Protein AF-0000000086530766 (afdb_homodimer)

Secondary structure (DSSP, 8-state):
------------------------------EEEEE-S-HHHHHHHHHHHGGGT-EEEEESSHHHHHHHHHHS--SEEEEES--SSS-HHHHHHHHHHH-TTSEEEEEE-S--HHHHHHHHHHHT-SEEEESSPPHHHHHHHHHHHHHHHHHHHHHHHHHHHHHHHHHHHHHHHHHHHHHHHHHHHHHHHHHHHHHHHHHHHHHHHHHHHHHHHHHHHHHHTPPTTHHHHHHHHHHHHHHHTT--HHHHHHHHHHHHHTTGGGGGS-HHHHHS-GGG--HHHHHHHTTHHHHHHHHHTT-GGGHHHHHHHHTTT--TTS--SSS---GGGS-HHHHHHHHHHHHHHHHHTSSSS---HHHHHHHHHHTBTTTB-HHHHHHHHHHHH-GGGGTT-S-EEEE-GGG--TTPBBSS-EE-TT--EEE-TTPBPPHHHHHHHHHHHHHHTS---EEEEGGGTT---------------/------------------------------EEEEE-S-HHHHHHHHHHHGGGT-EEEEESSHHHHHHHHHHS--SEEEEES--SSS-HHHHHHH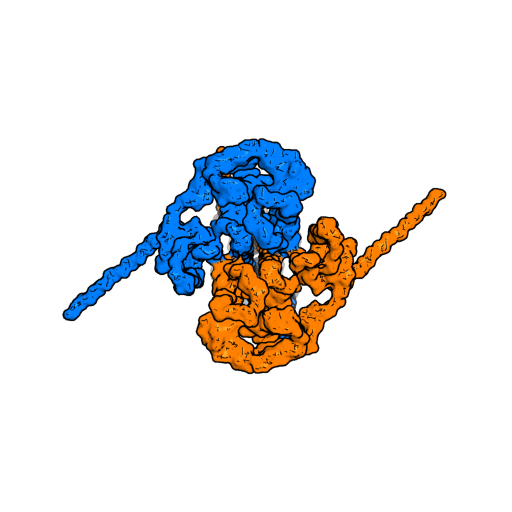HHHH-TTSEEEEEE-S--HHHHHHHHHHHT-SEEEESSPPHHHHHHHHHHHHHHHHHHHHHHHHHHHHHHHHHHHHHHHHHHHHHHHHHHHHHHHHHHHHHHHHHHHHHHHHHHHHHHHHHHHHHHTPPTTHHHHHHHHHHHHHHHTT--HHHHHHHHHHHHHTTGGGGGS-HHHHHS-GGG--HHHHHHHTTHHHHHHHHHTT-GGGHHHHHHHHTTT--TTS--SSS---GGGS-HHHHHHHHHHHHHHHHHTSSSS---HHHHHHHHHHTBTTTB-HHHHHHHHHHHH-GGGGTT-S-EEEE-GGG--TT-BBSS-EE-TT--EEE-TTPBPPHHHHHHHHHHHHHHTS---EEEEGGGTT---------------

Radius of gyration: 51.29 Å; Cα contacts (8 Å, |Δi|>4): 1383; chains: 2; bounding box: 77×135×96 Å

Organism: NCBI:txid488447

InterPro domains:
  IPR001789 Signal transduction response regulator, receiver domain [PF00072] (32-141)
  IPR001789 Signal transduction response regulator, receiver domain [PS50110] (31-146)
  IPR001789 Signal transduction response regulator, receiver domain [SM00448] (30-142)
  IPR003607 HD/PDEase domain [cd00077] (226-340)
  IPR011006 CheY-like superfamily [SSF52172] (31-188)
  IPR037522 HD-GYP domain [PF13487] (211-376)
  IPR037522 HD-GYP domain [PS51832] (201-396)
  IPR052020 Cyclic di-GMP and 3'3'-cGAMP-specific phosphodiesterases [PTHR45228] (31-385)

Sequence (946 aa):
MTTSATNGPNAVSPETTGAAATSDDAGGVPSILLVDDEPSVLSALRRVFRPAGYEILTAESGEAALEVLASTEVDLIVSDMRMPGMSGAEFLARARSLYPDTMRILLTGYAEIASVVQAVNDGGVYRYLNKPWDDHDLLLTLEQALEQRRLRREAARLAALTEAQNEALRRFNTELETQVRARTEELGQTVMFLEAAQRDLKSSFTAMVQVCASMIEIRCGSASGHAMRVGEIARRLALNSGMSELHAQDVYFAGLLHGIGKLSLPDELLRKPLTKMTAEEHGLYLQHPLRAQMVLTPVAQLHKVASIVLHQYERFNGRGTPDGLAGDAIPLGSRILAIARDFEGLRNGDIGAPHSVEQALDALRSQAGVRYDPRIVDGLNELMRDPASLGIAASVAEVKSAQLREGMQLADDLRTHRGVLLMTKGSVMSAHQIELVRRFETREGTSFDILVLAGQAAAKPAQGAPNAGAAPAMTTSATNGPNAVSPETTGAAATSDDAGGVPSILLVDDEPSVLSALRRVFRPAGYEILTAESGEAALEVLASTEVDLIVSDMRMPGMSGAEFLARARSLYPDTMRILLTGYAEIASVVQAVNDGGVYRYLNKPWDDHDLLLTLEQALEQRRLRREAARLAALTEAQNEALRRFNTELETQVRARTEELGQTVMFLEAAQRDLKSSFTAMVQVCASMIEIRCGSASGHAMRVGEIARRLALNSGMSELHAQDVYFAGLLHGIGKLSLPDELLRKPLTKMTAEEHGLYLQHPLRAQMVLTPVAQLHKVASIVLHQYERFNGRGTPDGLAGDAIPLGSRILAIARDFEGLRNGDIGAPHSVEQALDALRSQAGVRYDPRIVDGLNELMRDPASLGIAASVAEVKSAQLREGMQLADDLRTHRGVLLMTKGSVMSAHQIELVRRFETREGTSFDILVLAGQAAAKPAQGAPNAGAAPA

Structure (mmCIF, N/CA/C/O backbone):
data_AF-0000000086530766-model_v1
#
loop_
_entity.id
_entity.type
_entity.pdbx_description
1 polymer 'Response regulator'
#
loop_
_atom_site.group_PDB
_atom_site.id
_atom_site.type_symbol
_atom_site.label_atom_id
_atom_site.label_alt_id
_atom_site.label_comp_id
_atom_site.label_asym_id
_atom_site.label_entity_id
_atom_site.label_seq_id
_atom_site.pdbx_PDB_ins_code
_atom_site.Cartn_x
_atom_site.Cartn_y
_atom_site.Cartn_z
_atom_site.occupancy
_atom_site.B_iso_or_equiv
_atom_site.auth_seq_id
_atom_site.auth_comp_id
_atom_site.auth_asym_id
_atom_site.auth_atom_id
_atom_site.pdbx_PDB_model_num
ATOM 1 N N . MET A 1 1 ? -27.078 6.398 -20.047 1 20.02 1 MET A N 1
ATOM 2 C CA . MET A 1 1 ? -27.641 7.465 -19.234 1 20.02 1 MET A CA 1
ATOM 3 C C . MET A 1 1 ? -26.547 8.375 -18.672 1 20.02 1 MET A C 1
ATOM 5 O O . MET A 1 1 ? -25.484 7.898 -18.297 1 20.02 1 MET A O 1
ATOM 9 N N . THR A 1 2 ? -26.625 9.695 -18.969 1 21.7 2 THR A N 1
ATOM 10 C CA . THR A 1 2 ? -25.969 11 -19.016 1 21.7 2 THR A CA 1
ATOM 11 C C . THR A 1 2 ? -25.688 11.523 -17.609 1 21.7 2 THR A C 1
ATOM 13 O O . THR A 1 2 ? -25.438 12.719 -17.438 1 21.7 2 THR A O 1
ATOM 16 N N . THR A 1 3 ? -25.609 10.516 -16.703 1 20.03 3 THR A N 1
ATOM 17 C CA . THR A 1 3 ? -25.891 11.219 -15.461 1 20.03 3 THR A CA 1
ATOM 18 C C . THR A 1 3 ? -25 12.438 -15.312 1 20.03 3 THR A C 1
ATOM 20 O O . THR A 1 3 ? -23.984 12.555 -15.992 1 20.03 3 THR A O 1
ATOM 23 N N . SER A 1 4 ? -24.547 12.688 -14.055 1 21.56 4 SER A N 1
ATOM 24 C CA . SER A 1 4 ? -24.625 13.766 -13.078 1 21.56 4 SER A CA 1
ATOM 25 C C . SER A 1 4 ? -23.359 14.609 -13.078 1 21.56 4 SER A C 1
ATOM 27 O O . SER A 1 4 ? -22.25 14.086 -12.891 1 21.56 4 SER A O 1
ATOM 29 N N . ALA A 1 5 ? -23.344 15.695 -13.852 1 26.34 5 ALA A N 1
ATOM 30 C CA . ALA A 1 5 ? -22.469 16.859 -13.969 1 26.34 5 ALA A CA 1
ATOM 31 C C . ALA A 1 5 ? -22.156 17.453 -12.594 1 26.34 5 ALA A C 1
ATOM 33 O O . ALA A 1 5 ? -22.969 18.188 -12.031 1 26.34 5 ALA A O 1
ATOM 34 N N . THR A 1 6 ? -21.891 16.562 -11.562 1 25.17 6 THR A N 1
ATOM 35 C CA . THR A 1 6 ? -21.828 17.234 -10.266 1 25.17 6 THR A CA 1
ATOM 36 C C . THR A 1 6 ? -20.906 18.438 -10.328 1 25.17 6 THR A C 1
ATOM 38 O O . THR A 1 6 ? -19.75 18.328 -10.742 1 25.17 6 THR A O 1
ATOM 41 N N . ASN A 1 7 ? -21.484 19.609 -10.391 1 24.16 7 ASN A N 1
ATOM 42 C CA . ASN A 1 7 ? -21.062 21 -10.398 1 24.16 7 ASN A CA 1
ATOM 43 C C . ASN A 1 7 ? -20.031 21.281 -9.32 1 24.16 7 ASN A C 1
ATOM 45 O O . ASN A 1 7 ? -20.156 20.812 -8.188 1 24.16 7 ASN A O 1
ATOM 49 N N . GLY A 1 8 ? -18.781 21.391 -9.703 1 23.83 8 GLY A N 1
ATOM 50 C CA . GLY A 1 8 ? -17.531 21.734 -9.047 1 23.83 8 GLY A CA 1
ATOM 51 C C . GLY A 1 8 ? -17.672 22.891 -8.078 1 23.83 8 GLY A C 1
ATOM 52 O O . GLY A 1 8 ? -18.453 23.828 -8.32 1 23.83 8 GLY A O 1
ATOM 53 N N . PRO A 1 9 ? -17.672 22.531 -6.738 1 25.84 9 PRO A N 1
ATOM 54 C CA . PRO A 1 9 ? -17.859 23.531 -5.684 1 25.84 9 PRO A CA 1
ATOM 55 C C . PRO A 1 9 ? -17.047 24.812 -5.934 1 25.84 9 PRO A C 1
ATOM 57 O O . PRO A 1 9 ? -15.961 24.75 -6.508 1 25.84 9 PRO A O 1
ATOM 60 N N . ASN A 1 10 ? -17.734 25.844 -6.426 1 23.88 10 ASN A N 1
ATOM 61 C CA . ASN A 1 10 ? -17.281 27.219 -6.531 1 23.88 10 ASN A CA 1
ATOM 62 C C . ASN A 1 10 ? -16.5 27.656 -5.293 1 23.88 10 ASN A C 1
ATOM 64 O O . ASN A 1 10 ? -17.031 27.656 -4.188 1 23.88 10 ASN A O 1
ATOM 68 N N . ALA A 1 11 ? -15.234 27.266 -5.191 1 24.84 11 ALA A N 1
ATOM 69 C CA . ALA A 1 11 ? -14.312 27.797 -4.191 1 24.84 11 ALA A CA 1
ATOM 70 C C . ALA A 1 11 ? -14.555 29.281 -3.951 1 24.84 11 ALA A C 1
ATOM 72 O O . ALA A 1 11 ? -14.352 30.094 -4.848 1 24.84 11 ALA A O 1
ATOM 73 N N . VAL A 1 12 ? -15.68 29.531 -3.246 1 26.33 12 VAL A N 1
ATOM 74 C CA . VAL A 1 12 ? -15.945 30.891 -2.801 1 26.33 12 VAL A CA 1
ATOM 75 C C . VAL A 1 12 ? -14.633 31.562 -2.404 1 26.33 12 VAL A C 1
ATOM 77 O O . VAL A 1 12 ? -13.773 30.953 -1.774 1 26.33 12 VAL A O 1
ATOM 80 N N . SER A 1 13 ? -14.086 32.281 -3.355 1 27.34 13 SER A N 1
ATOM 81 C CA . SER A 1 13 ? -13.008 33.25 -3.143 1 27.34 13 SER A CA 1
ATOM 82 C C . SER A 1 13 ? -13.117 33.906 -1.776 1 27.34 13 SER A C 1
ATOM 84 O O . SER A 1 13 ? -14.211 34.312 -1.356 1 27.34 13 SER A O 1
ATOM 86 N N . PRO A 1 14 ? -12.289 33.281 -0.862 1 29.02 14 PRO A N 1
ATOM 87 C CA . PRO A 1 14 ? -12.336 34.031 0.395 1 29.02 14 PRO A CA 1
ATOM 88 C C . PRO A 1 14 ? -12.461 35.531 0.18 1 29.02 14 PRO A C 1
ATOM 90 O O . PRO A 1 14 ? -11.68 36.125 -0.582 1 29.02 14 PRO A O 1
ATOM 93 N N . GLU A 1 15 ? -13.742 35.906 -0.186 1 25.56 15 GLU A N 1
ATOM 94 C CA . GLU A 1 15 ? -14.016 37.344 -0.153 1 25.56 15 GLU A CA 1
ATOM 95 C C . GLU A 1 15 ? -13.117 38.031 0.852 1 25.56 15 GLU A C 1
ATOM 97 O O . GLU A 1 15 ? -12.789 37.469 1.901 1 25.56 15 GLU A O 1
ATOM 102 N N . THR A 1 16 ? -12.336 38.875 0.178 1 27.06 16 THR A N 1
ATOM 103 C CA . THR A 1 16 ? -11.531 39.938 0.739 1 27.06 16 THR A CA 1
ATOM 104 C C . THR A 1 16 ? -12.195 40.531 1.985 1 27.06 16 THR A C 1
ATOM 106 O O . THR A 1 16 ? -13.367 40.906 1.95 1 27.06 16 THR A O 1
ATOM 109 N N . THR A 1 17 ? -11.836 39.812 3.051 1 28.39 17 THR A N 1
ATOM 110 C CA . THR A 1 17 ? -12.117 40.5 4.309 1 28.39 17 THR A CA 1
ATOM 111 C C . THR A 1 17 ? -12.141 42.031 4.113 1 28.39 17 THR A C 1
ATOM 113 O O . THR A 1 17 ? -11.188 42.594 3.594 1 28.39 17 THR A O 1
ATOM 116 N N . GLY A 1 18 ? -13.406 42.406 3.703 1 26.09 18 GLY A N 1
ATOM 117 C CA . GLY A 1 18 ? -13.602 43.844 3.717 1 26.09 18 GLY A CA 1
ATOM 118 C C . GLY A 1 18 ? -12.648 44.562 4.652 1 26.09 18 GLY A C 1
ATOM 119 O O . GLY A 1 18 ? -12.211 44 5.656 1 26.09 18 GLY A O 1
ATOM 120 N N . ALA A 1 19 ? -11.891 45.312 4.027 1 27.75 19 ALA A N 1
ATOM 121 C CA . ALA A 1 19 ? -11.227 46.406 4.746 1 27.75 19 ALA A CA 1
ATOM 122 C C . ALA A 1 19 ? -12.07 46.875 5.93 1 27.75 19 ALA A C 1
ATOM 124 O O . ALA A 1 19 ? -13.227 47.281 5.758 1 27.75 19 ALA A O 1
ATOM 125 N N . ALA A 1 20 ? -12.031 46 6.918 1 28.33 20 ALA A N 1
ATOM 126 C CA . ALA A 1 20 ? -12.516 46.812 8.031 1 28.33 20 ALA A CA 1
ATOM 127 C C . ALA A 1 20 ? -12.445 48.312 7.695 1 28.33 20 ALA A C 1
ATOM 129 O O . ALA A 1 20 ? -11.375 48.844 7.387 1 28.33 20 ALA A O 1
ATOM 130 N N . ALA A 1 21 ? -13.359 48.625 6.945 1 30.19 21 ALA A N 1
ATOM 131 C CA . ALA A 1 21 ? -13.406 50.094 6.965 1 30.19 21 ALA A CA 1
ATOM 132 C C . ALA A 1 21 ? -12.734 50.625 8.219 1 30.19 21 ALA A C 1
ATOM 134 O O . ALA A 1 21 ? -13.18 50.375 9.336 1 30.19 21 ALA A O 1
ATOM 135 N N . THR A 1 22 ? -11.469 50.344 8.078 1 32.09 22 THR A N 1
ATOM 136 C CA . THR A 1 22 ? -10.906 51.281 9.031 1 32.09 22 THR A CA 1
ATOM 137 C C . THR A 1 22 ? -11.859 52.438 9.266 1 32.09 22 THR A C 1
ATOM 139 O O . THR A 1 22 ? -12.094 53.25 8.359 1 32.09 22 THR A O 1
ATOM 142 N N . SER A 1 23 ? -12.992 51.969 9.742 1 32.81 23 SER A N 1
ATOM 143 C CA . SER A 1 23 ? -13.625 53.188 10.219 1 32.81 23 SER A CA 1
ATOM 144 C C . SER A 1 23 ? -12.586 54.25 10.555 1 32.81 23 SER A C 1
ATOM 146 O O . SER A 1 23 ? -11.586 53.969 11.219 1 32.81 23 SER A O 1
ATOM 148 N N . ASP A 1 24 ? -12.203 54.906 9.594 1 34.84 24 ASP A N 1
ATOM 149 C CA . ASP A 1 24 ? -11.641 56.219 9.797 1 34.84 24 ASP A CA 1
ATOM 150 C C . ASP A 1 24 ? -12.055 56.781 11.156 1 34.84 24 ASP A C 1
ATOM 152 O O . ASP A 1 24 ? -13.078 57.469 11.273 1 34.84 24 ASP A O 1
ATOM 156 N N . ASP A 1 25 ? -12.359 56 12.023 1 41.06 25 ASP A N 1
ATOM 157 C CA . ASP A 1 25 ? -12.43 56.656 13.336 1 41.06 25 ASP A CA 1
ATOM 158 C C . ASP A 1 25 ? -11.398 57.781 13.453 1 41.06 25 ASP A C 1
ATOM 160 O O . ASP A 1 25 ? -10.266 57.531 13.883 1 41.06 25 ASP A O 1
ATOM 164 N N . ALA A 1 26 ? -11.008 58.312 12.398 1 43.19 26 ALA A N 1
ATOM 165 C CA . ALA A 1 26 ? -10.43 59.656 12.344 1 43.19 26 ALA A CA 1
ATOM 166 C C . ALA A 1 26 ? -10.844 60.469 13.555 1 43.19 26 ALA A C 1
ATOM 168 O O . ALA A 1 26 ? -11.945 60.312 14.078 1 43.19 26 ALA A O 1
ATOM 169 N N . GLY A 1 27 ? -9.852 60.938 14.195 1 52.16 27 GLY A N 1
ATOM 170 C CA . GLY A 1 27 ? -9.797 61.969 15.219 1 52.16 27 GLY A CA 1
ATOM 171 C C . GLY A 1 27 ? -10.914 62.969 15.094 1 52.16 27 GLY A C 1
ATOM 172 O O . GLY A 1 27 ? -10.75 64 14.445 1 52.16 27 GLY A O 1
ATOM 173 N N . GLY A 1 28 ? -12.133 62.438 14.906 1 65.81 28 GLY A N 1
ATOM 174 C CA . GLY A 1 28 ? -13.203 63.438 14.859 1 65.81 28 GLY A CA 1
ATOM 175 C C . GLY A 1 28 ? -12.938 64.625 15.727 1 65.81 28 GLY A C 1
ATOM 176 O O . GLY A 1 28 ? -12.039 64.625 16.578 1 65.81 28 GLY A O 1
ATOM 177 N N . VAL A 1 29 ? -13.5 65.75 15.32 1 83.5 29 VAL A N 1
ATOM 178 C CA . VAL A 1 29 ? -13.43 67 16.062 1 83.5 29 VAL A CA 1
ATOM 179 C C . VAL A 1 29 ? -13.883 66.75 17.5 1 83.5 29 VAL A C 1
ATOM 181 O O . VAL A 1 29 ? -14.969 66.188 17.734 1 83.5 29 VAL A O 1
ATOM 184 N N . PRO A 1 30 ? -12.883 66.875 18.359 1 91.19 30 PRO A N 1
ATOM 185 C CA . PRO A 1 30 ? -13.281 66.688 19.75 1 91.19 30 PRO A CA 1
ATOM 186 C C . PRO A 1 30 ? -14.523 67.5 20.109 1 91.19 30 PRO A C 1
ATOM 188 O O . PRO A 1 30 ? -14.719 68.625 19.609 1 91.19 30 PRO A O 1
ATOM 191 N N . SER A 1 31 ? -15.375 66.938 20.844 1 94.69 31 SER A N 1
ATOM 192 C CA . SER A 1 31 ? -16.609 67.562 21.281 1 94.69 31 SER A CA 1
ATOM 193 C C . SER A 1 31 ? -16.484 68.062 22.734 1 94.69 31 SER A C 1
ATOM 195 O O . SER A 1 31 ? -16.078 67.312 23.609 1 94.69 31 SER A O 1
ATOM 197 N N . ILE A 1 32 ? -16.828 69.375 23 1 96.5 32 ILE A N 1
ATOM 198 C CA . ILE A 1 32 ? -16.703 70 24.312 1 96.5 32 ILE A CA 1
ATOM 199 C C . ILE A 1 32 ? -18.078 70.438 24.797 1 96.5 32 ILE A C 1
ATOM 201 O O . ILE A 1 32 ? -18.781 71.125 24.062 1 96.5 32 ILE A O 1
ATOM 205 N N . LEU A 1 33 ? -18.453 70.062 25.984 1 97.5 33 LEU A N 1
ATOM 206 C CA . LEU A 1 33 ? -19.703 70.562 26.609 1 97.5 33 LEU A CA 1
ATOM 207 C C . LEU A 1 33 ? -19.422 71.625 27.641 1 97.5 33 LEU A C 1
ATOM 209 O O . LEU A 1 33 ? -18.719 71.375 28.641 1 97.5 33 LEU A O 1
ATOM 213 N N . LEU A 1 34 ? -19.922 72.812 27.391 1 97.25 34 LEU A N 1
ATOM 214 C CA . LEU A 1 34 ? -19.797 73.938 28.312 1 97.25 34 LEU A CA 1
ATOM 215 C C . LEU A 1 34 ? -21.047 74.125 29.172 1 97.25 34 LEU A C 1
ATOM 217 O O . LEU A 1 34 ? -22.156 74.188 28.625 1 97.25 34 LEU A O 1
ATOM 221 N N . VAL A 1 35 ? -20.859 74.125 30.5 1 97.31 35 VAL A N 1
ATOM 222 C CA . VAL A 1 35 ? -22 74.125 31.406 1 97.31 35 VAL A CA 1
ATOM 223 C C . VAL A 1 35 ? -21.875 75.375 32.312 1 97.31 35 VAL A C 1
ATOM 225 O O . VAL A 1 35 ? -20.938 75.438 33.125 1 97.31 35 VAL A O 1
ATOM 228 N N . ASP A 1 36 ? -22.703 76.312 32.219 1 95.38 36 ASP A N 1
ATOM 229 C CA . ASP A 1 36 ? -22.734 77.5 33 1 95.38 36 ASP A CA 1
ATOM 230 C C . ASP A 1 36 ? -24.125 78.188 33 1 95.38 36 ASP A C 1
ATOM 232 O O . ASP A 1 36 ? -24.781 78.188 31.938 1 95.38 36 ASP A O 1
ATOM 236 N N . ASP A 1 37 ? -24.547 78.625 34.125 1 94 37 ASP A N 1
ATOM 237 C CA . ASP A 1 37 ? -25.906 79.188 34.188 1 94 37 ASP A CA 1
ATOM 238 C C . ASP A 1 37 ? -25.922 80.625 33.656 1 94 37 ASP A C 1
ATOM 240 O O . ASP A 1 37 ? -26.984 81.188 33.406 1 94 37 ASP A O 1
ATOM 244 N N . GLU A 1 38 ? -24.812 81.25 33.438 1 94.25 38 GLU A N 1
ATOM 245 C CA . GLU A 1 38 ? -24.703 82.625 32.906 1 94.25 38 GLU A CA 1
ATOM 246 C C . GLU A 1 38 ? -24.375 82.625 31.422 1 94.25 38 GLU A C 1
ATOM 248 O O . GLU A 1 38 ? -23.234 82.312 31.031 1 94.25 38 GLU A O 1
ATOM 253 N N . PRO A 1 39 ? -25.281 83 30.578 1 93.62 39 PRO A N 1
ATOM 254 C CA . PRO A 1 39 ? -25.047 82.938 29.125 1 93.62 39 PRO A CA 1
ATOM 255 C C . PRO A 1 39 ? -23.844 83.75 28.703 1 93.62 39 PRO A C 1
ATOM 257 O O . PRO A 1 39 ? -23.203 83.438 27.703 1 93.62 39 PRO A O 1
ATOM 260 N N . SER A 1 40 ? -23.578 84.812 29.438 1 94 40 SER A N 1
ATOM 261 C CA . SER A 1 40 ? -22.438 85.625 29.094 1 94 40 SER A CA 1
ATOM 262 C C . SER A 1 40 ? -21.125 84.812 29.219 1 94 40 SER A C 1
ATOM 264 O O . SER A 1 40 ? -20.234 85 28.375 1 94 40 SER A O 1
ATOM 266 N N . VAL A 1 41 ? -21.094 84.062 30.234 1 93.75 41 VAL A N 1
ATOM 267 C CA . VAL A 1 41 ? -19.906 83.25 30.438 1 93.75 41 VAL A CA 1
ATOM 268 C C . VAL A 1 41 ? -19.781 82.25 29.344 1 93.75 41 VAL A C 1
ATOM 270 O O . VAL A 1 41 ? -18.688 82 28.812 1 93.75 41 VAL A O 1
ATOM 273 N N . LEU A 1 42 ? -20.859 81.625 28.922 1 95 42 LEU A N 1
ATOM 274 C CA . LEU A 1 42 ? -20.875 80.625 27.859 1 95 42 LEU A CA 1
ATOM 275 C C . LEU A 1 42 ? -20.406 81.25 26.547 1 95 42 LEU A C 1
ATOM 277 O O . LEU A 1 42 ? -19.641 80.625 25.797 1 95 42 LEU A O 1
ATOM 281 N N . SER A 1 43 ? -20.875 82.438 26.312 1 94.25 43 SER A N 1
ATOM 282 C CA . SER A 1 43 ? -20.469 83.125 25.094 1 94.25 43 SER A CA 1
ATOM 283 C C . SER A 1 43 ? -18.969 83.438 25.094 1 94.25 43 SER A C 1
ATOM 285 O O . SER A 1 43 ? -18.312 83.312 24.078 1 94.25 43 SER A O 1
ATOM 287 N N . ALA A 1 44 ? -18.5 83.812 26.281 1 94.19 44 ALA A N 1
ATOM 288 C CA . ALA A 1 44 ? -17.078 84.125 26.422 1 94.19 44 ALA A CA 1
ATOM 289 C C . ALA A 1 44 ? -16.234 82.875 26.156 1 94.19 44 ALA A C 1
ATOM 291 O O . ALA A 1 44 ? -15.234 82.938 25.453 1 94.19 44 ALA A O 1
ATOM 292 N N . LEU A 1 45 ? -16.672 81.812 26.719 1 94.38 45 LEU A N 1
ATOM 293 C CA . LEU A 1 45 ? -15.969 80.562 26.531 1 94.38 45 LEU A CA 1
ATOM 294 C C . LEU A 1 45 ? -15.992 80.125 25.062 1 94.38 45 LEU A C 1
ATOM 296 O O . LEU A 1 45 ? -14.977 79.688 24.531 1 94.38 45 LEU A O 1
ATOM 300 N N . ARG A 1 46 ? -17.047 80.25 24.453 1 93.12 46 ARG A N 1
ATOM 301 C CA . ARG A 1 46 ? -17.188 79.875 23.031 1 93.12 46 ARG A CA 1
ATOM 302 C C . ARG A 1 46 ? -16.219 80.688 22.172 1 93.12 46 ARG A C 1
ATOM 304 O O . ARG A 1 46 ? -15.633 80.125 21.234 1 93.12 46 ARG A O 1
ATOM 311 N N . ARG A 1 47 ? -16.141 81.875 22.516 1 91.62 47 ARG A N 1
ATOM 312 C CA . ARG A 1 47 ? -15.242 82.75 21.766 1 91.62 47 ARG A CA 1
ATOM 313 C C . ARG A 1 47 ? -13.797 82.312 21.891 1 91.62 47 ARG A C 1
ATOM 315 O O . ARG A 1 47 ? -13.055 82.312 20.906 1 91.62 47 ARG A O 1
ATOM 322 N N . VAL A 1 48 ? -13.453 81.938 23.047 1 92.12 48 VAL A N 1
ATOM 323 C CA . VAL A 1 48 ? -12.086 81.5 23.312 1 92.12 48 VAL A CA 1
ATOM 324 C C . VAL A 1 48 ? -11.797 80.25 22.531 1 92.12 48 VAL A C 1
ATOM 326 O O . VAL A 1 48 ? -10.68 80 22.031 1 92.12 48 VAL A O 1
ATOM 329 N N . PHE A 1 49 ? -12.805 79.375 22.297 1 90.25 49 PHE A N 1
ATOM 330 C CA . PHE A 1 49 ? -12.578 78.062 21.75 1 90.25 49 PHE A CA 1
ATOM 331 C C . PHE A 1 49 ? -12.797 78 20.25 1 90.25 49 PHE A C 1
ATOM 333 O O . PHE A 1 49 ? -12.445 77.062 19.578 1 90.25 49 PHE A O 1
ATOM 340 N N . ARG A 1 50 ? -13.391 79 19.734 1 86.12 50 ARG A N 1
ATOM 341 C CA . ARG A 1 50 ? -13.789 79.062 18.328 1 86.12 50 ARG A CA 1
ATOM 342 C C . ARG A 1 50 ? -12.602 78.812 17.422 1 86.12 50 ARG A C 1
ATOM 344 O O . ARG A 1 50 ? -12.703 78 16.484 1 86.12 50 ARG A O 1
ATOM 351 N N . PRO A 1 51 ? -11.445 79.25 17.75 1 86.5 51 PRO A N 1
ATOM 352 C CA . PRO A 1 51 ? -10.32 79.062 16.828 1 86.5 51 PRO A CA 1
ATOM 353 C C . PRO A 1 51 ? -9.812 77.625 16.797 1 86.5 51 PRO A C 1
ATOM 355 O O . PRO A 1 51 ? -9.188 77.188 15.828 1 86.5 51 PRO A O 1
ATOM 358 N N . ALA A 1 52 ? -9.969 76.938 17.75 1 86.25 52 ALA A N 1
ATOM 359 C CA . ALA A 1 52 ? -9.414 75.562 17.891 1 86.25 52 ALA A CA 1
ATOM 360 C C . ALA A 1 52 ? -10.227 74.562 17.094 1 86.25 52 ALA A C 1
ATOM 362 O O . ALA A 1 52 ? -9.75 73.5 16.812 1 86.25 52 ALA A O 1
ATOM 363 N N . GLY A 1 53 ? -11.414 75 16.656 1 86.62 53 GLY A N 1
ATOM 364 C CA . GLY A 1 53 ? -12.203 74.125 15.766 1 86.62 53 GLY A CA 1
ATOM 365 C C . GLY A 1 53 ? -12.875 73 16.484 1 86.62 53 GLY A C 1
ATOM 366 O O . GLY A 1 53 ? -13.109 71.938 15.883 1 86.62 53 GLY A O 1
ATOM 367 N N . TYR A 1 54 ? -13.125 73.125 17.734 1 91.75 54 TYR A N 1
ATOM 368 C CA . TYR A 1 54 ? -13.812 72.062 18.484 1 91.75 54 TYR A CA 1
ATOM 369 C C . TYR A 1 54 ? -15.32 72.125 18.281 1 91.75 54 TYR A C 1
ATOM 371 O O . TYR A 1 54 ? -15.852 73.188 17.922 1 91.75 54 TYR A O 1
ATOM 379 N N . GLU A 1 55 ? -15.945 71.062 18.312 1 93.31 55 GLU A N 1
ATOM 380 C CA . GLU A 1 55 ? -17.406 71.062 18.406 1 93.31 55 GLU A CA 1
ATOM 381 C C . GLU A 1 55 ? -17.859 71.5 19.797 1 93.31 55 GLU A C 1
ATOM 383 O O . GLU A 1 55 ? -17.594 70.75 20.781 1 93.31 55 GLU A O 1
ATOM 388 N N . ILE A 1 56 ? -18.562 72.625 19.875 1 95.25 56 ILE A N 1
ATOM 389 C CA . ILE A 1 56 ? -18.906 73.188 21.188 1 95.25 56 ILE A CA 1
ATOM 390 C C . ILE A 1 56 ? -20.406 72.938 21.453 1 95.25 56 ILE A C 1
ATOM 392 O O . ILE A 1 56 ? -21.25 73.312 20.625 1 95.25 56 ILE A O 1
ATOM 396 N N . LEU A 1 57 ? -20.688 72.312 22.484 1 96 57 LEU A N 1
ATOM 397 C CA . LEU A 1 57 ? -22.031 72.188 23.016 1 96 57 LEU A CA 1
ATOM 398 C C . LEU A 1 57 ? -22.188 73 24.297 1 96 57 LEU A C 1
ATOM 400 O O . LEU A 1 57 ? -21.219 73.188 25.047 1 96 57 LEU A O 1
ATOM 404 N N . THR A 1 58 ? -23.422 73.5 24.578 1 96.5 58 THR A N 1
ATOM 405 C CA . THR A 1 58 ? -23.625 74.312 25.781 1 96.5 58 THR A CA 1
ATOM 406 C C . THR A 1 58 ? -24.859 73.875 26.531 1 96.5 58 THR A C 1
ATOM 408 O O . THR A 1 58 ? -25.781 73.312 25.953 1 96.5 58 THR A O 1
ATOM 411 N N . ALA A 1 59 ? -24.797 74 27.781 1 96.94 59 ALA A N 1
ATOM 412 C CA . ALA A 1 59 ? -25.922 73.75 28.688 1 96.94 59 ALA A CA 1
ATOM 413 C C . ALA A 1 59 ? -25.969 74.812 29.781 1 96.94 59 ALA A C 1
ATOM 415 O O . ALA A 1 59 ? -24.938 75.25 30.297 1 96.94 59 ALA A O 1
ATOM 416 N N . GLU A 1 60 ? -27.172 75.188 30.203 1 96.06 60 GLU A N 1
ATOM 417 C CA . GLU A 1 60 ? -27.328 76.25 31.156 1 96.06 60 GLU A CA 1
ATOM 418 C C . GLU A 1 60 ? -27.609 75.75 32.562 1 96.06 60 GLU A C 1
ATOM 420 O O . GLU A 1 60 ? -27.922 76.5 33.469 1 96.06 60 GLU A O 1
ATOM 425 N N . SER A 1 61 ? -27.609 74.438 32.688 1 95.25 61 SER A N 1
ATOM 426 C CA . SER A 1 61 ? -27.781 73.812 34 1 95.25 61 SER A CA 1
ATOM 427 C C . SER A 1 61 ? -27.203 72.438 34 1 95.25 61 SER A C 1
ATOM 429 O O . SER A 1 61 ? -26.906 71.875 32.938 1 95.25 61 SER A O 1
ATOM 431 N N . GLY A 1 62 ? -26.938 71.938 35.219 1 95.19 62 GLY A N 1
ATOM 432 C CA . GLY A 1 62 ? -26.453 70.562 35.344 1 95.19 62 GLY A CA 1
ATOM 433 C C . GLY A 1 62 ? -27.406 69.562 34.75 1 95.19 62 GLY A C 1
ATOM 434 O O . GLY A 1 62 ? -26.969 68.625 34.125 1 95.19 62 GLY A O 1
ATOM 435 N N . GLU A 1 63 ? -28.672 69.75 34.938 1 95.19 63 GLU A N 1
ATOM 436 C CA . GLU A 1 63 ? -29.688 68.875 34.406 1 95.19 63 GLU A CA 1
ATOM 437 C C . GLU A 1 63 ? -29.688 68.875 32.875 1 95.19 63 GLU A C 1
ATOM 439 O O . GLU A 1 63 ? -29.75 67.812 32.25 1 95.19 63 GLU A O 1
ATOM 444 N N . ALA A 1 64 ? -29.609 70 32.344 1 95.88 64 ALA A N 1
ATOM 445 C CA . ALA A 1 64 ? -29.547 70.125 30.891 1 95.88 64 ALA A CA 1
ATOM 446 C C . ALA A 1 64 ? -28.297 69.438 30.344 1 95.88 64 ALA A C 1
ATOM 448 O O . ALA A 1 64 ? -28.328 68.875 29.266 1 95.88 64 ALA A O 1
ATOM 449 N N . ALA A 1 65 ? -27.281 69.625 31.047 1 97.38 65 ALA A N 1
ATOM 450 C CA . ALA A 1 65 ? -26.016 69 30.641 1 97.38 65 ALA A CA 1
ATOM 451 C C . ALA A 1 65 ? -26.109 67.5 30.609 1 97.38 65 ALA A C 1
ATOM 453 O O . ALA A 1 65 ? -25.594 66.812 29.703 1 97.38 65 ALA A O 1
ATOM 454 N N . LEU A 1 66 ? -26.688 66.938 31.625 1 96.06 66 LEU A N 1
ATOM 455 C CA . LEU A 1 66 ? -26.875 65.5 31.688 1 96.06 66 LEU A CA 1
ATOM 456 C C . LEU A 1 66 ? -27.688 65 30.5 1 96.06 66 LEU A C 1
ATOM 458 O O . LEU A 1 66 ? -27.453 63.906 29.984 1 96.06 66 LEU A O 1
ATOM 462 N N . GLU A 1 67 ? -28.641 65.75 30.031 1 95.81 67 GLU A N 1
ATOM 463 C CA . GLU A 1 67 ? -29.438 65.375 28.859 1 95.81 67 GLU A CA 1
ATOM 464 C C . GLU A 1 67 ? -28.578 65.375 27.609 1 95.81 67 GLU A C 1
ATOM 466 O O . GLU A 1 67 ? -28.719 64.5 26.766 1 95.81 67 GLU A O 1
ATOM 471 N N . VAL A 1 68 ? -27.719 66.375 27.484 1 96.19 68 VAL A N 1
ATOM 472 C CA . VAL A 1 68 ? -26.828 66.438 26.344 1 96.19 68 VAL A CA 1
ATOM 473 C C . VAL A 1 68 ? -25.906 65.188 26.328 1 96.19 68 VAL A C 1
ATOM 475 O O . VAL A 1 68 ? -25.719 64.562 25.281 1 96.19 68 VAL A O 1
ATOM 478 N N . LEU A 1 69 ? -25.359 64.875 27.484 1 95.62 69 LEU A N 1
ATOM 479 C CA . LEU A 1 69 ? -24.453 63.719 27.609 1 95.62 69 LEU A CA 1
ATOM 480 C C . LEU A 1 69 ? -25.172 62.406 27.25 1 95.62 69 LEU A C 1
ATOM 482 O O . LEU A 1 69 ? -24.531 61.469 26.75 1 95.62 69 LEU A O 1
ATOM 486 N N . ALA A 1 70 ? -26.453 62.344 27.594 1 94.31 70 ALA A N 1
ATOM 487 C CA . ALA A 1 70 ? -27.234 61.156 27.297 1 94.31 70 ALA A CA 1
ATOM 488 C C . ALA A 1 70 ? -27.453 61 25.797 1 94.31 70 ALA A C 1
ATOM 490 O O . ALA A 1 70 ? -27.609 59.875 25.312 1 94.31 70 ALA A O 1
ATOM 491 N N . SER A 1 71 ? -27.453 62.031 25.047 1 93.56 71 SER A N 1
ATOM 492 C CA . SER A 1 71 ? -27.812 62 23.625 1 93.56 71 SER A CA 1
ATOM 493 C C . SER A 1 71 ? -26.578 62.031 22.734 1 93.56 71 SER A C 1
ATOM 495 O O . SER A 1 71 ? -26.625 61.625 21.578 1 93.56 71 SER A O 1
ATOM 497 N N . THR A 1 72 ? -25.547 62.688 23.219 1 92.88 72 THR A N 1
ATOM 498 C CA . THR A 1 72 ? -24.375 62.906 22.375 1 92.88 72 THR A CA 1
ATOM 499 C C . THR A 1 72 ? -23.109 62.5 23.125 1 92.88 72 THR A C 1
ATOM 501 O O . THR A 1 72 ? -22.984 62.75 24.328 1 92.88 72 THR A O 1
ATOM 504 N N . GLU A 1 73 ? -22.188 61.938 22.359 1 91.94 73 GLU A N 1
ATOM 505 C CA . GLU A 1 73 ? -20.891 61.625 22.969 1 91.94 73 GLU A CA 1
ATOM 506 C C . GLU A 1 73 ? -20.047 62.875 23.125 1 91.94 73 GLU A C 1
ATOM 508 O O . GLU A 1 73 ? -19.844 63.625 22.156 1 91.94 73 GLU A O 1
ATOM 513 N N . VAL A 1 74 ? -19.578 63.125 24.328 1 95.19 74 VAL A N 1
ATOM 514 C CA . VAL A 1 74 ? -18.781 64.312 24.656 1 95.19 74 VAL A CA 1
ATOM 515 C C . VAL A 1 74 ? -17.391 63.844 25.125 1 95.19 74 VAL A C 1
ATOM 517 O O . VAL A 1 74 ? -17.266 62.906 25.922 1 95.19 74 VAL A O 1
ATOM 520 N N . ASP A 1 75 ? -16.406 64.562 24.609 1 95.19 75 ASP A N 1
ATOM 521 C CA . ASP A 1 75 ? -15.039 64.25 24.984 1 95.19 75 ASP A CA 1
ATOM 522 C C . ASP A 1 75 ? -14.633 64.938 26.281 1 95.19 75 ASP A C 1
ATOM 524 O O . ASP A 1 75 ? -13.867 64.375 27.078 1 95.19 75 ASP A O 1
ATOM 528 N N . LEU A 1 76 ? -15.102 66.125 26.438 1 96.75 76 LEU A N 1
ATOM 529 C CA . LEU A 1 76 ? -14.664 67 27.562 1 96.75 76 LEU A CA 1
ATOM 530 C C . LEU A 1 76 ? -15.805 67.875 28.062 1 96.75 76 LEU A C 1
ATOM 532 O O . LEU A 1 76 ? -16.562 68.438 27.266 1 96.75 76 LEU A O 1
ATOM 536 N N . ILE A 1 77 ? -15.914 67.938 29.391 1 96.94 77 ILE A N 1
ATOM 537 C CA . ILE A 1 77 ? -16.906 68.812 30.047 1 96.94 77 ILE A CA 1
ATOM 538 C C . ILE A 1 77 ? -16.188 69.938 30.75 1 96.94 77 ILE A C 1
ATOM 540 O O . ILE A 1 77 ? -15.188 69.75 31.438 1 96.94 77 ILE A O 1
ATOM 544 N N . VAL A 1 78 ? -16.641 71.188 30.547 1 96.12 78 VAL A N 1
ATOM 545 C CA . VAL A 1 78 ? -16.25 72.312 31.328 1 96.12 78 VAL A CA 1
ATOM 546 C C . VAL A 1 78 ? -17.469 72.875 32.062 1 96.12 78 VAL A C 1
ATOM 548 O O . VAL A 1 78 ? -18.438 73.312 31.453 1 96.12 78 VAL A O 1
ATOM 551 N N . SER A 1 79 ? -17.391 72.812 33.344 1 94.81 79 SER A N 1
ATOM 552 C CA . SER A 1 79 ? -18.578 73.188 34.125 1 94.81 79 SER A CA 1
ATOM 553 C C . SER A 1 79 ? -18.266 74.25 35.156 1 94.81 79 SER A C 1
ATOM 555 O O . SER A 1 79 ? -17.188 74.25 35.75 1 94.81 79 SER A O 1
ATOM 557 N N . ASP A 1 80 ? -19.203 75.125 35.312 1 92.25 80 ASP A N 1
ATOM 558 C CA . ASP A 1 80 ? -19.172 76.062 36.438 1 92.25 80 ASP A CA 1
ATOM 559 C C . ASP A 1 80 ? -19.453 75.375 37.75 1 92.25 80 ASP A C 1
ATOM 561 O O . ASP A 1 80 ? -20.156 74.312 37.781 1 92.25 80 ASP A O 1
ATOM 565 N N . MET A 1 81 ? -18.906 75.938 38.844 1 89 81 MET A N 1
ATOM 566 C CA . MET A 1 81 ? -19.078 75.312 40.156 1 89 81 MET A CA 1
ATOM 567 C C . MET A 1 81 ? -20.453 75.688 40.719 1 89 81 MET A C 1
ATOM 569 O O . MET A 1 81 ? -21.172 74.812 41.219 1 89 81 MET A O 1
ATOM 573 N N . ARG A 1 82 ? -20.672 77 40.656 1 88.44 82 ARG A N 1
ATOM 574 C CA . ARG A 1 82 ? -21.891 77.438 41.281 1 88.44 82 ARG A CA 1
ATOM 575 C C . ARG A 1 82 ? -23 77.625 40.25 1 88.44 82 ARG A C 1
ATOM 577 O O . ARG A 1 82 ? -22.906 78.5 39.375 1 88.44 82 ARG A O 1
ATOM 584 N N . MET A 1 83 ? -24.062 76.938 40.344 1 90.56 83 MET A N 1
ATOM 585 C CA . MET A 1 83 ? -25.25 77 39.5 1 90.56 83 MET A CA 1
ATOM 586 C C . MET A 1 83 ? -26.516 76.688 40.312 1 90.56 83 MET A C 1
ATOM 588 O O . MET A 1 83 ? -26.469 75.938 41.281 1 90.56 83 MET A O 1
ATOM 592 N N . PRO A 1 84 ? -27.594 77.312 39.938 1 91.5 84 PRO A N 1
ATOM 593 C CA . PRO A 1 84 ? -28.844 77 40.594 1 91.5 84 PRO A CA 1
ATOM 594 C C . PRO A 1 84 ? -29.25 75.562 40.438 1 91.5 84 PRO A C 1
ATOM 596 O O . PRO A 1 84 ? -29.062 75 39.375 1 91.5 84 PRO A O 1
ATOM 599 N N . GLY A 1 85 ? -29.797 75.062 41.594 1 91.25 85 GLY A N 1
ATOM 600 C CA . GLY A 1 85 ? -30.203 73.625 41.562 1 91.25 85 GLY A CA 1
ATOM 601 C C . GLY A 1 85 ? -29.062 72.688 41.812 1 91.25 85 GLY A C 1
ATOM 602 O O . GLY A 1 85 ? -28.547 72.562 42.938 1 91.25 85 GLY A O 1
ATOM 603 N N . MET A 1 86 ? -28.578 72.125 40.688 1 90.75 86 MET A N 1
ATOM 604 C CA . MET A 1 86 ? -27.453 71.188 40.75 1 90.75 86 MET A CA 1
ATOM 605 C C . MET A 1 86 ? -26.125 71.938 40.594 1 90.75 86 MET A C 1
ATOM 607 O O . MET A 1 86 ? -25.906 72.625 39.594 1 90.75 86 MET A O 1
ATOM 611 N N . SER A 1 87 ? -25.297 71.688 41.562 1 89.94 87 SER A N 1
ATOM 612 C CA . SER A 1 87 ? -24.016 72.375 41.5 1 89.94 87 SER A CA 1
ATOM 613 C C . SER A 1 87 ? -23.094 71.688 40.469 1 89.94 87 SER A C 1
ATOM 615 O O . SER A 1 87 ? -23.328 70.562 40.062 1 89.94 87 SER A O 1
ATOM 617 N N . GLY A 1 88 ? -22.141 72.438 40 1 91 88 GLY A N 1
ATOM 618 C CA . GLY A 1 88 ? -21.156 71.875 39.094 1 91 88 GLY A CA 1
ATOM 619 C C . GLY A 1 88 ? -20.484 70.625 39.656 1 91 88 GLY A C 1
ATOM 620 O O . GLY A 1 88 ? -20.234 69.688 38.906 1 91 88 GLY A O 1
ATOM 621 N N . ALA A 1 89 ? -20.141 70.688 40.938 1 88.38 89 ALA A N 1
ATOM 622 C CA . ALA A 1 89 ? -19.516 69.5 41.594 1 88.38 89 ALA A CA 1
ATOM 623 C C . ALA A 1 89 ? -20.438 68.312 41.562 1 88.38 89 ALA A C 1
ATOM 625 O O . ALA A 1 89 ? -19.984 67.188 41.25 1 88.38 89 ALA A O 1
ATOM 626 N N . GLU A 1 90 ? -21.641 68.5 41.844 1 90.25 90 GLU A N 1
ATOM 627 C CA . GLU A 1 90 ? -22.625 67.438 41.812 1 90.25 90 GLU A CA 1
ATOM 628 C C . GLU A 1 90 ? -22.797 66.875 40.406 1 90.25 90 GLU A C 1
ATOM 630 O O . GLU A 1 90 ? -22.859 65.688 40.188 1 90.25 90 GLU A O 1
ATOM 635 N N . PHE A 1 91 ? -22.891 67.75 39.438 1 93.62 91 PHE A N 1
ATOM 636 C CA . PHE A 1 91 ? -23.016 67.375 38.031 1 93.62 91 PHE A CA 1
ATOM 637 C C . PHE A 1 91 ? -21.844 66.5 37.562 1 93.62 91 PHE A C 1
ATOM 639 O O . PHE A 1 91 ? -22.031 65.438 37 1 93.62 91 PHE A O 1
ATOM 646 N N . LEU A 1 92 ? -20.641 67 37.875 1 93.69 92 LEU A N 1
ATOM 647 C CA . LEU A 1 92 ? -19.438 66.312 37.438 1 93.69 92 LEU A CA 1
ATOM 648 C C . LEU A 1 92 ? -19.328 64.938 38.094 1 93.69 92 LEU A C 1
ATOM 650 O O . LEU A 1 92 ? -18.828 64 37.469 1 93.69 92 LEU A O 1
ATOM 654 N N . ALA A 1 93 ? -19.688 64.812 39.344 1 91.62 93 ALA A N 1
ATOM 655 C CA . ALA A 1 93 ? -19.703 63.531 40 1 91.62 93 ALA A CA 1
ATOM 656 C C . ALA A 1 93 ? -20.641 62.562 39.312 1 91.62 93 ALA A C 1
ATOM 658 O O . ALA A 1 93 ? -20.312 61.375 39.125 1 91.62 93 ALA A O 1
ATOM 659 N N . ARG A 1 94 ? -21.766 63 38.938 1 93.38 94 ARG A N 1
ATOM 660 C CA . ARG A 1 94 ? -22.719 62.188 38.219 1 93.38 94 ARG A CA 1
ATOM 661 C C . ARG A 1 94 ? -22.188 61.844 36.812 1 93.38 94 ARG A C 1
ATOM 663 O O . ARG A 1 94 ? -22.328 60.688 36.375 1 93.38 94 ARG A O 1
ATOM 670 N N . ALA A 1 95 ? -21.641 62.812 36.156 1 94.38 95 ALA A N 1
ATOM 671 C CA . ALA A 1 95 ? -21.062 62.594 34.844 1 94.38 95 ALA A CA 1
ATOM 672 C C . ALA A 1 95 ? -19.969 61.531 34.906 1 94.38 95 ALA A C 1
ATOM 674 O O . ALA A 1 95 ? -19.828 60.719 33.969 1 94.38 95 ALA A O 1
ATOM 675 N N . ARG A 1 96 ? -19.172 61.562 35.906 1 92.38 96 ARG A N 1
ATOM 676 C CA . ARG A 1 96 ? -18.109 60.594 36.062 1 92.38 96 ARG A CA 1
ATOM 677 C C . ARG A 1 96 ? -18.656 59.156 36.156 1 92.38 96 ARG A C 1
ATOM 679 O O . ARG A 1 96 ? -18.109 58.25 35.562 1 92.38 96 ARG A O 1
ATOM 686 N N . SER A 1 97 ? -19.625 59.062 36.938 1 91.31 97 SER A N 1
ATOM 687 C CA . SER A 1 97 ? -20.234 57.75 37.125 1 91.31 97 SER A CA 1
ATOM 688 C C . SER A 1 97 ? -20.859 57.219 35.844 1 91.31 97 SER A C 1
ATOM 690 O O . SER A 1 97 ? -20.719 56.031 35.531 1 91.31 97 SER A O 1
ATOM 692 N N . LEU A 1 98 ? -21.562 58.094 35.062 1 93.19 98 LEU A N 1
ATOM 693 C CA . LEU A 1 98 ? -22.312 57.688 33.875 1 93.19 98 LEU A CA 1
ATOM 694 C C . LEU A 1 98 ? -21.391 57.625 32.656 1 93.19 98 LEU A C 1
ATOM 696 O O . LEU A 1 98 ? -21.547 56.719 31.828 1 93.19 98 LEU A O 1
ATOM 700 N N . TYR A 1 99 ? -20.5 58.594 32.625 1 93.25 99 TYR A N 1
ATOM 701 C CA . TYR A 1 99 ? -19.609 58.719 31.5 1 93.25 99 TYR A CA 1
ATOM 702 C C . TYR A 1 99 ? -18.156 58.875 31.953 1 93.25 99 TYR A C 1
ATOM 704 O O . TYR A 1 99 ? -17.562 59.938 31.75 1 93.25 99 TYR A O 1
ATOM 712 N N . PRO A 1 100 ? -17.594 57.719 32.375 1 88.19 100 PRO A N 1
ATOM 713 C CA . PRO A 1 100 ? -16.297 57.781 33.062 1 88.19 100 PRO A CA 1
ATOM 714 C C . PRO A 1 100 ? -15.164 58.219 32.094 1 88.19 100 PRO A C 1
ATOM 716 O O . PRO A 1 100 ? -14.148 58.75 32.562 1 88.19 100 PRO A O 1
ATOM 719 N N . ASP A 1 101 ? -15.305 58.156 30.875 1 87.75 101 ASP A N 1
ATOM 720 C CA . ASP A 1 101 ? -14.219 58.406 29.938 1 87.75 101 ASP A CA 1
ATOM 721 C C . ASP A 1 101 ? -14.188 59.875 29.531 1 87.75 101 ASP A C 1
ATOM 723 O O . ASP A 1 101 ? -13.211 60.344 28.938 1 87.75 101 ASP A O 1
ATOM 727 N N . THR A 1 102 ? -15.234 60.562 29.844 1 93.12 102 THR A N 1
ATOM 728 C CA . THR A 1 102 ? -15.305 62 29.516 1 93.12 102 THR A CA 1
ATOM 729 C C . THR A 1 102 ? -14.414 62.812 30.453 1 93.12 102 THR A C 1
ATOM 731 O O . THR A 1 102 ? -14.438 62.625 31.672 1 93.12 102 THR A O 1
ATOM 734 N N . MET A 1 103 ? -13.578 63.562 29.828 1 93.75 103 MET A N 1
ATOM 735 C CA . MET A 1 103 ? -12.734 64.438 30.625 1 93.75 103 MET A CA 1
ATOM 736 C C . MET A 1 103 ? -13.562 65.562 31.281 1 93.75 103 MET A C 1
ATOM 738 O O . MET A 1 103 ? -14.562 66 30.703 1 93.75 103 MET A O 1
ATOM 742 N N . ARG A 1 104 ? -13.156 66 32.5 1 94.75 104 ARG A N 1
ATOM 743 C CA . ARG A 1 104 ? -13.969 66.938 33.25 1 94.75 104 ARG A CA 1
ATOM 744 C C . ARG A 1 104 ? -13.102 68.062 33.812 1 94.75 104 ARG A C 1
ATOM 746 O O . ARG A 1 104 ? -12.086 67.812 34.469 1 94.75 104 ARG A O 1
ATOM 753 N N . ILE A 1 105 ? -13.477 69.25 33.562 1 92.31 105 ILE A N 1
ATOM 754 C CA . ILE A 1 105 ? -12.82 70.438 34.062 1 92.31 105 ILE A CA 1
ATOM 755 C C . ILE A 1 105 ? -13.82 71.312 34.812 1 92.31 105 ILE A C 1
ATOM 757 O O . ILE A 1 105 ? -14.969 71.438 34.406 1 92.31 105 ILE A O 1
ATOM 761 N N . LEU A 1 106 ? -13.422 71.875 35.969 1 91.31 106 LEU A N 1
ATOM 762 C CA . LEU A 1 106 ? -14.289 72.688 36.812 1 91.31 106 LEU A CA 1
ATOM 763 C C . LEU A 1 106 ? -13.828 74.188 36.781 1 91.31 106 LEU A C 1
ATOM 765 O O . LEU A 1 106 ? -12.641 74.438 36.969 1 91.31 106 LEU A O 1
ATOM 769 N N . LEU A 1 107 ? -14.727 75.125 36.406 1 90 107 LEU A N 1
ATOM 770 C CA . LEU A 1 107 ? -14.469 76.562 36.531 1 90 107 LEU A CA 1
ATOM 771 C C . LEU A 1 107 ? -15.023 77.062 37.844 1 90 107 LEU A C 1
ATOM 773 O O . LEU A 1 107 ? -16.188 76.875 38.156 1 90 107 LEU A O 1
ATOM 777 N N . THR A 1 108 ? -14.195 77.688 38.562 1 84.88 108 THR A N 1
ATOM 778 C CA . THR A 1 108 ? -14.656 78.125 39.844 1 84.88 108 THR A CA 1
ATOM 779 C C . THR A 1 108 ? -14.234 79.562 40.094 1 84.88 108 THR A C 1
ATOM 781 O O . THR A 1 108 ? -13.188 80 39.625 1 84.88 108 THR A O 1
ATOM 784 N N . GLY A 1 109 ? -15.055 80.438 40.594 1 75.88 109 GLY A N 1
ATOM 785 C CA . GLY A 1 109 ? -14.688 81.75 41.094 1 75.88 109 GLY A CA 1
ATOM 786 C C . GLY A 1 109 ? -13.914 81.688 42.406 1 75.88 109 GLY A C 1
ATOM 787 O O . GLY A 1 109 ? -13.531 80.625 42.875 1 75.88 109 GLY A O 1
ATOM 788 N N . TYR A 1 110 ? -13.578 82.812 43.062 1 61.03 110 TYR A N 1
ATOM 789 C CA . TYR A 1 110 ? -12.828 82.938 44.312 1 61.03 110 TYR A CA 1
ATOM 790 C C . TYR A 1 110 ? -13.461 82 45.375 1 61.03 110 TYR A C 1
ATOM 792 O O . TYR A 1 110 ? -14.234 82.5 46.219 1 61.03 110 TYR A O 1
ATOM 800 N N . ALA A 1 111 ? -13.781 80.875 45 1 59.56 111 ALA A N 1
ATOM 801 C CA . ALA A 1 111 ? -14.484 80.062 45.969 1 59.56 111 ALA A CA 1
ATOM 802 C C . ALA A 1 111 ? -13.508 79.375 46.906 1 59.56 111 ALA A C 1
ATOM 804 O O . ALA A 1 111 ? -12.312 79.312 46.656 1 59.56 111 ALA A O 1
ATOM 805 N N . GLU A 1 112 ? -14 78.938 48 1 62.22 112 GLU A N 1
ATOM 806 C CA . GLU A 1 112 ? -13.352 78.188 49.094 1 62.22 112 GLU A CA 1
ATOM 807 C C . GLU A 1 112 ? -12.656 76.938 48.594 1 62.22 112 GLU A C 1
ATOM 809 O O . GLU A 1 112 ? -13.258 76.125 47.875 1 62.22 112 GLU A O 1
ATOM 814 N N . ILE A 1 113 ? -11.422 76.938 48.75 1 63.16 113 ILE A N 1
ATOM 815 C CA . ILE A 1 113 ? -10.484 75.875 48.375 1 63.16 113 ILE A CA 1
ATOM 816 C C . ILE A 1 113 ? -11.07 74.5 48.719 1 63.16 113 ILE A C 1
ATOM 818 O O . ILE A 1 113 ? -10.961 73.562 47.938 1 63.16 113 ILE A O 1
ATOM 822 N N . ALA A 1 114 ? -11.773 74.5 49.812 1 65.88 114 ALA A N 1
ATOM 823 C CA . ALA A 1 114 ? -12.289 73.188 50.312 1 65.88 114 ALA A CA 1
ATOM 824 C C . ALA A 1 114 ? -13.328 72.625 49.375 1 65.88 114 ALA A C 1
ATOM 826 O O . ALA A 1 114 ? -13.367 71.438 49.156 1 65.88 114 ALA A O 1
ATOM 827 N N . SER A 1 115 ? -14.094 73.438 48.844 1 70.81 115 SER A N 1
ATOM 828 C CA . SER A 1 115 ? -15.141 73 47.938 1 70.81 115 SER A CA 1
ATOM 829 C C . SER A 1 115 ? -14.555 72.5 46.625 1 70.81 115 SER A C 1
ATOM 831 O O . SER A 1 115 ? -15.047 71.5 46.062 1 70.81 115 SER A O 1
ATOM 833 N N . VAL A 1 116 ? -13.562 73.062 46.25 1 74.25 116 VAL A N 1
ATOM 834 C CA . VAL A 1 116 ? -12.875 72.688 45.031 1 74.25 116 VAL A CA 1
ATOM 835 C C . VAL A 1 116 ? -12.242 71.312 45.188 1 74.25 116 VAL A C 1
ATOM 837 O O . VAL A 1 116 ? -12.359 70.438 44.312 1 74.25 116 VAL A O 1
ATOM 840 N N . VAL A 1 117 ? -11.672 71.188 46.312 1 73.06 117 VAL A N 1
ATOM 841 C CA . VAL A 1 117 ? -10.992 69.938 46.594 1 73.06 117 VAL A CA 1
ATOM 842 C C . VAL A 1 117 ? -12 68.75 46.594 1 73.06 117 VAL A C 1
ATOM 844 O O . VAL A 1 117 ? -11.727 67.688 46.031 1 73.06 117 VAL A O 1
ATOM 847 N N . GLN A 1 118 ? -13.07 68.938 47.188 1 73.06 118 GLN A N 1
ATOM 848 C CA . GLN A 1 118 ? -14.109 67.938 47.219 1 73.06 118 GLN A CA 1
ATOM 849 C C . GLN A 1 118 ? -14.609 67.625 45.812 1 73.06 118 GLN A C 1
ATOM 851 O O . GLN A 1 118 ? -14.828 66.438 45.469 1 73.06 118 GLN A O 1
ATOM 856 N N . ALA A 1 119 ? -14.758 68.625 45 1 72.88 119 ALA A N 1
ATOM 857 C CA . ALA A 1 119 ? -15.242 68.438 43.656 1 72.88 119 ALA A CA 1
ATOM 858 C C . ALA A 1 119 ? -14.258 67.625 42.812 1 72.88 119 ALA A C 1
ATOM 860 O O . ALA A 1 119 ? -14.672 66.812 41.969 1 72.88 119 ALA A O 1
ATOM 861 N N . VAL A 1 120 ? -13.094 67.875 43.094 1 72.62 120 VAL A N 1
ATOM 862 C CA . VAL A 1 120 ? -12.031 67.25 42.344 1 72.62 120 VAL A CA 1
ATOM 863 C C . VAL A 1 120 ? -12.023 65.75 42.656 1 72.62 120 VAL A C 1
ATOM 865 O O . VAL A 1 120 ? -11.945 64.875 41.781 1 72.62 120 VAL A O 1
ATOM 868 N N . ASN A 1 121 ? -12.148 65.438 43.906 1 72.12 121 ASN A N 1
ATOM 869 C CA . ASN A 1 121 ? -12.117 64.062 44.344 1 72.12 121 ASN A CA 1
ATOM 870 C C . ASN A 1 121 ? -13.375 63.312 43.938 1 72.12 121 ASN A C 1
ATOM 872 O O . ASN A 1 121 ? -13.289 62.219 43.406 1 72.12 121 ASN A O 1
ATOM 876 N N . ASP A 1 122 ? -14.445 63.969 44.156 1 72.5 122 ASP A N 1
ATOM 877 C CA . ASP A 1 122 ? -15.719 63.281 43.875 1 72.5 122 ASP A CA 1
ATOM 878 C C . ASP A 1 122 ? -16.016 63.219 42.406 1 72.5 122 ASP A C 1
ATOM 880 O O . ASP A 1 122 ? -16.516 62.219 41.906 1 72.5 122 ASP A O 1
ATOM 884 N N . GLY A 1 123 ? -15.711 64.25 41.75 1 73.88 123 GLY A N 1
ATOM 885 C CA . GLY A 1 123 ? -16.047 64.375 40.344 1 73.88 123 GLY A CA 1
ATOM 886 C C . GLY A 1 123 ? -14.961 63.844 39.406 1 73.88 123 GLY A C 1
ATOM 887 O O . GLY A 1 123 ? -15.164 63.688 38.219 1 73.88 123 GLY A O 1
ATOM 888 N N . GLY A 1 124 ? -13.891 63.469 40 1 79.19 124 GLY A N 1
ATOM 889 C CA . GLY A 1 124 ? -12.766 63.062 39.156 1 79.19 124 GLY A CA 1
ATOM 890 C C . GLY A 1 124 ? -12.352 64.125 38.156 1 79.19 124 GLY A C 1
ATOM 891 O O . GLY A 1 124 ? -12.195 63.875 36.969 1 79.19 124 GLY A O 1
ATOM 892 N N . VAL A 1 125 ? -12.242 65.25 38.625 1 84.38 125 VAL A N 1
ATOM 893 C CA . VAL A 1 125 ? -12.008 66.438 37.812 1 84.38 125 VAL A CA 1
ATOM 894 C C . VAL A 1 125 ? -10.539 66.5 37.375 1 84.38 125 VAL A C 1
ATOM 896 O O . VAL A 1 125 ? -9.641 66.312 38.188 1 84.38 125 VAL A O 1
ATOM 899 N N . TYR A 1 126 ? -10.422 66.688 36.156 1 84.94 126 TYR A N 1
ATOM 900 C CA . TYR A 1 126 ? -9.086 66.75 35.562 1 84.94 126 TYR A CA 1
ATOM 901 C C . TYR A 1 126 ? -8.344 68 36.094 1 84.94 126 TYR A C 1
ATOM 903 O O . TYR A 1 126 ? -7.172 67.875 36.469 1 84.94 126 TYR A O 1
ATOM 911 N N . ARG A 1 127 ? -9.078 69 36.062 1 82.75 127 ARG A N 1
ATOM 912 C CA . ARG A 1 127 ? -8.5 70.25 36.562 1 82.75 127 ARG A CA 1
ATOM 913 C C . ARG A 1 127 ? -9.602 71.312 36.906 1 82.75 127 ARG A C 1
ATOM 915 O O . ARG A 1 127 ? -10.719 71.188 36.375 1 82.75 127 ARG A O 1
ATOM 922 N N . TYR A 1 128 ? -9.234 72.125 37.844 1 84.31 128 TYR A N 1
ATOM 923 C CA . TYR A 1 128 ? -10.094 73.312 38.062 1 84.31 128 TYR A CA 1
ATOM 924 C C . TYR A 1 128 ? -9.406 74.562 37.656 1 84.31 128 TYR A C 1
ATOM 926 O O . TYR A 1 128 ? -8.18 74.688 37.75 1 84.31 128 TYR A O 1
ATOM 934 N N . LEU A 1 129 ? -10.148 75.5 37.125 1 84.88 129 LEU A N 1
ATOM 935 C CA . LEU A 1 129 ? -9.656 76.812 36.688 1 84.88 129 LEU A CA 1
ATOM 936 C C . LEU A 1 129 ? -10.438 77.938 37.375 1 84.88 129 LEU A C 1
ATOM 938 O O . LEU A 1 129 ? -11.609 77.75 37.688 1 84.88 129 LEU A O 1
ATOM 942 N N . ASN A 1 130 ? -9.766 79.062 37.469 1 82.38 130 ASN A N 1
ATOM 943 C CA . ASN A 1 130 ? -10.383 80.188 38.156 1 82.38 130 ASN A CA 1
ATOM 944 C C . ASN A 1 130 ? -11.148 81.062 37.188 1 82.38 130 ASN A C 1
ATOM 946 O O . ASN A 1 130 ? -10.758 81.188 36.031 1 82.38 130 ASN A O 1
ATOM 950 N N . LYS A 1 131 ? -12.25 81.688 37.594 1 83.31 131 LYS A N 1
ATOM 951 C CA . LYS A 1 131 ? -12.945 82.75 36.875 1 83.31 131 LYS A CA 1
ATOM 952 C C . LYS A 1 131 ? -12.547 84.125 37.438 1 83.31 131 LYS A C 1
ATOM 954 O O . LYS A 1 131 ? -12.508 84.312 38.656 1 83.31 131 LYS A O 1
ATOM 959 N N . PRO A 1 132 ? -12.109 85.062 36.781 1 85.19 132 PRO A N 1
ATOM 960 C CA . PRO A 1 132 ? -11.891 84.938 35.312 1 85.19 132 PRO A CA 1
ATOM 961 C C . PRO A 1 132 ? -10.68 84.125 35 1 85.19 132 PRO A C 1
ATOM 963 O O . PRO A 1 132 ? -9.766 83.938 35.812 1 85.19 132 PRO A O 1
ATOM 966 N N . TRP A 1 133 ? -10.82 83.562 33.844 1 84.81 133 TRP A N 1
ATOM 967 C CA . TRP A 1 133 ? -9.758 82.625 33.438 1 84.81 133 TRP A CA 1
ATOM 968 C C . TRP A 1 133 ? -8.781 83.312 32.469 1 84.81 133 TRP A C 1
ATOM 970 O O . TRP A 1 133 ? -9.086 84.375 31.922 1 84.81 133 TRP A O 1
ATOM 980 N N . ASP A 1 134 ? -7.512 82.75 32.5 1 81.88 134 ASP A N 1
ATOM 981 C CA . ASP A 1 134 ? -6.547 83.125 31.469 1 81.88 134 ASP A CA 1
ATOM 982 C C . ASP A 1 134 ? -6.797 82.25 30.203 1 81.88 134 ASP A C 1
ATOM 984 O O . ASP A 1 134 ? -6.789 81.062 30.25 1 81.88 134 ASP A O 1
ATOM 988 N N . ASP A 1 135 ? -7.07 83 29.109 1 86.25 135 ASP A N 1
ATOM 989 C CA . ASP A 1 135 ? -7.418 82.312 27.859 1 86.25 135 ASP A CA 1
ATOM 990 C C . ASP A 1 135 ? -6.367 81.25 27.5 1 86.25 135 ASP A C 1
ATOM 992 O O . ASP A 1 135 ? -6.711 80.125 27.078 1 86.25 135 ASP A O 1
ATOM 996 N N . HIS A 1 136 ? -5.188 81.562 27.641 1 81.12 136 HIS A N 1
ATOM 997 C CA . HIS A 1 136 ? -4.109 80.688 27.266 1 81.12 136 HIS A CA 1
ATOM 998 C C . HIS A 1 136 ? -4.09 79.438 28.172 1 81.12 136 HIS A C 1
ATOM 1000 O O . HIS A 1 136 ? -3.936 78.312 27.703 1 81.12 136 HIS A O 1
ATOM 1006 N N . ASP A 1 137 ? -4.223 79.688 29.422 1 81.44 137 ASP A N 1
ATOM 1007 C CA . ASP A 1 137 ? -4.254 78.562 30.391 1 81.44 137 ASP A CA 1
ATOM 1008 C C . ASP A 1 137 ? -5.441 77.625 30.125 1 81.44 137 ASP A C 1
ATOM 1010 O O . ASP A 1 137 ? -5.301 76.438 30.188 1 81.44 137 ASP A O 1
ATOM 1014 N N . LEU A 1 138 ? -6.504 78.25 29.906 1 88.56 138 LEU A N 1
ATOM 1015 C CA . LEU A 1 138 ? -7.711 77.5 29.609 1 88.56 138 LEU A CA 1
ATOM 1016 C C . LEU A 1 138 ? -7.508 76.625 28.375 1 88.56 138 LEU A C 1
ATOM 1018 O O . LEU A 1 138 ? -7.809 75.438 28.406 1 88.56 138 LEU A O 1
ATOM 1022 N N . LEU A 1 139 ? -6.969 77.125 27.359 1 88.62 139 LEU A N 1
ATOM 1023 C CA . LEU A 1 139 ? -6.773 76.375 26.109 1 88.62 139 LEU A CA 1
ATOM 1024 C C . LEU A 1 139 ? -5.766 75.25 26.297 1 88.62 139 LEU A C 1
ATOM 1026 O O . LEU A 1 139 ? -5.965 74.125 25.766 1 88.62 139 LEU A O 1
ATOM 1030 N N . LEU A 1 140 ? -4.746 75.5 27.016 1 83.25 140 LEU A N 1
ATOM 1031 C CA . LEU A 1 140 ? -3.732 74.5 27.266 1 83.25 140 LEU A CA 1
ATOM 1032 C C . LEU A 1 140 ? -4.316 73.312 28.047 1 83.25 140 LEU A C 1
ATOM 1034 O O . LEU A 1 140 ? -4.035 72.125 27.75 1 83.25 140 LEU A O 1
ATOM 1038 N N . THR A 1 141 ? -5.039 73.625 29.047 1 86.44 141 THR A N 1
ATOM 1039 C CA . THR A 1 141 ? -5.676 72.625 29.859 1 86.44 141 THR A CA 1
ATOM 1040 C C . THR A 1 141 ? -6.594 71.75 29 1 86.44 141 THR A C 1
ATOM 1042 O O . THR A 1 141 ? -6.57 70.5 29.125 1 86.44 141 THR A O 1
ATOM 1045 N N . LEU A 1 142 ? -7.312 72.375 28.172 1 90.38 142 LEU A N 1
ATOM 1046 C CA . LEU A 1 142 ? -8.219 71.688 27.281 1 90.38 142 LEU A CA 1
ATOM 1047 C C . LEU A 1 142 ? -7.453 70.75 26.344 1 90.38 142 LEU A C 1
ATOM 1049 O O . LEU A 1 142 ? -7.824 69.562 26.156 1 90.38 142 LEU A O 1
ATOM 1053 N N . GLU A 1 143 ? -6.488 71.188 25.781 1 87.56 143 GLU A N 1
ATOM 1054 C CA . GLU A 1 143 ? -5.684 70.438 24.828 1 87.56 143 GLU A CA 1
ATOM 1055 C C . GLU A 1 143 ? -5.105 69.188 25.484 1 87.56 143 GLU A C 1
ATOM 1057 O O . GLU A 1 143 ? -5.148 68.062 24.906 1 87.56 143 GLU A O 1
ATOM 1062 N N . GLN A 1 144 ? -4.625 69.375 26.672 1 84.75 144 GLN A N 1
ATOM 1063 C CA . GLN A 1 144 ? -4.02 68.25 27.391 1 84.75 144 GLN A CA 1
ATOM 1064 C C . GLN A 1 144 ? -5.07 67.25 27.781 1 84.75 144 GLN A C 1
ATOM 1066 O O . GLN A 1 144 ? -4.82 66 27.703 1 84.75 144 GLN A O 1
ATOM 1071 N N . ALA A 1 145 ? -6.16 67.75 28.281 1 88.88 145 ALA A N 1
ATOM 1072 C CA . ALA A 1 145 ? -7.254 66.875 28.641 1 88.88 145 ALA A CA 1
ATOM 1073 C C . ALA A 1 145 ? -7.719 66.062 27.422 1 88.88 145 ALA A C 1
ATOM 1075 O O . ALA A 1 145 ? -7.906 64.812 27.516 1 88.88 145 ALA A O 1
ATOM 1076 N N . LEU A 1 146 ? -7.828 66.688 26.312 1 90.88 146 LEU A N 1
ATOM 1077 C CA . LEU A 1 146 ? -8.281 66 25.078 1 90.88 146 LEU A CA 1
ATOM 1078 C C . LEU A 1 146 ? -7.23 65 24.578 1 90.88 146 LEU A C 1
ATOM 1080 O O . LEU A 1 146 ? -7.574 63.969 24.047 1 90.88 146 LEU A O 1
ATOM 1084 N N . GLU A 1 147 ? -6.027 65.375 24.766 1 85 147 GLU A N 1
ATOM 1085 C CA . GLU A 1 147 ? -4.957 64.438 24.391 1 85 147 GLU A CA 1
ATOM 1086 C C . GLU A 1 147 ? -4.992 63.156 25.234 1 85 147 GLU A C 1
ATOM 1088 O O . GLU A 1 147 ? -4.809 62.062 24.719 1 85 147 GLU A O 1
ATOM 1093 N N . GLN A 1 148 ? -5.211 63.375 26.484 1 83.88 148 GLN A N 1
ATOM 1094 C CA . GLN A 1 148 ? -5.32 62.188 27.359 1 83.88 148 GLN A CA 1
ATOM 1095 C C . GLN A 1 148 ? -6.48 61.312 26.938 1 83.88 148 GLN A C 1
ATOM 1097 O O . GLN A 1 148 ? -6.344 60.094 26.922 1 83.88 148 GLN A O 1
ATOM 1102 N N . ARG A 1 149 ? -7.57 61.938 26.641 1 87.44 149 ARG A N 1
ATOM 1103 C CA . ARG A 1 149 ? -8.734 61.188 26.156 1 87.44 149 ARG A CA 1
ATOM 1104 C C . ARG A 1 149 ? -8.406 60.438 24.891 1 87.44 149 ARG A C 1
ATOM 1106 O O . ARG A 1 149 ? -8.742 59.25 24.766 1 87.44 149 ARG A O 1
ATOM 1113 N N . ARG A 1 150 ? -7.742 61 24.016 1 85.81 150 ARG A N 1
ATOM 1114 C CA . ARG A 1 150 ? -7.355 60.375 22.75 1 85.81 150 ARG A CA 1
ATOM 1115 C C . ARG A 1 150 ? -6.445 59.188 22.984 1 85.81 150 ARG A C 1
ATOM 1117 O O . ARG A 1 150 ? -6.641 58.125 22.391 1 85.81 150 ARG A O 1
ATOM 1124 N N . LEU A 1 151 ? -5.492 59.312 23.859 1 81.06 151 LEU A N 1
ATOM 1125 C CA . LEU A 1 151 ? -4.547 58.25 24.141 1 81.06 151 LEU A CA 1
ATOM 1126 C C . LEU A 1 151 ? -5.254 57.062 24.766 1 81.06 151 LEU A C 1
ATOM 1128 O O . LEU A 1 151 ? -4.945 55.906 24.438 1 81.06 151 LEU A O 1
ATOM 1132 N N . ARG A 1 152 ? -6.141 57.406 25.609 1 82.56 152 ARG A N 1
ATOM 1133 C CA . ARG A 1 152 ? -6.91 56.312 26.234 1 82.56 152 ARG A CA 1
ATOM 1134 C C . ARG A 1 152 ? -7.73 55.562 25.203 1 82.56 152 ARG A C 1
ATOM 1136 O O . ARG A 1 152 ? -7.773 54.312 25.234 1 82.56 152 ARG A O 1
ATOM 1143 N N . ARG A 1 153 ? -8.32 56.25 24.312 1 83.56 153 ARG A N 1
ATOM 1144 C CA . ARG A 1 153 ? -9.125 55.656 23.25 1 83.56 153 ARG A CA 1
ATOM 1145 C C . ARG A 1 153 ? -8.273 54.781 22.344 1 83.56 153 ARG A C 1
ATOM 1147 O O . ARG A 1 153 ? -8.664 53.656 21.984 1 83.56 153 ARG A O 1
ATOM 1154 N N . GLU A 1 154 ? -7.191 55.312 22.031 1 80.31 154 GLU A N 1
ATOM 1155 C CA . GLU A 1 154 ? -6.297 54.594 21.141 1 80.31 154 GLU A CA 1
ATOM 1156 C C . GLU A 1 154 ? -5.766 53.312 21.781 1 80.31 154 GLU A C 1
ATOM 1158 O O . GLU A 1 154 ? -5.676 52.25 21.141 1 80.31 154 GLU A O 1
ATOM 1163 N N . ALA A 1 155 ? -5.41 53.469 23.031 1 76.38 155 ALA A N 1
ATOM 1164 C CA . ALA A 1 155 ? -4.938 52.281 23.766 1 76.38 155 ALA A CA 1
ATOM 1165 C C . ALA A 1 155 ? -6.012 51.219 23.812 1 76.38 155 ALA A C 1
ATOM 1167 O O . ALA A 1 155 ? -5.723 50.031 23.625 1 76.38 155 ALA A O 1
ATOM 1168 N N . ALA A 1 156 ? -7.211 51.688 24.062 1 80.94 156 ALA A N 1
ATOM 1169 C CA . ALA A 1 156 ? -8.328 50.719 24.141 1 80.94 156 ALA A CA 1
ATOM 1170 C C . ALA A 1 156 ? -8.562 50.062 22.797 1 80.94 156 ALA A C 1
ATOM 1172 O O . ALA A 1 156 ? -8.812 48.844 22.75 1 80.94 156 ALA A O 1
ATOM 1173 N N . ARG A 1 157 ? -8.438 50.75 21.766 1 81.81 157 ARG A N 1
ATOM 1174 C CA . ARG A 1 157 ? -8.641 50.25 20.422 1 81.81 157 ARG A CA 1
ATOM 1175 C C . ARG A 1 157 ? -7.578 49.219 20.062 1 81.81 157 ARG A C 1
ATOM 1177 O O . ARG A 1 157 ? -7.898 48.125 19.562 1 81.81 157 ARG A O 1
ATOM 1184 N N . LEU A 1 158 ? -6.383 49.531 20.312 1 75.81 158 LEU A N 1
ATOM 1185 C CA . LEU A 1 158 ? -5.285 48.625 19.984 1 75.81 158 LEU A CA 1
ATOM 1186 C C . LEU A 1 158 ? -5.383 47.344 20.781 1 75.81 158 LEU A C 1
ATOM 1188 O O . LEU A 1 158 ? -5.121 46.25 20.25 1 75.81 158 LEU A O 1
ATOM 1192 N N . ALA A 1 159 ? -5.754 47.562 22 1 78.12 159 ALA A N 1
ATOM 1193 C CA . ALA A 1 159 ? -5.922 46.375 22.844 1 78.12 159 ALA A CA 1
ATOM 1194 C C . ALA A 1 159 ? -7.016 45.469 22.297 1 78.12 159 ALA A C 1
ATOM 1196 O O . ALA A 1 159 ? -6.844 44.25 22.25 1 78.12 159 ALA A O 1
ATOM 1197 N N . ALA A 1 160 ? -8.07 46.062 21.875 1 81.5 160 ALA A N 1
ATOM 1198 C CA . ALA A 1 160 ? -9.195 45.312 21.328 1 81.5 160 ALA A CA 1
ATOM 1199 C C . ALA A 1 160 ? -8.805 44.594 20.047 1 81.5 160 ALA A C 1
ATOM 1201 O O . ALA A 1 160 ? -9.156 43.406 19.844 1 81.5 160 ALA A O 1
ATOM 1202 N N . LEU A 1 161 ? -8.07 45.219 19.203 1 76.75 161 LEU A N 1
ATOM 1203 C CA . LEU A 1 161 ? -7.633 44.625 17.953 1 76.75 161 LEU A CA 1
ATOM 1204 C C . LEU A 1 161 ? -6.699 43.438 18.188 1 76.75 161 LEU A C 1
ATOM 1206 O O . LEU A 1 161 ? -6.828 42.406 17.547 1 76.75 161 LEU A O 1
ATOM 1210 N N . THR A 1 162 ? -5.824 43.594 19.062 1 75.5 162 THR A N 1
ATOM 1211 C CA . THR A 1 162 ? -4.887 42.531 19.391 1 75.5 162 THR A CA 1
ATOM 1212 C C . THR A 1 162 ? -5.625 41.281 19.906 1 75.5 162 THR A C 1
ATOM 1214 O O . THR A 1 162 ? -5.305 40.156 19.531 1 75.5 162 THR A O 1
ATOM 1217 N N . GLU A 1 163 ? -6.543 41.625 20.781 1 79.38 163 GLU A N 1
ATOM 1218 C CA . GLU A 1 163 ? -7.316 40.531 21.344 1 79.38 163 GLU A CA 1
ATOM 1219 C C . GLU A 1 163 ? -8.086 39.781 20.25 1 79.38 163 GLU A C 1
ATOM 1221 O O . GLU A 1 163 ? -8.102 38.562 20.219 1 79.38 163 GLU A O 1
ATOM 1226 N N . ALA A 1 164 ? -8.625 40.469 19.328 1 81.38 164 ALA A N 1
ATOM 1227 C CA . ALA A 1 164 ? -9.383 39.875 18.234 1 81.38 164 ALA A CA 1
ATOM 1228 C C . ALA A 1 164 ? -8.477 39.031 17.328 1 81.38 164 ALA A C 1
ATOM 1230 O O . ALA A 1 164 ? -8.844 37.938 16.922 1 81.38 164 ALA A O 1
ATOM 1231 N N . GLN A 1 165 ? -7.344 39.531 17.016 1 76.5 165 GLN A N 1
ATOM 1232 C CA . GLN A 1 165 ? -6.398 38.844 16.156 1 76.5 165 GLN A CA 1
ATOM 1233 C C . GLN A 1 165 ? -5.898 37.562 16.812 1 76.5 165 GLN A C 1
ATOM 1235 O O . GLN A 1 165 ? -5.773 36.531 16.141 1 76.5 165 GLN A O 1
ATOM 1240 N N . ASN A 1 166 ? -5.684 37.625 18.047 1 73.75 166 ASN A N 1
ATOM 1241 C CA . ASN A 1 166 ? -5.238 36.469 18.781 1 73.75 166 ASN A CA 1
ATOM 1242 C C . ASN A 1 166 ? -6.305 35.375 18.766 1 73.75 166 ASN A C 1
ATOM 1244 O O . ASN A 1 166 ? -5.988 34.188 18.625 1 73.75 166 ASN A O 1
ATOM 1248 N N . GLU A 1 167 ? -7.453 35.875 18.953 1 81.62 167 GLU A N 1
ATOM 1249 C CA . GLU A 1 167 ? -8.539 34.906 18.938 1 81.62 167 GLU A CA 1
ATOM 1250 C C . GLU A 1 167 ? -8.695 34.25 17.562 1 81.62 167 GLU A C 1
ATOM 1252 O O . GLU A 1 167 ? -8.883 33.062 17.469 1 81.62 167 GLU A O 1
ATOM 1257 N N . ALA A 1 168 ? -8.562 35.062 16.609 1 79.5 168 ALA A N 1
ATOM 1258 C CA . ALA A 1 168 ? -8.664 34.531 15.242 1 79.5 168 ALA A CA 1
ATOM 1259 C C . ALA A 1 168 ? -7.535 33.531 14.945 1 79.5 168 ALA A C 1
ATOM 1261 O O . ALA A 1 168 ? -7.766 32.5 14.352 1 79.5 168 ALA A O 1
ATOM 1262 N N . LEU A 1 169 ? -6.395 33.781 15.398 1 75.31 169 LEU A N 1
ATOM 1263 C CA . LEU A 1 169 ? -5.238 32.938 15.18 1 75.31 169 LEU A CA 1
ATOM 1264 C C . LEU A 1 169 ? -5.398 31.609 15.914 1 75.31 169 LEU A C 1
ATOM 1266 O O . LEU A 1 169 ? -5.055 30.547 15.383 1 75.31 169 LEU A O 1
ATOM 1270 N N . ARG A 1 170 ? -5.941 31.797 17.094 1 77.44 170 ARG A N 1
ATOM 1271 C CA . ARG A 1 170 ? -6.172 30.594 17.875 1 77.44 170 ARG A CA 1
ATOM 1272 C C . ARG A 1 170 ? -7.18 29.672 17.188 1 77.44 170 ARG A C 1
ATOM 1274 O O . ARG A 1 170 ? -6.984 28.453 17.109 1 77.44 170 ARG A O 1
ATOM 1281 N N . ARG A 1 171 ? -8.172 30.234 16.719 1 81.94 171 ARG A N 1
ATOM 1282 C CA . ARG A 1 171 ? -9.188 29.469 16.031 1 81.94 171 ARG A CA 1
ATOM 1283 C C . ARG A 1 171 ? -8.609 28.812 14.773 1 81.94 171 ARG A C 1
ATOM 1285 O O . ARG A 1 171 ? -8.852 27.641 14.508 1 81.94 171 ARG A O 1
ATOM 1292 N N . PHE A 1 172 ? -7.836 29.516 14.047 1 77.19 172 PHE A N 1
ATOM 1293 C CA . PHE A 1 172 ? -7.219 29 12.828 1 77.19 172 PHE A CA 1
ATOM 1294 C C . PHE A 1 172 ? -6.277 27.844 13.141 1 77.19 172 PHE A C 1
ATOM 1296 O O . PHE A 1 172 ? -6.285 26.828 12.438 1 77.19 172 PHE A O 1
ATOM 1303 N N . ASN A 1 173 ? -5.582 28.016 14.172 1 73.75 173 ASN A N 1
ATOM 1304 C CA . ASN A 1 173 ? -4.645 26.969 14.57 1 73.75 173 ASN A CA 1
ATOM 1305 C C . ASN A 1 173 ? -5.371 25.688 14.961 1 73.75 173 ASN A C 1
ATOM 1307 O O . ASN A 1 173 ? -4.949 24.594 14.586 1 73.75 173 ASN A O 1
ATOM 1311 N N . THR A 1 174 ? -6.359 25.922 15.656 1 81.25 174 THR A N 1
ATOM 1312 C CA . THR A 1 174 ? -7.129 24.766 16.078 1 81.25 174 THR A CA 1
ATOM 1313 C C . THR A 1 174 ? -7.727 24.047 14.859 1 81.25 174 THR A C 1
ATOM 1315 O O . THR A 1 174 ? -7.699 22.812 14.789 1 81.25 174 THR A O 1
ATOM 1318 N N . GLU A 1 175 ? -8.188 24.766 13.977 1 81.31 175 GLU A N 1
ATOM 1319 C CA . GLU A 1 175 ? -8.758 24.203 12.766 1 81.31 175 GLU A CA 1
ATOM 1320 C C . GLU A 1 175 ? -7.691 23.484 11.93 1 81.31 175 GLU A C 1
ATOM 1322 O O . GLU A 1 175 ? -7.926 22.391 11.414 1 81.31 175 GLU A O 1
ATOM 1327 N N . LEU A 1 176 ? -6.574 24.094 11.836 1 75.62 176 LEU A N 1
ATOM 1328 C CA . LEU A 1 176 ? -5.488 23.5 11.062 1 75.62 176 LEU A CA 1
ATOM 1329 C C . LEU A 1 176 ? -5.027 22.188 11.688 1 75.62 176 LEU A C 1
ATOM 1331 O O . LEU A 1 176 ? -4.797 21.203 10.984 1 75.62 176 LEU A O 1
ATOM 1335 N N . GLU A 1 177 ? -4.938 22.234 12.945 1 77.81 177 GLU A N 1
ATOM 1336 C CA . GLU A 1 177 ? -4.535 21.031 13.664 1 77.81 177 GLU A CA 1
ATOM 1337 C C . GLU A 1 177 ? -5.527 19.891 13.438 1 77.81 177 GLU A C 1
ATOM 1339 O O . GLU A 1 177 ? -5.133 18.75 13.242 1 77.81 177 GLU A O 1
ATOM 1344 N N . THR A 1 178 ? -6.742 20.25 13.461 1 83.12 178 THR A N 1
ATOM 1345 C CA . THR A 1 178 ? -7.785 19.25 13.242 1 83.12 178 THR A CA 1
ATOM 1346 C C . THR A 1 178 ? -7.711 18.688 11.828 1 83.12 178 THR A C 1
ATOM 1348 O O . THR A 1 178 ? -7.816 17.469 11.625 1 83.12 178 THR A O 1
ATOM 1351 N N . GLN A 1 179 ? -7.484 19.5 10.898 1 80.81 179 GLN A N 1
ATOM 1352 C CA . GLN A 1 179 ? -7.422 19.062 9.508 1 80.81 179 GLN A CA 1
ATOM 1353 C C . GLN A 1 179 ? -6.188 18.203 9.25 1 80.81 179 GLN A C 1
ATOM 1355 O O . GLN A 1 179 ? -6.266 17.188 8.555 1 80.81 179 GLN A O 1
ATOM 1360 N N . VAL A 1 180 ? -5.207 18.641 9.82 1 78.44 180 VAL A N 1
ATOM 1361 C CA . VAL A 1 180 ? -3.961 17.906 9.656 1 78.44 180 VAL A CA 1
ATOM 1362 C C . VAL A 1 180 ? -4.09 16.531 10.297 1 78.44 180 VAL A C 1
ATOM 1364 O O . VAL A 1 180 ? -3.686 15.523 9.719 1 78.44 180 VAL A O 1
ATOM 1367 N N . ARG A 1 181 ? -4.641 16.547 11.422 1 80.75 181 ARG A N 1
ATOM 1368 C CA . ARG A 1 181 ? -4.828 15.273 12.117 1 80.75 181 ARG A CA 1
ATOM 1369 C C . ARG A 1 181 ? -5.73 14.344 11.312 1 80.75 181 ARG A C 1
ATOM 1371 O O . ARG A 1 181 ? -5.441 13.156 11.188 1 80.75 181 ARG A O 1
ATOM 1378 N N . ALA A 1 182 ? -6.734 14.875 10.805 1 82.5 182 ALA A N 1
ATOM 1379 C CA . ALA A 1 182 ? -7.672 14.078 10.023 1 82.5 182 ALA A CA 1
ATOM 1380 C C . ALA A 1 182 ? -7.008 13.516 8.773 1 82.5 182 ALA A C 1
ATOM 1382 O O . ALA A 1 182 ? -7.16 12.336 8.453 1 82.5 182 ALA A O 1
ATOM 1383 N N . ARG A 1 183 ? -6.273 14.312 8.141 1 81.56 183 ARG A N 1
ATOM 1384 C CA . ARG A 1 183 ? -5.613 13.898 6.91 1 81.56 183 ARG A CA 1
ATOM 1385 C C . ARG A 1 183 ? -4.52 12.867 7.195 1 81.56 183 ARG A C 1
ATOM 1387 O O . ARG A 1 183 ? -4.367 11.898 6.457 1 81.56 183 ARG A O 1
ATOM 1394 N N . THR A 1 184 ? -3.826 13.047 8.125 1 79.31 184 THR A N 1
ATOM 1395 C CA . THR A 1 184 ? -2.768 12.125 8.508 1 79.31 184 THR A CA 1
ATOM 1396 C C . THR A 1 184 ? -3.35 10.766 8.898 1 79.31 184 THR A C 1
ATOM 1398 O O . THR A 1 184 ? -2.807 9.727 8.531 1 79.31 184 THR A O 1
ATOM 1401 N N . GLU A 1 185 ? -4.395 10.875 9.57 1 82.94 185 GLU A N 1
ATOM 1402 C CA . GLU A 1 185 ? -5.051 9.633 9.969 1 82.94 185 GLU A CA 1
ATOM 1403 C C . GLU A 1 185 ? -5.59 8.875 8.758 1 82.94 185 GLU A C 1
ATOM 1405 O O . GLU A 1 185 ? -5.473 7.652 8.68 1 82.94 185 GLU A O 1
ATOM 1410 N N . GLU A 1 186 ? -6.098 9.594 7.914 1 86.44 186 GLU A N 1
ATOM 1411 C CA . GLU A 1 186 ? -6.613 8.984 6.695 1 86.44 186 GLU A CA 1
ATOM 1412 C C . GLU A 1 186 ? -5.5 8.305 5.902 1 86.44 186 GLU A C 1
ATOM 1414 O O . GLU A 1 186 ? -5.645 7.156 5.477 1 86.44 186 GLU A O 1
ATOM 1419 N N . LEU A 1 187 ? -4.434 8.984 5.762 1 82.81 187 LEU A N 1
ATOM 1420 C CA . LEU A 1 187 ? -3.301 8.422 5.039 1 82.81 187 LEU A CA 1
ATOM 1421 C C . LEU A 1 187 ? -2.699 7.246 5.797 1 82.81 187 LEU A C 1
ATOM 1423 O O . LEU A 1 187 ? -2.307 6.246 5.195 1 82.81 187 LEU A O 1
ATOM 1427 N N . GLY A 1 188 ? -2.686 7.496 7.059 1 82.81 188 GLY A N 1
ATOM 1428 C CA . GLY A 1 188 ? -2.201 6.398 7.883 1 82.81 188 GLY A CA 1
ATOM 1429 C C . GLY A 1 188 ? -3.029 5.137 7.742 1 82.81 188 GLY A C 1
ATOM 1430 O O . GLY A 1 188 ? -2.48 4.035 7.652 1 82.81 188 GLY A O 1
ATOM 1431 N N . GLN A 1 189 ? -4.266 5.324 7.652 1 86.38 189 GLN A N 1
ATOM 1432 C CA . GLN A 1 189 ? -5.156 4.184 7.469 1 86.38 189 GLN A CA 1
ATOM 1433 C C . GLN A 1 189 ? -4.973 3.553 6.09 1 86.38 189 GLN A C 1
ATOM 1435 O O . GLN A 1 189 ? -4.977 2.328 5.957 1 86.38 189 GLN A O 1
ATOM 1440 N N . THR A 1 190 ? -4.777 4.355 5.148 1 87.69 190 THR A N 1
ATOM 1441 C CA . THR A 1 190 ? -4.559 3.846 3.799 1 87.69 190 THR A CA 1
ATOM 1442 C C . THR A 1 190 ? -3.271 3.029 3.73 1 87.69 190 THR A C 1
ATOM 1444 O O . THR A 1 190 ? -3.236 1.968 3.104 1 87.69 190 THR A O 1
ATOM 1447 N N . VAL A 1 191 ? -2.303 3.504 4.34 1 86.5 191 VAL A N 1
ATOM 1448 C CA . VAL A 1 191 ? -1.031 2.787 4.383 1 86.5 191 VAL A CA 1
ATOM 1449 C C . VAL A 1 191 ? -1.226 1.431 5.059 1 86.5 191 VAL A C 1
ATOM 1451 O O . VAL A 1 191 ? -0.773 0.405 4.543 1 86.5 191 VAL A O 1
ATOM 1454 N N . MET A 1 192 ? -1.925 1.442 6.113 1 87.69 192 MET A N 1
ATOM 1455 C CA . MET A 1 192 ? -2.156 0.203 6.852 1 87.69 192 MET A CA 1
ATOM 1456 C C . MET A 1 192 ? -2.932 -0.798 6 1 87.69 192 MET A C 1
ATOM 1458 O O . MET A 1 192 ? -2.588 -1.98 5.957 1 87.69 192 MET A O 1
ATOM 1462 N N . PHE A 1 193 ? -3.916 -0.328 5.352 1 87.75 193 PHE A N 1
ATOM 1463 C CA . PHE A 1 193 ? -4.734 -1.193 4.508 1 87.75 193 PHE A CA 1
ATOM 1464 C C . PHE A 1 193 ? -3.918 -1.743 3.346 1 87.75 193 PHE A C 1
ATOM 1466 O O . PHE A 1 193 ? -3.986 -2.936 3.041 1 87.75 193 PHE A O 1
ATOM 1473 N N . LEU A 1 194 ? -3.113 -0.875 2.793 1 87.19 194 LEU A N 1
ATOM 1474 C CA . LEU A 1 194 ? -2.311 -1.278 1.643 1 87.19 194 LEU A CA 1
ATOM 1475 C C . LEU A 1 194 ? -1.228 -2.27 2.057 1 87.19 194 LEU A C 1
ATOM 1477 O O . LEU A 1 194 ? -0.938 -3.219 1.327 1 87.19 194 LEU A O 1
ATOM 1481 N N . GLU A 1 195 ? -0.704 -2.129 3.164 1 87.81 195 GLU A N 1
ATOM 1482 C CA . GLU A 1 195 ? 0.294 -3.061 3.68 1 87.81 195 GLU A CA 1
ATOM 1483 C C . GLU A 1 195 ? -0.321 -4.43 3.957 1 87.81 195 GLU A C 1
ATOM 1485 O O . GLU A 1 195 ? 0.273 -5.461 3.631 1 87.81 195 GLU A O 1
ATOM 1490 N N . ALA A 1 196 ? -1.467 -4.352 4.559 1 85.19 196 ALA A N 1
ATOM 1491 C CA . ALA A 1 196 ? -2.16 -5.605 4.84 1 85.19 196 ALA A CA 1
ATOM 1492 C C . ALA A 1 196 ? -2.52 -6.336 3.549 1 85.19 196 ALA A C 1
ATOM 1494 O O . ALA A 1 196 ? -2.316 -7.547 3.434 1 85.19 196 ALA A O 1
ATOM 1495 N N . ALA A 1 197 ? -2.988 -5.613 2.611 1 87.88 197 ALA A N 1
ATOM 1496 C CA . ALA A 1 197 ? -3.35 -6.184 1.317 1 87.88 197 ALA A CA 1
ATOM 1497 C C . ALA A 1 197 ? -2.125 -6.758 0.609 1 87.88 197 ALA A C 1
ATOM 1499 O O . ALA A 1 197 ? -2.201 -7.816 -0.017 1 87.88 197 ALA A O 1
ATOM 1500 N N . GLN A 1 198 ? -1.079 -6.098 0.716 1 89.06 198 GLN A N 1
ATOM 1501 C CA . GLN A 1 198 ? 0.167 -6.562 0.119 1 89.06 198 GLN A CA 1
ATOM 1502 C C . GLN A 1 198 ? 0.654 -7.844 0.794 1 89.06 198 GLN A C 1
ATOM 1504 O O . GLN A 1 198 ? 1.108 -8.773 0.122 1 89.06 198 GLN A O 1
ATOM 1509 N N . ARG A 1 199 ? 0.555 -7.875 2.055 1 88.38 199 ARG A N 1
ATOM 1510 C CA . ARG A 1 199 ? 0.97 -9.062 2.799 1 88.38 199 ARG A CA 1
ATOM 1511 C C . ARG A 1 199 ? 0.13 -10.273 2.412 1 88.38 199 ARG A C 1
ATOM 1513 O O . ARG A 1 199 ? 0.665 -11.359 2.195 1 88.38 199 ARG A O 1
ATOM 1520 N N . ASP A 1 200 ? -1.141 -10.039 2.299 1 86.56 200 ASP A N 1
ATOM 1521 C CA . ASP A 1 200 ? -2.047 -11.109 1.884 1 86.56 200 ASP A CA 1
ATOM 1522 C C . ASP A 1 200 ? -1.714 -11.594 0.476 1 86.56 200 ASP A C 1
ATOM 1524 O O . ASP A 1 200 ? -1.688 -12.797 0.221 1 86.56 200 ASP A O 1
ATOM 1528 N N . LEU A 1 201 ? -1.457 -10.656 -0.332 1 89.31 201 LEU A N 1
ATOM 1529 C CA . LEU A 1 201 ? -1.147 -11 -1.716 1 89.31 201 LEU A CA 1
ATOM 1530 C C . LEU A 1 201 ? 0.191 -11.727 -1.811 1 89.31 201 LEU A C 1
ATOM 1532 O O . LEU A 1 201 ? 0.331 -12.68 -2.58 1 89.31 201 LEU A O 1
ATOM 1536 N N . LYS A 1 202 ? 1.16 -11.32 -1.033 1 91.19 202 LYS A N 1
ATOM 1537 C CA . LYS A 1 202 ? 2.451 -12 -0.981 1 91.19 202 LYS A CA 1
ATOM 1538 C C . LYS A 1 202 ? 2.291 -13.445 -0.501 1 91.19 202 LYS A C 1
ATOM 1540 O O . LYS A 1 202 ? 2.9 -14.359 -1.058 1 91.19 202 LYS A O 1
ATOM 1545 N N . SER A 1 203 ? 1.49 -13.586 0.471 1 87.44 203 SER A N 1
ATOM 1546 C CA . SER A 1 203 ? 1.223 -14.922 0.999 1 87.44 203 SER A CA 1
ATOM 1547 C C . SER A 1 203 ? 0.538 -15.797 -0.043 1 87.44 203 SER A C 1
ATOM 1549 O O . SER A 1 203 ? 0.874 -16.984 -0.186 1 87.44 203 SER A O 1
ATOM 1551 N N . SER A 1 204 ? -0.366 -15.234 -0.742 1 89.38 204 SER A N 1
ATOM 1552 C CA . SER A 1 204 ? -1.065 -15.961 -1.796 1 89.38 204 SER A CA 1
ATOM 1553 C C . SER A 1 204 ? -0.119 -16.328 -2.934 1 89.38 204 SER A C 1
ATOM 1555 O O . SER A 1 204 ? -0.228 -17.406 -3.512 1 89.38 204 SER A O 1
ATOM 1557 N N . PHE A 1 205 ? 0.744 -15.445 -3.236 1 92.94 205 PHE A N 1
ATOM 1558 C CA . PHE A 1 205 ? 1.729 -15.727 -4.273 1 92.94 205 PHE A CA 1
ATOM 1559 C C . PHE A 1 205 ? 2.605 -16.906 -3.885 1 92.94 205 PHE A C 1
ATOM 1561 O O . PHE A 1 205 ? 2.818 -17.812 -4.688 1 92.94 205 PHE A O 1
ATOM 1568 N N . THR A 1 206 ? 3.074 -16.891 -2.652 1 90.62 206 THR A N 1
ATOM 1569 C CA . THR A 1 206 ? 3.887 -17.984 -2.137 1 90.62 206 THR A CA 1
ATOM 1570 C C . THR A 1 206 ? 3.113 -19.297 -2.178 1 90.62 206 THR A C 1
ATOM 1572 O O . THR A 1 206 ? 3.652 -20.328 -2.586 1 90.62 206 THR A O 1
ATOM 1575 N N . ALA A 1 207 ? 1.894 -19.234 -1.776 1 86.69 207 ALA A N 1
ATOM 1576 C CA . ALA A 1 207 ? 1.044 -20.422 -1.797 1 86.69 207 ALA A CA 1
ATOM 1577 C C . ALA A 1 207 ? 0.86 -20.938 -3.221 1 86.69 207 ALA A C 1
ATOM 1579 O O . ALA A 1 207 ? 0.828 -22.141 -3.447 1 86.69 207 ALA A O 1
ATOM 1580 N N . MET A 1 208 ? 0.757 -20 -4.133 1 91.25 208 MET A N 1
ATOM 1581 C CA . MET A 1 208 ? 0.607 -20.391 -5.531 1 91.25 208 MET A CA 1
ATOM 1582 C C . MET A 1 208 ? 1.858 -21.109 -6.031 1 91.25 208 MET A C 1
ATOM 1584 O O . MET A 1 208 ? 1.764 -22.094 -6.766 1 91.25 208 MET A O 1
ATOM 1588 N N . VAL A 1 209 ? 2.99 -20.656 -5.68 1 93.12 209 VAL A N 1
ATOM 1589 C CA . VAL A 1 209 ? 4.25 -21.297 -6.035 1 93.12 209 VAL A CA 1
ATOM 1590 C C . VAL A 1 209 ? 4.297 -22.703 -5.441 1 93.12 209 VAL A C 1
ATOM 1592 O O . VAL A 1 209 ? 4.738 -23.656 -6.105 1 93.12 209 VAL A O 1
ATOM 1595 N N . GLN A 1 210 ? 3.785 -22.859 -4.316 1 87.19 210 GLN A N 1
ATOM 1596 C CA . GLN A 1 210 ? 3.77 -24.156 -3.65 1 87.19 210 GLN A CA 1
ATOM 1597 C C . GLN A 1 210 ? 2.812 -25.125 -4.348 1 87.19 210 GLN A C 1
ATOM 1599 O O . GLN A 1 210 ? 3.092 -26.328 -4.445 1 87.19 210 GLN A O 1
ATOM 1604 N N . VAL A 1 211 ? 1.732 -24.625 -4.773 1 85.31 211 VAL A N 1
ATOM 1605 C CA . VAL A 1 211 ? 0.802 -25.438 -5.551 1 85.31 211 VAL A CA 1
ATOM 1606 C C . VAL A 1 211 ? 1.482 -25.922 -6.828 1 85.31 211 VAL A C 1
ATOM 1608 O O . VAL A 1 211 ? 1.373 -27.094 -7.191 1 85.31 211 VAL A O 1
ATOM 1611 N N . CYS A 1 212 ? 2.209 -25.062 -7.484 1 88.25 212 CYS A N 1
ATOM 1612 C CA . CYS A 1 212 ? 2.953 -25.453 -8.68 1 88.25 212 CYS A CA 1
ATOM 1613 C C . CYS A 1 212 ? 3.957 -26.547 -8.359 1 88.25 212 CYS A C 1
ATOM 1615 O O . CYS A 1 212 ? 4.078 -27.516 -9.109 1 88.25 212 CYS A O 1
ATOM 1617 N N . ALA A 1 213 ? 4.621 -26.375 -7.262 1 88.44 213 ALA A N 1
ATOM 1618 C CA . ALA A 1 213 ? 5.59 -27.391 -6.832 1 88.44 213 ALA A CA 1
ATOM 1619 C C . ALA A 1 213 ? 4.922 -28.734 -6.641 1 88.44 213 ALA A C 1
ATOM 1621 O O . ALA A 1 213 ? 5.469 -29.766 -7.035 1 88.44 213 ALA A O 1
ATOM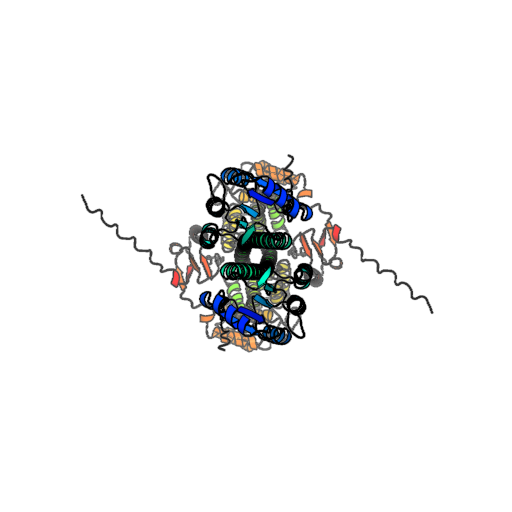 1622 N N . SER A 1 214 ? 3.771 -28.734 -6.074 1 80 214 SER A N 1
ATOM 1623 C CA . SER A 1 214 ? 3.029 -29.969 -5.84 1 80 214 SER A CA 1
ATOM 1624 C C . SER A 1 214 ? 2.615 -30.625 -7.152 1 80 214 SER A C 1
ATOM 1626 O O . SER A 1 214 ? 2.652 -31.844 -7.281 1 80 214 SER A O 1
ATOM 1628 N N . MET A 1 215 ? 2.244 -29.828 -8.062 1 81 215 MET A N 1
ATOM 1629 C CA . MET A 1 215 ? 1.86 -30.328 -9.383 1 81 215 MET A CA 1
ATOM 1630 C C . MET A 1 215 ? 3.047 -30.984 -10.078 1 81 215 MET A C 1
ATOM 1632 O O . MET A 1 215 ? 2.9 -32.031 -10.703 1 81 215 MET A O 1
ATOM 1636 N N . ILE A 1 216 ? 4.164 -30.375 -9.945 1 84.25 216 ILE A N 1
ATOM 1637 C CA . ILE A 1 216 ? 5.387 -30.922 -10.516 1 84.25 216 ILE A CA 1
ATOM 1638 C C . ILE A 1 216 ? 5.672 -32.281 -9.906 1 84.25 216 ILE A C 1
ATOM 1640 O O . ILE A 1 216 ? 5.988 -33.25 -10.617 1 84.25 216 ILE A O 1
ATOM 1644 N N . GLU A 1 217 ? 5.496 -32.406 -8.656 1 80.75 217 GLU A N 1
ATOM 1645 C CA . GLU A 1 217 ? 5.777 -33.656 -7.941 1 80.75 217 GLU A CA 1
ATOM 1646 C C . GLU A 1 217 ? 4.82 -34.781 -8.375 1 80.75 217 GLU A C 1
ATOM 1648 O O . GLU A 1 217 ? 5.234 -35.906 -8.562 1 80.75 217 GLU A O 1
ATOM 1653 N N . ILE A 1 218 ? 3.625 -34.438 -8.5 1 71.75 218 ILE A N 1
ATOM 1654 C CA . ILE A 1 218 ? 2.615 -35.406 -8.898 1 71.75 218 ILE A CA 1
ATOM 1655 C C . ILE A 1 218 ? 2.939 -35.938 -10.297 1 71.75 218 ILE A C 1
ATOM 1657 O O . ILE A 1 218 ? 2.891 -37.156 -10.531 1 71.75 218 ILE A O 1
ATOM 1661 N N . ARG A 1 219 ? 3.334 -35.062 -11.141 1 75.44 219 ARG A N 1
ATOM 1662 C CA . ARG A 1 219 ? 3.629 -35.469 -12.516 1 75.44 219 ARG A CA 1
ATOM 1663 C C . ARG A 1 219 ? 4.914 -36.281 -12.586 1 75.44 219 ARG A C 1
ATOM 1665 O O . ARG A 1 219 ? 5 -37.25 -13.344 1 75.44 219 ARG A O 1
ATOM 1672 N N . CYS A 1 220 ? 5.902 -35.844 -11.859 1 79.19 220 CYS A N 1
ATOM 1673 C CA . CYS A 1 220 ? 7.223 -36.469 -11.984 1 79.19 220 CYS A CA 1
ATOM 1674 C C . CYS A 1 220 ? 7.332 -37.719 -11.117 1 79.19 220 CYS A C 1
ATOM 1676 O O . CYS A 1 220 ? 8.289 -38.469 -11.234 1 79.19 220 CYS A O 1
ATOM 1678 N N . GLY A 1 221 ? 6.324 -37.906 -10.297 1 73.5 221 GLY A N 1
ATOM 1679 C CA . GLY A 1 221 ? 6.359 -39.062 -9.43 1 73.5 221 GLY A CA 1
ATOM 1680 C C . GLY A 1 221 ? 7.34 -38.938 -8.281 1 73.5 221 GLY A C 1
ATOM 1681 O O . GLY A 1 221 ? 7.832 -39.938 -7.758 1 73.5 221 GLY A O 1
ATOM 1682 N N . SER A 1 222 ? 7.688 -37.781 -7.988 1 74.06 222 SER A N 1
ATOM 1683 C CA . SER A 1 222 ? 8.586 -37.562 -6.859 1 74.06 222 SER A CA 1
ATOM 1684 C C . SER A 1 222 ? 7.852 -37.719 -5.531 1 74.06 222 SER A C 1
ATOM 1686 O O . SER A 1 222 ? 6.621 -37.656 -5.484 1 74.06 222 SER A O 1
ATOM 1688 N N . ALA A 1 223 ? 8.688 -37.969 -4.52 1 69.25 223 ALA A N 1
ATOM 1689 C CA . ALA A 1 223 ? 8.109 -38.062 -3.182 1 69.25 223 ALA A CA 1
ATOM 1690 C C . ALA A 1 223 ? 7.395 -36.781 -2.789 1 69.25 223 ALA A C 1
ATOM 1692 O O . ALA A 1 223 ? 7.867 -35.688 -3.096 1 69.25 223 ALA A O 1
ATOM 1693 N N . SER A 1 224 ? 6.281 -37 -2.166 1 73.12 224 SER A N 1
ATOM 1694 C CA . SER A 1 224 ? 5.5 -35.844 -1.723 1 73.12 224 SER A CA 1
ATOM 1695 C C . SER A 1 224 ? 6.32 -34.938 -0.813 1 73.12 224 SER A C 1
ATOM 1697 O O . SER A 1 224 ? 6.996 -35.406 0.101 1 73.12 224 SER A O 1
ATOM 1699 N N . GLY A 1 225 ? 6.391 -33.688 -1.144 1 77.25 225 GLY A N 1
ATOM 1700 C CA . GLY A 1 225 ? 7.07 -32.719 -0.3 1 77.25 225 GLY A CA 1
ATOM 1701 C C . GLY A 1 225 ? 8.531 -32.531 -0.655 1 77.25 225 GLY A C 1
ATOM 1702 O O . GLY A 1 225 ? 9.242 -31.75 -0.01 1 77.25 225 GLY A O 1
ATOM 1703 N N . HIS A 1 226 ? 8.969 -33.219 -1.611 1 84.5 226 HIS A N 1
ATOM 1704 C CA . HIS A 1 226 ? 10.359 -33.156 -2.025 1 84.5 226 HIS A CA 1
ATOM 1705 C C . HIS A 1 226 ? 10.766 -31.719 -2.365 1 84.5 226 HIS A C 1
ATOM 1707 O O . HIS A 1 226 ? 11.789 -31.219 -1.876 1 84.5 226 HIS A O 1
ATOM 1713 N N . ALA A 1 227 ? 10.016 -31.078 -3.168 1 89.06 227 ALA A N 1
ATOM 1714 C CA . ALA A 1 227 ? 10.344 -29.719 -3.602 1 89.06 227 ALA A CA 1
ATOM 1715 C C . ALA A 1 227 ? 10.398 -28.766 -2.416 1 89.06 227 ALA A C 1
ATOM 1717 O O . ALA A 1 227 ? 11.266 -27.891 -2.359 1 89.06 227 ALA A O 1
ATOM 1718 N N . MET A 1 228 ? 9.516 -28.953 -1.483 1 85.44 228 MET A N 1
ATOM 1719 C CA . MET A 1 228 ? 9.477 -28.109 -0.292 1 85.44 228 MET A CA 1
ATOM 1720 C C . MET A 1 228 ? 10.742 -28.297 0.543 1 85.44 228 MET A C 1
ATOM 1722 O O . MET A 1 228 ? 11.297 -27.328 1.062 1 85.44 228 MET A O 1
ATOM 1726 N N . ARG A 1 229 ? 11.156 -29.516 0.659 1 87.88 229 ARG A N 1
ATOM 1727 C CA . ARG A 1 229 ? 12.367 -29.797 1.418 1 87.88 229 ARG A CA 1
ATOM 1728 C C . ARG A 1 229 ? 13.594 -29.203 0.741 1 87.88 229 ARG A C 1
ATOM 1730 O O . ARG A 1 229 ? 14.438 -28.578 1.401 1 87.88 229 ARG A O 1
ATOM 1737 N N . VAL A 1 230 ? 13.633 -29.359 -0.544 1 94.38 230 VAL A N 1
ATOM 1738 C CA . VAL A 1 230 ? 14.727 -28.766 -1.3 1 94.38 230 VAL A CA 1
ATOM 1739 C C . VAL A 1 230 ? 14.719 -27.25 -1.089 1 94.38 230 VAL A C 1
ATOM 1741 O O . VAL A 1 230 ? 15.766 -26.641 -0.83 1 94.38 230 VAL A O 1
ATOM 1744 N N . GLY A 1 231 ? 13.508 -26.656 -1.214 1 95.5 231 GLY A N 1
ATOM 1745 C CA . GLY A 1 231 ? 13.375 -25.219 -1.036 1 95.5 231 GLY A CA 1
ATOM 1746 C C . GLY A 1 231 ? 13.82 -24.734 0.333 1 95.5 231 GLY A C 1
ATOM 1747 O O . GLY A 1 231 ? 14.555 -23.75 0.446 1 95.5 231 GLY A O 1
ATOM 1748 N N . GLU A 1 232 ? 13.492 -25.453 1.32 1 89.69 232 GLU A N 1
ATOM 1749 C CA . GLU A 1 232 ? 13.812 -25.047 2.686 1 89.69 232 GLU A CA 1
ATOM 1750 C C . GLU A 1 232 ? 15.305 -25.156 2.963 1 89.69 232 GLU A C 1
ATOM 1752 O O . GLU A 1 232 ? 15.898 -24.266 3.574 1 89.69 232 GLU A O 1
ATOM 1757 N N . ILE A 1 233 ? 15.867 -26.234 2.557 1 93.56 233 ILE A N 1
ATOM 1758 C CA . ILE A 1 233 ? 17.312 -26.406 2.711 1 93.56 233 ILE A CA 1
ATOM 1759 C C . ILE A 1 233 ? 18.047 -25.281 1.973 1 93.56 233 ILE A C 1
ATOM 1761 O O . ILE A 1 233 ? 18.984 -24.688 2.514 1 93.56 233 ILE A O 1
ATOM 1765 N N . ALA A 1 234 ? 17.594 -25 0.792 1 97.5 234 ALA A N 1
ATOM 1766 C CA . ALA A 1 234 ? 18.219 -23.953 -0.015 1 97.5 234 ALA A CA 1
ATOM 1767 C C . ALA A 1 234 ? 18.094 -22.594 0.655 1 97.5 234 ALA A C 1
ATOM 1769 O O . ALA A 1 234 ? 19.047 -21.812 0.679 1 97.5 234 ALA A O 1
ATOM 1770 N N . ARG A 1 235 ? 16.938 -22.297 1.152 1 96.44 235 ARG A N 1
ATOM 1771 C CA . ARG A 1 235 ? 16.703 -21.031 1.829 1 96.44 235 ARG A CA 1
ATOM 1772 C C . ARG A 1 235 ? 17.641 -20.859 3.021 1 96.44 235 ARG A C 1
ATOM 1774 O O . ARG A 1 235 ? 18.25 -19.812 3.197 1 96.44 235 ARG A O 1
ATOM 1781 N N . ARG A 1 236 ? 17.781 -21.812 3.789 1 93.69 236 ARG A N 1
ATOM 1782 C CA . ARG A 1 236 ? 18.625 -21.766 4.977 1 93.69 236 ARG A CA 1
ATOM 1783 C C . ARG A 1 236 ? 20.094 -21.609 4.602 1 93.69 236 ARG A C 1
ATOM 1785 O O . ARG A 1 236 ? 20.828 -20.859 5.242 1 93.69 236 ARG A O 1
ATOM 1792 N N . LEU A 1 237 ? 20.484 -22.375 3.635 1 96.88 237 LEU A N 1
ATOM 1793 C CA . LEU A 1 237 ? 21.844 -22.234 3.15 1 96.88 237 LEU A CA 1
ATOM 1794 C C . LEU A 1 237 ? 22.109 -20.828 2.635 1 96.88 237 LEU A C 1
ATOM 1796 O O . LEU A 1 237 ? 23.188 -20.281 2.822 1 96.88 237 LEU A O 1
ATOM 1800 N N . ALA A 1 238 ? 21.078 -20.266 1.952 1 97.88 238 ALA A N 1
ATOM 1801 C CA . ALA A 1 238 ? 21.203 -18.906 1.445 1 97.88 238 ALA A CA 1
ATOM 1802 C C . ALA A 1 238 ? 21.406 -17.922 2.588 1 97.88 238 ALA A C 1
ATOM 1804 O O . ALA A 1 238 ? 22.281 -17.062 2.525 1 97.88 238 ALA A O 1
ATOM 1805 N N . LEU A 1 239 ? 20.656 -18.078 3.611 1 95.06 239 LEU A N 1
ATOM 1806 C CA . LEU A 1 239 ? 20.781 -17.203 4.777 1 95.06 239 LEU A CA 1
ATOM 1807 C C . LEU A 1 239 ? 22.141 -17.391 5.453 1 95.06 239 LEU A C 1
ATOM 1809 O O . LEU A 1 239 ? 22.781 -16.406 5.836 1 95.06 239 LEU A O 1
ATOM 1813 N N . ASN A 1 240 ? 22.531 -18.594 5.539 1 93 240 ASN A N 1
ATOM 1814 C CA . ASN A 1 240 ? 23.828 -18.906 6.129 1 93 240 ASN A CA 1
ATOM 1815 C C . ASN A 1 240 ? 24.969 -18.328 5.301 1 93 240 ASN A C 1
ATOM 1817 O O . ASN A 1 240 ? 26.047 -18.062 5.828 1 93 240 ASN A O 1
ATOM 1821 N N . SER A 1 241 ? 24.75 -18.172 4.066 1 95.69 241 SER A N 1
ATOM 1822 C CA . SER A 1 241 ? 25.75 -17.641 3.16 1 95.69 241 SER A CA 1
ATOM 1823 C C . SER A 1 241 ? 25.719 -16.109 3.133 1 95.69 241 SER A C 1
ATOM 1825 O O . SER A 1 241 ? 26.375 -15.484 2.303 1 95.69 241 SER A O 1
ATOM 1827 N N . GLY A 1 242 ? 24.844 -15.469 3.914 1 94.5 242 GLY A N 1
ATOM 1828 C CA . GLY A 1 242 ? 24.828 -14.023 4.066 1 94.5 242 GLY A CA 1
ATOM 1829 C C . GLY A 1 242 ? 23.828 -13.336 3.164 1 94.5 242 GLY A C 1
ATOM 1830 O O . GLY A 1 242 ? 23.828 -12.109 3.055 1 94.5 242 GLY A O 1
ATOM 1831 N N . MET A 1 243 ? 22.922 -14.07 2.547 1 95.44 243 MET A N 1
ATOM 1832 C CA . MET A 1 243 ? 21.906 -13.461 1.686 1 95.44 243 MET A CA 1
ATOM 1833 C C . MET A 1 243 ? 20.828 -12.789 2.518 1 95.44 243 MET A C 1
ATOM 1835 O O . MET A 1 243 ? 20.547 -13.219 3.639 1 95.44 243 MET A O 1
ATOM 1839 N N . SER A 1 244 ? 20.297 -11.719 1.944 1 95.31 244 SER A N 1
ATOM 1840 C CA . SER A 1 244 ? 19.141 -11.086 2.566 1 95.31 244 SER A CA 1
ATOM 1841 C C . SER A 1 244 ? 17.922 -12 2.531 1 95.31 244 SER A C 1
ATOM 1843 O O . SER A 1 244 ? 17.891 -12.961 1.753 1 95.31 244 SER A O 1
ATOM 1845 N N . GLU A 1 245 ? 16.906 -11.688 3.295 1 93 245 GLU A N 1
ATOM 1846 C CA . GLU A 1 245 ? 15.672 -12.461 3.318 1 93 245 GLU A CA 1
ATOM 1847 C C . GLU A 1 245 ? 15 -12.469 1.947 1 93 245 GLU A C 1
ATOM 1849 O O . GLU A 1 245 ? 14.43 -13.484 1.537 1 93 245 GLU A O 1
ATOM 1854 N N . LEU A 1 246 ? 15.078 -11.367 1.281 1 91.81 246 LEU A N 1
ATOM 1855 C CA . LEU A 1 246 ? 14.477 -11.25 -0.043 1 91.81 246 LEU A CA 1
ATOM 1856 C C . LEU A 1 246 ? 15.164 -12.18 -1.036 1 91.81 246 LEU A C 1
ATOM 1858 O O . LEU A 1 246 ? 14.5 -12.906 -1.78 1 91.81 246 LEU A O 1
ATOM 1862 N N . HIS A 1 247 ? 16.484 -12.203 -0.985 1 95.31 247 HIS A N 1
ATOM 1863 C CA . HIS A 1 247 ? 17.234 -13.055 -1.896 1 95.31 247 HIS A CA 1
ATOM 1864 C C . HIS A 1 247 ? 17.109 -14.523 -1.507 1 95.31 247 HIS A C 1
ATOM 1866 O O . HIS A 1 247 ? 17.062 -15.398 -2.373 1 95.31 247 HIS A O 1
ATOM 1872 N N . ALA A 1 248 ? 17.031 -14.742 -0.216 1 97.19 248 ALA A N 1
ATOM 1873 C CA . ALA A 1 248 ? 16.844 -16.109 0.262 1 97.19 248 ALA A CA 1
ATOM 1874 C C . ALA A 1 248 ? 15.484 -16.656 -0.164 1 97.19 248 ALA A C 1
ATOM 1876 O O . ALA A 1 248 ? 15.344 -17.844 -0.441 1 97.19 248 ALA A O 1
ATOM 1877 N N . GLN A 1 249 ? 14.492 -15.797 -0.231 1 96.06 249 GLN A N 1
ATOM 1878 C CA . GLN A 1 249 ? 13.172 -16.188 -0.702 1 96.06 249 GLN A CA 1
ATOM 1879 C C . GLN A 1 249 ? 13.211 -16.609 -2.168 1 96.06 249 GLN A C 1
ATOM 1881 O O . GLN A 1 249 ? 12.531 -17.562 -2.568 1 96.06 249 GLN A O 1
ATOM 1886 N N . ASP A 1 250 ? 13.992 -15.938 -2.936 1 97.25 250 ASP A N 1
ATOM 1887 C CA . ASP A 1 250 ? 14.172 -16.328 -4.328 1 97.25 250 ASP A CA 1
ATOM 1888 C C . ASP A 1 250 ? 14.766 -17.734 -4.434 1 97.25 250 ASP A C 1
ATOM 1890 O O . ASP A 1 250 ? 14.336 -18.531 -5.266 1 97.25 250 ASP A O 1
ATOM 1894 N N . VAL A 1 251 ? 15.75 -18 -3.6 1 98.31 251 VAL A N 1
ATOM 1895 C CA . VAL A 1 251 ? 16.391 -19.312 -3.605 1 98.31 251 VAL A CA 1
ATOM 1896 C C . VAL A 1 251 ? 15.406 -20.375 -3.154 1 98.31 251 VAL A C 1
ATOM 1898 O O . VAL A 1 251 ? 15.391 -21.484 -3.689 1 98.31 251 VAL A O 1
ATOM 1901 N N . TYR A 1 252 ? 14.547 -20.031 -2.225 1 97.31 252 TYR A N 1
ATOM 1902 C CA . TYR A 1 252 ? 13.477 -20.906 -1.78 1 97.31 252 TYR A CA 1
ATOM 1903 C C . TYR A 1 252 ? 12.547 -21.25 -2.936 1 97.31 252 TYR A C 1
ATOM 1905 O O . TYR A 1 252 ? 12.25 -22.422 -3.172 1 97.31 252 TYR A O 1
ATOM 1913 N N . PHE A 1 253 ? 12.141 -20.281 -3.654 1 97.56 253 PHE A N 1
ATOM 1914 C CA . PHE A 1 253 ? 11.25 -20.484 -4.797 1 97.56 253 PHE A CA 1
ATOM 1915 C C . PHE A 1 253 ? 11.938 -21.328 -5.863 1 97.56 253 PHE A C 1
ATOM 1917 O O . PHE A 1 253 ? 11.305 -22.172 -6.504 1 97.56 253 PHE A O 1
ATOM 1924 N N . ALA A 1 254 ? 13.227 -21.109 -6.039 1 98.31 254 ALA A N 1
ATOM 1925 C CA . ALA A 1 254 ? 13.969 -21.906 -7 1 98.31 254 ALA A CA 1
ATOM 1926 C C . ALA A 1 254 ? 13.961 -23.375 -6.609 1 98.31 254 ALA A C 1
ATOM 1928 O O . ALA A 1 254 ? 13.859 -24.266 -7.473 1 98.31 254 ALA A O 1
ATOM 1929 N N . GLY A 1 255 ? 14.102 -23.594 -5.34 1 97.5 255 GLY A N 1
ATOM 1930 C CA . GLY A 1 255 ? 13.992 -24.953 -4.855 1 97.5 255 GLY A CA 1
ATOM 1931 C C . GLY A 1 255 ? 12.641 -25.594 -5.121 1 97.5 255 GLY A C 1
ATOM 1932 O O . GLY A 1 255 ? 12.555 -26.75 -5.508 1 97.5 255 GLY A O 1
ATOM 1933 N N . LEU A 1 256 ? 11.602 -24.828 -4.973 1 94.75 256 LEU A N 1
ATOM 1934 C CA . LEU A 1 256 ? 10.242 -25.297 -5.188 1 94.75 256 LEU A CA 1
ATOM 1935 C C . LEU A 1 256 ? 9.984 -25.562 -6.668 1 94.75 256 LEU A C 1
ATOM 1937 O O . LEU A 1 256 ? 9.312 -26.531 -7.027 1 94.75 256 LEU A O 1
ATOM 1941 N N . LEU A 1 257 ? 10.594 -24.75 -7.539 1 96.12 257 LEU A N 1
ATOM 1942 C CA . LEU A 1 257 ? 10.211 -24.766 -8.945 1 96.12 257 LEU A CA 1
ATOM 1943 C C . LEU A 1 257 ? 11.32 -25.344 -9.812 1 96.12 257 LEU A C 1
ATOM 1945 O O . LEU A 1 257 ? 11.242 -25.312 -11.039 1 96.12 257 LEU A O 1
ATOM 1949 N N . HIS A 1 258 ? 12.367 -25.922 -9.211 1 96.56 258 HIS A N 1
ATOM 1950 C CA . HIS A 1 258 ? 13.547 -26.344 -9.953 1 96.56 258 HIS A CA 1
ATOM 1951 C C . HIS A 1 258 ? 13.188 -27.406 -11 1 96.56 258 HIS A C 1
ATOM 1953 O O . HIS A 1 258 ? 13.906 -27.578 -11.984 1 96.56 258 HIS A O 1
ATOM 1959 N N . GLY A 1 259 ? 12.109 -28.094 -10.844 1 94 259 GLY A N 1
ATOM 1960 C CA . GLY A 1 259 ? 11.734 -29.141 -11.781 1 94 259 GLY A CA 1
ATOM 1961 C C . GLY A 1 259 ? 10.586 -28.75 -12.695 1 94 259 GLY A C 1
ATOM 1962 O O . GLY A 1 259 ? 10.07 -29.578 -13.445 1 94 259 GLY A O 1
ATOM 1963 N N . ILE A 1 260 ? 10.18 -27.516 -12.734 1 91.56 260 ILE A N 1
ATOM 1964 C CA . ILE A 1 260 ? 8.969 -27.109 -13.445 1 91.56 260 ILE A CA 1
ATOM 1965 C C . ILE A 1 260 ? 9.141 -27.375 -14.945 1 91.56 260 ILE A C 1
ATOM 1967 O O . ILE A 1 260 ? 8.172 -27.734 -15.625 1 91.56 260 ILE A O 1
ATOM 1971 N N . GLY A 1 261 ? 10.344 -27.312 -15.477 1 89.06 261 GLY A N 1
ATOM 1972 C CA . GLY A 1 261 ? 10.602 -27.562 -16.891 1 89.06 261 GLY A CA 1
ATOM 1973 C C . GLY A 1 261 ? 10.43 -29.031 -17.266 1 89.06 261 GLY A C 1
ATOM 1974 O O . GLY A 1 261 ? 10.289 -29.344 -18.453 1 89.06 261 GLY A O 1
ATOM 1975 N N . LYS A 1 262 ? 10.414 -29.922 -16.312 1 89.75 262 LYS A N 1
ATOM 1976 C CA . LYS A 1 262 ? 10.258 -31.344 -16.578 1 89.75 262 LYS A CA 1
ATOM 1977 C C . LYS A 1 262 ? 8.852 -31.656 -17.078 1 89.75 262 LYS A C 1
ATOM 1979 O O . LYS A 1 262 ? 8.625 -32.719 -17.672 1 89.75 262 LYS A O 1
ATOM 1984 N N . LEU A 1 263 ? 7.98 -30.781 -16.844 1 81.06 263 LEU A N 1
ATOM 1985 C CA . LEU A 1 263 ? 6.598 -30.984 -17.266 1 81.06 263 LEU A CA 1
ATOM 1986 C C . LEU A 1 263 ? 6.488 -31.078 -18.781 1 81.06 263 LEU A C 1
ATOM 1988 O O . LEU A 1 263 ? 5.527 -31.641 -19.297 1 81.06 263 LEU A O 1
ATOM 1992 N N . SER A 1 264 ? 7.469 -30.516 -19.469 1 75.88 264 SER A N 1
ATOM 1993 C CA . SER A 1 264 ? 7.449 -30.531 -20.938 1 75.88 264 SER A CA 1
ATOM 1994 C C . SER A 1 264 ? 8.109 -31.781 -21.484 1 75.88 264 SER A C 1
ATOM 1996 O O . SER A 1 264 ? 8.055 -32.031 -22.688 1 75.88 264 SER A O 1
ATOM 1998 N N . LEU A 1 265 ? 8.656 -32.625 -20.641 1 83.12 265 LEU A N 1
ATOM 1999 C CA . LEU A 1 265 ? 9.352 -33.812 -21.078 1 83.12 265 LEU A CA 1
ATOM 2000 C C . LEU A 1 265 ? 8.383 -34.969 -21.266 1 83.12 265 LEU A C 1
ATOM 2002 O O . LEU A 1 265 ? 7.332 -35 -20.609 1 83.12 265 LEU A O 1
ATOM 2006 N N . PRO A 1 266 ? 8.75 -35.812 -22.156 1 81.75 266 PRO A N 1
ATOM 2007 C CA . PRO A 1 266 ? 7.891 -37 -22.328 1 81.75 266 PRO A CA 1
ATOM 2008 C C . PRO A 1 266 ? 7.793 -37.844 -21.078 1 81.75 266 PRO A C 1
ATOM 2010 O O . PRO A 1 266 ? 8.773 -38 -20.344 1 81.75 266 PRO A O 1
ATOM 2013 N N . ASP A 1 267 ? 6.711 -38.531 -20.891 1 77.94 267 ASP A N 1
ATOM 2014 C CA . ASP A 1 267 ? 6.438 -39.344 -19.703 1 77.94 267 ASP A CA 1
ATOM 2015 C C . ASP A 1 267 ? 7.469 -40.469 -19.562 1 77.94 267 ASP A C 1
ATOM 2017 O O . ASP A 1 267 ? 7.891 -40.781 -18.438 1 77.94 267 ASP A O 1
ATOM 2021 N N . GLU A 1 268 ? 7.707 -41.031 -20.719 1 82.94 268 GLU A N 1
ATOM 2022 C CA . GLU A 1 268 ? 8.648 -42.125 -20.688 1 82.94 268 GLU A CA 1
ATOM 2023 C C . GLU A 1 268 ? 10 -41.719 -20.141 1 82.94 268 GLU A C 1
ATOM 2025 O O . GLU A 1 268 ? 10.664 -42.469 -19.438 1 82.94 268 GLU A O 1
ATOM 2030 N N . LEU A 1 269 ? 10.328 -40.5 -20.391 1 87.06 269 LEU A N 1
ATOM 2031 C CA . LEU A 1 269 ? 11.609 -40 -19.922 1 87.06 269 LEU A CA 1
ATOM 2032 C C . LEU A 1 269 ? 11.547 -39.656 -18.438 1 87.06 269 LEU A C 1
ATOM 2034 O O . LEU A 1 269 ? 12.516 -39.875 -17.719 1 87.06 269 LEU A O 1
ATOM 2038 N N . LEU A 1 270 ? 10.445 -39.219 -17.969 1 84 270 LEU A N 1
ATOM 2039 C CA . LEU A 1 270 ? 10.281 -38.781 -16.578 1 84 270 LEU A CA 1
ATOM 2040 C C . LEU A 1 270 ? 10.32 -40 -15.633 1 84 270 LEU A C 1
ATOM 2042 O O . LEU A 1 270 ? 10.75 -39.875 -14.484 1 84 270 LEU A O 1
ATOM 2046 N N . ARG A 1 271 ? 9.906 -41.062 -16.062 1 79.88 271 ARG A N 1
ATOM 2047 C CA . ARG A 1 271 ? 9.828 -42.25 -15.227 1 79.88 271 ARG A CA 1
ATOM 2048 C C . ARG A 1 271 ? 11.133 -43.031 -15.273 1 79.88 271 ARG A C 1
ATOM 2050 O O . ARG A 1 271 ? 11.375 -43.875 -14.414 1 79.88 271 ARG A O 1
ATOM 2057 N N . LYS A 1 272 ? 11.914 -42.688 -16.188 1 83.62 272 LYS A N 1
ATOM 2058 C CA . LYS A 1 272 ? 13.172 -43.406 -16.359 1 83.62 272 LYS A CA 1
ATOM 2059 C C . LYS A 1 272 ? 14.258 -42.844 -15.453 1 83.62 272 LYS A C 1
ATOM 2061 O O . LYS A 1 272 ? 14.5 -41.625 -15.445 1 83.62 272 LYS A O 1
ATOM 2066 N N . PRO A 1 273 ? 14.891 -43.719 -14.641 1 81.38 273 PRO A N 1
ATOM 2067 C CA . PRO A 1 273 ? 16.016 -43.25 -13.844 1 81.38 273 PRO A CA 1
ATOM 2068 C C . PRO A 1 273 ? 17.156 -42.688 -14.703 1 81.38 273 PRO A C 1
ATOM 2070 O O . PRO A 1 273 ? 17.406 -43.219 -15.797 1 81.38 273 PRO A O 1
ATOM 2073 N N . LEU A 1 274 ? 17.891 -41.781 -14.148 1 81.38 274 LEU A N 1
ATOM 2074 C CA . LEU A 1 274 ? 18.969 -41.094 -14.875 1 81.38 274 LEU A CA 1
ATOM 2075 C C . LEU A 1 274 ? 20.016 -42.094 -15.344 1 81.38 274 LEU A C 1
ATOM 2077 O O . LEU A 1 274 ? 20.578 -41.938 -16.438 1 81.38 274 LEU A O 1
ATOM 2081 N N . THR A 1 275 ? 20.234 -43.094 -14.562 1 80.69 275 THR A N 1
ATOM 2082 C CA . THR A 1 275 ? 21.281 -44.062 -14.844 1 80.69 275 THR A CA 1
ATOM 2083 C C . THR A 1 275 ? 20.891 -44.938 -16.031 1 80.69 275 THR A C 1
ATOM 2085 O O . THR A 1 275 ? 21.766 -45.562 -16.656 1 80.69 275 THR A O 1
ATOM 2088 N N . LYS A 1 276 ? 19.672 -44.969 -16.375 1 87.19 276 LYS A N 1
ATOM 2089 C CA . LYS A 1 276 ? 19.188 -45.844 -17.453 1 87.19 276 LYS A CA 1
ATOM 2090 C C . LYS A 1 276 ? 18.906 -45.062 -18.719 1 87.19 276 LYS A C 1
ATOM 2092 O O . LYS A 1 276 ? 18.547 -45.625 -19.75 1 87.19 276 LYS A O 1
ATOM 2097 N N . MET A 1 277 ? 19.188 -43.812 -18.688 1 90.06 277 MET A N 1
ATOM 2098 C CA . MET A 1 277 ? 18.922 -42.969 -19.844 1 90.06 277 MET A CA 1
ATOM 2099 C C . MET A 1 277 ? 20.031 -43.062 -20.875 1 90.06 277 MET A C 1
ATOM 2101 O O . MET A 1 277 ? 21.219 -43.188 -20.516 1 90.06 277 MET A O 1
ATOM 2105 N N . THR A 1 278 ? 19.578 -43.094 -22.109 1 93.31 278 THR A N 1
ATOM 2106 C CA . THR A 1 278 ? 20.547 -42.969 -23.188 1 93.31 278 THR A CA 1
ATOM 2107 C C . THR A 1 278 ? 21.141 -41.594 -23.25 1 93.31 278 THR A C 1
ATOM 2109 O O . THR A 1 278 ? 20.672 -40.656 -22.578 1 93.31 278 THR A O 1
ATOM 2112 N N . ALA A 1 279 ? 22.219 -41.438 -24.047 1 92.19 279 ALA A N 1
ATOM 2113 C CA . ALA A 1 279 ? 22.844 -40.125 -24.188 1 92.19 279 ALA A CA 1
ATOM 2114 C C . ALA A 1 279 ? 21.875 -39.094 -24.75 1 92.19 279 ALA A C 1
ATOM 2116 O O . ALA A 1 279 ? 21.859 -37.938 -24.328 1 92.19 279 ALA A O 1
ATOM 2117 N N . GLU A 1 280 ? 21.094 -39.531 -25.641 1 92.19 280 GLU A N 1
ATOM 2118 C CA . GLU A 1 280 ? 20.094 -38.656 -26.25 1 92.19 280 GLU A CA 1
ATOM 2119 C C . GLU A 1 280 ? 19.016 -38.281 -25.25 1 92.19 280 GLU A C 1
ATOM 2121 O O . GLU A 1 280 ? 18.609 -37.125 -25.172 1 92.19 280 GLU A O 1
ATOM 2126 N N . GLU A 1 281 ? 18.578 -39.25 -24.469 1 93.19 281 GLU A N 1
ATOM 2127 C CA . GLU A 1 281 ? 17.562 -39 -23.438 1 93.19 281 GLU A CA 1
ATOM 2128 C C . GLU A 1 281 ? 18.094 -38.094 -22.344 1 93.19 281 GLU A C 1
ATOM 2130 O O . GLU A 1 281 ? 17.359 -37.219 -21.859 1 93.19 281 GLU A O 1
ATOM 2135 N N . HIS A 1 282 ? 19.328 -38.281 -22.094 1 92.5 282 HIS A N 1
ATOM 2136 C CA . HIS A 1 282 ? 19.953 -37.469 -21.078 1 92.5 282 HIS A CA 1
ATOM 2137 C C . HIS A 1 282 ? 20.078 -36 -21.531 1 92.5 282 HIS A C 1
ATOM 2139 O O . HIS A 1 282 ? 19.875 -35.094 -20.75 1 92.5 282 HIS A O 1
ATOM 2145 N N . GLY A 1 283 ? 20.453 -35.875 -22.719 1 91.25 283 GLY A N 1
ATOM 2146 C CA . GLY A 1 283 ? 20.5 -34.562 -23.297 1 91.25 283 GLY A CA 1
ATOM 2147 C C . GLY A 1 283 ? 19.156 -33.844 -23.25 1 91.25 283 GLY A C 1
ATOM 2148 O O . GLY A 1 283 ? 19.094 -32.656 -22.938 1 91.25 283 GLY A O 1
ATOM 2149 N N . LEU A 1 284 ? 18.109 -34.531 -23.516 1 89.56 284 LEU A N 1
ATOM 2150 C CA . LEU A 1 284 ? 16.766 -34 -23.469 1 89.56 284 LEU A CA 1
ATOM 2151 C C . LEU A 1 284 ? 16.375 -33.625 -22.031 1 89.56 284 LEU A C 1
ATOM 2153 O O . LEU A 1 284 ? 15.758 -32.594 -21.781 1 89.56 284 LEU A O 1
ATOM 2157 N N . TYR A 1 285 ? 16.766 -34.469 -21.156 1 91.94 285 TYR A N 1
ATOM 2158 C CA . TYR A 1 285 ? 16.5 -34.281 -19.734 1 91.94 285 TYR A CA 1
ATOM 2159 C C . TYR A 1 285 ? 17.141 -33 -19.234 1 91.94 285 TYR A C 1
ATOM 2161 O O . TYR A 1 285 ? 16.531 -32.219 -18.469 1 91.94 285 TYR A O 1
ATOM 2169 N N . LEU A 1 286 ? 18.359 -32.719 -19.75 1 92 286 LEU A N 1
ATOM 2170 C CA . LEU A 1 286 ? 19.141 -31.578 -19.266 1 92 286 LEU A CA 1
ATOM 2171 C C . LEU A 1 286 ? 18.609 -30.266 -19.859 1 92 286 LEU A C 1
ATOM 2173 O O . LEU A 1 286 ? 19.031 -29.188 -19.453 1 92 286 LEU A O 1
ATOM 2177 N N . GLN A 1 287 ? 17.578 -30.266 -20.656 1 87.88 287 GLN A N 1
ATOM 2178 C CA . GLN A 1 287 ? 17 -29.078 -21.25 1 87.88 287 GLN A CA 1
ATOM 2179 C C . GLN A 1 287 ? 15.898 -28.5 -20.359 1 87.88 287 GLN A C 1
ATOM 2181 O O . GLN A 1 287 ? 15.469 -27.359 -20.562 1 87.88 287 GLN A O 1
ATOM 2186 N N . HIS A 1 288 ? 15.531 -29.203 -19.297 1 92 288 HIS A N 1
ATOM 2187 C CA . HIS A 1 288 ? 14.367 -28.797 -18.516 1 92 288 HIS A CA 1
ATOM 2188 C C . HIS A 1 288 ? 14.633 -27.469 -17.797 1 92 288 HIS A C 1
ATOM 2190 O O . HIS A 1 288 ? 13.703 -26.688 -17.578 1 92 288 HIS A O 1
ATOM 2196 N N . PRO A 1 289 ? 15.945 -27.109 -17.438 1 93.19 289 PRO A N 1
ATOM 2197 C CA . PRO A 1 289 ? 16.156 -25.781 -16.859 1 93.19 289 PRO A CA 1
ATOM 2198 C C . PRO A 1 289 ? 15.891 -24.641 -17.828 1 93.19 289 PRO A C 1
ATOM 2200 O O . PRO A 1 289 ? 15.359 -23.609 -17.438 1 93.19 289 PRO A O 1
ATOM 2203 N N . LEU A 1 290 ? 16.234 -24.922 -19.031 1 86.44 290 LEU A N 1
ATOM 2204 C CA . LEU A 1 290 ? 15.93 -23.922 -20.047 1 86.44 290 LEU A CA 1
ATOM 2205 C C . LEU A 1 290 ? 14.43 -23.781 -20.266 1 86.44 290 LEU A C 1
ATOM 2207 O O . LEU A 1 290 ? 13.914 -22.672 -20.406 1 86.44 290 LEU A O 1
ATOM 2211 N N . ARG A 1 291 ? 13.711 -24.875 -20.297 1 83.44 291 ARG A N 1
ATOM 2212 C CA . ARG A 1 291 ? 12.25 -24.859 -20.406 1 83.44 291 ARG A CA 1
ATOM 2213 C C . ARG A 1 291 ? 11.617 -24.156 -19.203 1 83.44 291 ARG A C 1
ATOM 2215 O O . ARG A 1 291 ? 10.609 -23.469 -19.344 1 83.44 291 ARG A O 1
ATOM 2222 N N . ALA A 1 292 ? 12.258 -24.391 -18.047 1 90.25 292 ALA A N 1
ATOM 2223 C CA . ALA A 1 292 ? 11.789 -23.734 -16.844 1 90.25 292 ALA A CA 1
ATOM 2224 C C . ALA A 1 292 ? 11.883 -22.203 -16.984 1 90.25 292 ALA A C 1
ATOM 2226 O O . ALA A 1 292 ? 10.961 -21.484 -16.609 1 90.25 292 ALA A O 1
ATOM 2227 N N . GLN A 1 293 ? 12.977 -21.75 -17.469 1 85 293 GLN A N 1
ATOM 2228 C CA . GLN A 1 293 ? 13.141 -20.312 -17.672 1 85 293 GLN A CA 1
ATOM 2229 C C . GLN A 1 293 ? 12.07 -19.766 -18.625 1 85 293 GLN A C 1
ATOM 2231 O O . GLN A 1 293 ? 11.516 -18.703 -18.375 1 85 293 GLN A O 1
ATOM 2236 N N . MET A 1 294 ? 11.75 -20.453 -19.656 1 77.62 294 MET A N 1
ATOM 2237 C CA . MET A 1 294 ? 10.75 -20.031 -20.625 1 77.62 294 MET A CA 1
ATOM 2238 C C . MET A 1 294 ? 9.375 -19.922 -19.969 1 77.62 294 MET A C 1
ATOM 2240 O O . MET A 1 294 ? 8.68 -18.922 -20.156 1 77.62 294 MET A O 1
ATOM 2244 N N . VAL A 1 295 ? 9.062 -20.891 -19.203 1 79.94 295 VAL A N 1
ATOM 2245 C CA . VAL A 1 295 ? 7.746 -20.969 -18.594 1 79.94 295 VAL A CA 1
ATOM 2246 C C . VAL A 1 295 ? 7.609 -19.875 -17.547 1 79.94 295 VAL A C 1
ATOM 2248 O O . VAL A 1 295 ? 6.523 -19.312 -17.359 1 79.94 295 VAL A O 1
ATOM 2251 N N . LEU A 1 296 ? 8.719 -19.469 -16.875 1 86.88 296 LEU A N 1
ATOM 2252 C CA . LEU A 1 296 ? 8.664 -18.531 -15.75 1 86.88 296 LEU A CA 1
ATOM 2253 C C . LEU A 1 296 ? 8.883 -17.094 -16.219 1 86.88 296 LEU A C 1
ATOM 2255 O O . LEU A 1 296 ? 8.711 -16.156 -15.445 1 86.88 296 LEU A O 1
ATOM 2259 N N . THR A 1 297 ? 9.156 -16.859 -17.422 1 78.44 297 THR A N 1
ATOM 2260 C CA . THR A 1 297 ? 9.523 -15.562 -17.969 1 78.44 297 THR A CA 1
ATOM 2261 C C . THR A 1 297 ? 8.398 -14.547 -17.75 1 78.44 297 THR A C 1
ATOM 2263 O O . THR A 1 297 ? 8.664 -13.391 -17.422 1 78.44 297 THR A O 1
ATOM 2266 N N . PRO A 1 298 ? 7.113 -14.875 -17.875 1 76.06 298 PRO A N 1
ATOM 2267 C CA . PRO A 1 298 ? 6.035 -13.898 -17.734 1 76.06 298 PRO A CA 1
ATOM 2268 C C . PRO A 1 298 ? 5.855 -13.414 -16.297 1 76.06 298 PRO A C 1
ATOM 2270 O O . PRO A 1 298 ? 5.191 -12.398 -16.062 1 76.06 298 PRO A O 1
ATOM 2273 N N . VAL A 1 299 ? 6.402 -14.148 -15.398 1 88.19 299 VAL A N 1
ATOM 2274 C CA . VAL A 1 299 ? 6.215 -13.797 -13.992 1 88.19 299 VAL A CA 1
ATOM 2275 C C . VAL A 1 299 ? 7.371 -12.922 -13.516 1 88.19 299 VAL A C 1
ATOM 2277 O O . VAL A 1 299 ? 8.383 -13.43 -13.023 1 88.19 299 VAL A O 1
ATOM 2280 N N . ALA A 1 300 ? 7.148 -11.672 -13.461 1 84.06 300 ALA A N 1
ATOM 2281 C CA . ALA A 1 300 ? 8.195 -10.703 -13.164 1 84.06 300 ALA A CA 1
ATOM 2282 C C . ALA A 1 300 ? 8.844 -10.984 -11.805 1 84.06 300 ALA A C 1
ATOM 2284 O O . ALA A 1 300 ? 10.062 -10.891 -11.656 1 84.06 300 ALA A O 1
ATOM 2285 N N . GLN A 1 301 ? 8.023 -11.359 -10.836 1 89.69 301 GLN A N 1
ATOM 2286 C CA . GLN A 1 301 ? 8.5 -11.602 -9.477 1 89.69 301 GLN A CA 1
ATOM 2287 C C . GLN A 1 301 ? 9.438 -12.805 -9.43 1 89.69 301 GLN A C 1
ATOM 2289 O O . GLN A 1 301 ? 10.148 -13 -8.445 1 89.69 301 GLN A O 1
ATOM 2294 N N . LEU A 1 302 ? 9.508 -13.641 -10.57 1 93 302 LEU A N 1
ATOM 2295 C CA . LEU A 1 302 ? 10.281 -14.875 -10.531 1 93 302 LEU A CA 1
ATOM 2296 C C . LEU A 1 302 ? 11.438 -14.82 -11.523 1 93 302 LEU A C 1
ATOM 2298 O O . LEU A 1 302 ? 12.016 -15.859 -11.875 1 93 302 LEU A O 1
ATOM 2302 N N . HIS A 1 303 ? 11.812 -13.656 -11.953 1 87.81 303 HIS A N 1
ATOM 2303 C CA . HIS A 1 303 ? 12.898 -13.523 -12.914 1 87.81 303 HIS A CA 1
ATOM 2304 C C . HIS A 1 303 ? 14.211 -14.055 -12.336 1 87.81 303 HIS A C 1
ATOM 2306 O O . HIS A 1 303 ? 14.93 -14.797 -13.016 1 87.81 303 HIS A O 1
ATOM 2312 N N . LYS A 1 304 ? 14.5 -13.641 -11.117 1 94.19 304 LYS A N 1
ATOM 2313 C CA . LYS A 1 304 ? 15.719 -14.117 -10.469 1 94.19 304 LYS A CA 1
ATOM 2314 C C . LYS A 1 304 ? 15.656 -15.617 -10.211 1 94.19 304 LYS A C 1
ATOM 2316 O O . LYS A 1 304 ? 16.656 -16.328 -10.336 1 94.19 304 LYS A O 1
ATOM 2321 N N . VAL A 1 305 ? 14.492 -16.125 -9.906 1 96.75 305 VAL A N 1
ATOM 2322 C CA . VAL A 1 305 ? 14.266 -17.547 -9.656 1 96.75 305 VAL A CA 1
ATOM 2323 C C . VAL A 1 305 ? 14.555 -18.344 -10.922 1 96.75 305 VAL A C 1
ATOM 2325 O O . VAL A 1 305 ? 15.234 -19.375 -10.883 1 96.75 305 VAL A O 1
ATOM 2328 N N . ALA A 1 306 ? 14.055 -17.797 -12.055 1 92.56 306 ALA A N 1
ATOM 2329 C CA . ALA A 1 306 ? 14.266 -18.453 -13.344 1 92.56 306 ALA A CA 1
ATOM 2330 C C . ALA A 1 306 ? 15.758 -18.547 -13.664 1 92.56 306 ALA A C 1
ATOM 2332 O O . ALA A 1 306 ? 16.219 -19.562 -14.195 1 92.56 306 ALA A O 1
ATOM 2333 N N . SER A 1 307 ? 16.453 -17.547 -13.32 1 93.88 307 SER A N 1
ATOM 2334 C CA . SER A 1 307 ? 17.906 -17.531 -13.555 1 93.88 307 SER A CA 1
ATOM 2335 C C . SER A 1 307 ? 18.609 -18.562 -12.688 1 93.88 307 SER A C 1
ATOM 2337 O O . SER A 1 307 ? 19.531 -19.234 -13.156 1 93.88 307 SER A O 1
ATOM 2339 N N . ILE A 1 308 ? 18.219 -18.703 -11.484 1 97.69 308 ILE A N 1
ATOM 2340 C CA . ILE A 1 308 ? 18.797 -19.672 -10.57 1 97.69 308 ILE A CA 1
ATOM 2341 C C . ILE A 1 308 ? 18.547 -21.078 -11.086 1 97.69 308 ILE A C 1
ATOM 2343 O O . ILE A 1 308 ? 19.469 -21.906 -11.133 1 97.69 308 ILE A O 1
ATOM 2347 N N . VAL A 1 309 ? 17.328 -21.391 -11.523 1 97.5 309 VAL A N 1
ATOM 2348 C CA . VAL A 1 309 ? 16.938 -22.703 -11.992 1 97.5 309 VAL A CA 1
ATOM 2349 C C . VAL A 1 309 ? 17.688 -23.047 -13.281 1 97.5 309 VAL A C 1
ATOM 2351 O O . VAL A 1 309 ? 18.094 -24.188 -13.492 1 97.5 309 VAL A O 1
ATOM 2354 N N . LEU A 1 310 ? 17.906 -22.031 -14.117 1 94.56 310 LEU A N 1
ATOM 2355 C CA . LEU A 1 310 ? 18.609 -22.219 -15.391 1 94.56 310 LEU A CA 1
ATOM 2356 C C . LEU A 1 310 ? 19.984 -22.812 -15.172 1 94.56 310 LEU A C 1
ATOM 2358 O O . LEU A 1 310 ? 20.422 -23.688 -15.93 1 94.56 310 LEU A O 1
ATOM 2362 N N . HIS A 1 311 ? 20.672 -22.375 -14.141 1 97.19 311 HIS A N 1
ATOM 2363 C CA . HIS A 1 311 ? 22.078 -22.719 -13.953 1 97.19 311 HIS A CA 1
ATOM 2364 C C . HIS A 1 311 ? 22.234 -23.812 -12.891 1 97.19 311 HIS A C 1
ATOM 2366 O O . HIS A 1 311 ? 23.328 -23.984 -12.352 1 97.19 311 HIS A O 1
ATOM 2372 N N . GLN A 1 312 ? 21.219 -24.531 -12.625 1 97.19 312 GLN A N 1
ATOM 2373 C CA . GLN A 1 312 ? 21.219 -25.469 -11.516 1 97.19 312 GLN A CA 1
ATOM 2374 C C . GLN A 1 312 ? 22.141 -26.656 -11.797 1 97.19 312 GLN A C 1
ATOM 2376 O O . GLN A 1 312 ? 22.547 -27.359 -10.875 1 97.19 312 GLN A O 1
ATOM 2381 N N . TYR A 1 313 ? 22.531 -26.922 -13.109 1 97.19 313 TYR A N 1
ATOM 2382 C CA . TYR A 1 313 ? 23.375 -28.062 -13.445 1 97.19 313 TYR A CA 1
ATOM 2383 C C . TYR A 1 313 ? 24.781 -27.609 -13.812 1 97.19 313 TYR A C 1
ATOM 2385 O O . TYR A 1 313 ? 25.562 -28.391 -14.367 1 97.19 313 TYR A O 1
ATOM 2393 N N . GLU A 1 314 ? 25.062 -26.359 -13.586 1 97.38 314 GLU A N 1
ATOM 2394 C CA . GLU A 1 314 ? 26.469 -25.938 -13.672 1 97.38 314 GLU A CA 1
ATOM 2395 C C . GLU A 1 314 ? 27.312 -26.641 -12.617 1 97.38 314 GLU A C 1
ATOM 2397 O O . GLU A 1 314 ? 26.844 -26.906 -11.508 1 97.38 314 GLU A O 1
ATOM 2402 N N . ARG A 1 315 ? 28.5 -26.953 -12.969 1 97.56 315 ARG A N 1
ATOM 2403 C CA . ARG A 1 315 ? 29.438 -27.594 -12.039 1 97.56 315 ARG A CA 1
ATOM 2404 C C . ARG A 1 315 ? 30.547 -26.625 -11.633 1 97.56 315 ARG A C 1
ATOM 2406 O O . ARG A 1 315 ? 31.031 -25.844 -12.461 1 97.56 315 ARG A O 1
ATOM 2413 N N . PHE A 1 316 ? 30.953 -26.781 -10.438 1 97.94 316 PHE A N 1
ATOM 2414 C CA . PHE A 1 316 ? 31.922 -25.844 -9.891 1 97.94 316 PHE A CA 1
ATOM 2415 C C . PHE A 1 316 ? 33.219 -25.859 -10.711 1 97.94 316 PHE A C 1
ATOM 2417 O O . PHE A 1 316 ? 33.906 -24.844 -10.836 1 97.94 316 PHE A O 1
ATOM 2424 N N . ASN A 1 317 ? 33.562 -26.969 -11.352 1 97.25 317 ASN A N 1
ATOM 2425 C CA . ASN A 1 317 ? 34.781 -27.109 -12.141 1 97.25 317 ASN A CA 1
ATOM 2426 C C . ASN A 1 317 ? 34.594 -26.594 -13.57 1 97.25 317 ASN A C 1
ATOM 2428 O O . ASN A 1 317 ? 35.5 -26.688 -14.391 1 97.25 317 ASN A O 1
ATOM 2432 N N . GLY A 1 318 ? 33.406 -26.234 -13.969 1 97.06 318 GLY A N 1
ATOM 2433 C CA . GLY A 1 318 ? 33.156 -25.625 -15.266 1 97.06 318 GLY A CA 1
ATOM 2434 C C . GLY A 1 318 ? 32.688 -26.609 -16.312 1 97.06 318 GLY A C 1
ATOM 2435 O O . GLY A 1 318 ? 32.5 -26.25 -17.469 1 97.06 318 GLY A O 1
ATOM 2436 N N . ARG A 1 319 ? 32.406 -27.828 -15.977 1 95.94 319 ARG A N 1
ATOM 2437 C CA . ARG A 1 319 ? 32.031 -28.859 -16.922 1 95.94 319 ARG A CA 1
ATOM 2438 C C . ARG A 1 319 ? 30.531 -29.094 -16.922 1 95.94 319 ARG A C 1
ATOM 2440 O O . ARG A 1 319 ? 30.047 -30.109 -17.406 1 95.94 319 ARG A O 1
ATOM 2447 N N . GLY A 1 320 ? 29.797 -28.188 -16.359 1 95.25 320 GLY A N 1
ATOM 2448 C CA . GLY A 1 320 ? 28.344 -28.312 -16.297 1 95.25 320 GLY A CA 1
ATOM 2449 C C . GLY A 1 320 ? 27.641 -27.625 -17.453 1 95.25 320 GLY A C 1
ATOM 2450 O O . GLY A 1 320 ? 28.281 -27.312 -18.469 1 95.25 320 GLY A O 1
ATOM 2451 N N . THR A 1 321 ? 26.422 -27.531 -17.453 1 93.75 321 THR A N 1
ATOM 2452 C CA . THR A 1 321 ? 25.578 -26.922 -18.469 1 93.75 321 THR A CA 1
ATOM 2453 C C . THR A 1 321 ? 24.625 -25.922 -17.828 1 93.75 321 THR A C 1
ATOM 2455 O O . THR A 1 321 ? 24.359 -25.969 -16.625 1 93.75 321 THR A O 1
ATOM 2458 N N . PRO A 1 322 ? 24.078 -24.906 -18.531 1 92.06 322 PRO A N 1
ATOM 2459 C CA . PRO A 1 322 ? 24.141 -24.812 -20 1 92.06 322 PRO A CA 1
ATOM 2460 C C . PRO A 1 322 ? 25.344 -24.031 -20.5 1 92.06 322 PRO A C 1
ATOM 2462 O O . PRO A 1 322 ? 25.703 -24.125 -21.672 1 92.06 322 PRO A O 1
ATOM 2465 N N . ASP A 1 323 ? 25.906 -23.141 -19.703 1 92.12 323 ASP A N 1
ATOM 2466 C CA . ASP A 1 323 ? 26.875 -22.172 -20.188 1 92.12 323 ASP A CA 1
ATOM 2467 C C . ASP A 1 323 ? 28.297 -22.609 -19.828 1 92.12 323 ASP A C 1
ATOM 2469 O O . ASP A 1 323 ? 29.266 -21.969 -20.234 1 92.12 323 ASP A O 1
ATOM 2473 N N . GLY A 1 324 ? 28.438 -23.547 -19.047 1 96 324 GLY A N 1
ATOM 2474 C CA . GLY A 1 324 ? 29.75 -24.016 -18.641 1 96 324 GLY A CA 1
ATOM 2475 C C . GLY A 1 324 ? 30.453 -23.047 -17.703 1 96 324 GLY A C 1
ATOM 2476 O O . GLY A 1 324 ? 31.672 -22.844 -17.812 1 96 324 GLY A O 1
ATOM 2477 N N . LEU A 1 325 ? 29.766 -22.375 -16.859 1 96.25 325 LEU A N 1
ATOM 2478 C CA . LEU A 1 325 ? 30.312 -21.453 -15.883 1 96.25 325 LEU A CA 1
ATOM 2479 C C . LEU A 1 325 ? 31.078 -22.188 -14.805 1 96.25 325 LEU A C 1
ATOM 2481 O O . LEU A 1 325 ? 30.766 -23.344 -14.484 1 96.25 325 LEU A O 1
ATOM 2485 N N . ALA A 1 326 ? 32.125 -21.438 -14.219 1 97.44 326 ALA A N 1
ATOM 2486 C CA . ALA A 1 326 ? 32.969 -22.094 -13.211 1 97.44 326 ALA A CA 1
ATOM 2487 C C . ALA A 1 326 ? 33.062 -21.25 -11.945 1 97.44 326 ALA A C 1
ATOM 2489 O O . ALA A 1 326 ? 33.094 -20.016 -12.016 1 97.44 326 ALA A O 1
ATOM 2490 N N . GLY A 1 327 ? 33.094 -21.891 -10.836 1 96.38 327 GLY A N 1
ATOM 2491 C CA . GLY A 1 327 ? 33.344 -21.219 -9.57 1 96.38 327 GLY A CA 1
ATOM 2492 C C . GLY A 1 327 ? 32.344 -20.125 -9.266 1 96.38 327 GLY A C 1
ATOM 2493 O O . GLY A 1 327 ? 31.141 -20.359 -9.328 1 96.38 327 GLY A O 1
ATOM 2494 N N . ASP A 1 328 ? 32.906 -18.922 -9.047 1 96.12 328 ASP A N 1
ATOM 2495 C CA . ASP A 1 328 ? 32.062 -17.812 -8.602 1 96.12 328 ASP A CA 1
ATOM 2496 C C . ASP A 1 328 ? 31.312 -17.188 -9.773 1 96.12 328 ASP A C 1
ATOM 2498 O O . ASP A 1 328 ? 30.406 -16.359 -9.57 1 96.12 328 ASP A O 1
ATOM 2502 N N . ALA A 1 329 ? 31.578 -17.672 -10.93 1 96.94 329 ALA A N 1
ATOM 2503 C CA . ALA A 1 329 ? 30.828 -17.219 -12.086 1 96.94 329 ALA A CA 1
ATOM 2504 C C . ALA A 1 329 ? 29.422 -17.797 -12.086 1 96.94 329 ALA A C 1
ATOM 2506 O O . ALA A 1 329 ? 28.5 -17.25 -12.711 1 96.94 329 ALA A O 1
ATOM 2507 N N . ILE A 1 330 ? 29.234 -18.969 -11.438 1 97.56 330 ILE A N 1
ATOM 2508 C CA . ILE A 1 330 ? 27.906 -19.547 -11.25 1 97.56 330 ILE A CA 1
ATOM 2509 C C . ILE A 1 330 ? 27.141 -18.75 -10.195 1 97.56 330 ILE A C 1
ATOM 2511 O O . ILE A 1 330 ? 27.641 -18.516 -9.094 1 97.56 330 ILE A O 1
ATOM 2515 N N . PRO A 1 331 ? 26 -18.25 -10.5 1 96.94 331 PRO A N 1
ATOM 2516 C CA . PRO A 1 331 ? 25.25 -17.516 -9.477 1 96.94 331 PRO A CA 1
ATOM 2517 C C . PRO A 1 331 ? 25.188 -18.25 -8.148 1 96.94 331 PRO A C 1
ATOM 2519 O O . PRO A 1 331 ? 25.016 -19.469 -8.117 1 96.94 331 PRO A O 1
ATOM 2522 N N . LEU A 1 332 ? 25.344 -17.5 -7.074 1 97.94 332 LEU A N 1
ATOM 2523 C CA . LEU A 1 332 ? 25.375 -18.094 -5.742 1 97.94 332 LEU A CA 1
ATOM 2524 C C . LEU A 1 332 ? 24.125 -18.938 -5.488 1 97.94 332 LEU A C 1
ATOM 2526 O O . LEU A 1 332 ? 24.219 -20.031 -4.938 1 97.94 332 LEU A O 1
ATOM 2530 N N . GLY A 1 333 ? 22.969 -18.406 -5.906 1 98.38 333 GLY A N 1
ATOM 2531 C CA . GLY A 1 333 ? 21.719 -19.156 -5.734 1 98.38 333 GLY A CA 1
ATOM 2532 C C . GLY A 1 333 ? 21.719 -20.5 -6.441 1 98.38 333 GLY A C 1
ATOM 2533 O O . GLY A 1 333 ? 21.172 -21.469 -5.93 1 98.38 333 GLY A O 1
ATOM 2534 N N . SER A 1 334 ? 22.312 -20.625 -7.594 1 98.62 334 SER A N 1
ATOM 2535 C CA . SER A 1 334 ? 22.375 -21.859 -8.367 1 98.62 334 SER A CA 1
ATOM 2536 C C . SER A 1 334 ? 23.297 -22.875 -7.695 1 98.62 334 SER A C 1
ATOM 2538 O O . SER A 1 334 ? 23.016 -24.078 -7.707 1 98.62 334 SER A O 1
ATOM 2540 N N . ARG A 1 335 ? 24.375 -22.375 -7.16 1 98.62 335 ARG A N 1
ATOM 2541 C CA . ARG A 1 335 ? 25.297 -23.25 -6.434 1 98.62 335 ARG A CA 1
ATOM 2542 C C . ARG A 1 335 ? 24.625 -23.859 -5.207 1 98.62 335 ARG A C 1
ATOM 2544 O O . ARG A 1 335 ? 24.797 -25.047 -4.914 1 98.62 335 ARG A O 1
ATOM 2551 N N . ILE A 1 336 ? 23.875 -23.031 -4.531 1 98.56 336 ILE A N 1
ATOM 2552 C CA . ILE A 1 336 ? 23.141 -23.484 -3.355 1 98.56 336 ILE A CA 1
ATOM 2553 C C . ILE A 1 336 ? 22.078 -24.5 -3.768 1 98.56 336 ILE A C 1
ATOM 2555 O O . ILE A 1 336 ? 21.969 -25.562 -3.15 1 98.56 336 ILE A O 1
ATOM 2559 N N . LEU A 1 337 ? 21.328 -24.188 -4.836 1 98.62 337 LEU A N 1
ATOM 2560 C CA . LEU A 1 337 ? 20.25 -25.062 -5.32 1 98.62 337 LEU A CA 1
ATOM 2561 C C . LEU A 1 337 ? 20.797 -26.422 -5.711 1 98.62 337 LEU A C 1
ATOM 2563 O O . LEU A 1 337 ? 20.188 -27.453 -5.422 1 98.62 337 LEU A O 1
ATOM 2567 N N . ALA A 1 338 ? 21.938 -26.469 -6.375 1 98.38 338 ALA A N 1
ATOM 2568 C CA . ALA A 1 338 ? 22.547 -27.719 -6.809 1 98.38 338 ALA A CA 1
ATOM 2569 C C . ALA A 1 338 ? 22.797 -28.641 -5.621 1 98.38 338 ALA A C 1
ATOM 2571 O O . ALA A 1 338 ? 22.531 -29.844 -5.695 1 98.38 338 ALA A O 1
ATOM 2572 N N . ILE A 1 339 ? 23.266 -28.062 -4.57 1 98.12 339 ILE A N 1
ATOM 2573 C CA . ILE A 1 339 ? 23.609 -28.844 -3.383 1 98.12 339 ILE A CA 1
ATOM 2574 C C . ILE A 1 339 ? 22.344 -29.312 -2.691 1 98.12 339 ILE A C 1
ATOM 2576 O O . ILE A 1 339 ? 22.219 -30.5 -2.344 1 98.12 339 ILE A O 1
ATOM 2580 N N . ALA A 1 340 ? 21.391 -28.422 -2.467 1 97.31 340 ALA A N 1
ATOM 2581 C CA . ALA A 1 340 ? 20.141 -28.781 -1.818 1 97.31 340 ALA A CA 1
ATOM 2582 C C . ALA A 1 340 ? 19.391 -29.844 -2.619 1 97.31 340 ALA A C 1
ATOM 2584 O O . ALA A 1 340 ? 18.891 -30.828 -2.051 1 97.31 340 ALA A O 1
ATOM 2585 N N . ARG A 1 341 ? 19.266 -29.609 -3.92 1 96.44 341 ARG A N 1
ATOM 2586 C CA . ARG A 1 341 ? 18.594 -30.531 -4.824 1 96.44 341 ARG A CA 1
ATOM 2587 C C . ARG A 1 341 ? 19.234 -31.922 -4.773 1 96.44 341 ARG A C 1
ATOM 2589 O O . ARG A 1 341 ? 18.547 -32.906 -4.602 1 96.44 341 ARG A O 1
ATOM 2596 N N . ASP A 1 342 ? 20.562 -32 -4.914 1 96.25 342 ASP A N 1
ATOM 2597 C CA . ASP A 1 342 ? 21.266 -33.281 -4.969 1 96.25 342 ASP A CA 1
ATOM 2598 C C . ASP A 1 342 ? 21.266 -33.969 -3.605 1 96.25 342 ASP A C 1
ATOM 2600 O O . ASP A 1 342 ? 21.234 -35.188 -3.521 1 96.25 342 ASP A O 1
ATOM 2604 N N . PHE A 1 343 ? 21.375 -33.156 -2.559 1 95.5 343 PHE A N 1
ATOM 2605 C CA . PHE A 1 343 ? 21.281 -33.75 -1.222 1 95.5 343 PHE A CA 1
ATOM 2606 C C . PHE A 1 343 ? 19.969 -34.5 -1.048 1 95.5 343 PHE A C 1
ATOM 2608 O O . PHE A 1 343 ? 19.969 -35.656 -0.661 1 95.5 343 PHE A O 1
ATOM 2615 N N . GLU A 1 344 ? 18.875 -33.844 -1.324 1 92.31 344 GLU A N 1
ATOM 2616 C CA . GLU A 1 344 ? 17.562 -34.469 -1.207 1 92.31 344 GLU A CA 1
ATOM 2617 C C . GLU A 1 344 ? 17.422 -35.625 -2.201 1 92.31 344 GLU A C 1
ATOM 2619 O O . GLU A 1 344 ? 16.734 -36.625 -1.917 1 92.31 344 GLU A O 1
ATOM 2624 N N . GLY A 1 345 ? 17.984 -35.438 -3.4 1 90.31 345 GLY A N 1
ATOM 2625 C CA . GLY A 1 345 ? 17.969 -36.5 -4.391 1 90.31 345 GLY A CA 1
ATOM 2626 C C . GLY A 1 345 ? 18.672 -37.781 -3.924 1 90.31 345 GLY A C 1
ATOM 2627 O O . GLY A 1 345 ? 18.203 -38.875 -4.188 1 90.31 345 GLY A O 1
ATOM 2628 N N . LEU A 1 346 ? 19.766 -37.625 -3.256 1 90.94 346 LEU A N 1
ATOM 2629 C CA . LEU A 1 346 ? 20.5 -38.75 -2.699 1 90.94 346 LEU A CA 1
ATOM 2630 C C . LEU A 1 346 ? 19.703 -39.438 -1.576 1 90.94 346 LEU A C 1
ATOM 2632 O O . LEU A 1 346 ? 19.656 -40.656 -1.495 1 90.94 346 LEU A O 1
ATOM 2636 N N . ARG A 1 347 ? 19.094 -38.594 -0.805 1 89.19 347 ARG A N 1
ATOM 2637 C CA . ARG A 1 347 ? 18.359 -39.094 0.346 1 89.19 347 ARG A CA 1
ATOM 2638 C C . ARG A 1 347 ? 17.125 -39.875 -0.097 1 89.19 347 ARG A C 1
ATOM 2640 O O . ARG A 1 347 ? 16.766 -40.875 0.525 1 89.19 347 ARG A O 1
ATOM 2647 N N . ASN A 1 348 ? 16.484 -39.469 -1.186 1 84.31 348 ASN A N 1
ATOM 2648 C CA . ASN A 1 348 ? 15.203 -40.062 -1.599 1 84.31 348 ASN A CA 1
ATOM 2649 C C . ASN A 1 348 ? 15.398 -41.125 -2.668 1 84.31 348 ASN A C 1
ATOM 2651 O O . ASN A 1 348 ? 14.43 -41.781 -3.094 1 84.31 348 ASN A O 1
ATOM 2655 N N . GLY A 1 349 ? 16.609 -41.312 -3.146 1 82.06 349 GLY A N 1
ATOM 2656 C CA . GLY A 1 349 ? 16.891 -42.375 -4.098 1 82.06 349 GLY A CA 1
ATOM 2657 C C . GLY A 1 349 ? 16.75 -41.938 -5.543 1 82.06 349 GLY A C 1
ATOM 2658 O O . GLY A 1 349 ? 16.656 -42.781 -6.445 1 82.06 349 GLY A O 1
ATOM 2659 N N . ASP A 1 350 ? 16.625 -40.688 -5.773 1 81.75 350 ASP A N 1
ATOM 2660 C CA . ASP A 1 350 ? 16.578 -40.156 -7.137 1 81.75 350 ASP A CA 1
ATOM 2661 C C . ASP A 1 350 ? 17.938 -40.281 -7.816 1 81.75 350 ASP A C 1
ATOM 2663 O O . ASP A 1 350 ? 18.031 -40.312 -9.047 1 81.75 350 ASP A O 1
ATOM 2667 N N . ILE A 1 351 ? 18.906 -40.156 -6.93 1 84.62 351 ILE A N 1
ATOM 2668 C CA . ILE A 1 351 ? 20.281 -40.312 -7.395 1 84.62 351 ILE A CA 1
ATOM 2669 C C . ILE A 1 351 ? 20.875 -41.594 -6.812 1 84.62 351 ILE A C 1
ATOM 2671 O O . ILE A 1 351 ? 21.438 -41.594 -5.719 1 84.62 351 ILE A O 1
ATOM 2675 N N . GLY A 1 352 ? 20.594 -42.688 -7.5 1 80.5 352 GLY A N 1
ATOM 2676 C CA . GLY A 1 352 ? 21.078 -43.969 -7.004 1 80.5 352 GLY A CA 1
ATOM 2677 C C . GLY A 1 352 ? 20.234 -44.531 -5.887 1 80.5 352 GLY A C 1
ATOM 2678 O O . GLY A 1 352 ? 19.016 -44.375 -5.891 1 80.5 352 GLY A O 1
ATOM 2679 N N . ALA A 1 353 ? 20.875 -45.344 -5.074 1 84.62 353 ALA A N 1
ATOM 2680 C CA . ALA A 1 353 ? 20.188 -45.938 -3.924 1 84.62 353 ALA A CA 1
ATOM 2681 C C . ALA A 1 353 ? 19.984 -44.875 -2.824 1 84.62 353 ALA A C 1
ATOM 2683 O O . ALA A 1 353 ? 20.781 -43.969 -2.693 1 84.62 353 ALA A O 1
ATOM 2684 N N . PRO A 1 354 ? 18.891 -45 -2.088 1 89.25 354 PRO A N 1
ATOM 2685 C CA . PRO A 1 354 ? 18.656 -44.031 -1.01 1 89.25 354 PRO A CA 1
ATOM 2686 C C . PRO A 1 354 ? 19.797 -44 0.006 1 89.25 354 PRO A C 1
ATOM 2688 O O . PRO A 1 354 ? 20.266 -45.031 0.447 1 89.25 354 PRO A O 1
ATOM 2691 N N . HIS A 1 355 ? 20.281 -42.781 0.341 1 90.88 355 HIS A N 1
ATOM 2692 C CA . HIS A 1 355 ? 21.375 -42.562 1.271 1 90.88 355 HIS A CA 1
ATOM 2693 C C . HIS A 1 355 ? 20.859 -42.031 2.611 1 90.88 355 HIS A C 1
ATOM 2695 O O . HIS A 1 355 ? 19.828 -41.375 2.668 1 90.88 355 HIS A O 1
ATOM 2701 N N . SER A 1 356 ? 21.547 -42.406 3.689 1 89.25 356 SER A N 1
ATOM 2702 C CA . SER A 1 356 ? 21.328 -41.719 4.953 1 89.25 356 SER A CA 1
ATOM 2703 C C . SER A 1 356 ? 21.828 -40.281 4.883 1 89.25 356 SER A C 1
ATOM 2705 O O . SER A 1 356 ? 22.469 -39.875 3.908 1 89.25 356 SER A O 1
ATOM 2707 N N . VAL A 1 357 ? 21.5 -39.531 5.871 1 89.75 357 VAL A N 1
ATOM 2708 C CA . VAL A 1 357 ? 21.938 -38.156 5.914 1 89.75 357 VAL A CA 1
ATOM 2709 C C . VAL A 1 357 ? 23.453 -38.094 5.855 1 89.75 357 VAL A C 1
ATOM 2711 O O . VAL A 1 357 ? 24.016 -37.312 5.082 1 89.75 357 VAL A O 1
ATOM 2714 N N . GLU A 1 358 ? 24.125 -38.906 6.586 1 90.5 358 GLU A N 1
ATOM 2715 C CA . GLU A 1 358 ? 25.578 -38.938 6.652 1 90.5 358 GLU A CA 1
ATOM 2716 C C . GLU A 1 358 ? 26.203 -39.344 5.32 1 90.5 358 GLU A C 1
ATOM 2718 O O . GLU A 1 358 ? 27.172 -38.75 4.863 1 90.5 358 GLU A O 1
ATOM 2723 N N . GLN A 1 359 ? 25.578 -40.375 4.762 1 93.38 359 GLN A N 1
ATOM 2724 C CA . GLN A 1 359 ? 26.062 -40.844 3.475 1 93.38 359 GLN A CA 1
ATOM 2725 C C . GLN A 1 359 ? 25.922 -39.781 2.391 1 93.38 359 GLN A C 1
ATOM 2727 O O . GLN A 1 359 ? 26.797 -39.625 1.545 1 93.38 359 GLN A O 1
ATOM 2732 N N . ALA A 1 360 ? 24.828 -39.094 2.412 1 95.38 360 ALA A N 1
ATOM 2733 C CA . ALA A 1 360 ? 24.578 -38.031 1.436 1 95.38 360 ALA A CA 1
ATOM 2734 C C . ALA A 1 360 ? 25.578 -36.906 1.592 1 95.38 360 ALA A C 1
ATOM 2736 O O . ALA A 1 360 ? 26.094 -36.375 0.601 1 95.38 360 ALA A O 1
ATOM 2737 N N . LEU A 1 361 ? 25.844 -36.531 2.846 1 95.12 361 LEU A N 1
ATOM 2738 C CA . LEU A 1 361 ? 26.812 -35.469 3.117 1 95.12 361 LEU A CA 1
ATOM 2739 C C . LEU A 1 361 ? 28.203 -35.875 2.645 1 95.12 361 LEU A C 1
ATOM 2741 O O . LEU A 1 361 ? 28.938 -35.031 2.076 1 95.12 361 LEU A O 1
ATOM 2745 N N . ASP A 1 362 ? 28.484 -37.094 2.883 1 96 362 ASP A N 1
ATOM 2746 C CA . ASP A 1 362 ? 29.781 -37.594 2.457 1 96 362 ASP A CA 1
ATOM 2747 C C . ASP A 1 362 ? 29.906 -37.594 0.935 1 96 362 ASP A C 1
ATOM 2749 O O . ASP A 1 362 ? 30.969 -37.25 0.395 1 96 362 ASP A O 1
ATOM 2753 N N . ALA A 1 363 ? 28.859 -37.969 0.308 1 96.25 363 ALA A N 1
ATOM 2754 C CA . ALA A 1 363 ? 28.844 -38 -1.152 1 96.25 363 ALA A CA 1
ATOM 2755 C C . ALA A 1 363 ? 29.047 -36.594 -1.712 1 96.25 363 ALA A C 1
ATOM 2757 O O . ALA A 1 363 ? 29.797 -36.406 -2.678 1 96.25 363 ALA A O 1
ATOM 2758 N N . LEU A 1 364 ? 28.406 -35.594 -1.127 1 97.25 364 LEU A N 1
ATOM 2759 C CA . LEU A 1 364 ? 28.547 -34.219 -1.567 1 97.25 364 LEU A CA 1
ATOM 2760 C C . LEU A 1 364 ? 29.969 -33.688 -1.298 1 97.25 364 LEU A C 1
ATOM 2762 O O . LEU A 1 364 ? 30.547 -33 -2.137 1 97.25 364 LEU A O 1
ATOM 2766 N N . ARG A 1 365 ? 30.453 -34.031 -0.132 1 97.12 365 ARG A N 1
ATOM 2767 C CA . ARG A 1 365 ? 31.797 -33.594 0.251 1 97.12 365 ARG A CA 1
ATOM 2768 C C . ARG A 1 365 ? 32.844 -34.156 -0.704 1 97.12 365 ARG A C 1
ATOM 2770 O O . ARG A 1 365 ? 33.812 -33.469 -1.021 1 97.12 365 ARG A O 1
ATOM 2777 N N . SER A 1 366 ? 32.656 -35.375 -1.146 1 97.38 366 SER A N 1
ATOM 2778 C CA . SER A 1 366 ? 33.594 -36.031 -2.047 1 97.38 366 SER A CA 1
ATOM 2779 C C . SER A 1 366 ? 33.656 -35.312 -3.396 1 97.38 366 SER A C 1
ATOM 2781 O O . SER A 1 366 ? 34.625 -35.438 -4.121 1 97.38 366 SER A O 1
ATOM 2783 N N . GLN A 1 367 ? 32.625 -34.594 -3.727 1 97.5 367 GLN A N 1
ATOM 2784 C CA . GLN A 1 367 ? 32.562 -33.906 -5.012 1 97.5 367 GLN A CA 1
ATOM 2785 C C . GLN A 1 367 ? 32.719 -32.406 -4.84 1 97.5 367 GLN A C 1
ATOM 2787 O O . GLN A 1 367 ? 32.469 -31.641 -5.777 1 97.5 367 GLN A O 1
ATOM 2792 N N . ALA A 1 368 ? 33.125 -32.031 -3.584 1 97.75 368 ALA A N 1
ATOM 2793 C CA . ALA A 1 368 ? 33.375 -30.609 -3.32 1 97.75 368 ALA A CA 1
ATOM 2794 C C . ALA A 1 368 ? 34.562 -30.109 -4.141 1 97.75 368 ALA A C 1
ATOM 2796 O O . ALA A 1 368 ? 35.594 -30.781 -4.234 1 97.75 368 ALA A O 1
ATOM 2797 N N . GLY A 1 369 ? 34.375 -28.984 -4.781 1 97.19 369 GLY A N 1
ATOM 2798 C CA . GLY A 1 369 ? 35.406 -28.438 -5.617 1 97.19 369 GLY A CA 1
ATOM 2799 C C . GLY A 1 369 ? 35.312 -28.875 -7.066 1 97.19 369 GLY A C 1
ATOM 2800 O O . GLY A 1 369 ? 35.938 -28.25 -7.945 1 97.19 369 GLY A O 1
ATOM 2801 N N . VAL A 1 370 ? 34.562 -29.891 -7.32 1 97.69 370 VAL A N 1
ATOM 2802 C CA . VAL A 1 370 ? 34.344 -30.391 -8.68 1 97.69 370 VAL A CA 1
ATOM 2803 C C . VAL A 1 370 ? 32.938 -30.031 -9.141 1 97.69 370 VAL A C 1
ATOM 2805 O O . VAL A 1 370 ? 32.75 -29.078 -9.914 1 97.69 370 VAL A O 1
ATOM 2808 N N . ARG A 1 371 ? 31.906 -30.578 -8.43 1 97.25 371 ARG A N 1
ATOM 2809 C CA . ARG A 1 371 ? 30.516 -30.328 -8.789 1 97.25 371 ARG A CA 1
ATOM 2810 C C . ARG A 1 371 ? 29.938 -29.203 -7.938 1 97.25 371 ARG A C 1
ATOM 2812 O O . ARG A 1 371 ? 29.094 -28.438 -8.414 1 97.25 371 ARG A O 1
ATOM 2819 N N . TYR A 1 372 ? 30.469 -29.172 -6.691 1 98.5 372 TYR A N 1
ATOM 2820 C CA . TYR A 1 372 ? 29.797 -28.297 -5.738 1 98.5 372 TYR A CA 1
ATOM 2821 C C . TYR A 1 372 ? 30.766 -27.281 -5.164 1 98.5 372 TYR A C 1
ATOM 2823 O O . TYR A 1 372 ? 31.969 -27.531 -5.078 1 98.5 372 TYR A O 1
ATOM 2831 N N . ASP A 1 373 ? 30.312 -26.125 -4.738 1 98 373 ASP A N 1
ATOM 2832 C CA . ASP A 1 373 ? 31.047 -25.125 -3.975 1 98 373 ASP A CA 1
ATOM 2833 C C . ASP A 1 373 ? 31.422 -25.656 -2.588 1 98 373 ASP A C 1
ATOM 2835 O O . ASP A 1 373 ? 30.531 -25.938 -1.771 1 98 373 ASP A O 1
ATOM 2839 N N . PRO A 1 374 ? 32.688 -25.766 -2.344 1 97.81 374 PRO A N 1
ATOM 2840 C CA . PRO A 1 374 ? 33.125 -26.375 -1.069 1 97.81 374 PRO A CA 1
ATOM 2841 C C . PRO A 1 374 ? 32.594 -25.594 0.138 1 97.81 374 PRO A C 1
ATOM 2843 O O . PRO A 1 374 ? 32.281 -26.188 1.17 1 97.81 374 PRO A O 1
ATOM 2846 N N . ARG A 1 375 ? 32.531 -24.297 0.067 1 97.12 375 ARG A N 1
ATOM 2847 C CA . ARG A 1 375 ? 32.062 -23.484 1.182 1 97.12 375 ARG A CA 1
ATOM 2848 C C . ARG A 1 375 ? 30.625 -23.797 1.522 1 97.12 375 ARG A C 1
ATOM 2850 O O . ARG A 1 375 ? 30.234 -23.781 2.693 1 97.12 375 ARG A O 1
ATOM 2857 N N . ILE A 1 376 ? 29.797 -23.984 0.514 1 97.81 376 ILE A N 1
ATOM 2858 C CA . ILE A 1 376 ? 28.375 -24.25 0.735 1 97.81 376 ILE A CA 1
ATOM 2859 C C . ILE A 1 376 ? 28.188 -25.672 1.274 1 97.81 376 ILE A C 1
ATOM 2861 O O . ILE A 1 376 ? 27.312 -25.906 2.107 1 97.81 376 ILE A O 1
ATOM 2865 N N . VAL A 1 377 ? 28.984 -26.641 0.782 1 97.81 377 VAL A N 1
ATOM 2866 C CA . VAL A 1 377 ? 28.938 -28 1.309 1 97.81 377 VAL A CA 1
ATOM 2867 C C . VAL A 1 377 ? 29.234 -27.984 2.807 1 97.81 377 VAL A C 1
ATOM 2869 O O . VAL A 1 377 ? 28.562 -28.672 3.584 1 97.81 377 VAL A O 1
ATOM 2872 N N . ASP A 1 378 ? 30.234 -27.188 3.148 1 96 378 ASP A N 1
ATOM 2873 C CA . ASP A 1 378 ? 30.547 -27.031 4.562 1 96 378 ASP A CA 1
ATOM 2874 C C . ASP A 1 378 ? 29.375 -26.422 5.328 1 96 378 ASP A C 1
ATOM 2876 O O . ASP A 1 378 ? 29.094 -26.828 6.461 1 96 378 ASP A O 1
ATOM 2880 N N . GLY A 1 379 ? 28.781 -25.438 4.742 1 94.75 379 GLY A N 1
ATOM 2881 C CA . GLY A 1 379 ? 27.609 -24.844 5.352 1 94.75 379 GLY A CA 1
ATOM 2882 C C . GLY A 1 379 ? 26.484 -25.828 5.598 1 94.75 379 GLY A C 1
ATOM 2883 O O . GLY A 1 379 ? 25.812 -25.781 6.629 1 94.75 379 GLY A O 1
ATOM 2884 N N . LEU A 1 380 ? 26.219 -26.703 4.598 1 95.81 380 LEU A N 1
ATOM 2885 C CA . LEU A 1 380 ? 25.188 -27.719 4.754 1 95.81 380 LEU A CA 1
ATOM 2886 C C . LEU A 1 380 ? 25.531 -28.656 5.91 1 95.81 380 LEU A C 1
ATOM 2888 O O . LEU A 1 380 ? 24.656 -29.031 6.688 1 95.81 380 LEU A O 1
ATOM 2892 N N . ASN A 1 381 ? 26.781 -29.016 5.988 1 92.06 381 ASN A N 1
ATOM 2893 C CA . ASN A 1 381 ? 27.234 -29.875 7.078 1 92.06 381 ASN A CA 1
ATOM 2894 C C . ASN A 1 381 ? 26.953 -29.234 8.438 1 92.06 381 ASN A C 1
ATOM 2896 O O . ASN A 1 381 ? 26.547 -29.922 9.375 1 92.06 381 ASN A O 1
ATOM 2900 N N . GLU A 1 382 ? 27.219 -28.031 8.523 1 90.31 382 GLU A N 1
ATOM 2901 C CA . GLU A 1 382 ? 26.969 -27.297 9.758 1 90.31 382 GLU A CA 1
ATOM 2902 C C . GLU A 1 382 ? 25.469 -27.25 10.078 1 90.31 382 GLU A C 1
ATOM 2904 O O . GLU A 1 382 ? 25.062 -27.391 11.234 1 90.31 382 GLU A O 1
ATOM 2909 N N . LEU A 1 383 ? 24.703 -26.984 9.086 1 87.56 383 LEU A N 1
ATOM 2910 C CA . LEU A 1 383 ? 23.25 -26.891 9.25 1 87.56 383 LEU A CA 1
ATOM 2911 C C . LEU A 1 383 ? 22.672 -28.219 9.727 1 87.56 383 LEU A C 1
ATOM 2913 O O . LEU A 1 383 ? 21.719 -28.234 10.508 1 87.56 383 LEU A O 1
ATOM 2917 N N . MET A 1 384 ? 23.172 -29.359 9.258 1 85.38 384 MET A N 1
ATOM 2918 C CA . MET A 1 384 ? 22.609 -30.688 9.547 1 85.38 384 MET A CA 1
ATOM 2919 C C . MET A 1 384 ? 23.031 -31.156 10.938 1 85.38 384 MET A C 1
ATOM 2921 O O . MET A 1 384 ? 22.438 -32.094 11.484 1 85.38 384 MET A O 1
ATOM 2925 N N . ARG A 1 385 ? 24.031 -30.609 11.492 1 78.94 385 ARG A N 1
ATOM 2926 C CA . ARG A 1 385 ? 24.453 -30.969 12.844 1 78.94 385 ARG A CA 1
ATOM 2927 C C . ARG A 1 385 ? 23.422 -30.516 13.867 1 78.94 385 ARG A C 1
ATOM 2929 O O . ARG A 1 385 ? 23.297 -31.109 14.938 1 78.94 385 ARG A O 1
ATOM 2936 N N . ASP A 1 386 ? 22.609 -29.438 13.672 1 69.88 386 ASP A N 1
ATOM 2937 C CA . ASP A 1 386 ? 21.547 -28.969 14.555 1 69.88 386 ASP A CA 1
ATOM 2938 C C . ASP A 1 386 ? 20.188 -28.984 13.844 1 69.88 386 ASP A C 1
ATOM 2940 O O . ASP A 1 386 ? 19.688 -27.938 13.445 1 69.88 386 ASP A O 1
ATOM 2944 N N . PRO A 1 387 ? 19.688 -30.125 13.727 1 57.44 387 PRO A N 1
ATOM 2945 C CA . PRO A 1 387 ? 18.469 -30.25 12.914 1 57.44 387 PRO A CA 1
ATOM 2946 C C . PRO A 1 387 ? 17.297 -29.469 13.492 1 57.44 387 PRO A C 1
ATOM 2948 O O . PRO A 1 387 ? 16.328 -29.188 12.781 1 57.44 387 PRO A O 1
ATOM 2951 N N . ALA A 1 388 ? 17.297 -29.328 14.781 1 54.62 388 ALA A N 1
ATOM 2952 C CA . ALA A 1 388 ? 16.234 -28.531 15.406 1 54.62 388 ALA A CA 1
ATOM 2953 C C . ALA A 1 388 ? 16.062 -27.188 14.711 1 54.62 388 ALA A C 1
ATOM 2955 O O . ALA A 1 388 ? 14.969 -26.625 14.68 1 54.62 388 ALA A O 1
ATOM 2956 N N . SER A 1 389 ? 17.125 -26.797 14.367 1 51.03 389 SER A N 1
ATOM 2957 C CA . SER A 1 389 ? 17.125 -25.5 13.711 1 51.03 389 SER A CA 1
ATOM 2958 C C . SER A 1 389 ? 16.359 -25.531 12.398 1 51.03 389 SER A C 1
ATOM 2960 O O . SER A 1 389 ? 16.016 -24.484 11.844 1 51.03 389 SER A O 1
ATOM 2962 N N . LEU A 1 390 ? 16.375 -26.594 11.734 1 49.75 390 LEU A N 1
ATOM 2963 C CA . LEU A 1 390 ? 15.672 -26.688 10.453 1 49.75 390 LEU A CA 1
ATOM 2964 C C . LEU A 1 390 ? 14.164 -26.75 10.664 1 49.75 390 LEU A C 1
ATOM 2966 O O . LEU A 1 390 ? 13.406 -26.953 9.711 1 49.75 390 LEU A O 1
ATOM 2970 N N . GLY A 1 391 ? 13.68 -26.188 11.938 1 46.75 391 GLY A N 1
ATOM 2971 C CA . GLY A 1 391 ? 12.258 -26.062 12.211 1 46.75 391 GLY A CA 1
ATOM 2972 C C . GLY A 1 391 ? 11.586 -27.406 12.445 1 46.75 391 GLY A C 1
ATOM 2973 O O . GLY A 1 391 ? 10.359 -27.5 12.445 1 46.75 391 GLY A O 1
ATOM 2974 N N . ILE A 1 392 ? 12.164 -28.5 12.297 1 40.66 392 ILE A N 1
ATOM 2975 C CA . ILE A 1 392 ? 11.602 -29.844 12.516 1 40.66 392 ILE A CA 1
ATOM 2976 C C . ILE A 1 392 ? 11.305 -30.031 14 1 40.66 392 ILE A C 1
ATOM 2978 O O . ILE A 1 392 ? 10.422 -30.812 14.359 1 40.66 392 ILE A O 1
ATOM 2982 N N . ALA A 1 393 ? 11.852 -29.359 14.969 1 39.62 393 ALA A N 1
ATOM 2983 C CA . ALA A 1 393 ? 11.805 -29.734 16.391 1 39.62 393 ALA A CA 1
ATOM 2984 C C . ALA A 1 393 ? 10.656 -29.031 17.094 1 39.62 393 ALA A C 1
ATOM 2986 O O . ALA A 1 393 ? 10.547 -29.094 18.328 1 39.62 393 ALA A O 1
ATOM 2987 N N . ALA A 1 394 ? 9.867 -28.125 16.516 1 45.53 394 ALA A N 1
ATOM 2988 C CA . ALA A 1 394 ? 8.883 -27.562 17.438 1 45.53 394 ALA A CA 1
ATOM 2989 C C . ALA A 1 394 ? 7.918 -28.641 17.922 1 45.53 394 ALA A C 1
ATOM 2991 O O . ALA A 1 394 ? 7.742 -29.672 17.266 1 45.53 394 ALA A O 1
ATOM 2992 N N . SER A 1 395 ? 7.578 -28.562 19.25 1 50.91 395 SER A N 1
ATOM 2993 C CA . SER A 1 395 ? 6.602 -29.484 19.828 1 50.91 395 SER A CA 1
ATOM 2994 C C . SER A 1 395 ? 5.379 -29.625 18.922 1 50.91 395 SER A C 1
ATOM 2996 O O . SER A 1 395 ? 4.68 -28.641 18.672 1 50.91 395 SER A O 1
ATOM 2998 N N . VAL A 1 396 ? 5.379 -30.469 17.984 1 58.66 396 VAL A N 1
ATOM 2999 C CA . VAL A 1 396 ? 4.336 -30.797 17.016 1 58.66 396 VAL A CA 1
ATOM 3000 C C . VAL A 1 396 ? 3.385 -31.828 17.609 1 58.66 396 VAL A C 1
ATOM 3002 O O . VAL A 1 396 ? 3.82 -32.812 18.234 1 58.66 396 VAL A O 1
ATOM 3005 N N . ALA A 1 397 ? 2.084 -31.359 17.844 1 66.75 397 ALA A N 1
ATOM 3006 C CA . ALA A 1 397 ? 1.038 -32.312 18.219 1 66.75 397 ALA A CA 1
ATOM 3007 C C . ALA A 1 397 ? 0.273 -32.812 17 1 66.75 397 ALA A C 1
ATOM 3009 O O . ALA A 1 397 ? -0.032 -32.031 16.094 1 66.75 397 ALA A O 1
ATOM 3010 N N . GLU A 1 398 ? 0.155 -34.062 16.922 1 78.81 398 GLU A N 1
ATOM 3011 C CA . GLU A 1 398 ? -0.725 -34.625 15.906 1 78.81 398 GLU A CA 1
ATOM 3012 C C . GLU A 1 398 ? -2.189 -34.5 16.312 1 78.81 398 GLU A C 1
ATOM 3014 O O . GLU A 1 398 ? -2.564 -34.938 17.406 1 78.81 398 GLU A O 1
ATOM 3019 N N . VAL A 1 399 ? -2.941 -33.719 15.539 1 78.94 399 VAL A N 1
ATOM 3020 C CA . VAL A 1 399 ? -4.352 -33.562 15.875 1 78.94 399 VAL A CA 1
ATOM 3021 C C . VAL A 1 399 ? -5.219 -34.125 14.75 1 78.94 399 VAL A C 1
ATOM 3023 O O . VAL A 1 399 ? -4.773 -34.219 13.602 1 78.94 399 VAL A O 1
ATOM 3026 N N . LYS A 1 400 ? -6.422 -34.625 15.156 1 83.31 400 LYS A N 1
ATOM 3027 C CA . LYS A 1 400 ? -7.434 -35 14.172 1 83.31 400 LYS A CA 1
ATOM 3028 C C . LYS A 1 400 ? -8.234 -33.781 13.719 1 83.31 400 LYS A C 1
ATOM 3030 O O . LYS A 1 400 ? -8.266 -32.781 14.406 1 83.31 400 LYS A O 1
ATOM 3035 N N . SER A 1 401 ? -8.867 -33.969 12.586 1 86.44 401 SER A N 1
ATOM 3036 C CA . SER A 1 401 ? -9.594 -32.844 12 1 86.44 401 SER A CA 1
ATOM 3037 C C . SER A 1 401 ? -10.664 -32.312 12.953 1 86.44 401 SER A C 1
ATOM 3039 O O . SER A 1 401 ? -10.961 -31.125 12.977 1 86.44 401 SER A O 1
ATOM 3041 N N . ALA A 1 402 ? -11.156 -33.188 13.758 1 80.5 402 ALA A N 1
ATOM 3042 C CA . ALA A 1 402 ? -12.203 -32.812 14.703 1 80.5 402 ALA A CA 1
ATOM 3043 C C . ALA A 1 402 ? -11.664 -31.906 15.805 1 80.5 402 ALA A C 1
ATOM 3045 O O . ALA A 1 402 ? -12.422 -31.141 16.422 1 80.5 402 ALA A O 1
ATOM 3046 N N . GLN A 1 403 ? -10.344 -31.922 16 1 79.12 403 GLN A N 1
ATOM 3047 C CA . GLN A 1 403 ? -9.711 -31.172 17.078 1 79.12 403 GLN A CA 1
ATOM 3048 C C . GLN A 1 403 ? -9.18 -29.828 16.594 1 79.12 403 GLN A C 1
ATOM 3050 O O . GLN A 1 403 ? -8.664 -29.031 17.375 1 79.12 403 GLN A O 1
ATOM 3055 N N . LEU A 1 404 ? -9.297 -29.656 15.273 1 84.19 404 LEU A N 1
ATOM 3056 C CA . LEU A 1 404 ? -8.789 -28.406 14.719 1 84.19 404 LEU A CA 1
ATOM 3057 C C . LEU A 1 404 ? -9.648 -27.219 15.156 1 84.19 404 LEU A C 1
ATOM 3059 O O . LEU A 1 404 ? -10.883 -27.312 15.172 1 84.19 404 LEU A O 1
ATOM 3063 N N . ARG A 1 405 ? -9.047 -26.109 15.672 1 81.12 405 ARG A N 1
ATOM 3064 C CA . ARG A 1 405 ? -9.711 -24.875 16.047 1 81.12 405 ARG A CA 1
ATOM 3065 C C . ARG A 1 405 ? -9.109 -23.688 15.32 1 81.12 405 ARG A C 1
ATOM 3067 O O . ARG A 1 405 ? -7.934 -23.703 14.938 1 81.12 405 ARG A O 1
ATOM 3074 N N . GLU A 1 406 ? -10 -22.797 15.109 1 83.44 406 GLU A N 1
ATOM 3075 C CA . GLU A 1 406 ? -9.531 -21.562 14.477 1 83.44 406 GLU A CA 1
ATOM 3076 C C . GLU A 1 406 ? -8.367 -20.953 15.25 1 83.44 406 GLU A C 1
ATOM 3078 O O . GLU A 1 406 ? -8.398 -20.891 16.484 1 83.44 406 GLU A O 1
ATOM 3083 N N . GLY A 1 407 ? -7.309 -20.562 14.508 1 77.81 407 GLY A N 1
ATOM 3084 C CA . GLY A 1 407 ? -6.152 -19.953 15.125 1 77.81 407 GLY A CA 1
ATOM 3085 C C . GLY A 1 407 ? -4.977 -20.891 15.289 1 77.81 407 GLY A C 1
ATOM 3086 O O . GLY A 1 407 ? -3.854 -20.453 15.547 1 77.81 407 GLY A O 1
ATOM 3087 N N . MET A 1 408 ? -5.188 -22.203 15.195 1 78.94 408 MET A N 1
ATOM 3088 C CA . MET A 1 408 ? -4.094 -23.172 15.281 1 78.94 408 MET A CA 1
ATOM 3089 C C . MET A 1 408 ? -3.131 -23.016 14.109 1 78.94 408 MET A C 1
ATOM 3091 O O . MET A 1 408 ? -3.551 -22.703 12.992 1 78.94 408 MET A O 1
ATOM 3095 N N . GLN A 1 409 ? -1.877 -23.125 14.43 1 83.44 409 GLN A N 1
ATOM 3096 C CA . GLN A 1 409 ? -0.844 -23 13.406 1 83.44 409 GLN A CA 1
ATOM 3097 C C . GLN A 1 409 ? -0.277 -24.359 13.031 1 83.44 409 GLN A C 1
ATOM 3099 O O . GLN A 1 409 ? 0.045 -25.172 13.906 1 83.44 409 GLN A O 1
ATOM 3104 N N . LEU A 1 410 ? -0.242 -24.609 11.758 1 80.44 410 LEU A N 1
ATOM 3105 C CA . LEU A 1 410 ? 0.278 -25.891 11.289 1 80.44 410 LEU A CA 1
ATOM 3106 C C . LEU A 1 410 ? 1.779 -25.984 11.531 1 80.44 410 LEU A C 1
ATOM 3108 O O . LEU A 1 410 ? 2.521 -25.031 11.273 1 80.44 410 LEU A O 1
ATOM 3112 N N . ALA A 1 411 ? 2.113 -27.062 12.188 1 74.5 411 ALA A N 1
ATOM 3113 C CA . ALA A 1 411 ? 3.527 -27.312 12.461 1 74.5 411 ALA A CA 1
ATOM 3114 C C . ALA A 1 411 ? 4.23 -27.875 11.227 1 74.5 411 ALA A C 1
ATOM 3116 O O . ALA A 1 411 ? 5.461 -27.844 11.141 1 74.5 411 ALA A O 1
ATOM 3117 N N . ASP A 1 412 ? 3.371 -28.469 10.375 1 74.5 412 ASP A N 1
ATOM 3118 C CA . ASP A 1 412 ? 3.867 -29.047 9.125 1 74.5 412 ASP A CA 1
ATOM 3119 C C . ASP A 1 412 ? 2.846 -28.891 8.008 1 74.5 412 ASP A C 1
ATOM 3121 O O . ASP A 1 412 ? 1.695 -28.531 8.25 1 74.5 412 ASP A O 1
ATOM 3125 N N . ASP A 1 413 ? 3.34 -29.109 6.812 1 74.44 413 ASP A N 1
ATOM 3126 C CA . ASP A 1 413 ? 2.438 -29.094 5.668 1 74.44 413 ASP A CA 1
ATOM 3127 C C . ASP A 1 413 ? 1.32 -30.125 5.824 1 74.44 413 ASP A C 1
ATOM 3129 O O . ASP A 1 413 ? 1.555 -31.234 6.305 1 74.44 413 ASP A O 1
ATOM 3133 N N . LEU A 1 414 ? 0.12 -29.656 5.605 1 79.5 414 LEU A N 1
ATOM 3134 C CA . LEU A 1 414 ? -1.014 -30.578 5.57 1 79.5 414 LEU A CA 1
ATOM 3135 C C . LEU A 1 414 ? -1.254 -31.094 4.156 1 79.5 414 LEU A C 1
ATOM 3137 O O . LEU A 1 414 ? -1.517 -30.297 3.242 1 79.5 414 LEU A O 1
ATOM 3141 N N . ARG A 1 415 ? -1.079 -32.406 4.031 1 77.25 415 ARG A N 1
ATOM 3142 C CA . ARG A 1 415 ? -1.229 -33.031 2.721 1 77.25 415 ARG A CA 1
ATOM 3143 C C . ARG A 1 415 ? -2.258 -34.156 2.764 1 77.25 415 ARG A C 1
ATOM 3145 O O . ARG A 1 415 ? -2.459 -34.781 3.807 1 77.25 415 ARG A O 1
ATOM 3152 N N . THR A 1 416 ? -2.965 -34.344 1.635 1 73.44 416 THR A N 1
ATOM 3153 C CA . THR A 1 416 ? -3.834 -35.5 1.498 1 73.44 416 THR A CA 1
ATOM 3154 C C . THR A 1 416 ? -3.01 -36.781 1.348 1 73.44 416 THR A C 1
ATOM 3156 O O . THR A 1 416 ? -1.78 -36.719 1.282 1 73.44 416 THR A O 1
ATOM 3159 N N . HIS A 1 417 ? -3.705 -37.938 1.459 1 66.69 417 HIS A N 1
ATOM 3160 C CA . HIS A 1 417 ? -3.023 -39.219 1.313 1 66.69 417 HIS A CA 1
ATOM 3161 C C . HIS A 1 417 ? -2.373 -39.344 -0.06 1 66.69 417 HIS A C 1
ATOM 3163 O O . HIS A 1 417 ? -1.382 -40.062 -0.218 1 66.69 417 HIS A O 1
ATOM 3169 N N . ARG A 1 418 ? -2.887 -38.531 -0.953 1 61 418 ARG A N 1
ATOM 3170 C CA . ARG A 1 418 ? -2.365 -38.594 -2.314 1 61 418 ARG A CA 1
ATOM 3171 C C . ARG A 1 418 ? -1.244 -37.562 -2.516 1 61 418 ARG A C 1
ATOM 3173 O O . ARG A 1 418 ? -0.777 -37.375 -3.639 1 61 418 ARG A O 1
ATOM 3180 N N . GLY A 1 419 ? -0.948 -36.844 -1.417 1 62.75 419 GLY A N 1
ATOM 3181 C CA . GLY A 1 419 ? 0.207 -35.969 -1.474 1 62.75 419 GLY A CA 1
ATOM 3182 C C . GLY A 1 419 ? -0.142 -34.531 -1.893 1 62.75 419 GLY A C 1
ATOM 3183 O O . GLY A 1 419 ? 0.747 -33.719 -2.145 1 62.75 419 GLY A O 1
ATOM 3184 N N . VAL A 1 420 ? -1.451 -34.281 -1.999 1 63.75 420 VAL A N 1
ATOM 3185 C CA . VAL A 1 420 ? -1.874 -32.938 -2.371 1 63.75 420 VAL A CA 1
ATOM 3186 C C . VAL A 1 420 ? -1.729 -32 -1.173 1 63.75 420 VAL A C 1
ATOM 3188 O O . VAL A 1 420 ? -2.256 -32.281 -0.093 1 63.75 420 VAL A O 1
ATOM 3191 N N . LEU A 1 421 ? -0.92 -30.922 -1.392 1 71.5 421 LEU A N 1
ATOM 3192 C CA . LEU A 1 421 ? -0.757 -29.922 -0.335 1 71.5 421 LEU A CA 1
ATOM 3193 C C . LEU A 1 421 ? -2.043 -29.141 -0.133 1 71.5 421 LEU A C 1
ATOM 3195 O O . LEU A 1 421 ? -2.523 -28.469 -1.059 1 71.5 421 LEU A O 1
ATOM 3199 N N . LEU A 1 422 ? -2.662 -29.156 1.039 1 74.25 422 LEU A N 1
ATOM 3200 C CA . LEU A 1 422 ? -3.879 -28.422 1.369 1 74.25 422 LEU A CA 1
ATOM 3201 C C . LEU A 1 422 ? -3.551 -27.094 2.041 1 74.25 422 LEU A C 1
ATOM 3203 O O . LEU A 1 422 ? -4.203 -26.078 1.776 1 74.25 422 LEU A O 1
ATOM 3207 N N . MET A 1 423 ? -2.523 -27.141 2.951 1 78.06 423 MET A N 1
ATOM 3208 C CA . MET A 1 423 ? -2.109 -25.969 3.701 1 78.06 423 MET A CA 1
ATOM 3209 C C . MET A 1 423 ? -0.627 -26.031 4.051 1 78.06 423 MET A C 1
ATOM 3211 O O . MET A 1 423 ? -0.084 -27.109 4.266 1 78.06 423 MET A O 1
ATOM 3215 N N . THR A 1 424 ? 0.005 -24.859 4.062 1 68.94 424 THR A N 1
ATOM 3216 C CA . THR A 1 424 ? 1.448 -24.828 4.273 1 68.94 424 THR A CA 1
ATOM 3217 C C . THR A 1 424 ? 1.774 -24.703 5.758 1 68.94 424 THR A C 1
ATOM 3219 O O . THR A 1 424 ? 0.951 -24.234 6.543 1 68.94 424 THR A O 1
ATOM 3222 N N . LYS A 1 425 ? 2.941 -25.172 5.996 1 67.56 425 LYS A N 1
ATOM 3223 C CA . LYS A 1 425 ? 3.477 -25.016 7.348 1 67.56 425 LYS A CA 1
ATOM 3224 C C . LYS A 1 425 ? 3.438 -23.562 7.793 1 67.56 425 LYS A C 1
ATOM 3226 O O . LYS A 1 425 ? 3.764 -22.656 7.02 1 67.56 425 LYS A O 1
ATOM 3231 N N . GLY A 1 426 ? 2.994 -23.391 9.023 1 69.88 426 GLY A N 1
ATOM 3232 C CA . GLY A 1 426 ? 2.947 -22.047 9.602 1 69.88 426 GLY A CA 1
ATOM 3233 C C . GLY A 1 426 ? 1.627 -21.344 9.367 1 69.88 426 GLY A C 1
ATOM 3234 O O . GLY A 1 426 ? 1.367 -20.297 9.953 1 69.88 426 GLY A O 1
ATOM 3235 N N . SER A 1 427 ? 0.817 -21.938 8.477 1 76.38 427 SER A N 1
ATOM 3236 C CA . SER A 1 427 ? -0.48 -21.328 8.203 1 76.38 427 SER A CA 1
ATOM 3237 C C . SER A 1 427 ? -1.384 -21.359 9.43 1 76.38 427 SER A C 1
ATOM 3239 O O . SER A 1 427 ? -1.397 -22.344 10.164 1 76.38 427 SER A O 1
ATOM 3241 N N . VAL A 1 428 ? -2.002 -20.219 9.703 1 78.94 428 VAL A N 1
ATOM 3242 C CA . VAL A 1 428 ? -3.014 -20.156 10.75 1 78.94 428 VAL A CA 1
ATOM 3243 C C . VAL A 1 428 ? -4.371 -20.562 10.188 1 78.94 428 VAL A C 1
ATOM 3245 O O . VAL A 1 428 ? -4.848 -19.969 9.211 1 78.94 428 VAL A O 1
ATOM 3248 N N . MET A 1 429 ? -4.918 -21.609 10.766 1 79.5 429 MET A N 1
ATOM 3249 C CA . MET A 1 429 ? -6.141 -22.203 10.242 1 79.5 429 MET A CA 1
ATOM 3250 C C . MET A 1 429 ? -7.336 -21.281 10.453 1 79.5 429 MET A C 1
ATOM 3252 O O . MET A 1 429 ? -7.605 -20.859 11.57 1 79.5 429 MET A O 1
ATOM 3256 N N . SER A 1 430 ? -7.992 -20.938 9.398 1 78.5 430 SER A N 1
ATOM 3257 C CA . SER A 1 430 ? -9.266 -20.234 9.484 1 78.5 430 SER A CA 1
ATOM 3258 C C . SER A 1 430 ? -10.43 -21.219 9.594 1 78.5 430 SER A C 1
ATOM 3260 O O . SER A 1 430 ? -10.266 -22.406 9.367 1 78.5 430 SER A O 1
ATOM 3262 N N . ALA A 1 431 ? -11.625 -20.641 9.984 1 78.12 431 ALA A N 1
ATOM 3263 C CA . ALA A 1 431 ? -12.82 -21.469 10.094 1 78.12 431 ALA A CA 1
ATOM 3264 C C . ALA A 1 431 ? -13.156 -22.125 8.758 1 78.12 431 ALA A C 1
ATOM 3266 O O . ALA A 1 431 ? -13.523 -23.297 8.719 1 78.12 431 ALA A O 1
ATOM 3267 N N . HIS A 1 432 ? -12.898 -21.391 7.746 1 79.62 432 HIS A N 1
ATOM 3268 C CA . HIS A 1 432 ? -13.203 -21.891 6.414 1 79.62 432 HIS A CA 1
ATOM 3269 C C . HIS A 1 432 ? -12.273 -23.047 6.027 1 79.62 432 HIS A C 1
ATOM 3271 O O . HIS A 1 432 ? -12.719 -24.062 5.496 1 79.62 432 HIS A O 1
ATOM 3277 N N . GLN A 1 433 ? -11.062 -22.938 6.305 1 80.12 433 GLN A N 1
ATOM 3278 C CA . GLN A 1 433 ? -10.07 -23.953 5.977 1 80.12 433 GLN A CA 1
ATOM 3279 C C . GLN A 1 433 ? -10.32 -25.234 6.762 1 80.12 433 GLN A C 1
ATOM 3281 O O . GLN A 1 433 ? -10.164 -26.344 6.23 1 80.12 433 GLN A O 1
ATOM 3286 N N . ILE A 1 434 ? -10.734 -25.031 8.047 1 81.62 434 ILE A N 1
ATOM 3287 C CA . ILE A 1 434 ? -11.023 -26.188 8.883 1 81.62 434 ILE A CA 1
ATOM 3288 C C . ILE A 1 434 ? -12.203 -26.969 8.297 1 81.62 434 ILE A C 1
ATOM 3290 O O . ILE A 1 434 ? -12.164 -28.203 8.203 1 81.62 434 ILE A O 1
ATOM 3294 N N . GLU A 1 435 ? -13.219 -26.219 7.887 1 81.25 435 GLU A N 1
ATOM 3295 C CA . GLU A 1 435 ? -14.383 -26.859 7.273 1 81.25 435 GLU A CA 1
ATOM 3296 C C . GLU A 1 435 ? -13.992 -27.594 6 1 81.25 435 GLU A C 1
ATOM 3298 O O . GLU A 1 435 ? -14.5 -28.688 5.734 1 81.25 435 GLU A O 1
ATOM 3303 N N . LEU A 1 436 ? -13.148 -27.062 5.242 1 81.62 436 LEU A N 1
ATOM 3304 C CA . LEU A 1 436 ? -12.703 -27.672 3.996 1 81.62 436 LEU A CA 1
ATOM 3305 C C . LEU A 1 436 ? -11.945 -28.969 4.273 1 81.62 436 LEU A C 1
ATOM 3307 O O . LEU A 1 436 ? -12.156 -29.969 3.596 1 81.62 436 LEU A O 1
ATOM 3311 N N . VAL A 1 437 ? -11.102 -28.906 5.301 1 83.69 437 VAL A N 1
ATOM 3312 C CA . VAL A 1 437 ? -10.32 -30.078 5.652 1 83.69 437 VAL A CA 1
ATOM 3313 C C . VAL A 1 437 ? -11.258 -31.219 6.051 1 83.69 437 VAL A C 1
ATOM 3315 O O . VAL A 1 437 ? -11.078 -32.344 5.617 1 83.69 437 VAL A O 1
ATOM 3318 N N . ARG A 1 438 ? -12.281 -30.859 6.82 1 82.88 438 ARG A N 1
ATOM 3319 C CA . ARG A 1 438 ? -13.25 -31.844 7.266 1 82.88 438 ARG A CA 1
ATOM 3320 C C . ARG A 1 438 ? -14.039 -32.406 6.086 1 82.88 438 ARG A C 1
ATOM 3322 O O . ARG A 1 438 ? -14.273 -33.625 6.012 1 82.88 438 ARG A O 1
ATOM 3329 N N . ARG A 1 439 ? -14.344 -31.562 5.176 1 81.31 439 ARG A N 1
ATOM 3330 C CA . ARG A 1 439 ? -15.078 -31.984 3.986 1 81.31 439 ARG A CA 1
ATOM 3331 C C . ARG A 1 439 ? -14.227 -32.906 3.121 1 81.31 439 ARG A C 1
ATOM 3333 O O . ARG A 1 439 ? -14.727 -33.906 2.588 1 81.31 439 ARG A O 1
ATOM 3340 N N . PHE A 1 440 ? -13.039 -32.594 3.014 1 81.69 440 PHE A N 1
ATOM 3341 C CA . PHE A 1 440 ? -12.141 -33.406 2.201 1 81.69 440 PHE A CA 1
ATOM 3342 C C . PHE A 1 440 ? -11.938 -34.781 2.828 1 81.69 440 PHE A C 1
ATOM 3344 O O . PHE A 1 440 ? -11.891 -35.781 2.121 1 81.69 440 PHE A O 1
ATOM 3351 N N . GLU A 1 441 ? -11.836 -34.812 4.184 1 81.38 441 GLU A N 1
ATOM 3352 C CA . GLU A 1 441 ? -11.688 -36.094 4.887 1 81.38 441 GLU A CA 1
ATOM 3353 C C . GLU A 1 441 ? -12.906 -36.969 4.66 1 81.38 441 GLU A C 1
ATOM 3355 O O . GLU A 1 441 ? -12.758 -38.188 4.445 1 81.38 441 GLU A O 1
ATOM 3360 N N . THR A 1 442 ? -14.031 -36.312 4.723 1 80.19 442 THR A N 1
ATOM 3361 C CA . THR A 1 442 ? -15.273 -37.062 4.523 1 80.19 442 THR A CA 1
ATOM 3362 C C . THR A 1 442 ? -15.359 -37.594 3.104 1 80.19 442 THR A C 1
ATOM 3364 O O . THR A 1 442 ? -15.766 -38.75 2.898 1 80.19 442 THR A O 1
ATOM 3367 N N . ARG A 1 443 ? -14.914 -36.844 2.209 1 74.31 443 ARG A N 1
ATOM 3368 C CA . ARG A 1 443 ? -15.016 -37.219 0.804 1 74.31 443 ARG A CA 1
ATOM 3369 C C . ARG A 1 443 ? -13.984 -38.312 0.448 1 74.31 443 ARG A C 1
ATOM 3371 O O . ARG A 1 443 ? -14.273 -39.219 -0.331 1 74.31 443 ARG A O 1
ATOM 3378 N N . GLU A 1 444 ? -12.828 -38.156 1.025 1 73.88 444 GLU A N 1
ATOM 3379 C CA . GLU A 1 444 ? -11.766 -39.125 0.753 1 73.88 444 GLU A CA 1
ATOM 3380 C C . GLU A 1 444 ? -11.922 -40.375 1.62 1 73.88 444 GLU A C 1
ATOM 3382 O O . GLU A 1 444 ? -11.375 -41.438 1.302 1 73.88 444 GLU A O 1
ATOM 3387 N N . GLY A 1 445 ? -12.688 -40.344 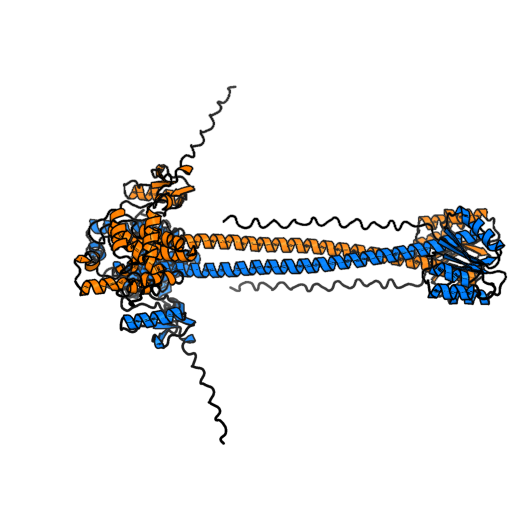2.637 1 74.25 445 GLY A N 1
ATOM 3388 C CA . GLY A 1 445 ? -12.922 -41.469 3.539 1 74.25 445 GLY A CA 1
ATOM 3389 C C . GLY A 1 445 ? -11.734 -41.781 4.426 1 74.25 445 GLY A C 1
ATOM 3390 O O . GLY A 1 445 ? -11.633 -42.875 4.969 1 74.25 445 GLY A O 1
ATOM 3391 N N . THR A 1 446 ? -10.695 -40.906 4.371 1 77.62 446 THR A N 1
ATOM 3392 C CA . THR A 1 446 ? -9.516 -41.125 5.195 1 77.62 446 THR A CA 1
ATOM 3393 C C . THR A 1 446 ? -9.172 -39.875 5.996 1 77.62 446 THR A C 1
ATOM 3395 O O . THR A 1 446 ? -9.414 -38.75 5.543 1 77.62 446 THR A O 1
ATOM 3398 N N . SER A 1 447 ? -8.781 -40.156 7.238 1 82.88 447 SER A N 1
ATOM 3399 C CA . SER A 1 447 ? -8.359 -39.031 8.07 1 82.88 447 SER A CA 1
ATOM 3400 C C . SER A 1 447 ? -6.969 -38.531 7.688 1 82.88 447 SER A C 1
ATOM 3402 O O . SER A 1 447 ? -6.125 -39.312 7.258 1 82.88 447 SER A O 1
ATOM 3404 N N . PHE A 1 448 ? -6.781 -37.219 7.766 1 84.69 448 PHE A N 1
ATOM 3405 C CA . PHE A 1 448 ? -5.477 -36.656 7.461 1 84.69 448 PHE A CA 1
ATOM 3406 C C . PHE A 1 448 ? -4.609 -36.594 8.711 1 84.69 448 PHE A C 1
ATOM 3408 O O . PHE A 1 448 ? -5.125 -36.5 9.828 1 84.69 448 PHE A O 1
ATOM 3415 N N . ASP A 1 449 ? -3.256 -36.719 8.547 1 77.62 449 ASP A N 1
ATOM 3416 C CA . ASP A 1 449 ? -2.299 -36.469 9.617 1 77.62 449 ASP A CA 1
ATOM 3417 C C . ASP A 1 449 ? -2.035 -35 9.781 1 77.62 449 ASP A C 1
ATOM 3419 O O . ASP A 1 449 ? -1.304 -34.375 8.992 1 77.62 449 ASP A O 1
ATOM 3423 N N . ILE A 1 450 ? -2.65 -34.406 10.789 1 84.56 450 ILE A N 1
ATOM 3424 C CA . ILE A 1 450 ? -2.543 -32.969 10.984 1 84.56 450 ILE A CA 1
ATOM 3425 C C . ILE A 1 450 ? -1.625 -32.656 12.172 1 84.56 450 ILE A C 1
ATOM 3427 O O . ILE A 1 450 ? -1.875 -33.125 13.289 1 84.56 450 ILE A O 1
ATOM 3431 N N . LEU A 1 451 ? -0.523 -31.938 11.867 1 80.06 451 LEU A N 1
ATOM 3432 C CA . LEU A 1 451 ? 0.417 -31.547 12.914 1 80.06 451 LEU A CA 1
ATOM 3433 C C . LEU A 1 451 ? 0.314 -30.062 13.203 1 80.06 451 LEU A C 1
ATOM 3435 O O . LEU A 1 451 ? 0.413 -29.234 12.297 1 80.06 451 LEU A O 1
ATOM 3439 N N . VAL A 1 452 ? 0.03 -29.75 14.445 1 80.19 452 VAL A N 1
ATOM 3440 C CA . VAL A 1 452 ? -0.102 -28.344 14.828 1 80.19 452 VAL A CA 1
ATOM 3441 C C . VAL A 1 452 ? 0.919 -28 15.914 1 80.19 452 VAL A C 1
ATOM 3443 O O . VAL A 1 452 ? 1.395 -28.891 16.625 1 80.19 452 VAL A O 1
ATOM 3446 N N . LEU A 1 453 ? 1.329 -26.781 15.914 1 74 453 LEU A N 1
ATOM 3447 C CA . LEU A 1 453 ? 2.244 -26.359 16.969 1 74 453 LEU A CA 1
ATOM 3448 C C . LEU A 1 453 ? 1.558 -26.375 18.328 1 74 453 LEU A C 1
ATOM 3450 O O . LEU A 1 453 ? 0.418 -25.922 18.453 1 74 453 LEU A O 1
ATOM 3454 N N . ALA A 1 454 ? 1.911 -27.312 19.328 1 59.31 454 ALA A N 1
ATOM 3455 C CA . ALA A 1 454 ? 1.359 -27.688 20.625 1 59.31 454 ALA A CA 1
ATOM 3456 C C . ALA A 1 454 ? 1.043 -26.453 21.469 1 59.31 454 ALA A C 1
ATOM 3458 O O . ALA A 1 454 ? 0.164 -26.5 22.328 1 59.31 454 ALA A O 1
ATOM 3459 N N . GLY A 1 455 ? 1.627 -25.516 21.547 1 51.59 455 GLY A N 1
ATOM 3460 C CA . GLY A 1 455 ? 1.288 -24.547 22.562 1 51.59 455 GLY A CA 1
ATOM 3461 C C . GLY A 1 455 ? -0.137 -24.031 22.453 1 51.59 455 GLY A C 1
ATOM 3462 O O . GLY A 1 455 ? -0.689 -23.5 23.422 1 51.59 455 GLY A O 1
ATOM 3463 N N . GLN A 1 456 ? -0.762 -24.125 21.391 1 44.78 456 GLN A N 1
ATOM 3464 C CA . GLN A 1 456 ? -2.057 -23.484 21.188 1 44.78 456 GLN A CA 1
ATOM 3465 C C . GLN A 1 456 ? -3.188 -24.516 21.219 1 44.78 456 GLN A C 1
ATOM 3467 O O . GLN A 1 456 ? -4.363 -24.141 21.141 1 44.78 456 GLN A O 1
ATOM 3472 N N . ALA A 1 457 ? -2.928 -25.75 21.016 1 42.38 457 ALA A N 1
ATOM 3473 C CA . ALA A 1 457 ? -3.975 -26.766 21.031 1 42.38 457 ALA A CA 1
ATOM 3474 C C . ALA A 1 457 ? -4.641 -26.844 22.406 1 42.38 457 ALA A C 1
ATOM 3476 O O . ALA A 1 457 ? -5.703 -27.453 22.547 1 42.38 457 ALA A O 1
ATOM 3477 N N . ALA A 1 458 ? -3.924 -26.688 23.562 1 35.38 458 ALA A N 1
ATOM 3478 C CA . ALA A 1 458 ? -4.441 -27 24.891 1 35.38 458 ALA A CA 1
ATOM 3479 C C . ALA A 1 458 ? -5.387 -25.906 25.375 1 35.38 458 ALA A C 1
ATOM 3481 O O . ALA A 1 458 ? -5.363 -25.531 26.562 1 35.38 458 ALA A O 1
ATOM 3482 N N . ALA A 1 459 ? -5.762 -25.031 24.531 1 35.66 459 ALA A N 1
ATOM 3483 C CA . ALA A 1 459 ? -6.699 -24.25 25.344 1 35.66 459 ALA A CA 1
ATOM 3484 C C . ALA A 1 459 ? -7.855 -25.125 25.828 1 35.66 459 ALA A C 1
ATOM 3486 O O . ALA A 1 459 ? -8.586 -25.703 25.016 1 35.66 459 ALA A O 1
ATOM 3487 N N . LYS A 1 460 ? -7.742 -25.656 27.047 1 34.41 460 LYS A N 1
ATOM 3488 C CA . LYS A 1 460 ? -8.789 -26.312 27.828 1 34.41 460 LYS A CA 1
ATOM 3489 C C . LYS A 1 460 ? -10.156 -25.688 27.531 1 34.41 460 LYS A C 1
ATOM 3491 O O . LYS A 1 460 ? -10.305 -24.469 27.531 1 34.41 460 LYS A O 1
ATOM 3496 N N . PRO A 1 461 ? -11.07 -26.391 27.047 1 29.88 461 PRO A N 1
ATOM 3497 C CA . PRO A 1 461 ? -12.414 -25.812 27.109 1 29.88 461 PRO A CA 1
ATOM 3498 C C . PRO A 1 461 ? -12.719 -25.141 28.453 1 29.88 461 PRO A C 1
ATOM 3500 O O . PRO A 1 461 ? -12.266 -25.625 29.484 1 29.88 461 PRO A O 1
ATOM 3503 N N . ALA A 1 462 ? -12.586 -23.797 28.562 1 30.23 462 ALA A N 1
ATOM 3504 C CA . ALA A 1 462 ? -13.109 -23.234 29.797 1 30.23 462 ALA A CA 1
ATOM 3505 C C . ALA A 1 462 ? -14.195 -24.109 30.406 1 30.23 462 ALA A C 1
ATOM 3507 O O . ALA A 1 462 ? -15.141 -24.5 29.703 1 30.23 462 ALA A O 1
ATOM 3508 N N . GLN A 1 463 ? -13.875 -24.953 31.375 1 25.97 463 GLN A N 1
ATOM 3509 C CA . GLN A 1 463 ? -14.844 -25.609 32.25 1 25.97 463 GLN A CA 1
ATOM 3510 C C . GLN A 1 463 ? -16.047 -24.703 32.531 1 25.97 463 GLN A C 1
ATOM 3512 O O . GLN A 1 463 ? -15.875 -23.5 32.812 1 25.97 463 GLN A O 1
ATOM 3517 N N . GLY A 1 464 ? -17.203 -24.953 31.844 1 28.12 464 GLY A N 1
ATOM 3518 C CA . GLY A 1 464 ? -18.469 -24.359 32.188 1 28.12 464 GLY A CA 1
ATOM 3519 C C . GLY A 1 464 ? -18.641 -24.094 33.688 1 28.12 464 GLY A C 1
ATOM 3520 O O . GLY A 1 464 ? -18.141 -24.859 34.5 1 28.12 464 GLY A O 1
ATOM 3521 N N . ALA A 1 465 ? -18.344 -22.766 34.125 1 29.47 465 ALA A N 1
ATOM 3522 C CA . ALA A 1 465 ? -18.734 -22.406 35.5 1 29.47 465 ALA A CA 1
ATOM 3523 C C . ALA A 1 465 ? -19.922 -23.25 35.969 1 29.47 465 ALA A C 1
ATOM 3525 O O . ALA A 1 465 ? -20.844 -23.531 35.188 1 29.47 465 ALA A O 1
ATOM 3526 N N . PRO A 1 466 ? -19.656 -23.984 37.031 1 26.7 466 PRO A N 1
ATOM 3527 C CA . PRO A 1 466 ? -20.688 -24.797 37.656 1 26.7 466 PRO A CA 1
ATOM 3528 C C . PRO A 1 466 ? -22.047 -24.078 37.688 1 26.7 466 PRO A C 1
ATOM 3530 O O . PRO A 1 466 ? -22.094 -22.844 37.688 1 26.7 466 PRO A O 1
ATOM 3533 N N . ASN A 1 467 ? -23.062 -24.719 36.938 1 28.75 467 ASN A N 1
ATOM 3534 C CA . ASN A 1 467 ? -24.469 -24.375 37.094 1 28.75 467 ASN A CA 1
ATOM 3535 C C . ASN A 1 467 ? -24.812 -24.125 38.562 1 28.75 467 ASN A C 1
ATOM 3537 O O . ASN A 1 467 ? -24.688 -25.016 39.406 1 28.75 467 ASN A O 1
ATOM 3541 N N . ALA A 1 468 ? -24.297 -22.969 39.125 1 26.88 468 ALA A N 1
ATOM 3542 C CA . ALA A 1 468 ? -24.828 -22.594 40.438 1 26.88 468 ALA A CA 1
ATOM 3543 C C . ALA A 1 468 ? -26.297 -22.953 40.562 1 26.88 468 ALA A C 1
ATOM 3545 O O . ALA A 1 468 ? -27.125 -22.531 39.75 1 26.88 468 ALA A O 1
ATOM 3546 N N . GLY A 1 469 ? -26.516 -24.203 41.062 1 22.12 469 GLY A N 1
ATOM 3547 C CA . GLY A 1 469 ? -27.766 -24.766 41.531 1 22.12 469 GLY A CA 1
ATOM 3548 C C . GLY A 1 469 ? -28.703 -23.75 42.156 1 22.12 469 GLY A C 1
ATOM 3549 O O . GLY A 1 469 ? -28.25 -22.828 42.844 1 22.12 469 GLY A O 1
ATOM 3550 N N . ALA A 1 470 ? -29.828 -23.469 41.344 1 28.58 470 ALA A N 1
ATOM 3551 C CA . ALA A 1 470 ? -31.031 -22.875 41.938 1 28.58 470 ALA A CA 1
ATOM 3552 C C . ALA A 1 470 ? -31.312 -23.438 43.312 1 28.58 470 ALA A C 1
ATOM 3554 O O . ALA A 1 470 ? -31.25 -24.641 43.531 1 28.58 470 ALA A O 1
ATOM 3555 N N . ALA A 1 471 ? -30.938 -22.719 44.312 1 22.56 471 ALA A N 1
ATOM 3556 C CA . ALA A 1 471 ? -31.547 -22.984 45.594 1 22.56 471 ALA A CA 1
ATOM 3557 C C . ALA A 1 471 ? -33 -23.422 45.469 1 22.56 471 ALA A C 1
ATOM 3559 O O . ALA A 1 471 ? -33.75 -22.859 44.625 1 22.56 471 ALA A O 1
ATOM 3560 N N . PRO A 1 472 ? -33.375 -24.578 45.812 1 26.41 472 PRO A N 1
ATOM 3561 C CA . PRO A 1 472 ? -34.719 -25.156 45.875 1 26.41 472 PRO A CA 1
ATOM 3562 C C . PRO A 1 472 ? -35.75 -24.156 46.344 1 26.41 472 PRO A C 1
ATOM 3564 O O . PRO A 1 472 ? -35.438 -23.234 47.125 1 26.41 472 PRO A O 1
ATOM 3567 N N . ALA A 1 473 ? -36.812 -24.25 45.531 1 20.44 473 ALA A N 1
ATOM 3568 C CA . ALA A 1 473 ? -38 -24.406 46.375 1 20.44 473 ALA A CA 1
ATOM 3569 C C . ALA A 1 473 ? -38.031 -25.781 47.031 1 20.44 473 ALA A C 1
ATOM 3571 O O . ALA A 1 473 ? -37.656 -26.781 46.438 1 20.44 473 ALA A O 1
ATOM 3572 N N . MET B 1 1 ? 29.375 -8.852 20.266 1 21.11 1 MET B N 1
ATOM 3573 C CA . MET B 1 1 ? 29.781 -7.523 20.719 1 21.11 1 MET B CA 1
ATOM 3574 C C . MET B 1 1 ? 28.578 -6.594 20.812 1 21.11 1 MET B C 1
ATOM 3576 O O . MET B 1 1 ? 27.578 -6.797 20.109 1 21.11 1 MET B O 1
ATOM 3580 N N . THR B 1 2 ? 28.578 -5.789 21.875 1 22.55 2 THR B N 1
ATOM 3581 C CA . THR B 1 2 ? 27.703 -4.953 22.703 1 22.55 2 THR B CA 1
ATOM 3582 C C . THR B 1 2 ? 27.141 -3.791 21.891 1 22.55 2 THR B C 1
ATOM 3584 O O . THR B 1 2 ? 27.891 -2.906 21.453 1 22.55 2 THR B O 1
ATOM 3587 N N . THR B 1 3 ? 26.312 -4.223 20.891 1 22.05 3 THR B N 1
ATOM 3588 C CA . THR B 1 3 ? 25.516 -3.24 20.172 1 22.05 3 THR B CA 1
ATOM 3589 C C . THR B 1 3 ? 25.047 -2.131 21.109 1 22.05 3 THR B C 1
ATOM 3591 O O . THR B 1 3 ? 24.828 -2.371 22.297 1 22.05 3 THR B O 1
ATOM 3594 N N . SER B 1 4 ? 24.969 -1.007 20.547 1 21.97 4 SER B N 1
ATOM 3595 C CA . SER B 1 4 ? 24.859 0.439 20.719 1 21.97 4 SER B CA 1
ATOM 3596 C C . SER B 1 4 ? 23.531 0.829 21.344 1 21.97 4 SER B C 1
ATOM 3598 O O . SER B 1 4 ? 22.469 0.452 20.844 1 21.97 4 SER B O 1
ATOM 3600 N N . ALA B 1 5 ? 23.5 0.886 22.703 1 26.05 5 ALA B N 1
ATOM 3601 C CA . ALA B 1 5 ? 22.578 1.525 23.641 1 26.05 5 ALA B CA 1
ATOM 3602 C C . ALA B 1 5 ? 22.109 2.877 23.109 1 26.05 5 ALA B C 1
ATOM 3604 O O . ALA B 1 5 ? 22.844 3.859 23.156 1 26.05 5 ALA B O 1
ATOM 3605 N N . THR B 1 6 ? 21.609 2.826 21.812 1 24.28 6 THR B N 1
ATOM 3606 C CA . THR B 1 6 ? 21.219 4.141 21.312 1 24.28 6 THR B CA 1
ATOM 3607 C C . THR B 1 6 ? 20.359 4.875 22.344 1 24.28 6 THR B C 1
ATOM 3609 O O . THR B 1 6 ? 19.328 4.367 22.766 1 24.28 6 THR B O 1
ATOM 3612 N N . ASN B 1 7 ? 21.016 5.637 23.141 1 23.98 7 ASN B N 1
ATOM 3613 C CA . ASN B 1 7 ? 20.609 6.59 24.156 1 23.98 7 ASN B CA 1
ATOM 3614 C C . ASN B 1 7 ? 19.438 7.449 23.688 1 23.98 7 ASN B C 1
ATOM 3616 O O . ASN B 1 7 ? 19.422 7.91 22.547 1 23.98 7 ASN B O 1
ATOM 3620 N N . GLY B 1 8 ? 18.219 7.082 24.109 1 24.61 8 GLY B N 1
ATOM 3621 C CA . GLY B 1 8 ? 16.891 7.68 24.031 1 24.61 8 GLY B CA 1
ATOM 3622 C C . GLY B 1 8 ? 16.922 9.195 24.141 1 24.61 8 GLY B C 1
ATOM 3623 O O . GLY B 1 8 ? 17.688 9.75 24.938 1 24.61 8 GLY B O 1
ATOM 3624 N N . PRO B 1 9 ? 16.828 9.844 22.922 1 26.12 9 PRO B N 1
ATOM 3625 C CA . PRO B 1 9 ? 16.875 11.305 22.922 1 26.12 9 PRO B CA 1
ATOM 3626 C C . PRO B 1 9 ? 16.047 11.93 24.031 1 26.12 9 PRO B C 1
ATOM 3628 O O . PRO B 1 9 ? 14.977 11.406 24.375 1 26.12 9 PRO B O 1
ATOM 3631 N N . ASN B 1 10 ? 16.672 12.258 25.125 1 23.44 10 ASN B N 1
ATOM 3632 C CA . ASN B 1 10 ? 16.156 13.062 26.219 1 23.44 10 ASN B CA 1
ATOM 3633 C C . ASN B 1 10 ? 15.258 14.195 25.719 1 23.44 10 ASN B C 1
ATOM 3635 O O . ASN B 1 10 ? 15.695 15.031 24.922 1 23.44 10 ASN B O 1
ATOM 3639 N N . ALA B 1 11 ? 13.984 13.891 25.453 1 24.56 11 ALA B N 1
ATOM 3640 C CA . ALA B 1 11 ? 12.938 14.891 25.25 1 24.56 11 ALA B CA 1
ATOM 3641 C C . ALA B 1 11 ? 13.172 16.125 26.109 1 24.56 11 ALA B C 1
ATOM 3643 O O . ALA B 1 11 ? 13.109 16.062 27.328 1 24.56 11 ALA B O 1
ATOM 3644 N N . VAL B 1 12 ? 14.172 16.875 25.641 1 26.28 12 VAL B N 1
ATOM 3645 C CA . VAL B 1 12 ? 14.352 18.156 26.297 1 26.28 12 VAL B CA 1
ATOM 3646 C C . VAL B 1 12 ? 12.984 18.781 26.594 1 26.28 12 VAL B C 1
ATOM 3648 O O . VAL B 1 12 ? 12.086 18.75 25.75 1 26.28 12 VAL B O 1
ATOM 3651 N N . SER B 1 13 ? 12.469 18.484 27.766 1 27.19 13 SER B N 1
ATOM 3652 C CA . SER B 1 13 ? 11.336 19.203 28.344 1 27.19 13 SER B CA 1
ATOM 3653 C C . SER B 1 13 ? 11.32 20.656 27.922 1 27.19 13 SER B C 1
ATOM 3655 O O . SER B 1 13 ? 12.359 21.328 27.922 1 27.19 13 SER B O 1
ATOM 3657 N N . PRO B 1 14 ? 10.469 20.859 26.875 1 28.23 14 PRO B N 1
ATOM 3658 C CA . PRO B 1 14 ? 10.406 22.297 26.609 1 28.23 14 PRO B CA 1
ATOM 3659 C C . PRO B 1 14 ? 10.477 23.141 27.875 1 28.23 14 PRO B C 1
ATOM 3661 O O . PRO B 1 14 ? 9.727 22.906 28.828 1 28.23 14 PRO B O 1
ATOM 3664 N N . GLU B 1 15 ? 11.719 23.203 28.375 1 25.7 15 GLU B N 1
ATOM 3665 C CA . GLU B 1 15 ? 11.906 24.203 29.422 1 25.7 15 GLU B CA 1
ATOM 3666 C C . GLU B 1 15 ? 10.93 25.359 29.266 1 25.7 15 GLU B C 1
ATOM 3668 O O . GLU B 1 15 ? 10.633 25.781 28.141 1 25.7 15 GLU B O 1
ATOM 3673 N N . THR B 1 16 ? 10.039 25.328 30.266 1 27.56 16 THR B N 1
ATOM 3674 C CA . THR B 1 16 ? 9.148 26.422 30.625 1 27.56 16 THR B CA 1
ATOM 3675 C C . THR B 1 16 ? 9.789 27.766 30.297 1 27.56 16 THR B C 1
ATOM 3677 O O . THR B 1 16 ? 10.906 28.047 30.734 1 27.56 16 THR B O 1
ATOM 3680 N N . THR B 1 17 ? 9.578 28.109 29.062 1 27.77 17 THR B N 1
ATOM 3681 C CA . THR B 1 17 ? 9.852 29.516 28.781 1 27.77 17 THR B CA 1
ATOM 3682 C C . THR B 1 17 ? 9.664 30.359 30.047 1 27.77 17 THR B C 1
ATOM 3684 O O . THR B 1 17 ? 8.609 30.312 30.688 1 27.77 17 THR B O 1
ATOM 3687 N N . GLY B 1 18 ? 10.773 30.391 30.812 1 25.7 18 GLY B N 1
ATOM 3688 C CA . GLY B 1 18 ? 10.789 31.359 31.906 1 25.7 18 GLY B CA 1
ATOM 3689 C C . GLY B 1 18 ? 9.836 32.531 31.688 1 25.7 18 GLY B C 1
ATOM 3690 O O . GLY B 1 18 ? 9.68 33 30.547 1 25.7 18 GLY B O 1
ATOM 3691 N N . ALA B 1 19 ? 8.781 32.562 32.406 1 27.61 19 ALA B N 1
ATOM 3692 C CA . ALA B 1 19 ? 8.016 33.781 32.625 1 27.61 19 ALA B CA 1
ATOM 3693 C C . ALA B 1 19 ? 8.922 35 32.562 1 27.61 19 ALA B C 1
ATOM 3695 O O . ALA B 1 19 ? 9.914 35.094 33.281 1 27.61 19 ALA B O 1
ATOM 3696 N N . ALA B 1 20 ? 9.188 35.281 31.312 1 28.55 20 ALA B N 1
ATOM 3697 C CA . ALA B 1 20 ? 9.672 36.656 31.406 1 28.55 20 ALA B CA 1
ATOM 3698 C C . ALA B 1 20 ? 9.211 37.344 32.688 1 28.55 20 ALA B C 1
ATOM 3700 O O . ALA B 1 20 ? 8.023 37.312 33.031 1 28.55 20 ALA B O 1
ATOM 3701 N N . ALA B 1 21 ? 9.953 37.125 33.562 1 30.36 21 ALA B N 1
ATOM 3702 C CA . ALA B 1 21 ? 9.758 38.062 34.688 1 30.36 21 ALA B CA 1
ATOM 3703 C C . ALA B 1 21 ? 9.062 39.344 34.188 1 30.36 21 ALA B C 1
ATOM 3705 O O . ALA B 1 21 ? 9.609 40.094 33.406 1 30.36 21 ALA B O 1
ATOM 3706 N N . THR B 1 22 ? 7.848 39 33.875 1 30.67 22 THR B N 1
ATOM 3707 C CA . THR B 1 22 ? 7.191 40.312 33.938 1 30.67 22 THR B CA 1
ATOM 3708 C C . THR B 1 22 ? 7.949 41.281 34.844 1 30.67 22 THR B C 1
ATOM 3710 O O . THR B 1 22 ? 8.031 41.062 36.062 1 30.67 22 THR B O 1
ATOM 3713 N N . SER B 1 23 ? 9.156 41.5 34.375 1 32.03 23 SER B N 1
ATOM 3714 C CA . SER B 1 23 ? 9.586 42.656 35.125 1 32.03 23 SER B CA 1
ATOM 3715 C C . SER B 1 23 ? 8.398 43.469 35.656 1 32.03 23 SER B C 1
ATOM 3717 O O . SER B 1 23 ? 7.449 43.75 34.906 1 32.03 23 SER B O 1
ATOM 3719 N N . ASP B 1 24 ? 7.922 43.062 36.719 1 34.5 24 ASP B N 1
ATOM 3720 C CA . ASP B 1 24 ? 7.164 43.969 37.594 1 34.5 24 ASP B CA 1
ATOM 3721 C C . ASP B 1 24 ? 7.445 45.406 37.219 1 34.5 24 ASP B C 1
ATOM 3723 O O . ASP B 1 24 ? 8.359 46.031 37.781 1 34.5 24 ASP B O 1
ATOM 3727 N N . ASP B 1 25 ? 7.816 45.688 36.125 1 39.72 25 ASP B N 1
ATOM 3728 C CA . ASP B 1 25 ? 7.777 47.125 35.844 1 39.72 25 ASP B CA 1
ATOM 3729 C C . ASP B 1 25 ? 6.613 47.781 36.562 1 39.72 25 ASP B C 1
ATOM 3731 O O . ASP B 1 25 ? 5.504 47.875 36.031 1 39.72 25 ASP B O 1
ATOM 3735 N N . ALA B 1 26 ? 6.176 47.219 37.656 1 43.06 26 ALA B N 1
ATOM 3736 C CA . ALA B 1 26 ? 5.465 47.906 38.719 1 43.06 26 ALA B CA 1
ATOM 3737 C C . ALA B 1 26 ? 5.703 49.406 38.656 1 43.06 26 ALA B C 1
ATOM 3739 O O . ALA B 1 26 ? 6.746 49.875 38.156 1 43.06 26 ALA B O 1
ATOM 3740 N N . GLY B 1 27 ? 4.609 50.062 38.625 1 52.22 27 GLY B N 1
ATOM 3741 C CA . GLY B 1 27 ? 4.375 51.5 38.844 1 52.22 27 GLY B CA 1
ATOM 3742 C C . GLY B 1 27 ? 5.406 52.125 39.75 1 52.22 27 GLY B C 1
ATOM 3743 O O . GLY B 1 27 ? 5.188 52.25 40.969 1 52.22 27 GLY B O 1
ATOM 3744 N N . GLY B 1 28 ? 6.66 51.75 39.531 1 65.44 28 GLY B N 1
ATOM 3745 C CA . GLY B 1 28 ? 7.637 52.406 40.375 1 65.44 28 GLY B CA 1
ATOM 3746 C C . GLY B 1 28 ? 7.227 53.812 40.75 1 65.44 28 GLY B C 1
ATOM 3747 O O . GLY B 1 28 ? 6.297 54.375 40.156 1 65.44 28 GLY B O 1
ATOM 3748 N N . VAL B 1 29 ? 7.703 54.219 41.875 1 83.38 29 VAL B N 1
ATOM 3749 C CA . VAL B 1 29 ? 7.492 55.562 42.375 1 83.38 29 VAL B CA 1
ATOM 3750 C C . VAL B 1 29 ? 7.902 56.594 41.312 1 83.38 29 VAL B C 1
ATOM 3752 O O . VAL B 1 29 ? 9.016 56.531 40.781 1 83.38 29 VAL B O 1
ATOM 3755 N N . PRO B 1 30 ? 6.855 57.219 40.812 1 91.25 30 PRO B N 1
ATOM 3756 C CA . PRO B 1 30 ? 7.207 58.25 39.812 1 91.25 30 PRO B CA 1
ATOM 3757 C C . PRO B 1 30 ? 8.367 59.125 40.281 1 91.25 30 PRO B C 1
ATOM 3759 O O . PRO B 1 30 ? 8.484 59.438 41.438 1 91.25 30 PRO B O 1
ATOM 3762 N N . SER B 1 31 ? 9.227 59.406 39.406 1 94.62 31 SER B N 1
ATOM 3763 C CA . SER B 1 31 ? 10.375 60.25 39.656 1 94.62 31 SER B CA 1
ATOM 3764 C C . SER B 1 31 ? 10.148 61.656 39.125 1 94.62 31 SER B C 1
ATOM 3766 O O . SER B 1 31 ? 9.773 61.812 37.938 1 94.62 31 SER B O 1
ATOM 3768 N N . ILE B 1 32 ? 10.383 62.719 39.969 1 96.44 32 ILE B N 1
ATOM 3769 C CA . ILE B 1 32 ? 10.148 64.125 39.594 1 96.44 32 ILE B CA 1
ATOM 3770 C C . ILE B 1 32 ? 11.445 64.938 39.75 1 96.44 32 ILE B C 1
ATOM 3772 O O . ILE B 1 32 ? 12.133 64.812 40.75 1 96.44 32 ILE B O 1
ATOM 3776 N N . LEU B 1 33 ? 11.812 65.625 38.719 1 97.5 33 LEU B N 1
ATOM 3777 C CA . LEU B 1 33 ? 12.984 66.5 38.719 1 97.5 33 LEU B CA 1
ATOM 3778 C C . LEU B 1 33 ? 12.578 67.938 38.906 1 97.5 33 LEU B C 1
ATOM 3780 O O . LEU B 1 33 ? 11.867 68.5 38.062 1 97.5 33 LEU B O 1
ATOM 3784 N N . LEU B 1 34 ? 12.977 68.562 40 1 97.19 34 LEU B N 1
ATOM 3785 C CA . LEU B 1 34 ? 12.719 69.938 40.281 1 97.19 34 LEU B CA 1
ATOM 3786 C C . LEU B 1 34 ? 13.93 70.812 39.906 1 97.19 34 LEU B C 1
ATOM 3788 O O . LEU B 1 34 ? 15.047 70.562 40.375 1 97.19 34 LEU B O 1
ATOM 3792 N N . VAL B 1 35 ? 13.672 71.812 39.062 1 97.25 35 VAL B N 1
ATOM 3793 C CA . VAL B 1 35 ? 14.766 72.688 38.594 1 97.25 35 VAL B CA 1
ATOM 3794 C C . VAL B 1 35 ? 14.5 74.125 38.938 1 97.25 35 VAL B C 1
ATOM 3796 O O . VAL B 1 35 ? 13.531 74.75 38.469 1 97.25 35 VAL B O 1
ATOM 3799 N N . ASP B 1 36 ? 15.25 74.688 39.781 1 95.25 36 ASP B N 1
ATOM 3800 C CA . ASP B 1 36 ? 15.148 76.062 40.219 1 95.25 36 ASP B CA 1
ATOM 3801 C C . ASP B 1 36 ? 16.484 76.562 40.781 1 95.25 36 ASP B C 1
ATOM 3803 O O . ASP B 1 36 ? 17.172 75.812 41.469 1 95.25 36 ASP B O 1
ATOM 3807 N N . ASP B 1 37 ? 16.828 77.812 40.438 1 94 37 ASP B N 1
ATOM 3808 C CA . ASP B 1 37 ? 18.125 78.312 40.875 1 94 37 ASP B CA 1
ATOM 3809 C C . ASP B 1 37 ? 18.047 78.75 42.344 1 94 37 ASP B C 1
ATOM 3811 O O . ASP B 1 37 ? 19.062 79 42.969 1 94 37 ASP B O 1
ATOM 3815 N N . GLU B 1 38 ? 16.891 78.938 42.906 1 94.12 38 GLU B N 1
ATOM 3816 C CA . GLU B 1 38 ? 16.688 79.375 44.281 1 94.12 38 GLU B CA 1
ATOM 3817 C C . GLU B 1 38 ? 16.422 78.188 45.219 1 94.12 38 GLU B C 1
ATOM 3819 O O . GLU B 1 38 ? 15.336 77.625 45.219 1 94.12 38 GLU B O 1
ATOM 3824 N N . PRO B 1 39 ? 17.328 77.812 46.094 1 93.62 39 PRO B N 1
ATOM 3825 C CA . PRO B 1 39 ? 17.172 76.688 46.969 1 93.62 39 PRO B CA 1
ATOM 3826 C C . PRO B 1 39 ? 15.906 76.75 47.812 1 93.62 39 PRO B C 1
ATOM 3828 O O . PRO B 1 39 ? 15.336 75.688 48.188 1 93.62 39 PRO B O 1
ATOM 3831 N N . SER B 1 40 ? 15.539 77.938 48.156 1 93.94 40 SER B N 1
ATOM 3832 C CA . SER B 1 40 ? 14.336 78.062 48.969 1 93.94 40 SER B CA 1
ATOM 3833 C C . SER B 1 40 ? 13.102 77.562 48.219 1 93.94 40 SER B C 1
ATOM 3835 O O . SER B 1 40 ? 12.234 76.938 48.844 1 93.94 40 SER B O 1
ATOM 3837 N N . VAL B 1 41 ? 13.086 77.875 47 1 93.62 41 VAL B N 1
ATOM 3838 C CA . VAL B 1 41 ? 11.953 77.438 46.188 1 93.62 41 VAL B CA 1
ATOM 3839 C C . VAL B 1 41 ? 11.977 75.938 46.062 1 93.62 41 VAL B C 1
ATOM 3841 O O . VAL B 1 41 ? 10.93 75.25 46.156 1 93.62 41 VAL B O 1
ATOM 3844 N N . LEU B 1 42 ? 13.109 75.312 45.906 1 95 42 LEU B N 1
ATOM 3845 C CA . LEU B 1 42 ? 13.258 73.875 45.812 1 95 42 LEU B CA 1
ATOM 3846 C C . LEU B 1 42 ? 12.789 73.188 47.094 1 95 42 LEU B C 1
ATOM 3848 O O . LEU B 1 42 ? 12.117 72.188 47.062 1 95 42 LEU B O 1
ATOM 3852 N N . SER B 1 43 ? 13.164 73.812 48.156 1 94.12 43 SER B N 1
ATOM 3853 C CA . SER B 1 43 ? 12.758 73.25 49.469 1 94.12 43 SER B CA 1
ATOM 3854 C C . SER B 1 43 ? 11.242 73.312 49.625 1 94.12 43 SER B C 1
ATOM 3856 O O . SER B 1 43 ? 10.633 72.375 50.156 1 94.12 43 SER B O 1
ATOM 3858 N N . ALA B 1 44 ? 10.695 74.438 49.188 1 94.12 44 ALA B N 1
ATOM 3859 C CA . ALA B 1 44 ? 9.242 74.625 49.25 1 94.12 44 ALA B CA 1
ATOM 3860 C C . ALA B 1 44 ? 8.523 73.562 48.406 1 94.12 44 ALA B C 1
ATOM 3862 O O . ALA B 1 44 ? 7.551 72.938 48.875 1 94.12 44 ALA B O 1
ATOM 3863 N N . LEU B 1 45 ? 9.016 73.375 47.25 1 94.38 45 LEU B N 1
ATOM 3864 C CA . LEU B 1 45 ? 8.43 72.375 46.375 1 94.38 45 LEU B CA 1
ATOM 3865 C C . LEU B 1 45 ? 8.555 70.938 46.969 1 94.38 45 LEU B C 1
ATOM 3867 O O . LEU B 1 45 ? 7.602 70.188 46.906 1 94.38 45 LEU B O 1
ATOM 3871 N N . ARG B 1 46 ? 9.617 70.625 47.469 1 93.12 46 ARG B N 1
ATOM 3872 C CA . ARG B 1 46 ? 9.844 69.312 48.094 1 93.12 46 ARG B CA 1
ATOM 3873 C C . ARG B 1 46 ? 8.844 69.062 49.219 1 93.12 46 ARG B C 1
ATOM 3875 O O . ARG B 1 46 ? 8.344 68 49.375 1 93.12 46 ARG B O 1
ATOM 3882 N N . ARG B 1 47 ? 8.648 70.125 49.969 1 91.56 47 ARG B N 1
ATOM 3883 C CA . ARG B 1 47 ? 7.719 70 51.062 1 91.56 47 ARG B CA 1
ATOM 3884 C C . ARG B 1 47 ? 6.309 69.688 50.562 1 91.56 47 ARG B C 1
ATOM 3886 O O . ARG B 1 47 ? 5.613 68.875 51.156 1 91.56 47 ARG B O 1
ATOM 3893 N N . VAL B 1 48 ? 5.953 70.312 49.562 1 92.12 48 VAL B N 1
ATOM 3894 C CA . VAL B 1 48 ? 4.617 70.125 49 1 92.12 48 VAL B CA 1
ATOM 3895 C C . VAL B 1 48 ? 4.469 68.688 48.5 1 92.12 48 VAL B C 1
ATOM 3897 O O . VAL B 1 48 ? 3.396 68.125 48.594 1 92.12 48 VAL B O 1
ATOM 3900 N N . PHE B 1 49 ? 5.551 68.062 48.031 1 90.38 49 PHE B N 1
ATOM 3901 C CA . PHE B 1 49 ? 5.465 66.812 47.312 1 90.38 49 PHE B CA 1
ATOM 3902 C C . PHE B 1 49 ? 5.742 65.625 48.25 1 90.38 49 PHE B C 1
ATOM 3904 O O . PHE B 1 49 ? 5.5 64.5 47.906 1 90.38 49 PHE B O 1
ATOM 3911 N N . ARG B 1 50 ? 6.273 65.938 49.375 1 86.19 50 ARG B N 1
ATOM 3912 C CA . ARG B 1 50 ? 6.723 64.875 50.312 1 86.19 50 ARG B CA 1
ATOM 3913 C C . ARG B 1 50 ? 5.602 63.906 50.625 1 86.19 50 ARG B C 1
ATOM 3915 O O . ARG B 1 50 ? 5.805 62.688 50.594 1 86.19 50 ARG B O 1
ATOM 3922 N N . PRO B 1 51 ? 4.387 64.375 50.75 1 86.5 51 PRO B N 1
ATOM 3923 C CA . PRO B 1 51 ? 3.326 63.438 51.125 1 86.5 51 PRO B CA 1
ATOM 3924 C C . PRO B 1 51 ? 2.943 62.469 50 1 86.5 51 PRO B C 1
ATOM 3926 O O . PRO B 1 51 ? 2.389 61.406 50.25 1 86.5 51 PRO B O 1
ATOM 3929 N N . ALA B 1 52 ? 3.117 62.812 48.875 1 86.31 52 ALA B N 1
ATOM 3930 C CA . ALA B 1 52 ? 2.672 62.031 47.719 1 86.31 52 ALA B CA 1
ATOM 3931 C C . ALA B 1 52 ? 3.596 60.844 47.469 1 86.31 52 ALA B C 1
ATOM 3933 O O . ALA B 1 52 ? 3.229 59.906 46.75 1 86.31 52 ALA B O 1
ATOM 3934 N N . GLY B 1 53 ? 4.766 60.875 48.094 1 86.75 53 GLY B N 1
ATOM 3935 C CA . GLY B 1 53 ? 5.656 59.719 48.062 1 86.75 53 GLY B CA 1
ATOM 3936 C C . GLY B 1 53 ? 6.391 59.594 46.719 1 86.75 53 GLY B C 1
ATOM 3937 O O . GLY B 1 53 ? 6.73 58.5 46.312 1 86.75 53 GLY B O 1
ATOM 3938 N N . TYR B 1 54 ? 6.594 60.688 46.062 1 91.81 54 TYR B N 1
ATOM 3939 C CA . TYR B 1 54 ? 7.332 60.656 44.781 1 91.81 54 TYR B CA 1
ATOM 3940 C C . TYR B 1 54 ? 8.836 60.688 45.031 1 91.81 54 TYR B C 1
ATOM 3942 O O . TYR B 1 54 ? 9.289 61.094 46.094 1 91.81 54 TYR B O 1
ATOM 3950 N N . GLU B 1 55 ? 9.547 60.062 44.188 1 93.31 55 GLU B N 1
ATOM 3951 C CA . GLU B 1 55 ? 10.992 60.281 44.219 1 93.31 55 GLU B CA 1
ATOM 3952 C C . GLU B 1 55 ? 11.352 61.656 43.656 1 93.31 55 GLU B C 1
ATOM 3954 O O . GLU B 1 55 ? 11.094 61.938 42.5 1 93.31 55 GLU B O 1
ATOM 3959 N N . ILE B 1 56 ? 11.969 62.469 44.531 1 95.19 56 ILE B N 1
ATOM 3960 C CA . ILE B 1 56 ? 12.219 63.875 44.125 1 95.19 56 ILE B CA 1
ATOM 3961 C C . ILE B 1 56 ? 13.703 64.062 43.875 1 95.19 56 ILE B C 1
ATOM 3963 O O . ILE B 1 56 ? 14.547 63.719 44.719 1 95.19 56 ILE B O 1
ATOM 3967 N N . LEU B 1 57 ? 13.984 64.5 42.75 1 96 57 LEU B N 1
ATOM 3968 C CA . LEU B 1 57 ? 15.32 64.938 42.344 1 96 57 LEU B CA 1
ATOM 3969 C C . LEU B 1 57 ? 15.352 66.438 42.156 1 96 57 LEU B C 1
ATOM 3971 O O . LEU B 1 57 ? 14.344 67.062 41.812 1 96 57 LEU B O 1
ATOM 3975 N N . THR B 1 58 ? 16.516 67.062 42.438 1 96.44 58 THR B N 1
ATOM 3976 C CA . THR B 1 58 ? 16.609 68.562 42.312 1 96.44 58 THR B CA 1
ATOM 3977 C C . THR B 1 58 ? 17.844 68.938 41.531 1 96.44 58 THR B C 1
ATOM 3979 O O . THR B 1 58 ? 18.828 68.188 41.5 1 96.44 58 THR B O 1
ATOM 3982 N N . ALA B 1 59 ? 17.719 70 40.875 1 97 59 ALA B N 1
ATOM 3983 C CA . ALA B 1 59 ? 18.812 70.625 40.156 1 97 59 ALA B CA 1
ATOM 3984 C C . ALA B 1 59 ? 18.734 72.188 40.281 1 97 59 ALA B C 1
ATOM 3986 O O . ALA B 1 59 ? 17.641 72.75 40.25 1 97 59 ALA B O 1
ATOM 3987 N N . GLU B 1 60 ? 19.875 72.812 40.375 1 96 60 GLU B N 1
ATOM 3988 C CA . GLU B 1 60 ? 19.906 74.25 40.625 1 96 60 GLU B CA 1
ATOM 3989 C C . GLU B 1 60 ? 20.172 75.062 39.344 1 96 60 GLU B C 1
ATOM 3991 O O . GLU B 1 60 ? 20.359 76.25 39.375 1 96 60 GLU B O 1
ATOM 3996 N N . SER B 1 61 ? 20.266 74.312 38.25 1 95.19 61 SER B N 1
ATOM 3997 C CA . SER B 1 61 ? 20.438 74.938 36.938 1 95.19 61 SER B CA 1
ATOM 3998 C C . SER B 1 61 ? 19.969 74.062 35.812 1 95.19 61 SER B C 1
ATOM 4000 O O . SER B 1 61 ? 19.766 72.875 36.031 1 95.19 61 SER B O 1
ATOM 4002 N N . GLY B 1 62 ? 19.703 74.688 34.688 1 95.12 62 GLY B N 1
ATOM 4003 C CA . GLY B 1 62 ? 19.328 73.875 33.5 1 95.12 62 GLY B CA 1
ATOM 4004 C C . GLY B 1 62 ? 20.391 72.875 33.125 1 95.12 62 GLY B C 1
ATOM 4005 O O . GLY B 1 62 ? 20.062 71.75 32.781 1 95.12 62 GLY B O 1
ATOM 4006 N N . GLU B 1 63 ? 21.625 73.25 33.219 1 95.25 63 GLU B N 1
ATOM 4007 C CA . GLU B 1 63 ? 22.734 72.312 32.906 1 95.25 63 GLU B CA 1
ATOM 4008 C C . GLU B 1 63 ? 22.797 71.125 33.875 1 95.25 63 GLU B C 1
ATOM 4010 O O . GLU B 1 63 ? 22.984 70 33.438 1 95.25 63 GLU B O 1
ATOM 4015 N N . ALA B 1 64 ? 22.641 71.438 35.094 1 95.94 64 ALA B N 1
ATOM 4016 C CA . ALA B 1 64 ? 22.625 70.375 36.094 1 95.94 64 ALA B CA 1
ATOM 4017 C C . ALA B 1 64 ? 21.453 69.438 35.875 1 95.94 64 ALA B C 1
ATOM 4019 O O . ALA B 1 64 ? 21.594 68.25 36.062 1 95.94 64 ALA B O 1
ATOM 4020 N N . ALA B 1 65 ? 20.422 70 35.5 1 97.38 65 ALA B N 1
ATOM 4021 C CA . ALA B 1 65 ? 19.219 69.188 35.25 1 97.38 65 ALA B CA 1
ATOM 4022 C C . ALA B 1 65 ? 19.453 68.25 34.062 1 97.38 65 ALA B C 1
ATOM 4024 O O . ALA B 1 65 ? 19.031 67.062 34.125 1 97.38 65 ALA B O 1
ATOM 4025 N N . LEU B 1 66 ? 20.031 68.75 33.031 1 96.06 66 LEU B N 1
ATOM 4026 C CA . LEU B 1 66 ? 20.344 67.875 31.875 1 96.06 66 LEU B CA 1
ATOM 402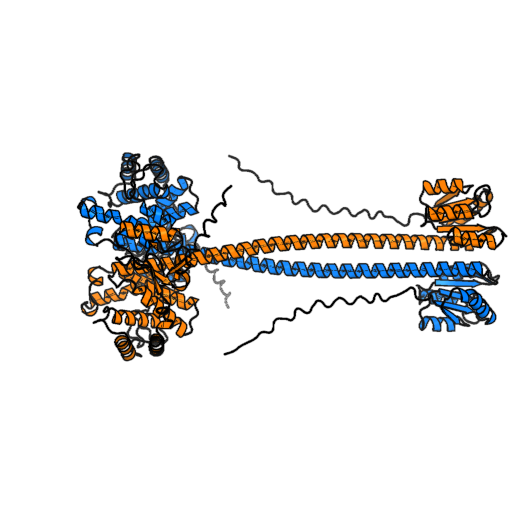7 C C .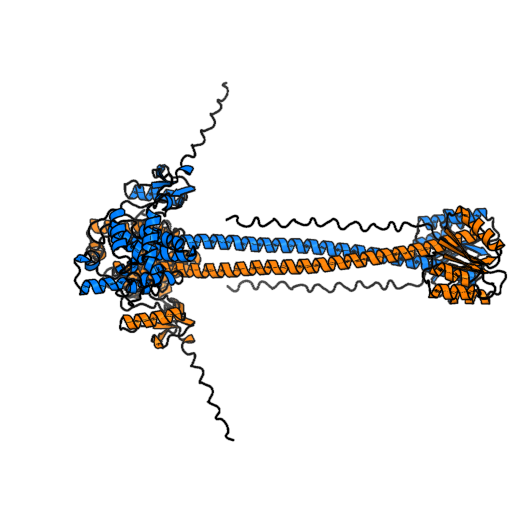 LEU B 1 66 ? 21.25 66.75 32.281 1 96.06 66 LEU B C 1
ATOM 4029 O O . LEU B 1 66 ? 21.109 65.625 31.734 1 96.06 66 LEU B O 1
ATOM 4033 N N . GLU B 1 67 ? 22.125 66.938 33.188 1 95.81 67 GLU B N 1
ATOM 4034 C CA . GLU B 1 67 ? 23 65.875 33.688 1 95.81 67 GLU B CA 1
ATOM 4035 C C . GLU B 1 67 ? 22.203 64.812 34.438 1 95.81 67 GLU B C 1
ATOM 4037 O O . GLU B 1 67 ? 22.453 63.594 34.281 1 95.81 67 GLU B O 1
ATOM 4042 N N . VAL B 1 68 ? 21.281 65.25 35.219 1 96.19 68 VAL B N 1
ATOM 4043 C CA . VAL B 1 68 ? 20.422 64.312 35.969 1 96.19 68 VAL B CA 1
ATOM 4044 C C . VAL B 1 68 ? 19.625 63.469 35 1 96.19 68 VAL B C 1
ATOM 4046 O O . VAL B 1 68 ? 19.516 62.25 35.156 1 96.19 68 VAL B O 1
ATOM 4049 N N . LEU B 1 69 ? 19.062 64.125 33.969 1 95.62 69 LEU B N 1
ATOM 4050 C CA . LEU B 1 69 ? 18.25 63.406 32.969 1 95.62 69 LEU B CA 1
ATOM 4051 C C . LEU B 1 69 ? 19.078 62.375 32.219 1 95.62 69 LEU B C 1
ATOM 4053 O O . LEU B 1 69 ? 18.562 61.344 31.781 1 95.62 69 LEU B O 1
ATOM 4057 N N . ALA B 1 70 ? 20.344 62.719 32 1 94.31 70 ALA B N 1
ATOM 4058 C CA . ALA B 1 70 ? 21.234 61.812 31.297 1 94.31 70 ALA B CA 1
ATOM 4059 C C . ALA B 1 70 ? 21.531 60.562 32.125 1 94.31 70 ALA B C 1
ATOM 4061 O O . ALA B 1 70 ? 21.812 59.5 31.578 1 94.31 70 ALA B O 1
ATOM 4062 N N . SER B 1 71 ? 21.469 60.625 33.406 1 93.5 71 SER B N 1
ATOM 4063 C CA . SER B 1 71 ? 21.906 59.531 34.281 1 93.5 71 SER B CA 1
ATOM 4064 C C . SER B 1 71 ? 20.703 58.75 34.844 1 93.5 71 SER B C 1
ATOM 4066 O O . SER B 1 71 ? 20.844 57.594 35.25 1 93.5 71 SER B O 1
ATOM 4068 N N . THR B 1 72 ? 19.625 59.469 35 1 92.94 72 THR B N 1
ATOM 4069 C CA . THR B 1 72 ? 18.469 58.844 35.625 1 92.94 72 THR B CA 1
ATOM 4070 C C . THR B 1 72 ? 17.203 59.062 34.812 1 92.94 72 THR B C 1
ATOM 4072 O O . THR B 1 72 ? 17.016 60.125 34.219 1 92.94 72 THR B O 1
ATOM 4075 N N . GLU B 1 73 ? 16.359 58.031 34.812 1 91.94 73 GLU B N 1
ATOM 4076 C CA . GLU B 1 73 ? 15.078 58.188 34.125 1 91.94 73 GLU B CA 1
ATOM 4077 C C . GLU B 1 73 ? 14.117 59 34.969 1 91.94 73 GLU B C 1
ATOM 4079 O O . GLU B 1 73 ? 13.891 58.688 36.156 1 91.94 73 GLU B O 1
ATOM 4084 N N . VAL B 1 74 ? 13.586 60.062 34.375 1 95.19 74 VAL B N 1
ATOM 4085 C CA . VAL B 1 74 ? 12.68 61 35.062 1 95.19 74 VAL B CA 1
ATOM 4086 C C . VAL B 1 74 ? 11.312 60.969 34.375 1 95.19 74 VAL B C 1
ATOM 4088 O O . VAL B 1 74 ? 11.242 61 33.156 1 95.19 74 VAL B O 1
ATOM 4091 N N . ASP B 1 75 ? 10.297 60.938 35.219 1 95.19 75 ASP B N 1
ATOM 4092 C CA . ASP B 1 75 ? 8.945 60.906 34.688 1 95.19 75 ASP B CA 1
ATOM 4093 C C . ASP B 1 75 ? 8.43 62.312 34.406 1 95.19 75 ASP B C 1
ATOM 4095 O O . ASP B 1 75 ? 7.676 62.5 33.438 1 95.19 75 ASP B O 1
ATOM 4099 N N . LEU B 1 76 ? 8.789 63.219 35.219 1 96.75 76 LEU B N 1
ATOM 4100 C CA . LEU B 1 76 ? 8.234 64.562 35.156 1 96.75 76 LEU B CA 1
ATOM 4101 C C . LEU B 1 76 ? 9.273 65.625 35.562 1 96.75 76 LEU B C 1
ATOM 4103 O O . LEU B 1 76 ? 10.008 65.438 36.531 1 96.75 76 LEU B O 1
ATOM 4107 N N . ILE B 1 77 ? 9.328 66.688 34.812 1 96.88 77 ILE B N 1
ATOM 4108 C CA . ILE B 1 77 ? 10.203 67.812 35.094 1 96.88 77 ILE B CA 1
ATOM 4109 C C . ILE B 1 77 ? 9.375 69.062 35.531 1 96.88 77 ILE B C 1
ATOM 4111 O O . ILE B 1 77 ? 8.359 69.375 34.875 1 96.88 77 ILE B O 1
ATOM 4115 N N . VAL B 1 78 ? 9.727 69.688 36.594 1 96.06 78 VAL B N 1
ATOM 4116 C CA . VAL B 1 78 ? 9.211 71 37 1 96.06 78 VAL B CA 1
ATOM 4117 C C . VAL B 1 78 ? 10.336 72 37 1 96.06 78 VAL B C 1
ATOM 4119 O O . VAL B 1 78 ? 11.289 71.875 37.781 1 96.06 78 VAL B O 1
ATOM 4122 N N . SER B 1 79 ? 10.219 72.938 36.156 1 94.62 79 SER B N 1
ATOM 4123 C CA . SER B 1 79 ? 11.336 73.875 36 1 94.62 79 SER B CA 1
ATOM 4124 C C . SER B 1 79 ? 10.883 75.312 36.188 1 94.62 79 SER B C 1
ATOM 4126 O O . SER B 1 79 ? 9.789 75.688 35.75 1 94.62 79 SER B O 1
ATOM 4128 N N . ASP B 1 80 ? 11.742 76.062 36.781 1 92.12 80 ASP B N 1
ATOM 4129 C CA . ASP B 1 80 ? 11.586 77.5 36.812 1 92.12 80 ASP B CA 1
ATOM 4130 C C . ASP B 1 80 ? 11.875 78.125 35.438 1 92.12 80 ASP B C 1
ATOM 4132 O O . ASP B 1 80 ? 12.648 77.562 34.656 1 92.12 80 ASP B O 1
ATOM 4136 N N . MET B 1 81 ? 11.234 79.25 35.188 1 88.94 81 MET B N 1
ATOM 4137 C CA . MET B 1 81 ? 11.398 79.938 33.906 1 88.94 81 MET B CA 1
ATOM 4138 C C . MET B 1 81 ? 12.703 80.75 33.875 1 88.94 81 MET B C 1
ATOM 4140 O O . MET B 1 81 ? 13.469 80.688 32.906 1 88.94 81 MET B O 1
ATOM 4144 N N . ARG B 1 82 ? 12.828 81.5 34.906 1 88.38 82 ARG B N 1
ATOM 4145 C CA . ARG B 1 82 ? 13.977 82.375 34.938 1 88.38 82 ARG B CA 1
ATOM 4146 C C . ARG B 1 82 ? 15.109 81.812 35.781 1 88.38 82 ARG B C 1
ATOM 4148 O O . ARG B 1 82 ? 14.977 81.688 37 1 88.38 82 ARG B O 1
ATOM 4155 N N . MET B 1 83 ? 16.219 81.562 35.219 1 90.44 83 MET B N 1
ATOM 4156 C CA . MET B 1 83 ? 17.438 81.062 35.844 1 90.44 83 MET B CA 1
ATOM 4157 C C . MET B 1 83 ? 18.672 81.562 35.156 1 90.44 83 MET B C 1
ATOM 4159 O O . MET B 1 83 ? 18.641 81.875 33.938 1 90.44 83 MET B O 1
ATOM 4163 N N . PRO B 1 84 ? 19.703 81.75 35.938 1 91.38 84 PRO B N 1
ATOM 4164 C CA . PRO B 1 84 ? 20.953 82.188 35.281 1 91.38 84 PRO B CA 1
ATOM 4165 C C . PRO B 1 84 ? 21.5 81.188 34.281 1 91.38 84 PRO B C 1
ATOM 4167 O O . PRO B 1 84 ? 21.391 80 34.5 1 91.38 84 PRO B O 1
ATOM 4170 N N . GLY B 1 85 ? 22.016 81.812 33.188 1 91.19 85 GLY B N 1
ATOM 4171 C CA . GLY B 1 85 ? 22.547 80.938 32.125 1 91.19 85 GLY B CA 1
ATOM 4172 C C . GLY B 1 85 ? 21.469 80.438 31.172 1 91.19 85 GLY B C 1
ATOM 4173 O O . GLY B 1 85 ? 20.938 81.188 30.375 1 91.19 85 GLY B O 1
ATOM 4174 N N . MET B 1 86 ? 21.078 79.188 31.422 1 90.62 86 MET B N 1
ATOM 4175 C CA . MET B 1 86 ? 20.031 78.562 30.625 1 90.62 86 MET B CA 1
ATOM 4176 C C . MET B 1 86 ? 18.656 78.75 31.25 1 90.62 86 MET B C 1
ATOM 4178 O O . MET B 1 86 ? 18.438 78.438 32.406 1 90.62 86 MET B O 1
ATOM 4182 N N . SER B 1 87 ? 17.812 79.312 30.438 1 89.75 87 SER B N 1
ATOM 4183 C CA . SER B 1 87 ? 16.484 79.562 30.953 1 89.75 87 SER B CA 1
ATOM 4184 C C . SER B 1 87 ? 15.664 78.312 31.047 1 89.75 87 SER B C 1
ATOM 4186 O O . SER B 1 87 ? 16.016 77.25 30.438 1 89.75 87 SER B O 1
ATOM 4188 N N . GLY B 1 88 ? 14.68 78.312 31.891 1 90.81 88 GLY B N 1
ATOM 4189 C CA . GLY B 1 88 ? 13.789 77.188 31.984 1 90.81 88 GLY B CA 1
ATOM 4190 C C . GLY B 1 88 ? 13.203 76.75 30.641 1 90.81 88 GLY B C 1
ATOM 4191 O O . GLY B 1 88 ? 13.062 75.562 30.359 1 90.81 88 GLY B O 1
ATOM 4192 N N . ALA B 1 89 ? 12.805 77.75 29.828 1 88.06 89 ALA B N 1
ATOM 4193 C CA . ALA B 1 89 ? 12.25 77.5 28.5 1 88.06 89 ALA B CA 1
ATOM 4194 C C . ALA B 1 89 ? 13.266 76.75 27.609 1 88.06 89 ALA B C 1
ATOM 4196 O O . ALA B 1 89 ? 12.93 75.812 26.922 1 88.06 89 ALA B O 1
ATOM 4197 N N . GLU B 1 90 ? 14.438 77.25 27.609 1 90.06 90 GLU B N 1
ATOM 4198 C CA . GLU B 1 90 ? 15.508 76.625 26.828 1 90.06 90 GLU B CA 1
ATOM 4199 C C . GLU B 1 90 ? 15.781 75.188 27.312 1 90.06 90 GLU B C 1
ATOM 4201 O O . GLU B 1 90 ? 15.945 74.25 26.5 1 90.06 90 GLU B O 1
ATOM 4206 N N . PHE B 1 91 ? 15.852 75 28.609 1 93.5 91 PHE B N 1
ATOM 4207 C CA . PHE B 1 91 ? 16.078 73.688 29.219 1 93.5 91 PHE B CA 1
ATOM 4208 C C . PHE B 1 91 ? 14.984 72.688 28.781 1 93.5 91 PHE B C 1
ATOM 4210 O O . PHE B 1 91 ? 15.281 71.625 28.312 1 93.5 91 PHE B O 1
ATOM 4217 N N . LEU B 1 92 ? 13.742 73.125 28.922 1 93.5 92 LEU B N 1
ATOM 4218 C CA . LEU B 1 92 ? 12.625 72.25 28.625 1 93.5 92 LEU B CA 1
ATOM 4219 C C . LEU B 1 92 ? 12.594 71.875 27.141 1 93.5 92 LEU B C 1
ATOM 4221 O O . LEU B 1 92 ? 12.203 70.812 26.766 1 93.5 92 LEU B O 1
ATOM 4225 N N . ALA B 1 93 ? 12.93 72.812 26.266 1 91.38 93 ALA B N 1
ATOM 4226 C CA . ALA B 1 93 ? 13.023 72.5 24.844 1 91.38 93 ALA B CA 1
ATOM 4227 C C . ALA B 1 93 ? 14.07 71.438 24.562 1 91.38 93 ALA B C 1
ATOM 4229 O O . ALA B 1 93 ? 13.836 70.562 23.766 1 91.38 93 ALA B O 1
ATOM 4230 N N . ARG B 1 94 ? 15.164 71.562 25.203 1 93.19 94 ARG B N 1
ATOM 4231 C CA . ARG B 1 94 ? 16.203 70.562 25.047 1 93.19 94 ARG B CA 1
ATOM 4232 C C . ARG B 1 94 ? 15.773 69.188 25.625 1 93.19 94 ARG B C 1
ATOM 4234 O O . ARG B 1 94 ? 16.031 68.125 25.047 1 93.19 94 ARG B O 1
ATOM 4241 N N . ALA B 1 95 ? 15.172 69.25 26.766 1 94.19 95 ALA B N 1
ATOM 4242 C CA . ALA B 1 95 ? 14.672 68.062 27.406 1 94.19 95 ALA B CA 1
ATOM 4243 C C . ALA B 1 95 ? 13.656 67.312 26.531 1 94.19 95 ALA B C 1
ATOM 4245 O O . ALA B 1 95 ? 13.641 66.125 26.453 1 94.19 95 ALA B O 1
ATOM 4246 N N . ARG B 1 96 ? 12.828 68.062 25.891 1 92.25 96 ARG B N 1
ATOM 4247 C CA . ARG B 1 96 ? 11.836 67.5 24.984 1 92.25 96 ARG B CA 1
ATOM 4248 C C . ARG B 1 96 ? 12.508 66.688 23.844 1 92.25 96 ARG B C 1
ATOM 4250 O O . ARG B 1 96 ? 12.055 65.625 23.484 1 92.25 96 ARG B O 1
ATOM 4257 N N . SER B 1 97 ? 13.453 67.312 23.312 1 91.19 97 SER B N 1
ATOM 4258 C CA . SER B 1 97 ? 14.156 66.75 22.188 1 91.19 97 SER B CA 1
ATOM 4259 C C . SER B 1 97 ? 14.875 65.438 22.625 1 91.19 97 SER B C 1
ATOM 4261 O O . SER B 1 97 ? 14.859 64.438 21.906 1 91.19 97 SER B O 1
ATOM 4263 N N . LEU B 1 98 ? 15.547 65.438 23.812 1 93.06 98 LEU B N 1
ATOM 4264 C CA . LEU B 1 98 ? 16.375 64.375 24.281 1 93.06 98 LEU B CA 1
ATOM 4265 C C . LEU B 1 98 ? 15.516 63.281 24.953 1 93.06 98 LEU B C 1
ATOM 4267 O O . LEU B 1 98 ? 15.781 62.094 24.797 1 93.06 98 LEU B O 1
ATOM 4271 N N . TYR B 1 99 ? 14.539 63.781 25.688 1 93.25 99 TYR B N 1
ATOM 4272 C CA . TYR B 1 99 ? 13.688 62.906 26.469 1 93.25 99 TYR B CA 1
ATOM 4273 C C . TYR B 1 99 ? 12.219 63.219 26.266 1 93.25 99 TYR B C 1
ATOM 4275 O O . TYR B 1 99 ? 11.531 63.688 27.188 1 93.25 99 TYR B O 1
ATOM 4283 N N . PRO B 1 100 ? 11.742 62.781 25.062 1 88.12 100 PRO B N 1
ATOM 4284 C CA . PRO B 1 100 ? 10.406 63.219 24.641 1 88.12 100 PRO B CA 1
ATOM 4285 C C . PRO B 1 100 ? 9.289 62.656 25.516 1 88.12 100 PRO B C 1
ATOM 4287 O O . PRO B 1 100 ? 8.211 63.25 25.609 1 88.12 100 PRO B O 1
ATOM 4290 N N . ASP B 1 101 ? 9.492 61.688 26.25 1 87.69 101 ASP B N 1
ATOM 4291 C CA . ASP B 1 101 ? 8.43 61.031 27 1 87.69 101 ASP B CA 1
ATOM 4292 C C . ASP B 1 101 ? 8.297 61.625 28.406 1 87.69 101 ASP B C 1
ATOM 4294 O O . ASP B 1 101 ? 7.309 61.375 29.094 1 87.69 101 ASP B O 1
ATOM 4298 N N . THR B 1 102 ? 9.258 62.406 28.781 1 93.12 102 THR B N 1
ATOM 4299 C CA . THR B 1 102 ? 9.219 63.031 30.094 1 93.12 102 THR B CA 1
ATOM 4300 C C . THR B 1 102 ? 8.227 64.188 30.109 1 93.12 102 THR B C 1
ATOM 4302 O O . THR B 1 102 ? 8.219 65.062 29.203 1 93.12 102 THR B O 1
ATOM 4305 N N . MET B 1 103 ? 7.348 64.125 31.031 1 93.62 103 MET B N 1
ATOM 4306 C CA . MET B 1 103 ? 6.398 65.188 31.172 1 93.62 103 MET B CA 1
ATOM 4307 C C . MET B 1 103 ? 7.098 66.5 31.656 1 93.62 103 MET B C 1
ATOM 4309 O O . MET B 1 103 ? 8.078 66.375 32.406 1 93.62 103 MET B O 1
ATOM 4313 N N . ARG B 1 104 ? 6.613 67.688 31.219 1 94.62 104 ARG B N 1
ATOM 4314 C CA . ARG B 1 104 ? 7.305 68.938 31.5 1 94.62 104 ARG B CA 1
ATOM 4315 C C . ARG B 1 104 ? 6.328 70 31.984 1 94.62 104 ARG B C 1
ATOM 4317 O O . ARG B 1 104 ? 5.309 70.25 31.344 1 94.62 104 ARG B O 1
ATOM 4324 N N . ILE B 1 105 ? 6.613 70.562 33.094 1 92.06 105 ILE B N 1
ATOM 4325 C CA . ILE B 1 105 ? 5.836 71.625 33.688 1 92.06 105 ILE B CA 1
ATOM 4326 C C . ILE B 1 105 ? 6.734 72.875 33.906 1 92.06 105 ILE B C 1
ATOM 4328 O O . ILE B 1 105 ? 7.879 72.688 34.344 1 92.06 105 ILE B O 1
ATOM 4332 N N . LEU B 1 106 ? 6.242 74.062 33.625 1 91.12 106 LEU B N 1
ATOM 4333 C CA . LEU B 1 106 ? 6.996 75.312 33.781 1 91.12 106 LEU B CA 1
ATOM 4334 C C . LEU B 1 106 ? 6.414 76.188 34.906 1 91.12 106 LEU B C 1
ATOM 4336 O O . LEU B 1 106 ? 5.203 76.375 34.938 1 91.12 106 LEU B O 1
ATOM 4340 N N . LEU B 1 107 ? 7.25 76.5 35.906 1 89.88 107 LEU B N 1
ATOM 4341 C CA . LEU B 1 107 ? 6.871 77.5 36.938 1 89.88 107 LEU B CA 1
ATOM 4342 C C . LEU B 1 107 ? 7.324 78.875 36.562 1 89.88 107 LEU B C 1
ATOM 4344 O O . LEU B 1 107 ? 8.492 79.125 36.219 1 89.88 107 LEU B O 1
ATOM 4348 N N . THR B 1 108 ? 6.41 79.75 36.562 1 84.44 108 THR B N 1
ATOM 4349 C CA . THR B 1 108 ? 6.777 81.125 36.094 1 84.44 108 THR B CA 1
ATOM 4350 C C . THR B 1 108 ? 6.223 82.188 37.031 1 84.44 108 THR B C 1
ATOM 4352 O O . THR B 1 108 ? 5.168 81.938 37.656 1 84.44 108 THR B O 1
ATOM 4355 N N . GLY B 1 109 ? 6.949 83.125 37.406 1 75.62 109 GLY B N 1
ATOM 4356 C CA . GLY B 1 109 ? 6.449 84.312 38.125 1 75.62 109 GLY B CA 1
ATOM 4357 C C . GLY B 1 109 ? 5.625 85.25 37.219 1 75.62 109 GLY B C 1
ATOM 4358 O O . GLY B 1 109 ? 5.344 84.875 36.062 1 75.62 109 GLY B O 1
ATOM 4359 N N . TYR B 1 110 ? 5.117 86.438 37.719 1 60.81 110 TYR B N 1
ATOM 4360 C CA . TYR B 1 110 ? 4.297 87.375 36.969 1 60.81 110 TYR B CA 1
ATOM 4361 C C . TYR B 1 110 ? 4.941 87.75 35.625 1 60.81 110 TYR B C 1
ATOM 4363 O O . TYR B 1 110 ? 5.629 88.75 35.531 1 60.81 110 TYR B O 1
ATOM 4371 N N . ALA B 1 111 ? 5.426 86.812 35.062 1 58.88 111 ALA B N 1
ATOM 4372 C CA . ALA B 1 111 ? 6.164 87.125 33.844 1 58.88 111 ALA B CA 1
ATOM 4373 C C . ALA B 1 111 ? 5.223 87.312 32.656 1 58.88 111 ALA B C 1
ATOM 4375 O O . ALA B 1 111 ? 4.059 86.938 32.719 1 58.88 111 ALA B O 1
ATOM 4376 N N . GLU B 1 112 ? 5.684 87.875 31.609 1 61.94 112 GLU B N 1
ATOM 4377 C CA . GLU B 1 112 ? 5.074 88.25 30.312 1 61.94 112 GLU B CA 1
ATOM 4378 C C . GLU B 1 112 ? 4.516 87 29.641 1 61.94 112 GLU B C 1
ATOM 4380 O O . GLU B 1 112 ? 5.219 86 29.484 1 61.94 112 GLU B O 1
ATOM 4385 N N . ILE B 1 113 ? 3.283 87 29.453 1 62.75 113 ILE B N 1
ATOM 4386 C CA . ILE B 1 113 ? 2.453 85.938 28.828 1 62.75 113 ILE B CA 1
ATOM 4387 C C . ILE B 1 113 ? 3.143 85.438 27.578 1 62.75 113 ILE B C 1
ATOM 4389 O O . ILE B 1 113 ? 3.145 84.25 27.328 1 62.75 113 ILE B O 1
ATOM 4393 N N . ALA B 1 114 ? 3.789 86.375 26.922 1 65.25 114 ALA B N 1
ATOM 4394 C CA . ALA B 1 114 ? 4.383 86 25.625 1 65.25 114 ALA B CA 1
ATOM 4395 C C . ALA B 1 114 ? 5.508 85 25.812 1 65.25 114 ALA B C 1
ATOM 4397 O O . ALA B 1 114 ? 5.648 84.062 25 1 65.25 114 ALA B O 1
ATOM 4398 N N . SER B 1 115 ? 6.23 85.125 26.781 1 70.19 115 SER B N 1
ATOM 4399 C CA . SER B 1 115 ? 7.352 84.25 27.047 1 70.19 115 SER B CA 1
ATOM 4400 C C . SER B 1 115 ? 6.859 82.812 27.453 1 70.19 115 SER B C 1
ATOM 4402 O O . SER B 1 115 ? 7.461 81.812 27.078 1 70.19 115 SER B O 1
ATOM 4404 N N . VAL B 1 116 ? 5.828 82.812 28.094 1 73.81 116 VAL B N 1
ATOM 4405 C CA . VAL B 1 116 ? 5.234 81.562 28.547 1 73.81 116 VAL B CA 1
ATOM 4406 C C . VAL B 1 116 ? 4.707 80.812 27.344 1 73.81 116 VAL B C 1
ATOM 4408 O O . VAL B 1 116 ? 4.93 79.562 27.25 1 73.81 116 VAL B O 1
ATOM 4411 N N . VAL B 1 117 ? 4.109 81.562 26.516 1 72.56 117 VAL B N 1
ATOM 4412 C CA . VAL B 1 117 ? 3.525 80.938 25.328 1 72.56 117 VAL B CA 1
ATOM 4413 C C . VAL B 1 117 ? 4.625 80.25 24.484 1 72.56 117 VAL B C 1
ATOM 4415 O O . VAL B 1 117 ? 4.465 79.125 24 1 72.56 117 VAL B O 1
ATOM 4418 N N . GLN B 1 118 ? 5.641 80.938 24.312 1 72.62 118 GLN B N 1
ATOM 4419 C CA . GLN B 1 118 ? 6.762 80.438 23.531 1 72.62 118 GLN B CA 1
ATOM 4420 C C . GLN B 1 118 ? 7.348 79.188 24.188 1 72.62 118 GLN B C 1
ATOM 4422 O O . GLN B 1 118 ? 7.672 78.188 23.5 1 72.62 118 GLN B O 1
ATOM 4427 N N . ALA B 1 119 ? 7.449 79.188 25.453 1 72.62 119 ALA B N 1
ATOM 4428 C CA . ALA B 1 119 ? 8.008 78.062 26.203 1 72.62 119 ALA B CA 1
ATOM 4429 C C . ALA B 1 119 ? 7.137 76.812 26.062 1 72.62 119 ALA B C 1
ATOM 4431 O O . ALA B 1 119 ? 7.648 75.688 25.953 1 72.62 119 ALA B O 1
ATOM 4432 N N . VAL B 1 120 ? 5.945 77.125 26.062 1 72.31 120 VAL B N 1
ATOM 4433 C CA . VAL B 1 120 ? 4.977 76 25.969 1 72.31 120 VAL B CA 1
ATOM 4434 C C . VAL B 1 120 ? 5.074 75.312 24.594 1 72.31 120 VAL B C 1
ATOM 4436 O O . VAL B 1 120 ? 5.105 74.125 24.5 1 72.31 120 VAL B O 1
ATOM 4439 N N . ASN B 1 121 ? 5.172 76.188 23.594 1 71.5 121 ASN B N 1
ATOM 4440 C CA . ASN B 1 121 ? 5.227 75.625 22.234 1 71.5 121 ASN B CA 1
ATOM 4441 C C . ASN B 1 121 ? 6.559 74.938 21.953 1 71.5 121 ASN B C 1
ATOM 4443 O O . ASN B 1 121 ? 6.59 73.812 21.422 1 71.5 121 ASN B O 1
ATOM 4447 N N . ASP B 1 122 ? 7.562 75.562 22.375 1 72.56 122 ASP B N 1
ATOM 4448 C CA . ASP B 1 122 ? 8.898 75.062 22.062 1 72.56 122 ASP B CA 1
ATOM 4449 C C . ASP B 1 122 ? 9.258 73.938 22.969 1 72.56 122 ASP B C 1
ATOM 4451 O O . ASP B 1 122 ? 9.875 72.938 22.516 1 72.56 122 ASP B O 1
ATOM 4455 N N . GLY B 1 123 ? 8.906 74 24.156 1 73.69 123 GLY B N 1
ATOM 4456 C CA . GLY B 1 123 ? 9.297 73 25.125 1 73.69 123 GLY B CA 1
ATOM 4457 C C . GLY B 1 123 ? 8.289 71.875 25.266 1 73.69 123 GLY B C 1
ATOM 4458 O O . GLY B 1 123 ? 8.562 70.875 25.922 1 73.69 123 GLY B O 1
ATOM 4459 N N . GLY B 1 124 ? 7.23 72 24.578 1 78.88 124 GLY B N 1
ATOM 4460 C CA . GLY B 1 124 ? 6.18 71 24.75 1 78.88 124 GLY B CA 1
ATOM 4461 C C . GLY B 1 124 ? 5.727 70.875 26.188 1 78.88 124 GLY B C 1
ATOM 4462 O O . GLY B 1 124 ? 5.633 69.75 26.703 1 78.88 124 GLY B O 1
ATOM 4463 N N . VAL B 1 125 ? 5.512 71.938 26.781 1 84.19 125 VAL B N 1
ATOM 4464 C CA . VAL B 1 125 ? 5.211 72 28.203 1 84.19 125 VAL B CA 1
ATOM 4465 C C . VAL B 1 125 ? 3.766 71.562 28.453 1 84.19 125 VAL B C 1
ATOM 4467 O O . VAL B 1 125 ? 2.855 72 27.734 1 84.19 125 VAL B O 1
ATOM 4470 N N . TYR B 1 126 ? 3.68 70.688 29.359 1 84.75 126 TYR B N 1
ATOM 4471 C CA . TYR B 1 126 ? 2.367 70.188 29.75 1 84.75 126 TYR B CA 1
ATOM 4472 C C . TYR B 1 126 ? 1.502 71.312 30.328 1 84.75 126 TYR B C 1
ATOM 4474 O O . TYR B 1 126 ? 0.328 71.438 29.969 1 84.75 126 TYR B O 1
ATOM 4482 N N . ARG B 1 127 ? 2.143 72 31.188 1 82.75 127 ARG B N 1
ATOM 4483 C CA . ARG B 1 127 ? 1.447 73.062 31.828 1 82.75 127 ARG B CA 1
ATOM 4484 C C . ARG B 1 127 ? 2.438 74.062 32.438 1 82.75 127 ARG B C 1
ATOM 4486 O O . ARG B 1 127 ? 3.582 73.688 32.719 1 82.75 127 ARG B O 1
ATOM 4493 N N . TYR B 1 128 ? 1.961 75.312 32.5 1 84.19 128 TYR B N 1
ATOM 4494 C CA . TYR B 1 128 ? 2.707 76.312 33.25 1 84.19 128 TYR B CA 1
ATOM 4495 C C . TYR B 1 128 ? 1.93 76.688 34.5 1 84.19 128 TYR B C 1
ATOM 4497 O O . TYR B 1 128 ? 0.697 76.75 34.5 1 84.19 128 TYR B O 1
ATOM 4505 N N . LEU B 1 129 ? 2.617 76.938 35.594 1 84.69 129 LEU B N 1
ATOM 4506 C CA . LEU B 1 129 ? 2.033 77.375 36.844 1 84.69 129 LEU B CA 1
ATOM 4507 C C . LEU B 1 129 ? 2.688 78.688 37.344 1 84.69 129 LEU B C 1
ATOM 4509 O O . LEU B 1 129 ? 3.861 78.938 37.031 1 84.69 129 LEU B O 1
ATOM 4513 N N . ASN B 1 130 ? 1.923 79.375 38.094 1 82.25 130 ASN B N 1
ATOM 4514 C CA . ASN B 1 130 ? 2.414 80.688 38.562 1 82.25 130 ASN B CA 1
ATOM 4515 C C . ASN B 1 130 ? 3.139 80.562 39.906 1 82.25 130 ASN B C 1
ATOM 4517 O O . ASN B 1 130 ? 2.779 79.688 40.719 1 82.25 130 ASN B O 1
ATOM 4521 N N . LYS B 1 131 ? 4.164 81.375 40.188 1 83.12 131 LYS B N 1
ATOM 4522 C CA . LYS B 1 131 ? 4.797 81.5 41.469 1 83.12 131 LYS B CA 1
ATOM 4523 C C . LYS B 1 131 ? 4.266 82.75 42.188 1 83.12 131 LYS B C 1
ATOM 4525 O O . LYS B 1 131 ? 4.164 83.812 41.562 1 83.12 131 LYS B O 1
ATOM 4530 N N . PRO B 1 132 ? 3.773 82.812 43.312 1 85.12 132 PRO B N 1
ATOM 4531 C CA . PRO B 1 132 ? 3.625 81.625 44.125 1 85.12 132 PRO B CA 1
ATOM 4532 C C . PRO B 1 132 ? 2.508 80.688 43.594 1 85.12 132 PRO B C 1
ATOM 4534 O O . PRO B 1 132 ? 1.567 81.188 42.969 1 85.12 132 PRO B O 1
ATOM 4537 N N . TRP B 1 133 ? 2.742 79.5 43.906 1 84.75 133 TRP B N 1
ATOM 4538 C CA . TRP B 1 133 ? 1.777 78.5 43.406 1 84.75 133 TRP B CA 1
ATOM 4539 C C . TRP B 1 133 ? 0.784 78.125 44.5 1 84.75 133 TRP B C 1
ATOM 4541 O O . TRP B 1 133 ? 1.026 78.375 45.688 1 84.75 133 TRP B O 1
ATOM 4551 N N . ASP B 1 134 ? -0.437 77.688 44 1 81.88 134 ASP B N 1
ATOM 4552 C CA . ASP B 1 134 ? -1.382 77 44.875 1 81.88 134 ASP B CA 1
ATOM 4553 C C . ASP B 1 134 ? -1.009 75.5 45.062 1 81.88 134 ASP B C 1
ATOM 4555 O O . ASP B 1 134 ? -0.913 74.812 44.062 1 81.88 134 ASP B O 1
ATOM 4559 N N . ASP B 1 135 ? -0.752 75.125 46.312 1 86.25 135 ASP B N 1
ATOM 4560 C CA . ASP B 1 135 ? -0.297 73.75 46.562 1 86.25 135 ASP B CA 1
ATOM 4561 C C . ASP B 1 135 ? -1.236 72.75 45.938 1 86.25 135 ASP B C 1
ATOM 4563 O O . ASP B 1 135 ? -0.785 71.75 45.375 1 86.25 135 ASP B O 1
ATOM 4567 N N . HIS B 1 136 ? -2.447 72.938 46.062 1 81.12 136 HIS B N 1
ATOM 4568 C CA . HIS B 1 136 ? -3.428 72 45.562 1 81.12 136 HIS B CA 1
ATOM 4569 C C . HIS B 1 136 ? -3.381 71.938 44.031 1 81.12 136 HIS B C 1
ATOM 4571 O O . HIS B 1 136 ? -3.41 70.875 43.438 1 81.12 136 HIS B O 1
ATOM 4577 N N . ASP B 1 137 ? -3.311 73.062 43.438 1 81.44 137 ASP B N 1
ATOM 4578 C CA . ASP B 1 137 ? -3.225 73.125 41.969 1 81.44 137 ASP B CA 1
ATOM 4579 C C . ASP B 1 137 ? -1.957 72.438 41.469 1 81.44 137 ASP B C 1
ATOM 4581 O O . ASP B 1 137 ? -1.994 71.75 40.469 1 81.44 137 ASP B O 1
ATOM 4585 N N . LEU B 1 138 ? -0.941 72.75 42.094 1 88.56 138 LEU B N 1
ATOM 4586 C CA . LEU B 1 138 ? 0.338 72.125 41.75 1 88.56 138 LEU B CA 1
ATOM 4587 C C . LEU B 1 138 ? 0.26 70.625 41.844 1 88.56 138 LEU B C 1
ATOM 4589 O O . LEU B 1 138 ? 0.656 69.938 40.906 1 88.56 138 LEU B O 1
ATOM 4593 N N . LEU B 1 139 ? -0.28 70.125 42.844 1 88.69 139 LEU B N 1
ATOM 4594 C CA . LEU B 1 139 ? -0.363 68.688 43.062 1 88.69 139 LEU B CA 1
ATOM 4595 C C . LEU B 1 139 ? -1.277 68 42.031 1 88.69 139 LEU B C 1
ATOM 4597 O O . LEU B 1 139 ? -0.97 66.938 41.5 1 88.69 139 LEU B O 1
ATOM 4601 N N . LEU B 1 140 ? -2.33 68.625 41.719 1 83.25 140 LEU B N 1
ATOM 4602 C CA . LEU B 1 140 ? -3.266 68.125 40.719 1 83.25 140 LEU B CA 1
ATOM 4603 C C . LEU B 1 140 ? -2.615 68.062 39.344 1 83.25 140 LEU B C 1
ATOM 4605 O O . LEU B 1 140 ? -2.785 67.062 38.625 1 83.25 140 LEU B O 1
ATOM 4609 N N . THR B 1 141 ? -1.966 69.062 39 1 86.31 141 THR B N 1
ATOM 4610 C CA . THR B 1 141 ? -1.276 69.125 37.719 1 86.31 141 THR B CA 1
ATOM 4611 C C . THR B 1 141 ? -0.258 68 37.625 1 86.31 141 THR B C 1
ATOM 4613 O O . THR B 1 141 ? -0.183 67.312 36.594 1 86.31 141 THR B O 1
ATOM 4616 N N . LEU B 1 142 ? 0.435 67.812 38.656 1 90.38 142 LEU B N 1
ATOM 4617 C CA . LEU B 1 142 ? 1.439 66.75 38.719 1 90.38 142 LEU B CA 1
ATOM 4618 C C . LEU B 1 142 ? 0.79 65.375 38.562 1 90.38 142 LEU B C 1
ATOM 4620 O O . LEU B 1 142 ? 1.266 64.5 37.781 1 90.38 142 LEU B O 1
ATOM 4624 N N . GLU B 1 143 ? -0.182 65.125 39.219 1 87.56 143 GLU B N 1
ATOM 4625 C CA . GLU B 1 143 ? -0.881 63.844 39.188 1 87.56 143 GLU B CA 1
ATOM 4626 C C . GLU B 1 143 ? -1.376 63.531 37.781 1 87.56 143 GLU B C 1
ATOM 4628 O O . GLU B 1 143 ? -1.219 62.406 37.312 1 87.56 143 GLU B O 1
ATOM 4633 N N . GLN B 1 144 ? -1.917 64.562 37.188 1 84.69 144 GLN B N 1
ATOM 4634 C CA . GLN B 1 144 ? -2.455 64.312 35.844 1 84.69 144 GLN B CA 1
ATOM 4635 C C . GLN B 1 144 ? -1.337 64.062 34.844 1 84.69 144 GLN B C 1
ATOM 4637 O O . GLN B 1 144 ? -1.479 63.25 33.938 1 84.69 144 GLN B O 1
ATOM 4642 N N . ALA B 1 145 ? -0.315 64.875 34.969 1 88.81 145 ALA B N 1
ATOM 4643 C CA . ALA B 1 145 ? 0.835 64.688 34.094 1 88.81 145 ALA B CA 1
ATOM 4644 C C . ALA B 1 145 ? 1.414 63.281 34.219 1 88.81 145 ALA B C 1
ATOM 4646 O O . ALA B 1 145 ? 1.701 62.625 33.25 1 88.81 145 ALA B O 1
ATOM 4647 N N . LEU B 1 146 ? 1.523 62.812 35.438 1 90.94 146 LEU B N 1
ATOM 4648 C CA . LEU B 1 146 ? 2.078 61.5 35.719 1 90.94 146 LEU B CA 1
ATOM 4649 C C . LEU B 1 146 ? 1.14 60.406 35.219 1 90.94 146 LEU B C 1
ATOM 4651 O O . LEU B 1 146 ? 1.594 59.344 34.781 1 90.94 146 LEU B O 1
ATOM 4655 N N . GLU B 1 147 ? -0.092 60.656 35.312 1 84.88 147 GLU B N 1
ATOM 4656 C CA . GLU B 1 147 ? -1.064 59.688 34.812 1 84.88 147 GLU B CA 1
ATOM 4657 C C . GLU B 1 147 ? -0.955 59.562 33.281 1 84.88 147 GLU B C 1
ATOM 4659 O O . GLU B 1 147 ? -1.02 58.438 32.75 1 84.88 147 GLU B O 1
ATOM 4664 N N . GLN B 1 148 ? -0.805 60.688 32.656 1 83.94 148 GLN B N 1
ATOM 4665 C CA . GLN B 1 148 ? -0.632 60.625 31.203 1 83.94 148 GLN B CA 1
ATOM 4666 C C . GLN B 1 148 ? 0.615 59.844 30.812 1 83.94 148 GLN B C 1
ATOM 4668 O O . GLN B 1 148 ? 0.586 59.062 29.875 1 83.94 148 GLN B O 1
ATOM 4673 N N . ARG B 1 149 ? 1.668 60.094 31.547 1 87.44 149 ARG B N 1
ATOM 4674 C CA . ARG B 1 149 ? 2.908 59.375 31.312 1 87.44 149 ARG B CA 1
ATOM 4675 C C . ARG B 1 149 ? 2.697 57.875 31.516 1 87.44 149 ARG B C 1
ATOM 4677 O O . ARG B 1 149 ? 3.143 57.062 30.688 1 87.44 149 ARG B O 1
ATOM 4684 N N . ARG B 1 150 ? 2.031 57.5 32.469 1 85.81 150 ARG B N 1
ATOM 4685 C CA . ARG B 1 150 ? 1.75 56.094 32.781 1 85.81 150 ARG B CA 1
ATOM 4686 C C . ARG B 1 150 ? 0.934 55.438 31.656 1 85.81 150 ARG B C 1
ATOM 4688 O O . ARG B 1 150 ? 1.242 54.344 31.219 1 85.81 150 ARG B O 1
ATOM 4695 N N . LEU B 1 151 ? -0.059 56.125 31.188 1 81 151 LEU B N 1
ATOM 4696 C CA . LEU B 1 151 ? -0.923 55.594 30.141 1 81 151 LEU B CA 1
ATOM 4697 C C . LEU B 1 151 ? -0.142 55.406 28.844 1 81 151 LEU B C 1
ATOM 4699 O O . LEU B 1 151 ? -0.34 54.406 28.156 1 81 151 LEU B O 1
ATOM 4703 N N . ARG B 1 152 ? 0.682 56.344 28.625 1 82.69 152 ARG B N 1
ATOM 4704 C CA . ARG B 1 152 ? 1.51 56.219 27.422 1 82.69 152 ARG B CA 1
ATOM 4705 C C . ARG B 1 152 ? 2.434 55.031 27.5 1 82.69 152 ARG B C 1
ATOM 4707 O O . ARG B 1 152 ? 2.58 54.281 26.531 1 82.69 152 ARG B O 1
ATOM 4714 N N . ARG B 1 153 ? 3.008 54.812 28.641 1 83.5 153 ARG B N 1
ATOM 4715 C CA . ARG B 1 153 ? 3.906 53.656 28.859 1 83.5 153 ARG B CA 1
ATOM 4716 C C . ARG B 1 153 ? 3.164 52.344 28.734 1 83.5 153 ARG B C 1
ATOM 4718 O O . ARG B 1 153 ? 3.662 51.406 28.109 1 83.5 153 ARG B O 1
ATOM 4725 N N . GLU B 1 154 ? 2.059 52.344 29.281 1 80.25 154 GLU B N 1
ATOM 4726 C CA . GLU B 1 154 ? 1.262 51.125 29.25 1 80.25 154 GLU B CA 1
ATOM 4727 C C . GLU B 1 154 ? 0.821 50.781 27.828 1 80.25 154 GLU B C 1
ATOM 4729 O O . GLU B 1 154 ? 0.845 49.625 27.438 1 80.25 154 GLU B O 1
ATOM 4734 N N . ALA B 1 155 ? 0.41 51.812 27.156 1 76.5 155 ALA B N 1
ATOM 4735 C CA . ALA B 1 155 ? 0.013 51.594 25.766 1 76.5 155 ALA B CA 1
ATOM 4736 C C . ALA B 1 155 ? 1.174 51.062 24.938 1 76.5 155 ALA B C 1
ATOM 4738 O O . ALA B 1 155 ? 0.996 50.156 24.141 1 76.5 155 ALA B O 1
ATOM 4739 N N . ALA B 1 156 ? 2.312 51.656 25.172 1 81.12 156 ALA B N 1
ATOM 4740 C CA . ALA B 1 156 ? 3.5 51.219 24.453 1 81.12 156 ALA B CA 1
ATOM 4741 C C . ALA B 1 156 ? 3.848 49.75 24.781 1 81.12 156 ALA B C 1
ATOM 4743 O O . ALA B 1 156 ? 4.199 48.969 23.891 1 81.12 156 ALA B O 1
ATOM 4744 N N . ARG B 1 157 ? 3.695 49.406 25.984 1 81.81 157 ARG B N 1
ATOM 4745 C CA . ARG B 1 157 ? 3.994 48.031 26.438 1 81.81 157 ARG B CA 1
ATOM 4746 C C . ARG B 1 157 ? 3.039 47.031 25.812 1 81.81 157 ARG B C 1
ATOM 4748 O O . ARG B 1 157 ? 3.471 46 25.297 1 81.81 157 ARG B O 1
ATOM 4755 N N . LEU B 1 158 ? 1.816 47.344 25.859 1 75.81 158 LEU B N 1
ATOM 4756 C CA . LEU B 1 158 ? 0.813 46.406 25.328 1 75.81 158 LEU B CA 1
ATOM 4757 C C . LEU B 1 158 ? 0.996 46.219 23.828 1 75.81 158 LEU B C 1
ATOM 4759 O O . LEU B 1 158 ? 0.851 45.125 23.312 1 75.81 158 LEU B O 1
ATOM 4763 N N . ALA B 1 159 ? 1.31 47.344 23.25 1 78.12 159 ALA B N 1
ATOM 4764 C CA . ALA B 1 159 ? 1.549 47.281 21.812 1 78.12 159 ALA B CA 1
ATOM 4765 C C . ALA B 1 159 ? 2.738 46.375 21.5 1 78.12 159 ALA B C 1
ATOM 4767 O O . ALA B 1 159 ? 2.676 45.562 20.578 1 78.12 159 ALA B O 1
ATOM 4768 N N . ALA B 1 160 ? 3.758 46.5 22.266 1 81.62 160 ALA B N 1
ATOM 4769 C CA . ALA B 1 160 ? 4.961 45.688 22.062 1 81.62 160 ALA B CA 1
ATOM 4770 C C . ALA B 1 160 ? 4.676 44.219 22.297 1 81.62 160 ALA B C 1
ATOM 4772 O O . ALA B 1 160 ? 5.133 43.344 21.547 1 81.62 160 ALA B O 1
ATOM 4773 N N . LEU B 1 161 ? 3.918 43.906 23.281 1 76.94 161 LEU B N 1
ATOM 4774 C CA . LEU B 1 161 ? 3.572 42.531 23.609 1 76.94 161 LEU B CA 1
ATOM 4775 C C . LEU B 1 161 ? 2.736 41.875 22.5 1 76.94 161 LEU B C 1
ATOM 4777 O O . LEU B 1 161 ? 2.977 40.75 22.109 1 76.94 161 LEU B O 1
ATOM 4781 N N . THR B 1 162 ? 1.832 42.594 22.031 1 75.38 162 THR B N 1
ATOM 4782 C CA . THR B 1 162 ? 0.977 42.094 20.953 1 75.38 162 THR B CA 1
ATOM 4783 C C . THR B 1 162 ? 1.798 41.781 19.703 1 75.38 162 THR B C 1
ATOM 4785 O O . THR B 1 162 ? 1.591 40.75 19.047 1 75.38 162 THR B O 1
ATOM 4788 N N . GLU B 1 163 ? 2.65 42.75 19.438 1 79.75 163 GLU B N 1
ATOM 4789 C CA . GLU B 1 163 ? 3.496 42.531 18.266 1 79.75 163 GLU B CA 1
ATOM 4790 C C . GLU B 1 163 ? 4.367 41.281 18.422 1 79.75 163 GLU B C 1
ATOM 4792 O O . GLU B 1 163 ? 4.492 40.5 17.484 1 79.75 163 GLU B O 1
ATOM 4797 N N . ALA B 1 164 ? 4.895 41.062 19.562 1 81.62 164 ALA B N 1
ATOM 4798 C CA . ALA B 1 164 ? 5.738 39.906 19.812 1 81.62 164 ALA B CA 1
ATOM 4799 C C . ALA B 1 164 ? 4.941 38.594 19.719 1 81.62 164 ALA B C 1
ATOM 4801 O O . ALA B 1 164 ? 5.414 37.625 19.141 1 81.62 164 ALA B O 1
ATOM 4802 N N . GLN B 1 165 ? 3.787 38.562 20.234 1 76.75 165 GLN B N 1
ATOM 4803 C CA . GLN B 1 165 ? 2.938 37.375 20.203 1 76.75 165 GLN B CA 1
ATOM 4804 C C . GLN B 1 165 ? 2.521 37.062 18.781 1 76.75 165 GLN B C 1
ATOM 4806 O O . GLN B 1 165 ? 2.51 35.875 18.391 1 76.75 165 GLN B O 1
ATOM 4811 N N . ASN B 1 166 ? 2.26 38.031 18.062 1 73.81 166 ASN B N 1
ATOM 4812 C CA . ASN B 1 166 ? 1.891 37.812 16.672 1 73.81 166 ASN B CA 1
ATOM 4813 C C . ASN B 1 166 ? 3.045 37.219 15.867 1 73.81 166 ASN B C 1
ATOM 4815 O O . ASN B 1 166 ? 2.838 36.312 15.031 1 73.81 166 ASN B O 1
ATOM 4819 N N . GLU B 1 167 ? 4.141 37.781 16.203 1 81.69 167 GLU B N 1
ATOM 4820 C CA . GLU B 1 167 ? 5.309 37.25 15.492 1 81.69 167 GLU B CA 1
ATOM 4821 C C . GLU B 1 167 ? 5.566 35.812 15.875 1 81.69 167 GLU B C 1
ATOM 4823 O O . GLU B 1 167 ? 5.859 34.969 15.008 1 81.69 167 GLU B O 1
ATOM 4828 N N . ALA B 1 168 ? 5.402 35.531 17.078 1 79.5 168 ALA B N 1
ATOM 4829 C CA . ALA B 1 168 ? 5.598 34.188 17.547 1 79.5 168 ALA B CA 1
ATOM 4830 C C . ALA B 1 168 ? 4.57 33.219 16.922 1 79.5 168 ALA B C 1
ATOM 4832 O O . ALA B 1 168 ? 4.91 32.125 16.5 1 79.5 168 ALA B O 1
ATOM 4833 N N . LEU B 1 169 ? 3.402 33.625 16.797 1 75.31 169 LEU B N 1
ATOM 4834 C CA . LEU B 1 169 ? 2.33 32.812 16.219 1 75.31 169 LEU B CA 1
ATOM 4835 C C . LEU B 1 169 ? 2.574 32.562 14.742 1 75.31 169 LEU B C 1
ATOM 4837 O O . LEU B 1 169 ? 2.342 31.469 14.242 1 75.31 169 LEU B O 1
ATOM 4841 N N . ARG B 1 170 ? 3.059 33.656 14.164 1 77.56 170 ARG B N 1
ATOM 4842 C CA . ARG B 1 170 ? 3.359 33.5 12.742 1 77.56 170 ARG B CA 1
ATOM 4843 C C . ARG B 1 170 ? 4.469 32.5 12.516 1 77.56 170 ARG B C 1
ATOM 4845 O O . ARG B 1 170 ? 4.375 31.656 11.609 1 77.56 170 ARG B O 1
ATOM 4852 N N . ARG B 1 171 ? 5.434 32.562 13.273 1 82 171 ARG B N 1
ATOM 4853 C CA . ARG B 1 171 ? 6.535 31.625 13.156 1 82 171 ARG B CA 1
ATOM 4854 C C . ARG B 1 171 ? 6.062 30.203 13.422 1 82 171 ARG B C 1
ATOM 4856 O O . ARG B 1 171 ? 6.414 29.266 12.688 1 82 171 ARG B O 1
ATOM 4863 N N . PHE B 1 172 ? 5.254 30.031 14.383 1 77.12 172 PHE B N 1
ATOM 4864 C CA . PHE B 1 172 ? 4.73 28.719 14.734 1 77.12 172 PHE B CA 1
ATOM 4865 C C . PHE B 1 172 ? 3.877 28.141 13.609 1 77.12 172 PHE B C 1
ATOM 4867 O O . PHE B 1 172 ? 3.994 26.969 13.266 1 77.12 172 PHE B O 1
ATOM 4874 N N . ASN B 1 173 ? 3.137 28.984 13.062 1 74.06 173 ASN B N 1
ATOM 4875 C CA . ASN B 1 173 ? 2.275 28.562 11.961 1 74.06 173 ASN B CA 1
ATOM 4876 C C . ASN B 1 173 ? 3.092 28.109 10.75 1 74.06 173 ASN B C 1
ATOM 4878 O O . ASN B 1 173 ? 2.777 27.094 10.125 1 74.06 173 ASN B O 1
ATOM 4882 N N . THR B 1 174 ? 4.031 28.875 10.531 1 81.44 174 THR B N 1
ATOM 4883 C CA . THR B 1 174 ? 4.879 28.531 9.398 1 81.44 174 THR B CA 1
ATOM 4884 C C . THR B 1 174 ? 5.574 27.188 9.633 1 81.44 174 THR B C 1
ATOM 4886 O O . THR B 1 174 ? 5.656 26.359 8.734 1 81.44 174 THR B O 1
ATOM 4889 N N . GLU B 1 175 ? 6.004 27 10.766 1 81.44 175 GLU B N 1
ATOM 4890 C CA . GLU B 1 175 ? 6.664 25.75 11.117 1 81.44 175 GLU B CA 1
ATOM 4891 C C . GLU B 1 175 ? 5.691 24.578 11.055 1 81.44 175 GLU B C 1
ATOM 4893 O O . GLU B 1 175 ? 6.031 23.5 10.547 1 81.44 175 GLU B O 1
ATOM 4898 N N . LEU B 1 176 ? 4.543 24.781 11.531 1 75.62 176 LEU B N 1
ATOM 4899 C CA . LEU B 1 176 ? 3.533 23.734 11.523 1 75.62 176 LEU B CA 1
ATOM 4900 C C . LEU B 1 176 ? 3.156 23.344 10.094 1 75.62 176 LEU B C 1
ATOM 4902 O O . LEU B 1 176 ? 3.035 22.172 9.773 1 75.62 176 LEU B O 1
ATOM 4906 N N . GLU B 1 177 ? 3.018 24.344 9.328 1 77.62 177 GLU B N 1
ATOM 4907 C CA . GLU B 1 177 ? 2.688 24.094 7.93 1 77.62 177 GLU B CA 1
ATOM 4908 C C . GLU B 1 177 ? 3.779 23.297 7.234 1 77.62 177 GLU B C 1
ATOM 4910 O O . GLU B 1 177 ? 3.486 22.391 6.453 1 77.62 177 GLU B O 1
ATOM 4915 N N . THR B 1 178 ? 4.965 23.641 7.535 1 83.06 178 THR B N 1
ATOM 4916 C CA . THR B 1 178 ? 6.09 22.922 6.941 1 83.06 178 THR B CA 1
ATOM 4917 C C . THR B 1 178 ? 6.113 21.469 7.402 1 83.06 178 THR B C 1
ATOM 4919 O O . THR B 1 178 ? 6.32 20.562 6.594 1 83.06 178 THR B O 1
ATOM 4922 N N . GLN B 1 179 ? 5.863 21.234 8.602 1 80.75 179 GLN B N 1
ATOM 4923 C CA . GLN B 1 179 ? 5.883 19.891 9.156 1 80.75 179 GLN B CA 1
ATOM 4924 C C . GLN B 1 179 ? 4.73 19.047 8.602 1 80.75 179 GLN B C 1
ATOM 4926 O O . GLN B 1 179 ? 4.918 17.875 8.258 1 80.75 179 GLN B O 1
ATOM 4931 N N . VAL B 1 180 ? 3.701 19.688 8.547 1 78.38 180 VAL B N 1
ATOM 4932 C CA . VAL B 1 180 ? 2.523 19 8.023 1 78.38 180 VAL B CA 1
ATOM 4933 C C . VAL B 1 180 ? 2.74 18.641 6.555 1 78.38 180 VAL B C 1
ATOM 4935 O O . VAL B 1 180 ? 2.439 17.516 6.129 1 78.38 180 VAL B O 1
ATOM 4938 N N . ARG B 1 181 ? 3.25 19.562 5.871 1 80.88 181 ARG B N 1
ATOM 4939 C CA . ARG B 1 181 ? 3.512 19.312 4.461 1 80.88 181 ARG B CA 1
ATOM 4940 C C . ARG B 1 181 ? 4.516 18.188 4.281 1 80.88 181 ARG B C 1
ATOM 4942 O O . ARG B 1 181 ? 4.328 17.312 3.434 1 80.88 181 ARG B O 1
ATOM 4949 N N . ALA B 1 182 ? 5.5 18.203 5.047 1 82.62 182 ALA B N 1
ATOM 4950 C CA . ALA B 1 182 ? 6.531 17.172 4.961 1 82.62 182 ALA B CA 1
ATOM 4951 C C . ALA B 1 182 ? 5.961 15.789 5.297 1 82.62 182 ALA B C 1
ATOM 4953 O O . ALA B 1 182 ? 6.219 14.812 4.59 1 82.62 182 ALA B O 1
ATOM 4954 N N . ARG B 1 183 ? 5.191 15.75 6.289 1 81.62 183 ARG B N 1
ATOM 4955 C CA . ARG B 1 183 ? 4.613 14.484 6.719 1 81.62 183 ARG B CA 1
ATOM 4956 C C . ARG B 1 183 ? 3.596 13.969 5.707 1 81.62 183 ARG B C 1
ATOM 4958 O O . ARG B 1 183 ? 3.549 12.773 5.418 1 81.62 183 ARG B O 1
ATOM 4965 N N . THR B 1 184 ? 2.842 14.75 5.242 1 79 184 THR B N 1
ATOM 4966 C CA . THR B 1 184 ? 1.845 14.375 4.242 1 79 184 THR B CA 1
ATOM 4967 C C . THR B 1 184 ? 2.518 13.875 2.971 1 79 184 THR B C 1
ATOM 4969 O O . THR B 1 184 ? 2.076 12.891 2.377 1 79 184 THR B O 1
ATOM 4972 N N . GLU B 1 185 ? 3.535 14.539 2.656 1 83 185 GLU B N 1
ATOM 4973 C CA . GLU B 1 185 ? 4.27 14.117 1.466 1 83 185 GLU B CA 1
ATOM 4974 C C . GLU B 1 185 ? 4.914 12.75 1.668 1 83 185 GLU B C 1
ATOM 4976 O O . GLU B 1 185 ? 4.895 11.914 0.765 1 83 185 GLU B O 1
ATOM 4981 N N . GLU B 1 186 ? 5.395 12.594 2.77 1 86.5 186 GLU B N 1
ATOM 4982 C CA . GLU B 1 186 ? 6.004 11.305 3.086 1 86.5 186 GLU B CA 1
ATOM 4983 C C . GLU B 1 186 ? 4.98 10.18 3.021 1 86.5 186 GLU B C 1
ATOM 4985 O O . GLU B 1 186 ? 5.234 9.133 2.412 1 86.5 186 GLU B O 1
ATOM 4990 N N . LEU B 1 187 ? 3.887 10.414 3.602 1 82.88 187 LEU B N 1
ATOM 4991 C CA . LEU B 1 187 ? 2.832 9.406 3.586 1 82.88 187 LEU B CA 1
ATOM 4992 C C . LEU B 1 187 ? 2.293 9.203 2.174 1 82.88 187 LEU B C 1
ATOM 4994 O O . LEU B 1 187 ? 2.006 8.078 1.769 1 82.88 187 LEU B O 1
ATOM 4998 N N . GLY B 1 188 ? 2.207 10.328 1.559 1 82.81 188 GLY B N 1
ATOM 4999 C CA . GLY B 1 188 ? 1.777 10.242 0.172 1 82.81 188 GLY B CA 1
ATOM 5000 C C . GLY B 1 188 ? 2.707 9.406 -0.686 1 82.81 188 GLY B C 1
ATOM 5001 O O . GLY B 1 188 ? 2.254 8.594 -1.5 1 82.81 188 GLY B O 1
ATOM 5002 N N . GLN B 1 189 ? 3.93 9.555 -0.425 1 86.56 189 GLN B N 1
ATOM 5003 C CA . GLN B 1 189 ? 4.918 8.773 -1.157 1 86.56 189 GLN B CA 1
ATOM 5004 C C . GLN B 1 189 ? 4.836 7.293 -0.781 1 86.56 189 GLN B C 1
ATOM 5006 O O . GLN B 1 189 ? 4.941 6.422 -1.646 1 86.56 189 GLN B O 1
ATOM 5011 N N . THR B 1 190 ? 4.621 7.051 0.421 1 88.06 190 THR B N 1
ATOM 5012 C CA . THR B 1 190 ? 4.496 5.672 0.874 1 88.06 190 THR B CA 1
ATOM 5013 C C . THR B 1 190 ? 3.281 5 0.237 1 88.06 190 THR B C 1
ATOM 5015 O O . THR B 1 190 ? 3.355 3.848 -0.19 1 88.06 190 THR B O 1
ATOM 5018 N N . VAL B 1 191 ? 2.252 5.688 0.177 1 86.56 191 VAL B N 1
ATOM 5019 C CA . VAL B 1 191 ? 1.041 5.172 -0.453 1 86.56 191 VAL B CA 1
ATOM 5020 C C . VAL B 1 191 ? 1.316 4.859 -1.921 1 86.56 191 VAL B C 1
ATOM 5022 O O . VAL B 1 191 ? 0.966 3.779 -2.408 1 86.56 191 VAL B O 1
ATOM 5025 N N . MET B 1 192 ? 1.979 5.734 -2.557 1 87.69 192 MET B N 1
ATOM 5026 C CA . MET B 1 192 ? 2.279 5.539 -3.973 1 87.69 192 MET B CA 1
ATOM 5027 C C . MET B 1 192 ? 3.16 4.312 -4.18 1 87.69 192 MET B C 1
ATOM 5029 O O . MET B 1 192 ? 2.91 3.508 -5.078 1 87.69 192 MET B O 1
ATOM 5033 N N . PHE B 1 193 ? 4.137 4.188 -3.369 1 87.88 193 PHE B N 1
ATOM 5034 C CA . PHE B 1 193 ? 5.047 3.055 -3.479 1 87.88 193 PHE B CA 1
ATOM 5035 C C . PHE B 1 193 ? 4.32 1.745 -3.195 1 87.88 193 PHE B C 1
ATOM 5037 O O . PHE B 1 193 ? 4.492 0.763 -3.92 1 87.88 193 PHE B O 1
ATOM 5044 N N . LEU B 1 194 ? 3.471 1.807 -2.207 1 87.38 194 LEU B N 1
ATOM 5045 C CA . LEU B 1 194 ? 2.742 0.603 -1.821 1 87.38 194 LEU B CA 1
ATOM 5046 C C . LEU B 1 194 ? 1.726 0.217 -2.891 1 87.38 194 LEU B C 1
ATOM 5048 O O . LEU B 1 194 ? 1.536 -0.968 -3.174 1 87.38 194 LEU B O 1
ATOM 5052 N N . GLU B 1 195 ? 1.146 1.121 -3.512 1 87.81 195 GLU B N 1
ATOM 5053 C CA . GLU B 1 195 ? 0.207 0.858 -4.598 1 87.81 195 GLU B CA 1
ATOM 5054 C C . GLU B 1 195 ? 0.917 0.258 -5.809 1 87.81 195 GLU B C 1
ATOM 5056 O O . GLU B 1 195 ? 0.418 -0.688 -6.422 1 87.81 195 GLU B O 1
ATOM 5061 N N . ALA B 1 196 ? 2.031 0.854 -6.082 1 85.31 196 ALA B N 1
ATOM 5062 C CA . ALA B 1 196 ? 2.811 0.335 -7.203 1 85.31 196 ALA B CA 1
ATOM 5063 C C . ALA B 1 196 ? 3.273 -1.095 -6.934 1 85.31 196 ALA B C 1
ATOM 5065 O O . ALA B 1 196 ? 3.172 -1.961 -7.805 1 85.31 196 ALA B O 1
ATOM 5066 N N . ALA B 1 197 ? 3.713 -1.329 -5.766 1 88 197 ALA B N 1
ATOM 5067 C CA . ALA B 1 197 ? 4.164 -2.662 -5.375 1 88 197 ALA B CA 1
ATOM 5068 C C . ALA B 1 197 ? 3.014 -3.664 -5.414 1 88 197 ALA B C 1
ATOM 5070 O O . ALA B 1 197 ? 3.193 -4.809 -5.832 1 88 197 ALA B O 1
ATOM 5071 N N . GLN B 1 198 ? 1.913 -3.244 -5.012 1 89.06 198 GLN B N 1
ATOM 5072 C CA . GLN B 1 198 ? 0.729 -4.098 -5.039 1 89.06 198 GLN B CA 1
ATOM 5073 C C . GLN B 1 198 ? 0.318 -4.422 -6.473 1 89.06 198 GLN B C 1
ATOM 5075 O O . GLN B 1 198 ? -0.037 -5.562 -6.777 1 89.06 198 GLN B O 1
ATOM 5080 N N . ARG B 1 199 ? 0.381 -3.465 -7.293 1 88.38 199 ARG B N 1
ATOM 5081 C CA . ARG B 1 199 ? 0.033 -3.67 -8.695 1 88.38 199 ARG B CA 1
ATOM 5082 C C . ARG B 1 199 ? 0.978 -4.672 -9.352 1 88.38 199 ARG B C 1
ATOM 5084 O O . ARG B 1 199 ? 0.537 -5.566 -10.078 1 88.38 199 ARG B O 1
ATOM 5091 N N . ASP B 1 200 ? 2.23 -4.508 -9.055 1 86.5 200 ASP B N 1
ATOM 5092 C CA . ASP B 1 200 ? 3.23 -5.43 -9.586 1 86.5 200 ASP B CA 1
ATOM 5093 C C . ASP B 1 200 ? 2.99 -6.852 -9.078 1 86.5 200 ASP B C 1
ATOM 5095 O O . ASP B 1 200 ? 3.07 -7.809 -9.844 1 86.5 200 ASP B O 1
ATOM 5099 N N . LEU B 1 201 ? 2.686 -6.902 -7.848 1 89.38 201 LEU B N 1
ATOM 5100 C CA . LEU B 1 201 ? 2.455 -8.211 -7.242 1 89.38 201 LEU B CA 1
ATOM 5101 C C . LEU B 1 201 ? 1.182 -8.844 -7.793 1 89.38 201 LEU B C 1
ATOM 5103 O O . LEU B 1 201 ? 1.145 -10.055 -8.047 1 89.38 201 LEU B O 1
ATOM 5107 N N . LYS B 1 202 ? 0.163 -8.07 -8.008 1 91.12 202 LYS B N 1
ATOM 5108 C CA . LYS B 1 202 ? -1.072 -8.555 -8.617 1 91.12 202 LYS B CA 1
ATOM 5109 C C . LYS B 1 202 ? -0.82 -9.086 -10.031 1 91.12 202 LYS B C 1
ATOM 5111 O O . LYS B 1 202 ? -1.338 -10.133 -10.406 1 91.12 202 LYS B O 1
ATOM 5116 N N . SER B 1 203 ? -0.047 -8.359 -10.734 1 87.31 203 SER B N 1
ATOM 5117 C CA . SER B 1 203 ? 0.304 -8.773 -12.094 1 87.31 203 SER B CA 1
ATOM 5118 C C . SER B 1 203 ? 1.089 -10.086 -12.086 1 87.31 203 SER B C 1
ATOM 5120 O O . SER B 1 203 ? 0.85 -10.961 -12.914 1 87.31 203 SER B O 1
ATOM 5122 N N . SER B 1 204 ? 1.973 -10.195 -11.172 1 89.31 204 SER B N 1
ATOM 5123 C CA . SER B 1 204 ? 2.76 -11.414 -11.039 1 89.31 204 SER B CA 1
ATOM 5124 C C . SER B 1 204 ? 1.886 -12.602 -10.633 1 89.31 204 SER B C 1
ATOM 5126 O O . SER B 1 204 ? 2.098 -13.719 -11.102 1 89.31 204 SER B O 1
ATOM 5128 N N . PHE B 1 205 ? 0.964 -12.352 -9.789 1 92.94 205 PHE B N 1
ATOM 5129 C CA . PHE B 1 205 ? 0.04 -13.398 -9.383 1 92.94 205 PHE B CA 1
ATOM 5130 C C . PHE B 1 205 ? -0.759 -13.914 -10.578 1 92.94 205 PHE B C 1
ATOM 5132 O O . PHE B 1 205 ? -0.878 -15.125 -10.773 1 92.94 205 PHE B O 1
ATOM 5139 N N . THR B 1 206 ? -1.263 -12.969 -11.359 1 90.5 206 THR B N 1
ATOM 5140 C CA . THR B 1 206 ? -2.008 -13.32 -12.562 1 90.5 206 THR B CA 1
ATOM 5141 C C . THR B 1 206 ? -1.138 -14.125 -13.523 1 90.5 206 THR B C 1
ATOM 5143 O O . THR B 1 206 ? -1.582 -15.133 -14.078 1 90.5 206 THR B O 1
ATOM 5146 N N . ALA B 1 207 ? 0.066 -13.68 -13.688 1 86.5 207 ALA B N 1
ATOM 5147 C CA . ALA B 1 207 ? 1.002 -14.391 -14.562 1 86.5 207 ALA B CA 1
ATOM 5148 C C . ALA B 1 207 ? 1.274 -15.797 -14.047 1 86.5 207 ALA B C 1
ATOM 5150 O O . ALA B 1 207 ? 1.406 -16.734 -14.836 1 86.5 207 ALA B O 1
ATOM 5151 N N . MET B 1 208 ? 1.334 -15.906 -12.742 1 91.25 208 MET B N 1
ATOM 5152 C CA . MET B 1 208 ? 1.562 -17.219 -12.148 1 91.25 208 MET B CA 1
ATOM 5153 C C . MET B 1 208 ? 0.386 -18.156 -12.43 1 91.25 208 MET B C 1
ATOM 5155 O O . MET B 1 208 ? 0.58 -19.344 -12.719 1 91.25 208 MET B O 1
ATOM 5159 N N . VAL B 1 209 ? -0.792 -17.688 -12.344 1 93.06 209 VAL B N 1
ATOM 5160 C CA . VAL B 1 209 ? -1.986 -18.453 -12.656 1 93.06 209 VAL B CA 1
ATOM 5161 C C . VAL B 1 209 ? -1.948 -18.891 -14.117 1 93.06 209 VAL B C 1
ATOM 5163 O O . VAL B 1 209 ? -2.293 -20.031 -14.445 1 93.06 209 VAL B O 1
ATOM 5166 N N . GLN B 1 210 ? -1.467 -18.094 -14.945 1 87.06 210 GLN B N 1
ATOM 5167 C CA . GLN B 1 210 ? -1.375 -18.391 -16.375 1 87.06 210 GLN B CA 1
ATOM 5168 C C . GLN B 1 210 ? -0.325 -19.469 -16.625 1 87.06 210 GLN B C 1
ATOM 5170 O O . GLN B 1 210 ? -0.507 -20.312 -17.5 1 87.06 210 GLN B O 1
ATOM 5175 N N . VAL B 1 211 ? 0.733 -19.391 -15.93 1 85.19 211 VAL B N 1
ATOM 5176 C CA . VAL B 1 211 ? 1.75 -20.438 -16.031 1 85.19 211 VAL B CA 1
ATOM 5177 C C . VAL B 1 211 ? 1.153 -21.781 -15.609 1 85.19 211 VAL B C 1
ATOM 5179 O O . VAL B 1 211 ? 1.363 -22.797 -16.281 1 85.19 211 VAL B O 1
ATOM 5182 N N . CYS B 1 212 ? 0.382 -21.797 -14.562 1 88.25 212 CYS B N 1
ATOM 5183 C CA . CYS B 1 212 ? -0.288 -23.031 -14.133 1 88.25 212 CYS B CA 1
ATOM 5184 C C . CYS B 1 212 ? -1.216 -23.547 -15.227 1 88.25 212 CYS B C 1
ATOM 5186 O O . CYS B 1 212 ? -1.235 -24.75 -15.5 1 88.25 212 CYS B O 1
ATOM 5188 N N . ALA B 1 213 ? -1.929 -22.641 -15.812 1 88.25 213 ALA B N 1
ATOM 5189 C CA . ALA B 1 213 ? -2.832 -23.016 -16.891 1 88.25 213 ALA B CA 1
ATOM 5190 C C . ALA B 1 213 ? -2.068 -23.672 -18.047 1 88.25 213 ALA B C 1
ATOM 5192 O O . ALA B 1 213 ? -2.523 -24.672 -18.609 1 88.25 213 ALA B O 1
ATOM 5193 N N . SER B 1 214 ? -0.941 -23.156 -18.359 1 79.94 214 SER B N 1
ATOM 5194 C CA . SER B 1 214 ? -0.117 -23.688 -19.438 1 79.94 214 SER B CA 1
ATOM 5195 C C . SER B 1 214 ? 0.393 -25.094 -19.094 1 79.94 214 SER B C 1
ATOM 5197 O O . SER B 1 214 ? 0.455 -25.969 -19.953 1 79.94 214 SER B O 1
ATOM 5199 N N . MET B 1 215 ? 0.728 -25.25 -17.875 1 80.88 215 MET B N 1
ATOM 5200 C CA . MET B 1 215 ? 1.195 -26.562 -17.422 1 80.88 215 MET B CA 1
ATOM 5201 C C . MET B 1 215 ? 0.089 -27.609 -17.516 1 80.88 215 MET B C 1
ATOM 5203 O O . MET B 1 215 ? 0.338 -28.734 -17.922 1 80.88 215 MET B O 1
ATOM 5207 N N . ILE B 1 216 ? -1.073 -27.203 -17.156 1 84.31 216 ILE B N 1
ATOM 5208 C CA . ILE B 1 216 ? -2.229 -28.094 -17.266 1 84.31 216 ILE B CA 1
ATOM 5209 C C . ILE B 1 216 ? -2.432 -28.5 -18.734 1 84.31 216 ILE B C 1
ATOM 5211 O O . ILE B 1 216 ? -2.648 -29.688 -19.016 1 84.31 216 ILE B O 1
ATOM 5215 N N . GLU B 1 217 ? -2.291 -27.594 -19.609 1 80.5 217 GLU B N 1
ATOM 5216 C CA . GLU B 1 217 ? -2.498 -27.859 -21.031 1 80.5 217 GLU B CA 1
ATOM 5217 C C . GLU B 1 217 ? -1.446 -28.812 -21.578 1 80.5 217 GLU B C 1
ATOM 5219 O O . GLU B 1 217 ? -1.765 -29.719 -22.359 1 80.5 217 GLU B O 1
ATOM 5224 N N . ILE B 1 218 ? -0.266 -28.609 -21.188 1 71.56 218 ILE B N 1
ATOM 5225 C CA . ILE B 1 218 ? 0.829 -29.453 -21.641 1 71.56 218 ILE B CA 1
ATOM 5226 C C . ILE B 1 218 ? 0.595 -30.891 -21.188 1 71.56 218 ILE B C 1
ATOM 5228 O O . ILE B 1 218 ? 0.747 -31.828 -21.969 1 71.56 218 ILE B O 1
ATOM 5232 N N . ARG B 1 219 ? 0.155 -31.031 -20 1 75.25 219 ARG B N 1
ATOM 5233 C CA . ARG B 1 219 ? -0.058 -32.375 -19.438 1 75.25 219 ARG B CA 1
ATOM 5234 C C . ARG B 1 219 ? -1.276 -33.031 -20.062 1 75.25 219 ARG B C 1
ATOM 5236 O O . ARG B 1 219 ? -1.257 -34.219 -20.344 1 75.25 219 ARG B O 1
ATOM 5243 N N . CYS B 1 220 ? -2.322 -32.281 -20.234 1 79.12 220 CYS B N 1
ATOM 5244 C CA . CYS B 1 220 ? -3.586 -32.875 -20.672 1 79.12 220 CYS B CA 1
ATOM 5245 C C . CYS B 1 220 ? -3.633 -33 -22.188 1 79.12 220 CYS B C 1
ATOM 5247 O O . CYS B 1 220 ? -4.527 -33.625 -22.734 1 79.12 220 CYS B O 1
ATOM 5249 N N . GLY B 1 221 ? -2.635 -32.406 -22.828 1 73.25 221 GLY B N 1
ATOM 5250 C CA . GLY B 1 221 ? -2.611 -32.469 -24.281 1 73.25 221 GLY B CA 1
ATOM 5251 C C . GLY B 1 221 ? -3.637 -31.578 -24.938 1 73.25 221 GLY B C 1
ATOM 5252 O O . GLY B 1 221 ? -4.062 -31.844 -26.062 1 73.25 221 GLY B O 1
ATOM 5253 N N . SER B 1 222 ? -4.086 -30.641 -24.25 1 73.88 222 SER B N 1
ATOM 5254 C CA . SER B 1 222 ? -5.035 -29.703 -24.828 1 73.88 222 SER B CA 1
ATOM 5255 C C . SER B 1 222 ? -4.336 -28.719 -25.766 1 73.88 222 SER B C 1
ATOM 5257 O O . SER B 1 222 ? -3.119 -28.547 -25.688 1 73.88 222 SER B O 1
ATOM 5259 N N . ALA B 1 223 ? -5.172 -28.156 -26.625 1 69 223 ALA B N 1
ATOM 5260 C CA . ALA B 1 223 ? -4.633 -27.141 -27.531 1 69 223 ALA B CA 1
ATOM 5261 C C . ALA B 1 223 ? -4.035 -25.969 -26.766 1 69 223 ALA B C 1
ATOM 5263 O O . ALA B 1 223 ? -4.578 -25.547 -25.734 1 69 223 ALA B O 1
ATOM 5264 N N . SER B 1 224 ? -2.941 -25.562 -27.297 1 72.94 224 SER B N 1
ATOM 5265 C CA . SER B 1 224 ? -2.266 -24.438 -26.672 1 72.94 224 SER B CA 1
ATOM 5266 C C . SER B 1 224 ? -3.186 -23.219 -26.578 1 72.94 224 SER B C 1
ATOM 5268 O O . SER B 1 224 ? -3.859 -22.875 -27.547 1 72.94 224 SER B O 1
ATOM 5270 N N . GLY B 1 225 ? -3.346 -22.672 -25.391 1 77 225 GLY B N 1
ATOM 5271 C CA . GLY B 1 225 ? -4.129 -21.453 -25.203 1 77 225 GLY B CA 1
ATOM 5272 C C . GLY B 1 225 ? -5.586 -21.734 -24.891 1 77 225 GLY B C 1
ATOM 5273 O O . GLY B 1 225 ? -6.379 -20.797 -24.734 1 77 225 GLY B O 1
ATOM 5274 N N . HIS B 1 226 ? -5.934 -22.922 -24.828 1 84.19 226 HIS B N 1
ATOM 5275 C CA . HIS B 1 226 ? -7.316 -23.312 -24.562 1 84.19 226 HIS B CA 1
ATOM 5276 C C . HIS B 1 226 ? -7.82 -22.703 -23.266 1 84.19 226 HIS B C 1
ATOM 5278 O O . HIS B 1 226 ? -8.891 -22.094 -23.234 1 84.19 226 HIS B O 1
ATOM 5284 N N . ALA B 1 227 ? -7.082 -22.859 -22.234 1 89.06 227 ALA B N 1
ATOM 5285 C CA . ALA B 1 227 ? -7.5 -22.359 -20.922 1 89.06 227 ALA B CA 1
ATOM 5286 C C . ALA B 1 227 ? -7.672 -20.844 -20.938 1 89.06 227 ALA B C 1
ATOM 5288 O O . ALA B 1 227 ? -8.602 -20.312 -20.328 1 89.06 227 ALA B O 1
ATOM 5289 N N . MET B 1 228 ? -6.809 -20.188 -21.656 1 85.31 228 MET B N 1
ATOM 5290 C CA . MET B 1 228 ? -6.879 -18.734 -21.766 1 85.31 228 MET B CA 1
ATOM 5291 C C . MET B 1 228 ? -8.156 -18.297 -22.469 1 85.31 228 MET B C 1
ATOM 5293 O O . MET B 1 228 ? -8.797 -17.328 -22.078 1 85.31 228 MET B O 1
ATOM 5297 N N . ARG B 1 229 ? -8.484 -19.016 -23.516 1 87.81 229 ARG B N 1
ATOM 5298 C CA . ARG B 1 229 ? -9.695 -18.703 -24.25 1 87.81 229 ARG B CA 1
ATOM 5299 C C . ARG B 1 229 ? -10.938 -18.938 -23.406 1 87.81 229 ARG B C 1
ATOM 5301 O O . ARG B 1 229 ? -11.852 -18.109 -23.375 1 87.81 229 ARG B O 1
ATOM 5308 N N . VAL B 1 230 ? -10.914 -20.031 -22.703 1 94.31 230 VAL B N 1
ATOM 5309 C CA . VAL B 1 230 ? -12.023 -20.312 -21.797 1 94.31 230 VAL B CA 1
ATOM 5310 C C . VAL B 1 230 ? -12.141 -19.188 -20.766 1 94.31 230 VAL B C 1
ATOM 5312 O O . VAL B 1 230 ? -13.242 -18.688 -20.516 1 94.31 230 VAL B O 1
ATOM 5315 N N . GLY B 1 231 ? -10.984 -18.812 -20.188 1 95.5 231 GLY B N 1
ATOM 5316 C CA . GLY B 1 231 ? -10.961 -17.75 -19.188 1 95.5 231 GLY B CA 1
ATOM 5317 C C . GLY B 1 231 ? -11.492 -16.422 -19.703 1 95.5 231 GLY B C 1
ATOM 5318 O O . GLY B 1 231 ? -12.297 -15.773 -19.047 1 95.5 231 GLY B O 1
ATOM 5319 N N . GLU B 1 232 ? -11.141 -16.094 -20.875 1 89.62 232 GLU B N 1
ATOM 5320 C CA . GLU B 1 232 ? -11.539 -14.812 -21.438 1 89.62 232 GLU B CA 1
ATOM 5321 C C . GLU B 1 232 ? -13.031 -14.781 -21.75 1 89.62 232 GLU B C 1
ATOM 5323 O O . GLU B 1 232 ? -13.711 -13.789 -21.484 1 89.62 232 GLU B O 1
ATOM 5328 N N . ILE B 1 233 ? -13.5 -15.82 -22.344 1 93.5 233 ILE B N 1
ATOM 5329 C CA . ILE B 1 233 ? -14.922 -15.922 -22.625 1 93.5 233 ILE B CA 1
ATOM 5330 C C . ILE B 1 233 ? -15.719 -15.836 -21.328 1 93.5 233 ILE B C 1
ATOM 5332 O O . ILE B 1 233 ? -16.703 -15.109 -21.234 1 93.5 233 ILE B O 1
ATOM 5336 N N . ALA B 1 234 ? -15.242 -16.531 -20.328 1 97.5 234 ALA B N 1
ATOM 5337 C CA . ALA B 1 234 ? -15.922 -16.531 -19.031 1 97.5 234 ALA B CA 1
ATOM 5338 C C . ALA B 1 234 ? -15.922 -15.148 -18.406 1 97.5 234 ALA B C 1
ATOM 5340 O O . ALA B 1 234 ? -16.938 -14.711 -17.859 1 97.5 234 ALA B O 1
ATOM 5341 N N . ARG B 1 235 ? -14.797 -14.492 -18.469 1 96.44 235 ARG B N 1
ATOM 5342 C CA . ARG B 1 235 ? -14.688 -13.148 -17.906 1 96.44 235 ARG B CA 1
ATOM 5343 C C . ARG B 1 235 ? -15.672 -12.195 -18.562 1 96.44 235 ARG B C 1
ATOM 5345 O O . ARG B 1 235 ? -16.359 -11.438 -17.891 1 96.44 235 ARG B O 1
ATOM 5352 N N . ARG B 1 236 ? -15.781 -12.219 -19.797 1 93.62 236 ARG B N 1
ATOM 5353 C CA . ARG B 1 236 ? -16.672 -11.336 -20.547 1 93.62 236 ARG B CA 1
ATOM 5354 C C . ARG B 1 236 ? -18.125 -11.633 -20.234 1 93.62 236 ARG B C 1
ATOM 5356 O O . ARG B 1 236 ? -18.938 -10.719 -20.094 1 93.62 236 ARG B O 1
ATOM 5363 N N . LEU B 1 237 ? -18.422 -12.898 -20.219 1 96.81 237 LEU B N 1
ATOM 5364 C CA . LEU B 1 237 ? -19.781 -13.289 -19.859 1 96.81 237 LEU B CA 1
ATOM 5365 C C . LEU B 1 237 ? -20.125 -12.812 -18.453 1 96.81 237 LEU B C 1
ATOM 5367 O O . LEU B 1 237 ? -21.25 -12.406 -18.188 1 96.81 237 LEU B O 1
ATOM 5371 N N . ALA B 1 238 ? -19.125 -12.906 -17.547 1 97.88 238 ALA B N 1
ATOM 5372 C CA . ALA B 1 238 ? -19.328 -12.445 -16.188 1 97.88 238 ALA B CA 1
ATOM 5373 C C . ALA B 1 238 ? -19.641 -10.953 -16.141 1 97.88 238 ALA B C 1
ATOM 5375 O O . ALA B 1 238 ? -20.578 -10.523 -15.477 1 97.88 238 ALA B O 1
ATOM 5376 N N . LEU B 1 239 ? -18.922 -10.203 -16.891 1 95 239 LEU B N 1
ATOM 5377 C CA . LEU B 1 239 ? -19.156 -8.766 -16.969 1 95 239 LEU B CA 1
ATOM 5378 C C . LEU B 1 239 ? -20.516 -8.461 -17.594 1 95 239 LEU B C 1
ATOM 5380 O O . LEU B 1 239 ? -21.234 -7.59 -17.109 1 95 239 LEU B O 1
ATOM 5384 N N . ASN B 1 240 ? -20.812 -9.195 -18.594 1 92.94 240 ASN B N 1
ATOM 5385 C CA . ASN B 1 240 ? -22.094 -9.023 -19.25 1 92.94 240 ASN B CA 1
ATOM 5386 C C . ASN B 1 240 ? -23.25 -9.383 -18.312 1 92.94 240 ASN B C 1
ATOM 5388 O O . ASN B 1 240 ? -24.375 -8.883 -18.484 1 92.94 240 ASN B O 1
ATOM 5392 N N . SER B 1 241 ? -23 -10.219 -17.406 1 95.62 241 SER B N 1
ATOM 5393 C CA . SER B 1 241 ? -24.016 -10.656 -16.453 1 95.62 241 SER B CA 1
ATOM 5394 C C . SER B 1 241 ? -24.094 -9.703 -15.258 1 95.62 241 SER B C 1
ATOM 5396 O O . SER B 1 241 ? -24.781 -10 -14.273 1 95.62 241 SER B O 1
ATOM 5398 N N . GLY B 1 242 ? -23.297 -8.641 -15.234 1 94.5 242 GLY B N 1
ATOM 5399 C CA . GLY B 1 242 ? -23.406 -7.613 -14.219 1 94.5 242 GLY B CA 1
ATOM 5400 C C . GLY B 1 242 ? -22.422 -7.797 -13.078 1 94.5 242 GLY B C 1
ATOM 5401 O O . GLY B 1 242 ? -22.516 -7.109 -12.055 1 94.5 242 GLY B O 1
ATOM 5402 N N . MET B 1 243 ? -21.438 -8.664 -13.219 1 95.44 243 MET B N 1
ATOM 5403 C CA . MET B 1 243 ? -20.453 -8.867 -12.156 1 95.44 243 MET B CA 1
ATOM 5404 C C . MET B 1 243 ? -19.453 -7.723 -12.125 1 95.44 243 MET B C 1
ATOM 5406 O O . MET B 1 243 ? -19.188 -7.098 -13.156 1 95.44 243 MET B O 1
ATOM 5410 N N . SER B 1 244 ? -18.984 -7.445 -10.914 1 95.31 244 SER B N 1
ATOM 5411 C CA . SER B 1 244 ? -17.906 -6.48 -10.773 1 95.31 244 SER B CA 1
ATOM 5412 C C . SER B 1 244 ? -16.625 -6.992 -11.414 1 95.31 244 SER B C 1
ATOM 5414 O O . SER B 1 244 ? -16.484 -8.195 -11.664 1 95.31 244 SER B O 1
ATOM 5416 N N . GLU B 1 245 ? -15.664 -6.141 -11.625 1 93 245 GLU B N 1
ATOM 5417 C CA . GLU B 1 245 ? -14.375 -6.516 -12.188 1 93 245 GLU B CA 1
ATOM 5418 C C . GLU B 1 245 ? -13.656 -7.531 -11.305 1 93 245 GLU B C 1
ATOM 5420 O O . GLU B 1 245 ? -12.992 -8.445 -11.805 1 93 245 GLU B O 1
ATOM 5425 N N . LEU B 1 246 ? -13.805 -7.355 -10.039 1 91.62 246 LEU B N 1
ATOM 5426 C CA . LEU B 1 246 ? -13.164 -8.258 -9.086 1 91.62 246 LEU B CA 1
ATOM 5427 C C . LEU B 1 246 ? -13.742 -9.664 -9.195 1 91.62 246 LEU B C 1
ATOM 5429 O O . LEU B 1 246 ? -13 -10.648 -9.258 1 91.62 246 LEU B O 1
ATOM 5433 N N . HIS B 1 247 ? -15.047 -9.742 -9.297 1 95.31 247 HIS B N 1
ATOM 5434 C CA . HIS B 1 247 ? -15.703 -11.039 -9.398 1 95.31 247 HIS B CA 1
ATOM 5435 C C . HIS B 1 247 ? -15.477 -11.656 -10.773 1 95.31 247 HIS B C 1
ATOM 5437 O O . HIS B 1 247 ? -15.336 -12.875 -10.898 1 95.31 247 HIS B O 1
ATOM 5443 N N . ALA B 1 248 ? -15.43 -10.789 -11.758 1 97.19 248 ALA B N 1
ATOM 5444 C CA . ALA B 1 248 ? -15.156 -11.266 -13.109 1 97.19 248 ALA B CA 1
ATOM 5445 C C . ALA B 1 248 ? -13.742 -11.836 -13.211 1 97.19 248 ALA B C 1
ATOM 5447 O O . ALA B 1 248 ? -13.5 -12.797 -13.953 1 97.19 248 ALA B O 1
ATOM 5448 N N . GLN B 1 249 ? -12.812 -11.281 -12.477 1 96.06 249 GLN B N 1
ATOM 5449 C CA . GLN B 1 249 ? -11.453 -11.789 -12.43 1 96.06 249 GLN B CA 1
ATOM 5450 C C . GLN B 1 249 ? -11.406 -13.195 -11.82 1 96.06 249 GLN B C 1
ATOM 5452 O O . GLN B 1 249 ? -10.641 -14.047 -12.273 1 96.06 249 GLN B O 1
ATOM 5457 N N . ASP B 1 250 ? -12.219 -13.414 -10.844 1 97.25 250 ASP B N 1
ATOM 5458 C CA . ASP B 1 250 ? -12.32 -14.758 -10.273 1 97.25 250 ASP B CA 1
ATOM 5459 C C . ASP B 1 250 ? -12.797 -15.766 -11.305 1 97.25 250 ASP B C 1
ATOM 5461 O O . ASP B 1 250 ? -12.281 -16.875 -11.383 1 97.25 250 ASP B O 1
ATOM 5465 N N . VAL B 1 251 ? -13.789 -15.359 -12.078 1 98.38 251 VAL B N 1
ATOM 5466 C CA . VAL B 1 251 ? -14.328 -16.234 -13.109 1 98.38 251 VAL B CA 1
ATOM 5467 C C . VAL B 1 251 ? -13.273 -16.5 -14.18 1 98.38 251 VAL B C 1
ATOM 5469 O O . VAL B 1 251 ? -13.164 -17.609 -14.695 1 98.38 251 VAL B O 1
ATOM 5472 N N . TYR B 1 252 ? -12.492 -15.492 -14.469 1 97.31 252 TYR B N 1
ATOM 5473 C CA . TYR B 1 252 ? -11.367 -15.617 -15.391 1 97.31 252 TYR B CA 1
ATOM 5474 C C . TYR B 1 252 ? -10.367 -16.656 -14.898 1 97.31 252 TYR B C 1
ATOM 5476 O O . TYR B 1 252 ? -9.977 -17.562 -15.641 1 97.31 252 TYR B O 1
ATOM 5484 N N . PHE B 1 253 ? -10.016 -16.578 -13.664 1 97.5 253 PHE B N 1
ATOM 5485 C CA . PHE B 1 253 ? -9.07 -17.516 -13.07 1 97.5 253 PHE B CA 1
ATOM 5486 C C . PHE B 1 253 ? -9.656 -18.922 -13.062 1 97.5 253 PHE B C 1
ATOM 5488 O O . PHE B 1 253 ? -8.938 -19.906 -13.281 1 97.5 253 PHE B O 1
ATOM 5495 N N . ALA B 1 254 ? -10.945 -19.016 -12.836 1 98.31 254 ALA B N 1
ATOM 5496 C CA . ALA B 1 254 ? -11.594 -20.328 -12.867 1 98.31 254 ALA B CA 1
ATOM 5497 C C . ALA B 1 254 ? -11.492 -20.953 -14.25 1 98.31 254 ALA B C 1
ATOM 5499 O O . ALA B 1 254 ? -11.289 -22.156 -14.375 1 98.31 254 ALA B O 1
ATOM 5500 N N . GLY B 1 255 ? -11.648 -20.109 -15.227 1 97.5 255 GLY B N 1
ATOM 5501 C CA . GLY B 1 255 ? -11.461 -20.594 -16.578 1 97.5 255 GLY B CA 1
ATOM 5502 C C . GLY B 1 255 ? -10.047 -21.094 -16.844 1 97.5 255 GLY B C 1
ATOM 5503 O O . GLY B 1 255 ? -9.859 -22.125 -17.5 1 97.5 255 GLY B O 1
ATOM 5504 N N . LEU B 1 256 ? -9.078 -20.422 -16.312 1 94.69 256 LEU B N 1
ATOM 5505 C CA . LEU B 1 256 ? -7.676 -20.781 -16.5 1 94.69 256 LEU B CA 1
ATOM 5506 C C . LEU B 1 256 ? -7.348 -22.078 -15.75 1 94.69 256 LEU B C 1
ATOM 5508 O O . LEU B 1 256 ? -6.59 -22.906 -16.25 1 94.69 256 LEU B O 1
ATOM 5512 N N . LEU B 1 257 ? -7.996 -22.281 -14.594 1 96.19 257 LEU B N 1
ATOM 5513 C CA . LEU B 1 257 ? -7.559 -23.344 -13.688 1 96.19 257 LEU B CA 1
ATOM 5514 C C . LEU B 1 257 ? -8.586 -24.469 -13.633 1 96.19 257 LEU B C 1
ATOM 5516 O O . LEU B 1 257 ? -8.469 -25.391 -12.812 1 96.19 257 LEU B O 1
ATOM 5520 N N . HIS B 1 258 ? -9.609 -24.438 -14.492 1 96.56 258 HIS B N 1
ATOM 5521 C CA . HIS B 1 258 ? -10.727 -25.375 -14.375 1 96.56 258 HIS B CA 1
ATOM 5522 C C . HIS B 1 258 ? -10.25 -26.812 -14.516 1 96.56 258 HIS B C 1
ATOM 5524 O O . HIS B 1 258 ? -10.914 -27.75 -14.039 1 96.56 258 HIS B O 1
ATOM 5530 N N . GLY B 1 259 ? -9.133 -27.047 -15.117 1 94 259 GLY B N 1
ATOM 5531 C CA . GLY B 1 259 ? -8.648 -28.406 -15.32 1 94 259 GLY B CA 1
ATOM 5532 C C . GLY B 1 259 ? -7.504 -28.781 -14.391 1 94 259 GLY B C 1
ATOM 5533 O O . GLY B 1 259 ? -6.898 -29.844 -14.539 1 94 259 GLY B O 1
ATOM 5534 N N . ILE B 1 260 ? -7.18 -28 -13.406 1 91.62 260 ILE B N 1
ATOM 5535 C CA . ILE B 1 260 ? -5.984 -28.203 -12.594 1 91.62 260 ILE B CA 1
ATOM 5536 C C . ILE B 1 260 ? -6.074 -29.531 -11.859 1 91.62 260 ILE B C 1
ATOM 5538 O O . ILE B 1 260 ? -5.062 -30.219 -11.664 1 91.62 260 ILE B O 1
ATOM 5542 N N . GLY B 1 261 ? -7.27 -30 -11.508 1 89.25 261 GLY B N 1
ATOM 5543 C CA . GLY B 1 261 ? -7.457 -31.281 -10.82 1 89.25 261 GLY B CA 1
ATOM 5544 C C . GLY B 1 261 ? -7.156 -32.469 -11.695 1 89.25 261 GLY B C 1
ATOM 5545 O O . GLY B 1 261 ? -6.945 -33.594 -11.188 1 89.25 261 GLY B O 1
ATOM 5546 N N . LYS B 1 262 ? -7.105 -32.312 -12.984 1 89.62 262 LYS B N 1
ATOM 5547 C CA . LYS B 1 262 ? -6.828 -33.375 -13.922 1 89.62 262 LYS B CA 1
ATOM 5548 C C . LYS B 1 262 ? -5.387 -33.875 -13.781 1 89.62 262 LYS B C 1
ATOM 5550 O O . LYS B 1 262 ? -5.059 -34.969 -14.211 1 89.62 262 LYS B O 1
ATOM 5555 N N . LEU B 1 263 ? -4.594 -33.062 -13.227 1 80.94 263 LEU B N 1
ATOM 5556 C CA . LEU B 1 263 ? -3.184 -33.406 -13.07 1 80.94 263 LEU B CA 1
ATOM 5557 C C . LEU B 1 263 ? -3.016 -34.625 -12.172 1 80.94 263 LEU B C 1
ATOM 5559 O O . LEU B 1 263 ? -1.998 -35.312 -12.234 1 80.94 263 LEU B O 1
ATOM 5563 N N . SER B 1 264 ? -4.016 -34.875 -11.336 1 76.06 264 SER B N 1
ATOM 5564 C CA . SER B 1 264 ? -3.945 -36 -10.414 1 76.06 264 SER B CA 1
ATOM 5565 C C . SER B 1 264 ? -4.488 -37.281 -11.047 1 76.06 264 SER B C 1
ATOM 5567 O O . SER B 1 264 ? -4.383 -38.375 -10.477 1 76.06 264 SER B O 1
ATOM 5569 N N . LEU B 1 265 ? -5.008 -37.188 -12.25 1 83.06 265 LEU B N 1
ATOM 5570 C CA . LEU B 1 265 ? -5.598 -38.344 -12.914 1 83.06 265 LEU B CA 1
ATOM 5571 C C . LEU B 1 265 ? -4.535 -39.156 -13.656 1 83.06 265 LEU B C 1
ATOM 5573 O O . LEU B 1 265 ? -3.508 -38.594 -14.062 1 83.06 265 LEU B O 1
ATOM 5577 N N . PRO B 1 266 ? -4.801 -40.406 -13.766 1 81.62 266 PRO B N 1
ATOM 5578 C CA . PRO B 1 266 ? -3.848 -41.219 -14.523 1 81.62 266 PRO B CA 1
ATOM 5579 C C . PRO B 1 266 ? -3.73 -40.781 -15.984 1 81.62 266 PRO B C 1
ATOM 5581 O O . PRO B 1 266 ? -4.723 -40.375 -16.594 1 81.62 266 PRO B O 1
ATOM 5584 N N . ASP B 1 267 ? -2.613 -41 -16.594 1 77.88 267 ASP B N 1
ATOM 5585 C CA . ASP B 1 267 ? -2.32 -40.562 -17.953 1 77.88 267 ASP B CA 1
ATOM 5586 C C . ASP B 1 267 ? -3.275 -41.25 -18.953 1 77.88 267 ASP B C 1
ATOM 5588 O O . ASP B 1 267 ? -3.713 -40.594 -19.906 1 77.88 267 ASP B O 1
ATOM 5592 N N . GLU B 1 268 ? -3.438 -42.5 -18.641 1 82.88 268 GLU B N 1
ATOM 5593 C CA . GLU B 1 268 ? -4.293 -43.25 -19.547 1 82.88 268 GLU B CA 1
ATOM 5594 C C . GLU B 1 268 ? -5.691 -42.656 -19.625 1 82.88 268 GLU B C 1
ATOM 5596 O O . GLU B 1 268 ? -6.316 -42.656 -20.688 1 82.88 268 GLU B O 1
ATOM 5601 N N . LEU B 1 269 ? -6.086 -42.125 -18.562 1 86.88 269 LEU B N 1
ATOM 5602 C CA . LEU B 1 269 ? -7.418 -41.531 -18.5 1 86.88 269 LEU B CA 1
ATOM 5603 C C . LEU B 1 269 ? -7.434 -40.156 -19.172 1 86.88 269 LEU B C 1
ATOM 5605 O O . LEU B 1 269 ? -8.414 -39.812 -19.828 1 86.88 269 LEU B O 1
ATOM 5609 N N . LEU B 1 270 ? -6.391 -39.438 -19.109 1 83.69 270 LEU B N 1
ATOM 5610 C CA . LEU B 1 270 ? -6.305 -38.094 -19.656 1 83.69 270 LEU B CA 1
ATOM 5611 C C . LEU B 1 270 ? -6.289 -38.125 -21.188 1 83.69 270 LEU B C 1
ATOM 5613 O O . LEU B 1 270 ? -6.766 -37.188 -21.828 1 83.69 270 LEU B O 1
ATOM 5617 N N . ARG B 1 271 ? -5.773 -39.094 -21.719 1 79.5 271 ARG B N 1
ATOM 5618 C CA . ARG B 1 271 ? -5.637 -39.188 -23.156 1 79.5 271 ARG B CA 1
ATOM 5619 C C . ARG B 1 271 ? -6.875 -39.812 -23.797 1 79.5 271 ARG B C 1
ATOM 5621 O O . ARG B 1 271 ? -7.09 -39.719 -25 1 79.5 271 ARG B O 1
ATOM 5628 N N . LYS B 1 272 ? -7.652 -40.375 -22.969 1 83.31 272 LYS B N 1
ATOM 5629 C CA . LYS B 1 272 ? -8.844 -41.062 -23.453 1 83.31 272 LYS B CA 1
ATOM 5630 C C . LYS B 1 272 ? -10.008 -40.094 -23.641 1 83.31 272 LYS B C 1
ATOM 5632 O O . LYS B 1 272 ? -10.336 -39.344 -22.719 1 83.31 272 LYS B O 1
ATOM 5637 N N . PRO B 1 273 ? -10.594 -40.094 -24.844 1 81.38 273 PRO B N 1
ATOM 5638 C CA . PRO B 1 273 ? -11.781 -39.25 -25.016 1 81.38 273 PRO B CA 1
ATOM 5639 C C . PRO B 1 273 ? -12.93 -39.656 -24.094 1 81.38 273 PRO B C 1
ATOM 5641 O O . PRO B 1 273 ? -13.102 -4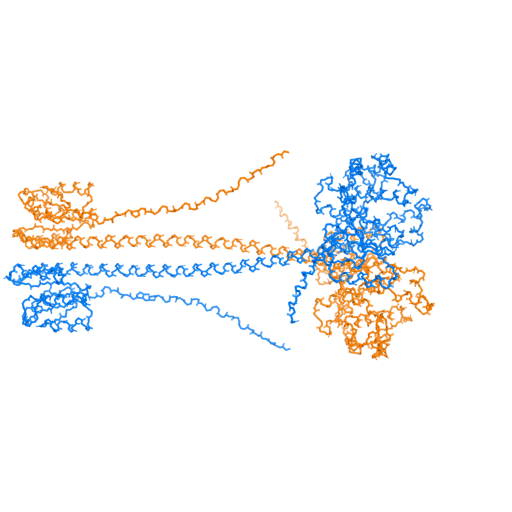0.844 -23.812 1 81.38 273 PRO B O 1
ATOM 5644 N N . LEU B 1 274 ? -13.766 -38.719 -23.766 1 81.38 274 LEU B N 1
ATOM 5645 C CA . LEU B 1 274 ? -14.844 -38.906 -22.812 1 81.38 274 LEU B CA 1
ATOM 5646 C C . LEU B 1 274 ? -15.805 -40 -23.312 1 81.38 274 LEU B C 1
ATOM 5648 O O . LEU B 1 274 ? -16.328 -40.781 -22.531 1 81.38 274 LEU B O 1
ATOM 5652 N N . THR B 1 275 ? -15.969 -40.031 -24.594 1 80.62 275 THR B N 1
ATOM 5653 C CA . THR B 1 275 ? -16.922 -40.938 -25.203 1 80.62 275 THR B CA 1
ATOM 5654 C C . THR B 1 275 ? -16.438 -42.406 -25.109 1 80.62 275 THR B C 1
ATOM 5656 O O . THR B 1 275 ? -17.234 -43.344 -25.219 1 80.62 275 THR B O 1
ATOM 5659 N N . LYS B 1 276 ? -15.195 -42.594 -24.875 1 87.19 276 LYS B N 1
ATOM 5660 C CA . LYS B 1 276 ? -14.602 -43.906 -24.844 1 87.19 276 LYS B CA 1
ATOM 5661 C C . LYS B 1 276 ? -14.352 -44.375 -23.422 1 87.19 276 LYS B C 1
ATOM 5663 O O . LYS B 1 276 ? -13.914 -45.5 -23.188 1 87.19 276 LYS B O 1
ATOM 5668 N N . MET B 1 277 ? -14.727 -43.594 -22.484 1 90.12 277 MET B N 1
ATOM 5669 C CA . MET B 1 277 ? -14.477 -43.906 -21.094 1 90.12 277 MET B CA 1
ATOM 5670 C C . MET B 1 277 ? -15.555 -44.875 -20.562 1 90.12 277 MET B C 1
ATOM 5672 O O . MET B 1 277 ? -16.719 -44.75 -20.922 1 90.12 277 MET B O 1
ATOM 5676 N N . THR B 1 278 ? -15.047 -45.781 -19.766 1 93.25 278 THR B N 1
ATOM 5677 C CA . THR B 1 278 ? -15.984 -46.625 -19.031 1 93.25 278 THR B CA 1
ATOM 5678 C C . THR B 1 278 ? -16.688 -45.812 -17.938 1 93.25 278 THR B C 1
ATOM 5680 O O . THR B 1 278 ? -16.297 -44.688 -17.641 1 93.25 278 THR B O 1
ATOM 5683 N N . ALA B 1 279 ? -17.734 -46.438 -17.344 1 92.19 279 ALA B N 1
ATOM 5684 C CA . ALA B 1 279 ? -18.453 -45.75 -16.266 1 92.19 279 ALA B CA 1
ATOM 5685 C C . ALA B 1 279 ? -17.531 -45.469 -15.086 1 92.19 279 ALA B C 1
ATOM 5687 O O . ALA B 1 279 ? -17.641 -44.406 -14.461 1 92.19 279 ALA B O 1
ATOM 5688 N N . GLU B 1 280 ? -16.703 -46.375 -14.836 1 92.19 280 GLU B N 1
ATOM 5689 C CA . GLU B 1 280 ? -15.766 -46.219 -13.734 1 92.19 280 GLU B CA 1
ATOM 5690 C C . GLU B 1 280 ? -14.75 -45.125 -14.039 1 92.19 280 GLU B C 1
ATOM 5692 O O . GLU B 1 280 ? -14.438 -44.312 -13.172 1 92.19 280 GLU B O 1
ATOM 5697 N N . GLU B 1 281 ? -14.273 -45.094 -15.273 1 93.12 281 GLU B N 1
ATOM 5698 C CA . GLU B 1 281 ? -13.305 -44.094 -15.703 1 93.12 281 GLU B CA 1
ATOM 5699 C C . GLU B 1 281 ? -13.93 -42.688 -15.711 1 93.12 281 GLU B C 1
ATOM 5701 O O . GLU B 1 281 ? -13.289 -41.719 -15.32 1 93.12 281 GLU B O 1
ATOM 5706 N N . HIS B 1 282 ? -15.156 -42.719 -16.062 1 92.44 282 HIS B N 1
ATOM 5707 C CA . HIS B 1 282 ? -15.883 -41.438 -16.109 1 92.44 282 HIS B CA 1
ATOM 5708 C C . HIS B 1 282 ? -16.094 -40.906 -14.703 1 92.44 282 HIS B C 1
ATOM 5710 O O . HIS B 1 282 ? -15.984 -39.688 -14.484 1 92.44 282 HIS B O 1
ATOM 5716 N N . GLY B 1 283 ? -16.438 -41.75 -13.875 1 91.19 283 GLY B N 1
ATOM 5717 C CA . GLY B 1 283 ? -16.562 -41.344 -12.477 1 91.19 283 GLY B CA 1
ATOM 5718 C C . GLY B 1 283 ? -15.289 -40.781 -11.906 1 91.19 283 GLY B C 1
ATOM 5719 O O . GLY B 1 283 ? -15.328 -39.781 -11.188 1 91.19 283 GLY B O 1
ATOM 5720 N N . LEU B 1 284 ? -14.18 -41.344 -12.234 1 89.56 284 LEU B N 1
ATOM 5721 C CA . LEU B 1 284 ? -12.883 -40.844 -11.797 1 89.56 284 LEU B CA 1
ATOM 5722 C C . LEU B 1 284 ? -12.578 -39.5 -12.422 1 89.56 284 LEU B C 1
ATOM 5724 O O . LEU B 1 284 ? -12.047 -38.594 -11.758 1 89.56 284 LEU B O 1
A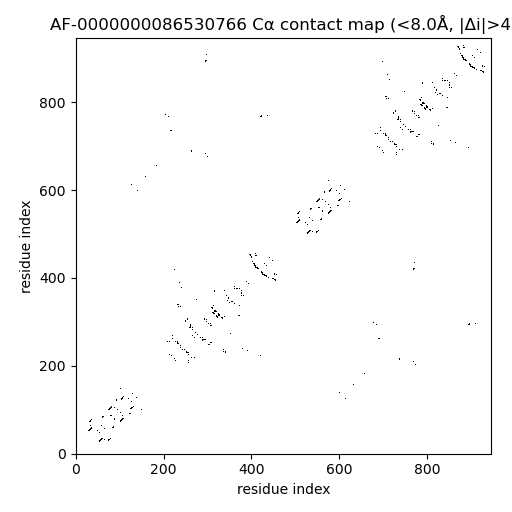TOM 5728 N N . TYR B 1 285 ? -12.945 -39.406 -13.648 1 91.88 285 TYR B N 1
ATOM 5729 C CA . TYR B 1 285 ? -12.727 -38.156 -14.375 1 91.88 285 TYR B CA 1
ATOM 5730 C C . TYR B 1 285 ? -13.492 -37 -13.727 1 91.88 285 TYR B C 1
ATOM 5732 O O . TYR B 1 285 ? -12.961 -35.875 -13.609 1 91.88 285 TYR B O 1
ATOM 5740 N N . LEU B 1 286 ? -14.695 -37.281 -13.234 1 92 286 LEU B N 1
ATOM 5741 C CA . LEU B 1 286 ? -15.578 -36.25 -12.688 1 92 286 LEU B CA 1
ATOM 5742 C C . LEU B 1 286 ? -15.125 -35.844 -11.289 1 92 286 LEU B C 1
ATOM 5744 O O . LEU B 1 286 ? -15.648 -34.875 -10.727 1 92 286 LEU B O 1
ATOM 5748 N N . GLN B 1 287 ? -14.078 -36.406 -10.75 1 87.94 287 GLN B N 1
ATOM 5749 C CA . GLN B 1 287 ? -13.555 -36.062 -9.43 1 87.94 287 GLN B CA 1
ATOM 5750 C C . GLN B 1 287 ? -12.539 -34.938 -9.516 1 87.94 287 GLN B C 1
ATOM 5752 O O . GLN B 1 287 ? -12.18 -34.344 -8.5 1 87.94 287 GLN B O 1
ATOM 5757 N N . HIS B 1 288 ? -12.156 -34.531 -10.727 1 92.06 288 HIS B N 1
ATOM 5758 C CA . HIS B 1 288 ? -11.055 -33.594 -10.859 1 92.06 288 HIS B CA 1
ATOM 5759 C C . HIS B 1 288 ? -11.438 -32.219 -10.312 1 92.06 288 HIS B C 1
ATOM 5761 O O . HIS B 1 288 ? -10.586 -31.469 -9.812 1 92.06 288 HIS B O 1
ATOM 5767 N N . PRO B 1 289 ? -12.789 -31.812 -10.305 1 93.31 289 PRO B N 1
ATOM 5768 C CA . PRO B 1 289 ? -13.125 -30.547 -9.664 1 93.31 289 PRO B CA 1
ATOM 5769 C C . PRO B 1 289 ? -12.906 -30.562 -8.156 1 93.31 289 PRO B C 1
ATOM 5771 O O . PRO B 1 289 ? -12.477 -29.562 -7.582 1 93.31 289 PRO B O 1
ATOM 5774 N N . LEU B 1 290 ? -13.188 -31.672 -7.617 1 86.56 290 LEU B N 1
ATOM 5775 C CA . LEU B 1 290 ? -12.93 -31.812 -6.188 1 86.56 290 LEU B CA 1
ATOM 5776 C C . LEU B 1 290 ? -11.43 -31.766 -5.895 1 86.56 290 LEU B C 1
ATOM 5778 O O . LEU B 1 290 ? -11 -31.125 -4.93 1 86.56 290 LEU B O 1
ATOM 5782 N N . ARG B 1 291 ? -10.633 -32.438 -6.684 1 83.5 291 ARG B N 1
ATOM 5783 C CA . ARG B 1 291 ? -9.18 -32.375 -6.543 1 83.5 291 ARG B CA 1
ATOM 5784 C C . ARG B 1 291 ? -8.648 -30.969 -6.75 1 83.5 291 ARG B C 1
ATOM 5786 O O . ARG B 1 291 ? -7.688 -30.562 -6.09 1 83.5 291 ARG B O 1
ATOM 5793 N N . ALA B 1 292 ? -9.297 -30.281 -7.695 1 90.31 292 ALA B N 1
ATOM 5794 C CA . ALA B 1 292 ? -8.93 -28.891 -7.93 1 90.31 292 ALA B CA 1
ATOM 5795 C C . ALA B 1 292 ? -9.133 -28.047 -6.672 1 90.31 292 ALA B C 1
ATOM 5797 O O . ALA B 1 292 ? -8.281 -27.219 -6.324 1 90.31 292 ALA B O 1
ATOM 5798 N N . GLN B 1 293 ? -10.234 -28.219 -6.043 1 85.25 293 GLN B N 1
ATOM 5799 C CA . GLN B 1 293 ? -10.508 -27.484 -4.812 1 85.25 293 GLN B CA 1
ATOM 5800 C C . GLN B 1 293 ? -9.453 -27.781 -3.752 1 85.25 293 GLN B C 1
ATOM 5802 O O . GLN B 1 293 ? -8.984 -26.875 -3.057 1 85.25 293 GLN B O 1
ATOM 5807 N N . MET B 1 294 ? -9.039 -28.984 -3.615 1 77.88 294 MET B N 1
ATOM 5808 C CA . MET B 1 294 ? -8.031 -29.391 -2.637 1 77.88 294 MET B CA 1
ATOM 5809 C C . MET B 1 294 ? -6.699 -28.703 -2.91 1 77.88 294 MET B C 1
ATOM 5811 O O . MET B 1 294 ? -6.078 -28.172 -1.996 1 77.88 294 MET B O 1
ATOM 5815 N N . VAL B 1 295 ? -6.352 -28.719 -4.145 1 80.25 295 VAL B N 1
ATOM 5816 C CA . VAL B 1 295 ? -5.055 -28.188 -4.547 1 80.25 295 VAL B CA 1
ATOM 5817 C C . VAL B 1 295 ? -5.035 -26.672 -4.363 1 80.25 295 VAL B C 1
ATOM 5819 O O . VAL B 1 295 ? -4.004 -26.094 -4.008 1 80.25 295 VAL B O 1
ATOM 5822 N N . LEU B 1 296 ? -6.191 -25.984 -4.512 1 87 296 LEU B N 1
ATOM 5823 C CA . LEU B 1 296 ? -6.246 -24.531 -4.504 1 87 296 LEU B CA 1
ATOM 5824 C C . LEU B 1 296 ? -6.559 -24 -3.107 1 87 296 LEU B C 1
ATOM 5826 O O . LEU B 1 296 ? -6.484 -22.797 -2.865 1 87 296 LEU B O 1
ATOM 5830 N N . THR B 1 297 ? -6.805 -24.797 -2.176 1 78.81 297 THR B N 1
ATOM 5831 C CA . THR B 1 297 ? -7.238 -24.438 -0.832 1 78.81 297 THR B CA 1
ATOM 5832 C C . THR B 1 297 ? -6.207 -23.531 -0.152 1 78.81 297 THR B C 1
ATOM 5834 O O . THR B 1 297 ? -6.566 -22.562 0.513 1 78.81 297 THR B O 1
ATOM 5837 N N . PRO B 1 298 ? -4.887 -23.734 -0.287 1 76.5 298 PRO B N 1
ATOM 5838 C CA . PRO B 1 298 ? -3.891 -22.938 0.422 1 76.5 298 PRO B CA 1
ATOM 5839 C C . PRO B 1 298 ? -3.801 -21.5 -0.109 1 76.5 298 PRO B C 1
ATOM 5841 O O . PRO B 1 298 ? -3.223 -20.625 0.546 1 76.5 298 PRO B O 1
ATOM 5844 N N . VAL B 1 299 ? -4.328 -21.328 -1.274 1 88.38 299 VAL B N 1
ATOM 5845 C CA . VAL B 1 299 ? -4.219 -20 -1.892 1 88.38 299 VAL B CA 1
ATOM 5846 C C . VAL B 1 299 ? -5.457 -19.172 -1.559 1 88.38 299 VAL B C 1
ATOM 5848 O O . VAL B 1 299 ? -6.438 -19.188 -2.305 1 88.38 299 VAL B O 1
ATOM 5851 N N . ALA B 1 300 ? -5.332 -18.312 -0.621 1 84.44 300 ALA B N 1
ATOM 5852 C CA . ALA B 1 300 ? -6.461 -17.562 -0.096 1 84.44 300 ALA B CA 1
ATOM 5853 C C . ALA B 1 300 ? -7.129 -16.734 -1.196 1 84.44 300 ALA B C 1
ATOM 5855 O O . ALA B 1 300 ? -8.359 -16.656 -1.26 1 84.44 300 ALA B O 1
ATOM 5856 N N . GLN B 1 301 ? -6.328 -16.172 -2.076 1 89.69 301 GLN B N 1
ATOM 5857 C CA . GLN B 1 301 ? -6.836 -15.312 -3.139 1 89.69 301 GLN B CA 1
ATOM 5858 C C . GLN B 1 301 ? -7.676 -16.094 -4.137 1 89.69 301 GLN B C 1
ATOM 5860 O O . GLN B 1 301 ? -8.414 -15.516 -4.934 1 89.69 301 GLN B O 1
ATOM 5865 N N . LEU B 1 302 ? -7.641 -17.516 -4.055 1 93.12 302 LEU B N 1
ATOM 5866 C CA . LEU B 1 302 ? -8.32 -18.328 -5.059 1 93.12 302 LEU B CA 1
ATOM 5867 C C . LEU B 1 302 ? -9.445 -19.141 -4.43 1 93.12 302 LEU B C 1
ATOM 5869 O O . LEU B 1 302 ? -9.93 -20.109 -5.027 1 93.12 302 LEU B O 1
ATOM 5873 N N . HIS B 1 303 ? -9.891 -18.766 -3.27 1 88.06 303 HIS B N 1
ATOM 5874 C CA . HIS B 1 303 ? -10.953 -19.5 -2.594 1 88.06 303 HIS B CA 1
ATOM 5875 C C . HIS B 1 303 ? -12.234 -19.5 -3.42 1 88.06 303 HIS B C 1
ATOM 5877 O O . HIS B 1 303 ? -12.875 -20.531 -3.59 1 88.06 303 HIS B O 1
ATOM 5883 N N . LYS B 1 304 ? -12.602 -18.312 -3.885 1 94.25 304 LYS B N 1
ATOM 5884 C CA . LYS B 1 304 ? -13.805 -18.203 -4.703 1 94.25 304 LYS B CA 1
ATOM 5885 C C . LYS B 1 304 ? -13.633 -18.938 -6.027 1 94.25 304 LYS B C 1
ATOM 5887 O O . LYS B 1 304 ? -14.578 -19.562 -6.527 1 94.25 304 LYS B O 1
ATOM 5892 N N . VAL B 1 305 ? -12.445 -18.938 -6.57 1 96.81 305 VAL B N 1
ATOM 5893 C CA . VAL B 1 305 ? -12.125 -19.625 -7.816 1 96.81 305 VAL B CA 1
ATOM 5894 C C . VAL B 1 305 ? -12.305 -21.141 -7.633 1 96.81 305 VAL B C 1
ATOM 5896 O O . VAL B 1 305 ? -12.898 -21.797 -8.484 1 96.81 305 VAL B O 1
ATOM 5899 N N . ALA B 1 306 ? -11.805 -21.625 -6.484 1 92.81 306 ALA B N 1
ATOM 5900 C CA . ALA B 1 306 ? -11.922 -23.047 -6.172 1 92.81 306 ALA B CA 1
ATOM 5901 C C . ALA B 1 306 ? -13.391 -23.469 -6.094 1 92.81 306 ALA B C 1
ATOM 5903 O O . ALA B 1 306 ? -13.75 -24.562 -6.559 1 92.81 306 ALA B O 1
ATOM 5904 N N . SER B 1 307 ? -14.172 -22.625 -5.574 1 94.06 307 SER B N 1
ATOM 5905 C CA . SER B 1 307 ? -15.602 -22.906 -5.461 1 94.06 307 SER B CA 1
ATOM 5906 C C . SER B 1 307 ? -16.266 -22.938 -6.832 1 94.06 307 SER B C 1
ATOM 5908 O O . SER B 1 307 ? -17.109 -23.797 -7.09 1 94.06 307 SER B O 1
ATOM 5910 N N . ILE B 1 308 ? -15.914 -22.062 -7.684 1 97.75 308 ILE B N 1
ATOM 5911 C CA . ILE B 1 308 ? -16.453 -22.016 -9.039 1 97.75 308 ILE B CA 1
ATOM 5912 C C . ILE B 1 308 ? -16.078 -23.297 -9.789 1 97.75 308 ILE B C 1
ATOM 5914 O O . ILE B 1 308 ? -16.922 -23.922 -10.43 1 97.75 308 ILE B O 1
ATOM 5918 N N . VAL B 1 309 ? -14.812 -23.734 -9.703 1 97.56 309 VAL B N 1
ATOM 5919 C CA . VAL B 1 309 ? -14.305 -24.906 -10.414 1 97.56 309 VAL B CA 1
ATOM 5920 C C . VAL B 1 309 ? -14.977 -26.172 -9.875 1 97.56 309 VAL B C 1
ATOM 5922 O O . VAL B 1 309 ? -15.289 -27.078 -10.641 1 97.56 309 VAL B O 1
ATOM 5925 N N . LEU B 1 310 ? -15.25 -26.188 -8.57 1 94.69 310 LEU B N 1
ATOM 5926 C CA . LEU B 1 310 ? -15.883 -27.344 -7.934 1 94.69 310 LEU B CA 1
ATOM 5927 C C . LEU B 1 310 ? -17.234 -27.641 -8.578 1 94.69 310 LEU B C 1
ATOM 5929 O O . LEU B 1 310 ? -17.562 -28.812 -8.789 1 94.69 310 LEU B O 1
ATOM 5933 N N . HIS B 1 311 ? -17.969 -26.625 -8.922 1 97.25 311 HIS B N 1
ATOM 5934 C CA . HIS B 1 311 ? -19.359 -26.797 -9.359 1 97.25 311 HIS B CA 1
ATOM 5935 C C . HIS B 1 311 ? -19.469 -26.672 -10.875 1 97.25 311 HIS B C 1
ATOM 5937 O O . HIS B 1 311 ? -20.562 -26.453 -11.398 1 97.25 311 HIS B O 1
ATOM 5943 N N . GLN B 1 312 ? -18.406 -26.844 -11.57 1 97.25 312 GLN B N 1
ATOM 5944 C CA . GLN B 1 312 ? -18.375 -26.594 -13.008 1 97.25 312 GLN B CA 1
ATOM 5945 C C . GLN B 1 312 ? -19.203 -27.625 -13.766 1 97.25 312 GLN B C 1
ATOM 5947 O O . GLN B 1 312 ? -19.609 -27.391 -14.914 1 97.25 312 GLN B O 1
ATOM 5952 N N . TYR B 1 313 ? -19.531 -28.828 -13.156 1 97.19 313 TYR B N 1
ATOM 5953 C CA . TYR B 1 313 ? -20.281 -29.875 -13.852 1 97.19 313 TYR B CA 1
ATOM 5954 C C . TYR B 1 313 ? -21.703 -29.984 -13.32 1 97.19 313 TYR B C 1
ATOM 5956 O O . TYR B 1 313 ? -22.406 -30.953 -13.594 1 97.19 313 TYR B O 1
ATOM 5964 N N . GLU B 1 314 ? -22.078 -29.047 -12.516 1 97.38 314 GLU B N 1
ATOM 5965 C CA . GLU B 1 314 ? -23.5 -28.953 -12.195 1 97.38 314 GLU B CA 1
ATOM 5966 C C . GLU B 1 314 ? -24.328 -28.641 -13.438 1 97.38 314 GLU B C 1
ATOM 5968 O O . GLU B 1 314 ? -23.875 -27.906 -14.32 1 97.38 314 GLU B O 1
ATOM 5973 N N . ARG B 1 315 ? -25.484 -29.203 -13.484 1 97.56 315 ARG B N 1
ATOM 5974 C CA . ARG B 1 315 ? -26.391 -28.953 -14.602 1 97.56 315 ARG B CA 1
ATOM 5975 C C . ARG B 1 315 ? -27.594 -28.125 -14.148 1 97.56 315 ARG B C 1
ATOM 5977 O O . ARG B 1 315 ? -28.094 -28.297 -13.039 1 97.56 315 ARG B O 1
ATOM 5984 N N . PHE B 1 316 ? -28.016 -27.328 -15.047 1 97.94 316 PHE B N 1
ATOM 5985 C CA . PHE B 1 316 ? -29.078 -26.391 -14.711 1 97.94 316 PHE B CA 1
ATOM 5986 C C . PHE B 1 316 ? -30.328 -27.125 -14.25 1 97.94 316 PHE B C 1
ATOM 5988 O O . PHE B 1 316 ? -31.078 -26.625 -13.422 1 97.94 316 PHE B O 1
ATOM 5995 N N . ASN B 1 317 ? -30.562 -28.344 -14.695 1 97.25 317 ASN B N 1
ATOM 5996 C CA . ASN B 1 317 ? -31.734 -29.125 -14.352 1 97.25 317 ASN B CA 1
ATOM 5997 C C . ASN B 1 317 ? -31.531 -29.906 -13.047 1 97.25 317 ASN B C 1
ATOM 5999 O O . ASN B 1 317 ? -32.406 -30.656 -12.625 1 97.25 317 ASN B O 1
ATOM 6003 N N . GLY B 1 318 ? -30.375 -29.891 -12.461 1 97 318 GLY B N 1
ATOM 6004 C CA . GLY B 1 318 ? -30.141 -30.484 -11.156 1 97 318 GLY B CA 1
ATOM 6005 C C . GLY B 1 318 ? -29.562 -31.891 -11.234 1 97 318 GLY B C 1
ATOM 6006 O O . GLY B 1 318 ? -29.375 -32.531 -10.211 1 97 318 GLY B O 1
ATOM 6007 N N . ARG B 1 319 ? -29.203 -32.375 -12.375 1 96 319 ARG B N 1
ATOM 6008 C CA . ARG B 1 319 ? -28.719 -33.719 -12.562 1 96 319 ARG B CA 1
ATOM 6009 C C . ARG B 1 319 ? -27.203 -33.75 -12.68 1 96 319 ARG B C 1
ATOM 6011 O O . ARG B 1 319 ? -26.625 -34.75 -13.141 1 96 319 ARG B O 1
ATOM 6018 N N . GLY B 1 320 ? -26.547 -32.688 -12.336 1 95.31 320 GLY B N 1
ATOM 6019 C CA . GLY B 1 320 ? -25.109 -32.625 -12.406 1 95.31 320 GLY B CA 1
ATOM 6020 C C . GLY B 1 320 ? -24.422 -33.031 -11.109 1 95.31 320 GLY B C 1
ATOM 6021 O O . GLY B 1 320 ? -25.031 -33.656 -10.25 1 95.31 320 GLY B O 1
ATOM 6022 N N . THR B 1 321 ? -23.219 -32.875 -10.992 1 93.81 321 THR B N 1
ATOM 6023 C CA . THR B 1 321 ? -22.375 -33.219 -9.844 1 93.81 321 THR B CA 1
ATOM 6024 C C . THR B 1 321 ? -21.531 -32 -9.438 1 93.81 321 THR B C 1
ATOM 6026 O O . THR B 1 321 ? -21.297 -31.094 -10.234 1 93.81 321 THR B O 1
ATOM 6029 N N . PRO B 1 322 ? -21.031 -31.859 -8.203 1 92.12 322 PRO B N 1
ATOM 6030 C CA . PRO B 1 322 ? -21.047 -32.938 -7.211 1 92.12 322 PRO B CA 1
ATOM 6031 C C . PRO B 1 322 ? -22.281 -32.906 -6.324 1 92.12 322 PRO B C 1
ATOM 6033 O O . PRO B 1 322 ? -22.609 -33.906 -5.676 1 92.12 322 PRO B O 1
ATOM 6036 N N . ASP B 1 323 ? -22.938 -31.781 -6.16 1 92.12 323 ASP B N 1
ATOM 6037 C CA . ASP B 1 323 ? -23.969 -31.625 -5.141 1 92.12 323 ASP B CA 1
ATOM 6038 C C . ASP B 1 323 ? -25.375 -31.734 -5.75 1 92.12 323 ASP B C 1
ATOM 6040 O O . ASP B 1 323 ? -26.375 -31.719 -5.031 1 92.12 323 ASP B O 1
ATOM 6044 N N . GLY B 1 324 ? -25.453 -31.734 -6.98 1 96.06 324 GLY B N 1
ATOM 6045 C CA . GLY B 1 324 ? -26.734 -31.797 -7.648 1 96.06 324 GLY B CA 1
ATOM 6046 C C . GLY B 1 324 ? -27.547 -30.531 -7.523 1 96.06 324 GLY B C 1
ATOM 6047 O O . GLY B 1 324 ? -28.766 -30.578 -7.34 1 96.06 324 GLY B O 1
ATOM 6048 N N . LEU B 1 325 ? -26.953 -29.406 -7.523 1 96.31 325 LEU B N 1
ATOM 6049 C CA . LEU B 1 325 ? -27.594 -28.109 -7.449 1 96.31 325 LEU B CA 1
ATOM 6050 C C . LEU B 1 325 ? -28.359 -27.797 -8.734 1 96.31 325 LEU B C 1
ATOM 6052 O O . LEU B 1 325 ? -27.953 -28.25 -9.812 1 96.31 325 LEU B O 1
ATOM 6056 N N . ALA B 1 326 ? -29.469 -26.953 -8.555 1 97.44 326 ALA B N 1
ATOM 6057 C CA . ALA B 1 326 ? -30.281 -26.656 -9.727 1 97.44 326 ALA B CA 1
ATOM 6058 C C . ALA B 1 326 ? -30.484 -25.141 -9.883 1 97.44 326 ALA B C 1
ATOM 6060 O O . ALA B 1 326 ? -30.609 -24.422 -8.891 1 97.44 326 ALA B O 1
ATOM 6061 N N . GLY B 1 327 ? -30.531 -24.703 -11.102 1 96.38 327 GLY B N 1
ATOM 6062 C CA . GLY B 1 327 ? -30.859 -23.312 -11.406 1 96.38 327 GLY B CA 1
ATOM 6063 C C . GLY B 1 327 ? -29.953 -22.312 -10.719 1 96.38 327 GLY B C 1
ATOM 6064 O O . GLY B 1 327 ? -28.734 -22.422 -10.805 1 96.38 327 GLY B O 1
ATOM 6065 N N . ASP B 1 328 ? -30.609 -21.438 -9.945 1 96.12 328 ASP B N 1
ATOM 6066 C CA . ASP B 1 328 ? -29.891 -20.328 -9.336 1 96.12 328 ASP B CA 1
ATOM 6067 C C . ASP B 1 328 ? -29.141 -20.781 -8.086 1 96.12 328 ASP B C 1
ATOM 6069 O O . ASP B 1 328 ? -28.312 -20.031 -7.539 1 96.12 328 ASP B O 1
ATOM 6073 N N . ALA B 1 329 ? -29.344 -22 -7.738 1 96.94 329 ALA B N 1
ATOM 6074 C CA . ALA B 1 329 ? -28.578 -22.547 -6.617 1 96.94 329 ALA B CA 1
ATOM 6075 C C . ALA B 1 329 ? -27.125 -22.797 -7.016 1 96.94 329 ALA B C 1
ATOM 6077 O O . ALA B 1 329 ? -26.234 -22.859 -6.156 1 96.94 329 ALA B O 1
ATOM 6078 N N . ILE B 1 330 ? -26.875 -23.016 -8.32 1 97.56 330 ILE B N 1
ATOM 6079 C CA . ILE B 1 330 ? -25.516 -23.141 -8.836 1 97.56 330 ILE B CA 1
ATOM 6080 C C . ILE B 1 330 ? -24.859 -21.766 -8.867 1 97.56 330 ILE B C 1
ATOM 6082 O O . ILE B 1 330 ? -25.422 -20.797 -9.406 1 97.56 330 ILE B O 1
ATOM 6086 N N . PRO B 1 331 ? -23.75 -21.594 -8.25 1 97 331 PRO B N 1
ATOM 6087 C CA . PRO B 1 331 ? -23.094 -20.297 -8.305 1 97 331 PRO B CA 1
ATOM 6088 C C . PRO B 1 331 ? -23.016 -19.719 -9.719 1 97 331 PRO B C 1
ATOM 6090 O O . PRO B 1 331 ? -22.75 -20.469 -10.672 1 97 331 PRO B O 1
ATOM 6093 N N . LEU B 1 332 ? -23.25 -18.438 -9.836 1 97.94 332 LEU B N 1
ATOM 6094 C CA . LEU B 1 332 ? -23.281 -17.781 -11.141 1 97.94 332 LEU B CA 1
ATOM 6095 C C . LEU B 1 332 ? -21.984 -18.031 -11.906 1 97.94 332 LEU B C 1
ATOM 6097 O O . LEU B 1 332 ? -22.016 -18.297 -13.102 1 97.94 332 LEU B O 1
ATOM 6101 N N . GLY B 1 333 ? -20.859 -17.938 -11.18 1 98.38 333 GLY B N 1
ATOM 6102 C CA . GLY B 1 333 ? -19.562 -18.188 -11.812 1 98.38 333 GLY B CA 1
ATOM 6103 C C . GLY B 1 333 ? -19.438 -19.578 -12.398 1 98.38 333 GLY B C 1
ATOM 6104 O O . GLY B 1 333 ? -18.828 -19.75 -13.461 1 98.38 333 GLY B O 1
ATOM 6105 N N . SER B 1 334 ? -19.984 -20.594 -11.797 1 98.62 334 SER B N 1
ATOM 6106 C CA . SER B 1 334 ? -19.922 -21.969 -12.266 1 98.62 334 SER B CA 1
ATOM 6107 C C . SER B 1 334 ? -20.781 -22.172 -13.508 1 98.62 334 SER B C 1
ATOM 6109 O O . SER B 1 334 ? -20.406 -22.922 -14.414 1 98.62 334 SER B O 1
ATOM 6111 N N . ARG B 1 335 ? -21.922 -21.516 -13.5 1 98.62 335 ARG B N 1
ATOM 6112 C CA . ARG B 1 335 ? -22.797 -21.594 -14.672 1 98.62 335 ARG B CA 1
ATOM 6113 C C . ARG B 1 335 ? -22.125 -20.969 -15.891 1 98.62 335 ARG B C 1
ATOM 6115 O O . ARG B 1 335 ? -22.219 -21.516 -17 1 98.62 335 ARG B O 1
ATOM 6122 N N . ILE B 1 336 ? -21.469 -19.875 -15.664 1 98.62 336 ILE B N 1
ATOM 6123 C CA . ILE B 1 336 ? -20.734 -19.188 -16.719 1 98.62 336 ILE B CA 1
ATOM 6124 C C . ILE B 1 336 ? -19.594 -20.078 -17.219 1 98.62 336 ILE B C 1
ATOM 6126 O O . ILE B 1 336 ? -19.422 -20.266 -18.422 1 98.62 336 ILE B O 1
ATOM 6130 N N . LEU B 1 337 ? -18.812 -20.656 -16.266 1 98.62 337 LEU B N 1
ATOM 6131 C CA . LEU B 1 337 ? -17.672 -21.484 -16.594 1 98.62 337 LEU B CA 1
ATOM 6132 C C . LEU B 1 337 ? -18.094 -22.703 -17.422 1 98.62 337 LEU B C 1
ATOM 6134 O O . LEU B 1 337 ? -17.422 -23.078 -18.375 1 98.62 337 LEU B O 1
ATOM 6138 N N . ALA B 1 338 ? -19.203 -23.312 -17.062 1 98.38 338 ALA B N 1
ATOM 6139 C CA . ALA B 1 338 ? -19.703 -24.484 -17.781 1 98.38 338 ALA B CA 1
ATOM 6140 C C . ALA B 1 338 ? -19.938 -24.188 -19.25 1 98.38 338 ALA B C 1
ATOM 6142 O O . ALA B 1 338 ? -19.562 -24.969 -20.125 1 98.38 338 ALA B O 1
ATOM 6143 N N . ILE B 1 339 ? -20.469 -23.031 -19.484 1 98.12 339 ILE B N 1
ATOM 6144 C CA . ILE B 1 339 ? -20.797 -22.625 -20.859 1 98.12 339 ILE B CA 1
ATOM 6145 C C . ILE B 1 339 ? -19.516 -22.297 -21.625 1 98.12 339 ILE B C 1
ATOM 6147 O O . ILE B 1 339 ? -19.328 -22.766 -22.734 1 98.12 339 ILE B O 1
ATOM 6151 N N . ALA B 1 340 ? -18.641 -21.5 -21.031 1 97.31 340 ALA B N 1
ATOM 6152 C CA . ALA B 1 340 ? -17.391 -21.141 -21.672 1 97.31 340 ALA B CA 1
ATOM 6153 C C . ALA B 1 340 ? -16.531 -22.375 -21.969 1 97.31 340 ALA B C 1
ATOM 6155 O O . ALA B 1 340 ? -15.984 -22.516 -23.062 1 97.31 340 ALA B O 1
ATOM 6156 N N . ARG B 1 341 ? -16.406 -23.219 -20.938 1 96.44 341 ARG B N 1
ATOM 6157 C CA . ARG B 1 341 ? -15.625 -24.453 -21.047 1 96.44 341 ARG B CA 1
ATOM 6158 C C . ARG B 1 341 ? -16.156 -25.328 -22.172 1 96.44 341 ARG B C 1
ATOM 6160 O O . ARG B 1 341 ? -15.398 -25.781 -23.031 1 96.44 341 ARG B O 1
ATOM 6167 N N . ASP B 1 342 ? -17.469 -25.594 -22.219 1 96.25 342 ASP B N 1
ATOM 6168 C CA . ASP B 1 342 ? -18.062 -26.5 -23.188 1 96.25 342 ASP B CA 1
ATOM 6169 C C . ASP B 1 342 ? -18.062 -25.875 -24.594 1 96.25 342 ASP B C 1
ATOM 6171 O O . ASP B 1 342 ? -17.938 -26.594 -25.594 1 96.25 342 ASP B O 1
ATOM 6175 N N . PHE B 1 343 ? -18.25 -24.562 -24.641 1 95.44 343 PHE B N 1
ATOM 6176 C CA . PHE B 1 343 ? -18.172 -23.891 -25.922 1 95.44 343 PHE B CA 1
ATOM 6177 C C . PHE B 1 343 ? -16.812 -24.141 -26.578 1 95.44 343 PHE B C 1
ATOM 6179 O O . PHE B 1 343 ? -16.734 -24.578 -27.719 1 95.44 343 PHE B O 1
ATOM 6186 N N . GLU B 1 344 ? -15.766 -23.859 -25.844 1 92.31 344 GLU B N 1
ATOM 6187 C CA . GLU B 1 344 ? -14.414 -24.078 -26.375 1 92.31 344 GLU B CA 1
ATOM 6188 C C . GLU B 1 344 ? -14.148 -25.562 -26.609 1 92.31 344 GLU B C 1
ATOM 6190 O O . GLU B 1 344 ? -13.398 -25.922 -27.531 1 92.31 344 GLU B O 1
ATOM 6195 N N . GLY B 1 345 ? -14.695 -26.406 -25.734 1 90.31 345 GLY B N 1
ATOM 6196 C CA . GLY B 1 345 ? -14.562 -27.844 -25.938 1 90.31 345 GLY B CA 1
ATOM 6197 C C . GLY B 1 345 ? -15.18 -28.328 -27.219 1 90.31 345 GLY B C 1
ATOM 6198 O O . GLY B 1 345 ? -14.625 -29.203 -27.891 1 90.31 345 GLY B O 1
ATOM 6199 N N . LEU B 1 346 ? -16.281 -27.812 -27.594 1 90.81 346 LEU B N 1
ATOM 6200 C CA . LEU B 1 346 ? -16.953 -28.156 -28.844 1 90.81 346 LEU B CA 1
ATOM 6201 C C . LEU B 1 346 ? -16.156 -27.641 -30.031 1 90.81 346 LEU B C 1
ATOM 6203 O O . LEU B 1 346 ? -16 -28.359 -31.031 1 90.81 346 LEU B O 1
ATOM 6207 N N . ARG B 1 347 ? -15.641 -26.469 -29.844 1 89.06 347 ARG B N 1
ATOM 6208 C CA . ARG B 1 347 ? -14.898 -25.859 -30.938 1 89.06 347 ARG B CA 1
ATOM 6209 C C . ARG B 1 347 ? -13.602 -26.594 -31.219 1 89.06 347 ARG B C 1
ATOM 6211 O O . ARG B 1 347 ? -13.188 -26.719 -32.375 1 89.06 347 ARG B O 1
ATOM 6218 N N . ASN B 1 348 ? -12.953 -27.141 -30.203 1 84.12 348 ASN B N 1
ATOM 6219 C CA . ASN B 1 348 ? -11.625 -27.734 -30.344 1 84.12 348 ASN B CA 1
ATOM 6220 C C . ASN B 1 348 ? -11.695 -29.25 -30.5 1 84.12 348 ASN B C 1
ATOM 6222 O O . ASN B 1 348 ? -10.672 -29.906 -30.672 1 84.12 348 ASN B O 1
ATOM 6226 N N . GLY B 1 349 ? -12.875 -29.828 -30.391 1 81.81 349 GLY B N 1
ATOM 6227 C CA . GLY B 1 349 ? -13.047 -31.266 -30.609 1 81.81 349 GLY B CA 1
ATOM 6228 C C . GLY B 1 349 ? -12.875 -32.094 -29.344 1 81.81 349 GLY B C 1
ATOM 6229 O O . GLY B 1 349 ? -12.695 -33.312 -29.422 1 81.81 349 GLY B O 1
ATOM 6230 N N . ASP B 1 350 ? -12.852 -31.453 -28.219 1 81.75 350 ASP B N 1
ATOM 6231 C CA . ASP B 1 350 ? -12.797 -32.156 -26.953 1 81.75 350 ASP B CA 1
ATOM 6232 C C . ASP B 1 350 ? -14.125 -32.875 -26.656 1 81.75 350 ASP B C 1
ATOM 6234 O O . ASP B 1 350 ? -14.164 -33.844 -25.906 1 81.75 350 ASP B O 1
ATOM 6238 N N . ILE B 1 351 ? -15.125 -32.188 -27.141 1 84.62 351 ILE B N 1
ATOM 6239 C CA . ILE B 1 351 ? -16.469 -32.75 -27.031 1 84.62 351 ILE B CA 1
ATOM 6240 C C . ILE B 1 351 ? -16.969 -33.156 -28.406 1 84.62 351 ILE B C 1
ATOM 6242 O O . ILE B 1 351 ? -17.578 -32.344 -29.125 1 84.62 351 ILE B O 1
ATOM 6246 N N . GLY B 1 352 ? -16.578 -34.344 -28.797 1 80.44 352 GLY B N 1
ATOM 6247 C CA . GLY B 1 352 ? -17 -34.812 -30.125 1 80.44 352 GLY B CA 1
ATOM 6248 C C . GLY B 1 352 ? -16.156 -34.25 -31.25 1 80.44 352 GLY B C 1
ATOM 6249 O O . GLY B 1 352 ? -14.938 -34.062 -31.078 1 80.44 352 GLY B O 1
ATOM 6250 N N . ALA B 1 353 ? -16.75 -34.188 -32.406 1 84.5 353 ALA B N 1
ATOM 6251 C CA . ALA B 1 353 ? -16.062 -33.625 -33.562 1 84.5 353 ALA B CA 1
ATOM 6252 C C . ALA B 1 353 ? -15.984 -32.094 -33.438 1 84.5 353 ALA B C 1
ATOM 6254 O O . ALA B 1 353 ? -16.859 -31.453 -32.844 1 84.5 353 ALA B O 1
ATOM 6255 N N . PRO B 1 354 ? -14.906 -31.5 -33.969 1 89.19 354 PRO B N 1
ATOM 6256 C CA . PRO B 1 354 ? -14.789 -30.047 -33.906 1 89.19 354 PRO B CA 1
ATOM 6257 C C . PRO B 1 354 ? -15.961 -29.328 -34.562 1 89.19 354 PRO B C 1
ATOM 6259 O O . PRO B 1 354 ? -16.375 -29.688 -35.656 1 89.19 354 PRO B O 1
ATOM 6262 N N . HIS B 1 355 ? -16.547 -28.344 -33.875 1 90.81 355 HIS B N 1
ATOM 6263 C CA . HIS B 1 355 ? -17.688 -27.562 -34.312 1 90.81 355 HIS B CA 1
ATOM 6264 C C . HIS B 1 355 ? -17.266 -26.156 -34.75 1 90.81 355 HIS B C 1
ATOM 6266 O O . HIS B 1 355 ? -16.281 -25.625 -34.25 1 90.81 355 HIS B O 1
ATOM 6272 N N . SER B 1 356 ? -17.953 -25.609 -35.75 1 89.12 356 SER B N 1
ATOM 6273 C CA . SER B 1 356 ? -17.828 -24.188 -36 1 89.12 356 SER B CA 1
ATOM 6274 C C . SER B 1 356 ? -18.438 -23.359 -34.875 1 89.12 356 SER B C 1
ATOM 6276 O O . SER B 1 356 ? -19.078 -23.922 -33.969 1 89.12 356 SER B O 1
ATOM 6278 N N . VAL B 1 357 ? -18.203 -22.109 -34.938 1 89.56 357 VAL B N 1
ATOM 6279 C CA . VAL B 1 357 ? -18.734 -21.234 -33.906 1 89.56 357 VAL B CA 1
ATOM 6280 C C . VAL B 1 357 ? -20.266 -21.344 -33.875 1 89.56 357 VAL B C 1
ATOM 6282 O O . VAL B 1 357 ? -20.859 -21.484 -32.781 1 89.56 357 VAL B O 1
ATOM 6285 N N . GLU B 1 358 ? -20.891 -21.359 -35 1 90.31 358 GLU B N 1
ATOM 6286 C CA . GLU B 1 358 ? -22.344 -21.422 -35.094 1 90.31 358 GLU B CA 1
ATOM 6287 C C . GLU B 1 358 ? -22.875 -22.766 -34.594 1 90.31 358 GLU B C 1
ATOM 6289 O O . GLU B 1 358 ? -23.891 -22.812 -33.906 1 90.31 358 GLU B O 1
ATOM 6294 N N . GLN B 1 359 ? -22.172 -23.781 -35 1 93.19 359 GLN B N 1
ATOM 6295 C CA . GLN B 1 359 ? -22.578 -25.125 -34.562 1 93.19 359 GLN B CA 1
ATOM 6296 C C . GLN B 1 359 ? -22.469 -25.281 -33.062 1 93.19 359 GLN B C 1
ATOM 6298 O O . GLN B 1 359 ? -23.328 -25.891 -32.438 1 93.19 359 GLN B O 1
ATOM 6303 N N . ALA B 1 360 ? -21.438 -24.734 -32.5 1 95.31 360 ALA B N 1
ATOM 6304 C CA . ALA B 1 360 ? -21.234 -24.797 -31.062 1 95.31 360 ALA B CA 1
ATOM 6305 C C . ALA B 1 360 ? -22.312 -24.031 -30.312 1 95.31 360 ALA B C 1
ATOM 6307 O O . ALA B 1 360 ? -22.844 -24.5 -29.297 1 95.31 360 ALA B O 1
ATOM 6308 N N . LEU B 1 361 ? -22.656 -22.859 -30.828 1 95.06 361 LEU B N 1
ATOM 6309 C CA . LEU B 1 361 ? -23.703 -22.047 -30.219 1 95.06 361 LEU B CA 1
ATOM 6310 C C . LEU B 1 361 ? -25.047 -22.766 -30.281 1 95.06 361 LEU B C 1
ATOM 6312 O O . LEU B 1 361 ? -25.812 -22.734 -29.312 1 95.06 361 LEU B O 1
ATOM 6316 N N . ASP B 1 362 ? -25.234 -23.391 -31.391 1 95.94 362 ASP B N 1
ATOM 6317 C CA . ASP B 1 362 ? -26.484 -24.141 -31.562 1 95.94 362 ASP B CA 1
ATOM 6318 C C . ASP B 1 362 ? -26.547 -25.312 -30.578 1 95.94 362 ASP B C 1
ATOM 6320 O O . ASP B 1 362 ? -27.609 -25.594 -30.031 1 95.94 362 ASP B O 1
ATOM 6324 N N . ALA B 1 363 ? -25.469 -25.969 -30.453 1 96.25 363 ALA B N 1
ATOM 6325 C CA . ALA B 1 363 ? -25.406 -27.094 -29.531 1 96.25 363 ALA B CA 1
ATOM 6326 C C . ALA B 1 363 ? -25.688 -26.641 -28.094 1 96.25 363 ALA B C 1
ATOM 6328 O O . ALA B 1 363 ? -26.406 -27.328 -27.359 1 96.25 363 ALA B O 1
ATOM 6329 N N . LEU B 1 364 ? -25.141 -25.531 -27.688 1 97.25 364 LEU B N 1
ATOM 6330 C CA . LEU B 1 364 ? -25.375 -25 -26.344 1 97.25 364 LEU B CA 1
ATOM 6331 C C . LEU B 1 364 ? -26.828 -24.562 -26.172 1 97.25 364 LEU B C 1
ATOM 6333 O O . LEU B 1 364 ? -27.438 -24.828 -25.125 1 97.25 364 LEU B O 1
ATOM 6337 N N . ARG B 1 365 ? -27.328 -23.922 -27.172 1 97.12 365 ARG B N 1
ATOM 6338 C CA . ARG B 1 365 ? -28.719 -23.453 -27.141 1 97.12 365 ARG B CA 1
ATOM 6339 C C . ARG B 1 365 ? -29.688 -24.609 -26.984 1 97.12 365 ARG B C 1
ATOM 6341 O O . ARG B 1 365 ? -30.703 -24.5 -26.297 1 97.12 365 ARG B O 1
ATOM 6348 N N . SER B 1 366 ? -29.391 -25.703 -27.641 1 97.38 366 SER B N 1
ATOM 6349 C CA . SER B 1 366 ? -30.25 -26.891 -27.609 1 97.38 366 SER B CA 1
ATOM 6350 C C . SER B 1 366 ? -30.312 -27.484 -26.203 1 97.38 366 SER B C 1
ATOM 6352 O O . SER B 1 366 ? -31.266 -28.188 -25.859 1 97.38 366 SER B O 1
ATOM 6354 N N . GLN B 1 367 ? -29.328 -27.219 -25.406 1 97.44 367 GLN B N 1
ATOM 6355 C CA . GLN B 1 367 ? -29.281 -27.766 -24.062 1 97.44 367 GLN B CA 1
ATOM 6356 C C . GLN B 1 367 ? -29.547 -26.688 -23.016 1 97.44 367 GLN B C 1
ATOM 6358 O O . GLN B 1 367 ? -29.328 -26.906 -21.812 1 97.44 367 GLN B O 1
ATOM 6363 N N . ALA B 1 368 ? -30.031 -25.516 -23.531 1 97.75 368 ALA B N 1
ATOM 6364 C CA . ALA B 1 368 ? -30.406 -24.438 -22.609 1 97.75 368 ALA B CA 1
ATOM 6365 C C . ALA B 1 368 ? -31.594 -24.844 -21.75 1 97.75 368 ALA B C 1
ATOM 6367 O O . ALA B 1 368 ? -32.562 -25.406 -22.25 1 97.75 368 ALA B O 1
ATOM 6368 N N . GLY B 1 369 ? -31.438 -24.609 -20.453 1 97.12 369 GLY B N 1
ATOM 6369 C CA . GLY B 1 369 ? -32.5 -24.984 -19.547 1 97.12 369 GLY B CA 1
ATOM 6370 C C . GLY B 1 369 ? -32.312 -26.375 -18.953 1 97.12 369 GLY B C 1
ATOM 6371 O O . GLY B 1 369 ? -32.938 -26.719 -17.953 1 97.12 369 GLY B O 1
ATOM 6372 N N . VAL B 1 370 ? -31.484 -27.172 -19.562 1 97.69 370 VAL B N 1
ATOM 6373 C CA . VAL B 1 370 ? -31.188 -28.5 -19.078 1 97.69 370 VAL B CA 1
ATOM 6374 C C . VAL B 1 370 ? -29.797 -28.531 -18.453 1 97.69 370 VAL B C 1
ATOM 6376 O O . VAL B 1 370 ? -29.656 -28.516 -17.219 1 97.69 370 VAL B O 1
ATOM 6379 N N . ARG B 1 371 ? -28.75 -28.25 -19.297 1 97.25 371 ARG B N 1
ATOM 6380 C CA . ARG B 1 371 ? -27.375 -28.25 -18.812 1 97.25 371 ARG B CA 1
ATOM 6381 C C . ARG B 1 371 ? -26.906 -26.844 -18.469 1 97.25 371 ARG B C 1
ATOM 6383 O O . ARG B 1 371 ? -26.094 -26.656 -17.562 1 97.25 371 ARG B O 1
ATOM 6390 N N . TYR B 1 372 ? -27.484 -25.906 -19.266 1 98.5 372 TYR B N 1
ATOM 6391 C CA . TYR B 1 372 ? -26.922 -24.562 -19.172 1 98.5 372 TYR B CA 1
ATOM 6392 C C . TYR B 1 372 ? -27.984 -23.547 -18.781 1 98.5 372 TYR B C 1
ATOM 6394 O O . TYR B 1 372 ? -29.172 -23.734 -19.062 1 98.5 372 TYR B O 1
ATOM 6402 N N . ASP B 1 373 ? -27.625 -22.453 -18.141 1 98 373 ASP B N 1
ATOM 6403 C CA . ASP B 1 373 ? -28.469 -21.297 -17.891 1 98 373 ASP B CA 1
ATOM 6404 C C . ASP B 1 373 ? -28.844 -20.594 -19.188 1 98 373 ASP B C 1
ATOM 6406 O O . ASP B 1 373 ? -27.969 -20.062 -19.891 1 98 373 ASP B O 1
ATOM 6410 N N . PRO B 1 374 ? -30.125 -20.562 -19.484 1 97.81 374 PRO B N 1
ATOM 6411 C CA . PRO B 1 374 ? -30.531 -19.984 -20.766 1 97.81 374 PRO B CA 1
ATOM 6412 C C . PRO B 1 374 ? -30.109 -18.531 -20.906 1 97.81 374 PRO B C 1
ATOM 6414 O O . PRO B 1 374 ? -29.781 -18.078 -22.016 1 97.81 374 PRO B O 1
ATOM 6417 N N . ARG B 1 375 ? -30.156 -17.766 -19.875 1 97.06 375 ARG B N 1
ATOM 6418 C CA . ARG B 1 375 ? -29.797 -16.359 -19.938 1 97.06 375 ARG B CA 1
ATOM 6419 C C . ARG B 1 375 ? -28.344 -16.188 -20.328 1 97.06 375 ARG B C 1
ATOM 6421 O O . ARG B 1 375 ? -28 -15.242 -21.062 1 97.06 375 ARG B O 1
ATOM 6428 N N . ILE B 1 376 ? -27.469 -17.016 -19.812 1 97.75 376 ILE B N 1
ATOM 6429 C CA . ILE B 1 376 ? -26.047 -16.906 -20.109 1 97.75 376 ILE B CA 1
ATOM 6430 C C . ILE B 1 376 ? -25.766 -17.375 -21.531 1 97.75 376 ILE B C 1
ATOM 6432 O O . ILE B 1 376 ? -24.906 -16.828 -22.219 1 97.75 376 ILE B O 1
ATOM 6436 N N . VAL B 1 377 ? -26.469 -18.438 -22 1 97.75 377 VAL B N 1
ATOM 6437 C CA . VAL B 1 377 ? -26.328 -18.891 -23.375 1 97.75 377 VAL B CA 1
ATOM 6438 C C . VAL B 1 377 ? -26.688 -17.75 -24.344 1 97.75 377 VAL B C 1
ATOM 6440 O O . VAL B 1 377 ? -26 -17.531 -25.344 1 97.75 377 VAL B O 1
ATOM 6443 N N . ASP B 1 378 ? -27.75 -17.031 -23.969 1 96 378 ASP B N 1
ATOM 6444 C CA . ASP B 1 378 ? -28.125 -15.867 -24.766 1 96 378 ASP B CA 1
ATOM 6445 C C . ASP B 1 378 ? -27.016 -14.812 -24.75 1 96 378 ASP B C 1
ATOM 6447 O O . ASP B 1 378 ? -26.75 -14.172 -25.766 1 96 378 ASP B O 1
ATOM 6451 N N . GLY B 1 379 ? -26.484 -14.602 -23.594 1 94.62 379 GLY B N 1
ATOM 6452 C CA . GLY B 1 379 ? -25.391 -13.664 -23.469 1 94.62 379 GLY B CA 1
ATOM 6453 C C . GLY B 1 379 ? -24.203 -14.023 -24.359 1 94.62 379 GLY B C 1
ATOM 6454 O O . GLY B 1 379 ? -23.578 -13.148 -24.938 1 94.62 379 GLY B O 1
ATOM 6455 N N . LEU B 1 380 ? -23.844 -15.32 -24.375 1 95.75 380 LEU B N 1
ATOM 6456 C CA . LEU B 1 380 ? -22.75 -15.766 -25.234 1 95.75 380 LEU B CA 1
ATOM 6457 C C . LEU B 1 380 ? -23.062 -15.5 -26.703 1 95.75 380 LEU B C 1
ATOM 6459 O O . LEU B 1 380 ? -22.172 -15.07 -27.453 1 95.75 380 LEU B O 1
ATOM 6463 N N . ASN B 1 381 ? -24.266 -15.75 -27.078 1 91.94 381 ASN B N 1
ATOM 6464 C CA . ASN B 1 381 ? -24.703 -15.484 -28.453 1 91.94 381 ASN B CA 1
ATOM 6465 C C . ASN B 1 381 ? -24.516 -14.016 -28.812 1 91.94 381 ASN B C 1
ATOM 6467 O O . ASN B 1 381 ? -24.094 -13.695 -29.938 1 91.94 381 ASN B O 1
ATOM 6471 N N . GLU B 1 382 ? -24.859 -13.211 -27.953 1 90.19 382 GLU B N 1
ATOM 6472 C CA . GLU B 1 382 ? -24.703 -11.773 -28.156 1 90.19 382 GLU B CA 1
ATOM 6473 C C . GLU B 1 382 ? -23.234 -11.383 -28.266 1 90.19 382 GLU B C 1
ATOM 6475 O O . GLU B 1 382 ? -22.859 -10.547 -29.094 1 90.19 382 GLU B O 1
ATOM 6480 N N . LEU B 1 383 ? -22.469 -11.93 -27.406 1 87.44 383 LEU B N 1
ATOM 6481 C CA . LEU B 1 383 ? -21.047 -11.633 -27.375 1 87.44 383 LEU B CA 1
ATOM 6482 C C . LEU B 1 383 ? -20.375 -12.062 -28.688 1 87.44 383 LEU B C 1
ATOM 6484 O O . LEU B 1 383 ? -19.453 -11.398 -29.156 1 87.44 383 LEU B O 1
ATOM 6488 N N . MET B 1 384 ? -20.766 -13.18 -29.297 1 85.19 384 MET B N 1
ATOM 6489 C CA . MET B 1 384 ? -20.109 -13.75 -30.469 1 85.19 384 MET B CA 1
ATOM 6490 C C . MET B 1 384 ? -20.547 -13.008 -31.734 1 85.19 384 MET B C 1
ATOM 6492 O O . MET B 1 384 ? -19.891 -13.133 -32.781 1 85.19 384 MET B O 1
ATOM 6496 N N . ARG B 1 385 ? -21.594 -12.297 -31.703 1 78.62 385 ARG B N 1
ATOM 6497 C CA . ARG B 1 385 ? -22.031 -11.508 -32.844 1 78.62 385 ARG B CA 1
ATOM 6498 C C . ARG B 1 385 ? -21.078 -10.352 -33.094 1 78.62 385 ARG B C 1
ATOM 6500 O O . ARG B 1 385 ? -20.953 -9.891 -34.25 1 78.62 385 ARG B O 1
ATOM 6507 N N . ASP B 1 386 ? -20.328 -9.766 -32.125 1 69.38 386 ASP B N 1
ATOM 6508 C CA . ASP B 1 386 ? -19.328 -8.719 -32.281 1 69.38 386 ASP B CA 1
ATOM 6509 C C . ASP B 1 386 ? -17.953 -9.188 -31.812 1 69.38 386 ASP B C 1
ATOM 6511 O O . ASP B 1 386 ? -17.5 -8.789 -30.734 1 69.38 386 ASP B O 1
ATOM 6515 N N . PRO B 1 387 ? -17.375 -9.969 -32.594 1 56.97 387 PRO B N 1
ATOM 6516 C CA . PRO B 1 387 ? -16.141 -10.586 -32.125 1 56.97 387 PRO B CA 1
ATOM 6517 C C . PRO B 1 387 ? -15.031 -9.57 -31.844 1 56.97 387 PRO B C 1
ATOM 6519 O O . PRO B 1 387 ? -14.062 -9.875 -31.141 1 56.97 387 PRO B O 1
ATOM 6522 N N . ALA B 1 388 ? -15.078 -8.484 -32.531 1 54.38 388 ALA B N 1
ATOM 6523 C CA . ALA B 1 388 ? -14.094 -7.43 -32.312 1 54.38 388 ALA B CA 1
ATOM 6524 C C . ALA B 1 388 ? -14 -7.098 -30.812 1 54.38 388 ALA B C 1
ATOM 6526 O O . ALA B 1 388 ? -12.945 -6.691 -30.328 1 54.38 388 ALA B O 1
ATOM 6527 N N . SER B 1 389 ? -15.07 -7.195 -30.328 1 50.94 389 SER B N 1
ATOM 6528 C CA . SER B 1 389 ? -15.141 -6.863 -28.906 1 50.94 389 SER B CA 1
ATOM 6529 C C . SER B 1 389 ? -14.336 -7.848 -28.078 1 50.94 389 SER B C 1
ATOM 6531 O O . SER B 1 389 ? -14.039 -7.582 -26.906 1 50.94 389 SER B O 1
ATOM 6533 N N . LEU B 1 390 ? -14.25 -9.031 -28.469 1 49.16 390 LEU B N 1
ATOM 6534 C CA . LEU B 1 390 ? -13.5 -10.023 -27.703 1 49.16 390 LEU B CA 1
ATOM 6535 C C . LEU B 1 390 ? -12 -9.797 -27.844 1 49.16 390 LEU B C 1
ATOM 6537 O O . LEU B 1 390 ? -11.195 -10.602 -27.359 1 49.16 390 LEU B O 1
ATOM 6541 N N . GLY B 1 391 ? -11.617 -8.43 -28.188 1 46.59 391 GLY B N 1
ATOM 6542 C CA . GLY B 1 391 ? -10.219 -8.055 -28.234 1 46.59 391 GLY B CA 1
ATOM 6543 C C . GLY B 1 391 ? -9.461 -8.703 -29.391 1 46.59 391 GLY B C 1
ATOM 6544 O O . GLY B 1 391 ? -8.234 -8.672 -29.422 1 46.59 391 GLY B O 1
ATOM 6545 N N . ILE B 1 392 ? -9.992 -9.562 -30.141 1 40.94 392 ILE B N 1
ATOM 6546 C CA . ILE B 1 392 ? -9.352 -10.203 -31.281 1 40.94 392 ILE B CA 1
ATOM 6547 C C . ILE B 1 392 ? -9.078 -9.172 -32.375 1 40.94 392 ILE B C 1
ATOM 6549 O O . ILE B 1 392 ? -8.141 -9.328 -33.156 1 40.94 392 ILE B O 1
ATOM 6553 N N . ALA B 1 393 ? -9.734 -8.086 -32.531 1 39.56 393 ALA B N 1
ATOM 6554 C CA . ALA B 1 393 ? -9.688 -7.242 -33.719 1 39.56 393 ALA B CA 1
ATOM 6555 C C . ALA B 1 393 ? -8.609 -6.168 -33.594 1 39.56 393 ALA B C 1
ATOM 6557 O O . ALA B 1 393 ? -8.531 -5.254 -34.406 1 39.56 393 ALA B O 1
ATOM 6558 N N . ALA B 1 394 ? -7.898 -5.953 -32.531 1 44.69 394 ALA B N 1
ATOM 6559 C CA . ALA B 1 394 ? -6.992 -4.816 -32.625 1 44.69 394 ALA B CA 1
ATOM 6560 C C . ALA B 1 394 ? -5.961 -5.043 -33.75 1 44.69 394 ALA B C 1
ATOM 6562 O O . ALA B 1 394 ? -5.684 -6.184 -34.125 1 44.69 394 ALA B O 1
ATOM 6563 N N . SER B 1 395 ? -5.656 -3.91 -34.5 1 49.59 395 SER B N 1
ATOM 6564 C CA . SER B 1 395 ? -4.621 -3.988 -35.531 1 49.59 395 SER B CA 1
ATOM 6565 C C . SER B 1 395 ? -3.357 -4.648 -35 1 49.59 395 SER B C 1
ATOM 6567 O O . SER B 1 395 ? -2.74 -4.145 -34.062 1 49.59 395 SER B O 1
ATOM 6569 N N . VAL B 1 396 ? -3.236 -5.906 -35.062 1 57.78 396 VAL B N 1
ATOM 6570 C CA . VAL B 1 396 ? -2.131 -6.758 -34.656 1 57.78 396 VAL B CA 1
ATOM 6571 C C . VAL B 1 396 ? -1.116 -6.891 -35.781 1 57.78 396 VAL B C 1
ATOM 6573 O O . VAL B 1 396 ? -1.492 -7.055 -36.938 1 57.78 396 VAL B O 1
ATOM 6576 N N . ALA B 1 397 ? 0.125 -6.312 -35.531 1 65.81 397 ALA B N 1
ATOM 6577 C CA . ALA B 1 397 ? 1.229 -6.543 -36.469 1 65.81 397 ALA B CA 1
ATOM 6578 C C . ALA B 1 397 ? 2.072 -7.734 -36.031 1 65.81 397 ALA B C 1
ATOM 6580 O O . ALA B 1 397 ? 2.344 -7.91 -34.844 1 65.81 397 ALA B O 1
ATOM 6581 N N . GLU B 1 398 ? 2.295 -8.578 -36.969 1 78.5 398 GLU B N 1
ATOM 6582 C CA . GLU B 1 398 ? 3.254 -9.641 -36.688 1 78.5 398 GLU B CA 1
ATOM 6583 C C . GLU B 1 398 ? 4.691 -9.141 -36.812 1 78.5 398 GLU B C 1
ATOM 6585 O O . GLU B 1 398 ? 5.059 -8.547 -37.844 1 78.5 398 GLU B O 1
ATOM 6590 N N . VAL B 1 399 ? 5.406 -9.195 -35.688 1 78.31 399 VAL B N 1
ATOM 6591 C CA . VAL B 1 399 ? 6.785 -8.719 -35.719 1 78.31 399 VAL B CA 1
ATOM 6592 C C . VAL B 1 399 ? 7.734 -9.867 -35.406 1 78.31 399 VAL B C 1
ATOM 6594 O O . VAL B 1 399 ? 7.34 -10.852 -34.781 1 78.31 399 VAL B O 1
ATOM 6597 N N . LYS B 1 400 ? 8.969 -9.789 -36.031 1 82.88 400 LYS B N 1
ATOM 6598 C CA . LYS B 1 400 ? 10.047 -10.703 -35.656 1 82.88 400 LYS B CA 1
ATOM 6599 C C . LYS B 1 400 ? 10.758 -10.219 -34.375 1 82.88 400 LYS B C 1
ATOM 6601 O O . LYS B 1 400 ? 10.672 -9.047 -34.031 1 82.88 400 LYS B O 1
ATOM 6606 N N . SER B 1 401 ? 11.43 -11.133 -33.75 1 86.38 401 SER B N 1
ATOM 6607 C CA . SER B 1 401 ? 12.086 -10.812 -32.5 1 86.38 401 SER B CA 1
ATOM 6608 C C . SER B 1 401 ? 13.07 -9.664 -32.656 1 86.38 401 SER B C 1
ATOM 6610 O O . SER B 1 401 ? 13.266 -8.867 -31.734 1 86.38 401 SER B O 1
ATOM 6612 N N . ALA B 1 402 ? 13.609 -9.547 -33.812 1 80.31 402 ALA B N 1
ATOM 6613 C CA . ALA B 1 402 ? 14.594 -8.508 -34.094 1 80.31 402 ALA B CA 1
ATOM 6614 C C . ALA B 1 402 ? 13.938 -7.129 -34.125 1 80.31 402 ALA B C 1
ATOM 6616 O O . ALA B 1 402 ? 14.602 -6.113 -33.875 1 80.31 402 ALA B O 1
ATOM 6617 N N . GLN B 1 403 ? 12.609 -7.102 -34.281 1 79 403 GLN B N 1
ATOM 6618 C CA . GLN B 1 403 ? 11.875 -5.848 -34.438 1 79 403 GLN B CA 1
ATOM 6619 C C . GLN B 1 403 ? 11.258 -5.418 -33.125 1 79 403 GLN B C 1
ATOM 6621 O O . GLN B 1 403 ? 10.648 -4.348 -33.031 1 79 403 GLN B O 1
ATOM 6626 N N . LEU B 1 404 ? 11.398 -6.305 -32.125 1 84.06 404 LEU B N 1
ATOM 6627 C CA . LEU B 1 404 ? 10.812 -5.984 -30.844 1 84.06 404 LEU B CA 1
ATOM 6628 C C . LEU B 1 404 ? 11.562 -4.836 -30.172 1 84.06 404 LEU B C 1
ATOM 6630 O O . LEU B 1 404 ? 12.797 -4.793 -30.203 1 84.06 404 LEU B O 1
ATOM 6634 N N . ARG B 1 405 ? 10.852 -3.783 -29.656 1 81 405 ARG B N 1
ATOM 6635 C CA . ARG B 1 405 ? 11.414 -2.658 -28.922 1 81 405 ARG B CA 1
ATOM 6636 C C . ARG B 1 405 ? 10.734 -2.512 -27.562 1 81 405 ARG B C 1
ATOM 6638 O O . ARG B 1 405 ? 9.578 -2.914 -27.391 1 81 405 ARG B O 1
ATOM 6645 N N . GLU B 1 406 ? 11.57 -2.039 -26.703 1 83.31 406 GLU B N 1
ATOM 6646 C CA . GLU B 1 406 ? 11.023 -1.782 -25.375 1 83.31 406 GLU B CA 1
ATOM 6647 C C . GLU B 1 406 ? 9.789 -0.893 -25.438 1 83.31 406 GLU B C 1
ATOM 6649 O O . GLU B 1 406 ? 9.766 0.1 -26.172 1 83.31 406 GLU B O 1
ATOM 6654 N N . GLY B 1 407 ? 8.719 -1.31 -24.719 1 77.62 407 GLY B N 1
ATOM 6655 C CA . GLY B 1 407 ? 7.492 -0.527 -24.688 1 77.62 407 GLY B CA 1
ATOM 6656 C C . GLY B 1 407 ? 6.395 -1.095 -25.562 1 77.62 407 GLY B C 1
ATOM 6657 O O . GLY B 1 407 ? 5.23 -0.704 -25.438 1 77.62 407 GLY B O 1
ATOM 6658 N N . MET B 1 408 ? 6.707 -1.982 -26.5 1 78.62 408 MET B N 1
ATOM 6659 C CA . MET B 1 408 ? 5.691 -2.605 -27.344 1 78.62 408 MET B CA 1
ATOM 6660 C C . MET B 1 408 ? 4.762 -3.488 -26.516 1 78.62 408 MET B C 1
ATOM 6662 O O . MET B 1 408 ? 5.199 -4.125 -25.562 1 78.62 408 MET B O 1
ATOM 6666 N N . GLN B 1 409 ? 3.512 -3.406 -26.859 1 83.44 409 GLN B N 1
ATOM 6667 C CA . GLN B 1 409 ? 2.51 -4.199 -26.141 1 83.44 409 GLN B CA 1
ATOM 6668 C C . GLN B 1 409 ? 2.068 -5.398 -26.984 1 83.44 409 GLN B C 1
ATOM 6670 O O . GLN B 1 409 ? 1.78 -5.258 -28.172 1 83.44 409 GLN B O 1
ATOM 6675 N N . LEU B 1 410 ? 2.096 -6.535 -26.375 1 80.38 410 LEU B N 1
ATOM 6676 C CA . LEU B 1 410 ? 1.701 -7.75 -27.078 1 80.38 410 LEU B CA 1
ATOM 6677 C C . LEU B 1 410 ? 0.205 -7.742 -27.375 1 80.38 410 LEU B C 1
ATOM 6679 O O . LEU B 1 410 ? -0.601 -7.398 -26.5 1 80.38 410 LEU B O 1
ATOM 6683 N N . ALA B 1 411 ? -0.065 -7.938 -28.641 1 74.06 411 ALA B N 1
ATOM 6684 C CA . ALA B 1 411 ? -1.462 -8 -29.047 1 74.06 411 ALA B CA 1
ATOM 6685 C C . ALA B 1 411 ? -2.074 -9.359 -28.734 1 74.06 411 ALA B C 1
ATOM 6687 O O . ALA B 1 411 ? -3.299 -9.508 -28.703 1 74.06 411 ALA B O 1
ATOM 6688 N N . ASP B 1 412 ? -1.143 -10.328 -28.625 1 74.31 412 ASP B N 1
ATOM 6689 C CA . ASP B 1 412 ? -1.548 -11.695 -28.297 1 74.31 412 ASP B CA 1
ATOM 6690 C C . ASP B 1 412 ? -0.504 -12.383 -27.422 1 74.31 412 ASP B C 1
ATOM 6692 O O . ASP B 1 412 ? 0.605 -11.875 -27.25 1 74.31 412 ASP B O 1
ATOM 6696 N N . ASP B 1 413 ? -0.917 -13.484 -26.859 1 74.25 413 ASP B N 1
ATOM 6697 C CA . ASP B 1 413 ? 0.022 -14.281 -26.078 1 74.25 413 ASP B CA 1
ATOM 6698 C C . ASP B 1 413 ? 1.213 -14.719 -26.922 1 74.25 413 ASP B C 1
ATOM 6700 O O . ASP B 1 413 ? 1.053 -15.07 -28.094 1 74.25 413 ASP B O 1
ATOM 6704 N N . LEU B 1 414 ? 2.375 -14.492 -26.391 1 79.38 414 LEU B N 1
ATOM 6705 C CA . LEU B 1 414 ? 3.58 -15.016 -27.016 1 79.38 414 LEU B CA 1
ATOM 6706 C C . LEU B 1 414 ? 3.908 -16.406 -26.5 1 79.38 414 LEU B C 1
ATOM 6708 O O . LEU B 1 414 ? 4.137 -16.594 -25.312 1 79.38 414 LEU B O 1
ATOM 6712 N N . ARG B 1 415 ? 3.84 -17.359 -27.453 1 77.06 415 ARG B N 1
ATOM 6713 C CA . ARG B 1 415 ? 4.086 -18.75 -27.078 1 77.06 415 ARG B CA 1
ATOM 6714 C C . ARG B 1 415 ? 5.199 -19.359 -27.938 1 77.06 415 ARG B C 1
ATOM 6716 O O . ARG B 1 415 ? 5.418 -18.938 -29.078 1 77.06 415 ARG B O 1
ATOM 6723 N N . THR B 1 416 ? 5.965 -20.281 -27.328 1 73.5 416 THR B N 1
ATOM 6724 C CA . THR B 1 416 ? 6.926 -21.062 -28.094 1 73.5 416 THR B CA 1
ATOM 6725 C C . THR B 1 416 ? 6.215 -22.047 -29.016 1 73.5 416 THR B C 1
ATOM 6727 O O . THR B 1 416 ? 4.988 -22.156 -28.984 1 73.5 416 THR B O 1
ATOM 6730 N N . HIS B 1 417 ? 6.992 -22.641 -29.953 1 66.69 417 HIS B N 1
ATOM 6731 C CA . HIS B 1 417 ? 6.422 -23.625 -30.875 1 66.69 417 HIS B CA 1
ATOM 6732 C C . HIS B 1 417 ? 5.832 -24.812 -30.125 1 66.69 417 HIS B C 1
ATOM 6734 O O . HIS B 1 417 ? 4.91 -25.469 -30.609 1 66.69 417 HIS B O 1
ATOM 6740 N N . ARG B 1 418 ? 6.305 -24.922 -28.906 1 61.31 418 ARG B N 1
ATOM 6741 C CA . ARG B 1 418 ? 5.836 -26.047 -28.109 1 61.31 418 ARG B CA 1
ATOM 6742 C C . ARG B 1 418 ? 4.648 -25.656 -27.234 1 61.31 418 ARG B C 1
ATOM 6744 O O . ARG B 1 418 ? 4.207 -26.422 -26.375 1 61.31 418 ARG B O 1
ATOM 6751 N N . GLY B 1 419 ? 4.246 -24.375 -27.391 1 62.66 419 GLY B N 1
ATOM 6752 C CA . GLY B 1 419 ? 3.025 -23.953 -26.719 1 62.66 419 GLY B CA 1
ATOM 6753 C C . GLY B 1 419 ? 3.273 -23.344 -25.344 1 62.66 419 GLY B C 1
ATOM 6754 O O . GLY B 1 419 ? 2.33 -23.094 -24.594 1 62.66 419 GLY B O 1
ATOM 6755 N N . VAL B 1 420 ? 4.559 -23.156 -25.031 1 63.66 420 VAL B N 1
ATOM 6756 C CA . VAL B 1 420 ? 4.887 -22.562 -23.734 1 63.66 420 VAL B CA 1
ATOM 6757 C C . VAL B 1 420 ? 4.625 -21.047 -23.781 1 63.66 420 VAL B C 1
ATOM 6759 O O . VAL B 1 420 ? 5.133 -20.359 -24.672 1 63.66 420 VAL B O 1
ATOM 6762 N N . LEU B 1 421 ? 3.74 -20.609 -22.859 1 71.5 421 LEU B N 1
ATOM 6763 C CA . LEU B 1 421 ? 3.461 -19.172 -22.766 1 71.5 421 LEU B CA 1
ATOM 6764 C C . LEU B 1 421 ? 4.672 -18.422 -22.234 1 71.5 421 LEU B C 1
ATOM 6766 O O . LEU B 1 421 ? 5.129 -18.672 -21.125 1 71.5 421 LEU B O 1
ATOM 6770 N N . LEU B 1 422 ? 5.262 -17.484 -22.969 1 74.31 422 LEU B N 1
ATOM 6771 C CA . LEU B 1 422 ? 6.406 -16.672 -22.578 1 74.31 422 LEU B CA 1
ATOM 6772 C C . LEU B 1 422 ? 5.949 -15.344 -21.984 1 74.31 422 LEU B C 1
ATOM 6774 O O . LEU B 1 422 ? 6.523 -14.859 -21.016 1 74.31 422 LEU B O 1
ATOM 6778 N N . MET B 1 423 ? 4.898 -14.758 -22.641 1 78.25 423 MET B N 1
ATOM 6779 C CA . MET B 1 423 ? 4.367 -13.469 -22.219 1 78.25 423 MET B CA 1
ATOM 6780 C C . MET B 1 423 ? 2.881 -13.352 -22.547 1 78.25 423 MET B C 1
ATOM 6782 O O . MET B 1 423 ? 2.42 -13.914 -23.547 1 78.25 423 MET B O 1
ATOM 6786 N N . THR B 1 424 ? 2.158 -12.656 -21.688 1 68.75 424 THR B N 1
ATOM 6787 C CA . THR B 1 424 ? 0.711 -12.586 -21.859 1 68.75 424 THR B CA 1
ATOM 6788 C C . THR B 1 424 ? 0.325 -11.383 -22.719 1 68.75 424 THR B C 1
ATOM 6790 O O . THR B 1 424 ? 1.081 -10.422 -22.828 1 68.75 424 THR B O 1
ATOM 6793 N N . LYS B 1 425 ? -0.811 -11.586 -23.266 1 67.25 425 LYS B N 1
ATOM 6794 C CA . LYS B 1 425 ? -1.405 -10.492 -24.031 1 67.25 425 LYS B CA 1
ATOM 6795 C C . LYS B 1 425 ? -1.499 -9.219 -23.188 1 67.25 425 LYS B C 1
ATOM 6797 O O . LYS B 1 425 ? -1.868 -9.281 -22.016 1 67.25 425 LYS B O 1
ATOM 6802 N N . GLY B 1 426 ? -1.114 -8.133 -23.828 1 69.75 426 GLY B N 1
ATOM 6803 C CA . GLY B 1 426 ? -1.195 -6.836 -23.156 1 69.75 426 GLY B CA 1
ATOM 6804 C C . GLY B 1 426 ? 0.073 -6.469 -22.406 1 69.75 426 GLY B C 1
ATOM 6805 O O . GLY B 1 426 ? 0.229 -5.332 -21.969 1 69.75 426 GLY B O 1
ATOM 6806 N N . SER B 1 427 ? 0.961 -7.453 -22.266 1 76.25 427 SER B N 1
ATOM 6807 C CA . SER B 1 427 ? 2.217 -7.184 -21.578 1 76.25 427 SER B CA 1
ATOM 6808 C C . SER B 1 427 ? 3.074 -6.188 -22.344 1 76.25 427 SER B C 1
ATOM 6810 O O . SER B 1 427 ? 3.139 -6.242 -23.578 1 76.25 427 SER B O 1
ATOM 6812 N N . VAL B 1 428 ? 3.588 -5.207 -21.609 1 78.81 428 VAL B N 1
ATOM 6813 C CA . VAL B 1 428 ? 4.551 -4.281 -22.188 1 78.81 428 VAL B CA 1
ATOM 6814 C C . VAL B 1 428 ? 5.957 -4.863 -22.094 1 78.81 428 VAL B C 1
ATOM 6816 O O . VAL B 1 428 ? 6.418 -5.207 -21 1 78.81 428 VAL B O 1
ATOM 6819 N N . MET B 1 429 ? 6.562 -5.035 -23.234 1 79.75 429 MET B N 1
ATOM 6820 C CA . MET B 1 429 ? 7.848 -5.719 -23.328 1 79.75 429 MET B CA 1
ATOM 6821 C C . MET B 1 429 ? 8.953 -4.883 -22.703 1 79.75 429 MET B C 1
ATOM 6823 O O . MET B 1 429 ? 9.148 -3.721 -23.078 1 79.75 429 MET B O 1
ATOM 6827 N N . SER B 1 430 ? 9.625 -5.422 -21.75 1 78.62 430 SER B N 1
ATOM 6828 C CA . SER B 1 430 ? 10.836 -4.812 -21.203 1 78.62 430 SER B CA 1
ATOM 6829 C C . SER B 1 430 ? 12.07 -5.254 -21.984 1 78.62 430 SER B C 1
ATOM 6831 O O . SER B 1 430 ? 12.008 -6.195 -22.781 1 78.62 430 SER B O 1
ATOM 6833 N N . ALA B 1 431 ? 13.203 -4.5 -21.734 1 78.12 431 ALA B N 1
ATOM 6834 C CA . ALA B 1 431 ? 14.461 -4.844 -22.391 1 78.12 431 ALA B CA 1
ATOM 6835 C C . ALA B 1 431 ? 14.891 -6.262 -22.031 1 78.12 431 ALA B C 1
ATOM 6837 O O . ALA B 1 431 ? 15.352 -7.012 -22.906 1 78.12 431 ALA B O 1
ATOM 6838 N N . HIS B 1 432 ? 14.609 -6.605 -20.844 1 79.62 432 HIS B N 1
ATOM 6839 C CA . HIS B 1 432 ? 15 -7.934 -20.375 1 79.62 432 HIS B CA 1
ATOM 6840 C C . HIS B 1 432 ? 14.172 -9.023 -21.047 1 79.62 432 HIS B C 1
ATOM 6842 O O . HIS B 1 432 ? 14.719 -10.047 -21.484 1 79.62 432 HIS B O 1
ATOM 6848 N N . GLN B 1 433 ? 12.945 -8.836 -21.203 1 80.38 433 GLN B N 1
ATOM 6849 C CA . GLN B 1 433 ? 12.055 -9.812 -21.812 1 80.38 433 GLN B CA 1
ATOM 6850 C C . GLN B 1 433 ? 12.383 -10 -23.297 1 80.38 433 GLN B C 1
ATOM 6852 O O . GLN B 1 433 ? 12.328 -11.117 -23.812 1 80.38 433 GLN B O 1
ATOM 6857 N N . ILE B 1 434 ? 12.727 -8.844 -23.938 1 81.62 434 ILE B N 1
ATOM 6858 C CA . ILE B 1 434 ? 13.086 -8.906 -25.344 1 81.62 434 ILE B CA 1
ATOM 6859 C C . ILE B 1 434 ? 14.344 -9.75 -25.531 1 81.62 434 ILE B C 1
ATOM 6861 O O . ILE B 1 434 ? 14.398 -10.609 -26.406 1 81.62 434 ILE B O 1
ATOM 6865 N N . GLU B 1 435 ? 15.305 -9.523 -24.641 1 81.19 435 GLU B N 1
ATOM 6866 C CA . GLU B 1 435 ? 16.531 -10.305 -24.703 1 81.19 435 GLU B CA 1
ATOM 6867 C C . GLU B 1 435 ? 16.25 -11.789 -24.484 1 81.19 435 GLU B C 1
ATOM 6869 O O . GLU B 1 435 ? 16.859 -12.641 -25.141 1 81.19 435 GLU B O 1
ATOM 6874 N N . LEU B 1 436 ? 15.398 -12.102 -23.609 1 81.56 436 LEU B N 1
ATOM 6875 C CA . LEU B 1 436 ? 15.047 -13.484 -23.312 1 81.56 436 LEU B CA 1
ATOM 6876 C C . LEU B 1 436 ? 14.383 -14.148 -24.516 1 81.56 436 LEU B C 1
ATOM 6878 O O . LEU B 1 436 ? 14.703 -15.289 -24.859 1 81.56 436 LEU B O 1
ATOM 6882 N N . VAL B 1 437 ? 13.5 -13.383 -25.156 1 83.94 437 VAL B N 1
ATOM 6883 C CA . VAL B 1 437 ? 12.805 -13.914 -26.328 1 83.94 437 VAL B CA 1
ATOM 6884 C C . VAL B 1 437 ? 13.82 -14.258 -27.422 1 83.94 437 VAL B C 1
ATOM 6886 O O . VAL B 1 437 ? 13.75 -15.328 -28.016 1 83.94 437 VAL B O 1
ATOM 6889 N N . ARG B 1 438 ? 14.781 -13.344 -27.578 1 82.81 438 ARG B N 1
ATOM 6890 C CA . ARG B 1 438 ? 15.805 -13.555 -28.594 1 82.81 438 ARG B CA 1
ATOM 6891 C C . ARG B 1 438 ? 16.672 -14.758 -28.25 1 82.81 438 ARG B C 1
ATOM 6893 O O . ARG B 1 438 ? 17.016 -15.562 -29.125 1 82.81 438 ARG B O 1
ATOM 6900 N N . ARG B 1 439 ? 16.953 -14.906 -27 1 81.19 439 ARG B N 1
ATOM 6901 C CA . ARG B 1 439 ? 17.75 -16.031 -26.531 1 81.19 439 ARG B CA 1
ATOM 6902 C C . ARG B 1 439 ? 17.016 -17.344 -26.734 1 81.19 439 ARG B C 1
ATOM 6904 O O . ARG B 1 439 ? 17.609 -18.344 -27.141 1 81.19 439 ARG B O 1
ATOM 6911 N N . PHE B 1 440 ? 15.812 -17.328 -26.484 1 81.75 440 PHE B N 1
ATOM 6912 C CA . PHE B 1 440 ? 15.008 -18.531 -26.625 1 81.75 440 PHE B CA 1
ATOM 6913 C C . PHE B 1 440 ? 14.883 -18.938 -28.078 1 81.75 440 PHE B C 1
ATOM 6915 O O . PHE B 1 440 ? 14.945 -20.125 -28.422 1 81.75 440 PHE B O 1
ATOM 6922 N N . GLU B 1 441 ? 14.734 -17.922 -28.969 1 81.62 441 GLU B N 1
ATOM 6923 C CA . GLU B 1 441 ? 14.672 -18.188 -30.406 1 81.62 441 GLU B CA 1
ATOM 6924 C C . GLU B 1 441 ? 15.961 -18.844 -30.906 1 81.62 441 GLU B C 1
ATOM 6926 O O . GLU B 1 441 ? 15.922 -19.781 -31.703 1 81.62 441 GLU B O 1
ATOM 6931 N N . THR B 1 442 ? 17.031 -18.297 -30.391 1 80.06 442 THR B N 1
ATOM 6932 C CA . THR B 1 442 ? 18.344 -18.812 -30.781 1 80.06 442 THR B CA 1
ATOM 6933 C C . THR B 1 442 ? 18.516 -20.25 -30.297 1 80.06 442 THR B C 1
ATOM 6935 O O . THR B 1 442 ? 19.016 -21.094 -31.047 1 80.06 442 THR B O 1
ATOM 6938 N N . ARG B 1 443 ? 18.031 -20.5 -29.172 1 74.38 443 ARG B N 1
ATOM 6939 C CA . ARG B 1 443 ? 18.219 -21.812 -28.562 1 74.38 443 ARG B CA 1
ATOM 6940 C C . ARG B 1 443 ? 17.297 -22.844 -29.203 1 74.38 443 ARG B C 1
ATOM 6942 O O . ARG B 1 443 ? 17.688 -24 -29.406 1 74.38 443 ARG B O 1
ATOM 6949 N N . GLU B 1 444 ? 16.109 -22.406 -29.516 1 73.94 444 GLU B N 1
ATOM 6950 C CA . GLU B 1 444 ? 15.141 -23.297 -30.125 1 73.94 444 GLU B CA 1
ATOM 6951 C C . GLU B 1 444 ? 15.367 -23.406 -31.641 1 73.94 444 GLU B C 1
ATOM 6953 O O . GLU B 1 444 ? 14.914 -24.359 -32.281 1 73.94 444 GLU B O 1
ATOM 6958 N N . GLY B 1 445 ? 16.094 -22.547 -32.219 1 74.38 445 GLY B N 1
ATOM 6959 C CA . GLY B 1 445 ? 16.391 -22.531 -33.656 1 74.38 445 GLY B CA 1
ATOM 6960 C C . GLY B 1 445 ? 15.195 -22.141 -34.5 1 74.38 445 GLY B C 1
ATOM 6961 O O . GLY B 1 445 ? 15.164 -22.406 -35.688 1 74.38 445 GLY B O 1
ATOM 6962 N N . THR B 1 446 ? 14.094 -21.734 -33.844 1 77.88 446 THR B N 1
ATOM 6963 C CA . THR B 1 446 ? 12.906 -21.328 -34.562 1 77.88 446 THR B CA 1
ATOM 6964 C C . THR B 1 446 ? 12.438 -19.938 -34.125 1 77.88 446 THR B C 1
ATOM 6966 O O . THR B 1 446 ? 12.594 -19.562 -32.969 1 77.88 446 THR B O 1
ATOM 6969 N N . SER B 1 447 ? 12.023 -19.172 -35.156 1 82.81 447 SER B N 1
ATOM 6970 C CA . SER B 1 447 ? 11.484 -17.844 -34.812 1 82.81 447 SER B CA 1
ATOM 6971 C C . SER B 1 447 ? 10.07 -17.953 -34.281 1 82.81 447 SER B C 1
ATOM 6973 O O . SER B 1 447 ? 9.312 -18.844 -34.625 1 82.81 447 SER B O 1
ATOM 6975 N N . PHE B 1 448 ? 9.773 -17.078 -33.312 1 84.69 448 PHE B N 1
ATOM 6976 C CA . PHE B 1 448 ? 8.438 -17.047 -32.719 1 84.69 448 PHE B CA 1
ATOM 6977 C C . PHE B 1 448 ? 7.523 -16.109 -33.5 1 84.69 448 PHE B C 1
ATOM 6979 O O . PHE B 1 448 ? 7.992 -15.148 -34.125 1 84.69 448 PHE B O 1
ATOM 6986 N N . ASP B 1 449 ? 6.199 -16.453 -33.562 1 77.62 449 ASP B N 1
ATOM 6987 C CA . ASP B 1 449 ? 5.188 -15.539 -34.094 1 77.62 449 ASP B CA 1
ATOM 6988 C C . ASP B 1 449 ? 4.797 -14.484 -33.062 1 77.62 449 ASP B C 1
ATOM 6990 O O . ASP B 1 449 ? 4.051 -14.781 -32.125 1 77.62 449 ASP B O 1
ATOM 6994 N N . ILE B 1 450 ? 5.324 -13.289 -33.219 1 84.56 450 ILE B N 1
ATOM 6995 C CA . ILE B 1 450 ? 5.09 -12.234 -32.219 1 84.56 450 ILE B CA 1
ATOM 6996 C C . ILE B 1 450 ? 4.109 -11.211 -32.781 1 84.56 450 ILE B C 1
ATOM 6998 O O . ILE B 1 450 ? 4.352 -10.625 -33.844 1 84.56 450 ILE B O 1
ATOM 7002 N N . LEU B 1 451 ? 2.963 -11.07 -32.062 1 79.94 451 LEU B N 1
ATOM 7003 C CA . LEU B 1 451 ? 1.956 -10.094 -32.469 1 79.94 451 LEU B CA 1
ATOM 7004 C C . LEU B 1 451 ? 1.93 -8.914 -31.5 1 79.94 451 LEU B C 1
ATOM 7006 O O . LEU B 1 451 ? 1.806 -9.102 -30.297 1 79.94 451 LEU B O 1
ATOM 7010 N N . VAL B 1 452 ? 2.146 -7.742 -32.031 1 80 452 VAL B N 1
ATOM 7011 C CA . VAL B 1 452 ? 2.152 -6.551 -31.203 1 80 452 VAL B CA 1
ATOM 7012 C C . VAL B 1 452 ? 1.066 -5.582 -31.672 1 80 452 VAL B C 1
ATOM 7014 O O . VAL B 1 452 ? 0.633 -5.637 -32.812 1 80 452 VAL B O 1
ATOM 7017 N N . LEU B 1 453 ? 0.565 -4.84 -30.75 1 73.75 453 LEU B N 1
ATOM 7018 C CA . LEU B 1 453 ? -0.422 -3.832 -31.109 1 73.75 453 LEU B CA 1
ATOM 7019 C C . LEU B 1 453 ? 0.212 -2.74 -31.969 1 73.75 453 LEU B C 1
ATOM 7021 O O . LEU B 1 453 ? 1.304 -2.256 -31.656 1 73.75 453 LEU B O 1
ATOM 7025 N N . ALA B 1 454 ? -0.106 -2.613 -33.344 1 58.66 454 ALA B N 1
ATOM 7026 C CA . ALA B 1 454 ? 0.428 -1.809 -34.438 1 58.66 454 ALA B CA 1
ATOM 7027 C C . ALA B 1 454 ? 0.614 -0.355 -34 1 58.66 454 ALA B C 1
ATOM 7029 O O . ALA B 1 454 ? 1.466 0.353 -34.531 1 58.66 454 ALA B O 1
ATOM 7030 N N . GLY B 1 455 ? -0.041 0.238 -33.344 1 51.69 455 GLY B N 1
ATOM 7031 C CA . GLY B 1 455 ? 0.185 1.67 -33.219 1 51.69 455 GLY B CA 1
ATOM 7032 C C . GLY B 1 455 ? 1.565 2.014 -32.688 1 51.69 455 GLY B C 1
ATOM 7033 O O . GLY B 1 455 ? 2.041 3.137 -32.875 1 51.69 455 GLY B O 1
ATOM 7034 N N . GLN B 1 456 ? 2.217 1.178 -32.094 1 44.56 456 GLN B N 1
ATOM 7035 C CA . GLN B 1 456 ? 3.459 1.527 -31.406 1 44.56 456 GLN B CA 1
ATOM 7036 C C . GLN B 1 456 ? 4.672 1.009 -32.156 1 44.56 456 GLN B C 1
ATOM 7038 O O . GLN B 1 456 ? 5.812 1.271 -31.781 1 44.56 456 GLN B O 1
ATOM 7043 N N . ALA B 1 457 ? 4.543 0.033 -33 1 42.16 457 ALA B N 1
ATOM 7044 C CA . ALA B 1 457 ? 5.668 -0.499 -33.781 1 42.16 457 ALA B CA 1
ATOM 7045 C C . ALA B 1 457 ? 6.277 0.575 -34.656 1 42.16 457 ALA B C 1
ATOM 7047 O O . ALA B 1 457 ? 7.367 0.39 -35.219 1 42.16 457 ALA B O 1
ATOM 7048 N N . ALA B 1 458 ? 5.504 1.503 -35.281 1 35.22 458 ALA B N 1
ATOM 7049 C CA . ALA B 1 458 ? 5.996 2.396 -36.344 1 35.22 458 ALA B CA 1
ATOM 7050 C C . ALA B 1 458 ? 6.859 3.51 -35.75 1 35.22 458 ALA B C 1
ATOM 7052 O O . ALA B 1 458 ? 6.934 4.605 -36.312 1 35.22 458 ALA B O 1
ATOM 7053 N N . ALA B 1 459 ? 7.184 3.41 -34.5 1 35.47 459 ALA B N 1
ATOM 7054 C CA . ALA B 1 459 ? 8.039 4.586 -34.375 1 35.47 459 ALA B CA 1
ATOM 7055 C C . ALA B 1 459 ? 9.266 4.473 -35.281 1 35.47 459 ALA B C 1
ATOM 7057 O O . ALA B 1 459 ? 10.047 3.525 -35.156 1 35.47 459 ALA B O 1
ATOM 7058 N N . LYS B 1 460 ? 9.188 5.055 -36.469 1 34.31 460 LYS B N 1
ATOM 7059 C CA . LYS B 1 460 ? 10.289 5.305 -37.406 1 34.31 460 LYS B CA 1
ATOM 7060 C C . LYS B 1 460 ? 11.594 5.57 -36.656 1 34.31 460 LYS B C 1
ATOM 7062 O O . LYS B 1 460 ? 11.609 6.336 -35.688 1 34.31 460 LYS B O 1
ATOM 7067 N N . PRO B 1 461 ? 12.594 4.816 -36.812 1 30.59 461 PRO B N 1
ATOM 7068 C CA . PRO B 1 461 ? 13.883 5.305 -36.312 1 30.59 461 PRO B CA 1
ATOM 7069 C C . PRO B 1 461 ? 14.102 6.785 -36.625 1 30.59 461 PRO B C 1
ATOM 7071 O O . PRO B 1 461 ? 13.68 7.285 -37.656 1 30.59 461 PRO B O 1
ATOM 7074 N N . ALA B 1 462 ? 13.898 7.68 -35.656 1 30.56 462 ALA B N 1
ATOM 7075 C CA . ALA B 1 462 ? 14.375 9.031 -35.938 1 30.56 462 ALA B CA 1
ATOM 7076 C C . ALA B 1 462 ? 15.531 9 -36.938 1 30.56 462 ALA B C 1
ATOM 7078 O O . ALA B 1 462 ? 16.5 8.242 -36.75 1 30.56 462 ALA B O 1
ATOM 7079 N N . GLN B 1 463 ? 15.32 9.281 -38.219 1 26.52 463 GLN B N 1
ATOM 7080 C CA . GLN B 1 463 ? 16.328 9.641 -39.219 1 26.52 463 GLN B CA 1
ATOM 7081 C C . GLN B 1 463 ? 17.469 10.422 -38.562 1 26.52 463 GLN B C 1
ATOM 7083 O O . GLN B 1 463 ? 17.234 11.359 -37.812 1 26.52 463 GLN B O 1
ATOM 7088 N N . GLY B 1 464 ? 18.625 9.758 -38.312 1 28.52 464 GLY B N 1
ATOM 7089 C CA . GLY B 1 464 ? 19.875 10.414 -37.938 1 28.52 464 GLY B CA 1
ATOM 7090 C C . GLY B 1 464 ? 20.062 11.742 -38.656 1 28.52 464 GLY B C 1
ATOM 7091 O O . GLY B 1 464 ? 19.641 11.906 -39.812 1 28.52 464 GLY B O 1
ATOM 7092 N N . ALA B 1 465 ? 19.812 12.914 -37.938 1 29.88 465 ALA B N 1
ATOM 7093 C CA . ALA B 1 465 ? 20.188 14.234 -38.438 1 29.88 465 ALA B CA 1
ATOM 7094 C C . ALA B 1 465 ? 21.391 14.164 -39.344 1 29.88 465 ALA B C 1
ATOM 7096 O O . ALA B 1 465 ? 22.344 13.406 -39.094 1 29.88 465 ALA B O 1
ATOM 7097 N N . PRO B 1 466 ? 21.188 14.594 -40.562 1 26.88 466 PRO B N 1
ATOM 7098 C CA . PRO B 1 466 ? 22.266 14.695 -41.531 1 26.88 466 PRO B CA 1
ATOM 7099 C C . PRO B 1 466 ? 23.562 15.242 -40.938 1 26.88 466 PRO B C 1
ATOM 7101 O O . PRO B 1 466 ? 23.531 15.945 -39.906 1 26.88 466 PRO B O 1
ATOM 7104 N N . ASN B 1 467 ? 24.672 14.375 -41 1 29.27 467 ASN B N 1
ATOM 7105 C CA . ASN B 1 467 ? 26.047 14.797 -40.781 1 29.27 467 ASN B CA 1
ATOM 7106 C C . ASN B 1 467 ? 26.328 16.156 -41.406 1 29.27 467 ASN B C 1
ATOM 7108 O O . ASN B 1 467 ? 26.266 16.312 -42.625 1 29.27 467 ASN B O 1
ATOM 7112 N N . ALA B 1 468 ? 25.75 17.281 -40.844 1 26.72 468 ALA B N 1
ATOM 7113 C CA . ALA B 1 468 ? 26.172 18.609 -41.281 1 26.72 468 ALA B CA 1
ATOM 7114 C C . ALA B 1 468 ? 27.688 18.656 -41.5 1 26.72 468 ALA B C 1
ATOM 7116 O O . ALA B 1 468 ? 28.469 18.344 -40.594 1 26.72 468 ALA B O 1
ATOM 7117 N N . GLY B 1 469 ? 28.094 18.375 -42.75 1 23.16 469 GLY B N 1
ATOM 7118 C CA . GLY B 1 469 ? 29.406 18.594 -43.344 1 23.16 469 GLY B CA 1
ATOM 7119 C C . GLY B 1 469 ? 30.078 19.859 -42.812 1 23.16 469 GLY B C 1
ATOM 7120 O O . GLY B 1 469 ? 29.422 20.859 -42.562 1 23.16 469 GLY B O 1
ATOM 7121 N N . ALA B 1 470 ? 31.25 19.594 -42.062 1 28.52 470 ALA B N 1
ATOM 7122 C CA . ALA B 1 470 ? 32.281 20.578 -41.719 1 28.52 470 ALA B CA 1
ATOM 7123 C C . ALA B 1 470 ? 32.594 21.469 -42.906 1 28.52 470 ALA B C 1
ATOM 7125 O O . ALA B 1 470 ? 32.875 20.953 -44 1 28.52 470 ALA B O 1
ATOM 7126 N N . ALA B 1 471 ? 32.031 22.578 -43.031 1 23.41 471 ALA B N 1
ATOM 7127 C CA . ALA B 1 471 ? 32.656 23.562 -43.906 1 23.41 471 ALA B CA 1
ATOM 7128 C C . ALA B 1 471 ? 34.156 23.516 -43.844 1 23.41 471 ALA B C 1
ATOM 7130 O O . ALA B 1 471 ? 34.719 23.344 -42.75 1 23.41 471 ALA B O 1
ATOM 7131 N N . PRO B 1 472 ? 34.938 23.375 -44.781 1 27.95 472 PRO B N 1
ATOM 7132 C CA . PRO B 1 472 ? 36.406 23.562 -44.812 1 27.95 472 PRO B CA 1
ATOM 7133 C C . PRO B 1 472 ? 36.844 24.828 -44.094 1 27.95 472 PRO B C 1
ATOM 7135 O O . PRO B 1 472 ? 36.062 25.75 -43.938 1 27.95 472 PRO B O 1
ATOM 7138 N N . ALA B 1 473 ? 38.062 24.688 -43.656 1 22.17 473 ALA B N 1
ATOM 7139 C CA . ALA B 1 473 ? 38.906 25.875 -43.75 1 22.17 473 ALA B CA 1
ATOM 7140 C C . ALA B 1 473 ? 39.062 26.328 -45.188 1 22.17 473 ALA B C 1
ATOM 7142 O O . ALA B 1 473 ? 39.188 25.484 -46.094 1 22.17 473 ALA B O 1
#

Foldseek 3Di:
DPDDPPDDPPPPPPPDPPPPVPVCPPPPQAEEEEEALDVVVVVVVCVLCVVVRHHYHYYNHLVRSVVCVVVDPHQEYEYEQDDPDAGRLNSLLVCCVVPVLHAYEYEYEPDDPVSVVSSCVRNVHQYYAYPVGDSVVVVVSVVVSSVVSVVVVVVVVVVVVVVVVVVVVVVVVVVVVVVVVVVVVVVVVVVVVVVVVVVVVVVVVVVVLQQLLLVLCLLLVHDQCLLQQLLLQLLVLCVVVPHDNLVSVLLSSLSSCLQSLVVPPDSVLSNDQCVPDDPVSNVVSLCSLVSSLVVCVVPPSNNVSSLLSNCLQAFQCQPGDDPSDHHPRRPPSSLSSNLSNQLSCCCRCSPHRHDDNVRSLVVVCVCDNTGHPNVSSVVSVVCVVCVVVSLPPQPKDWDWLVLDDFQWFFSAFWADPSSRGLDGGRDGDHPVSSVVQVVVCVVVVHITGTITRPVPSPPPPPPDDPPPDDDDD/DDPDPPPDPPPPPPPDPPPPPPVCPPPPAAEEEEEALDVVVVVVVCVLCVVVPHHYHYDNDLVRSVVCVVVDPHQEYEYEQDDPDAGRLNSLLVCCVVPVLHAYEYEYEPDDPVSVVSSCVRNVHQYYAYPVGDSVVVVVSVVVSSVVSVVVVVVVVVVVVVVVVVVVVVVVVVVVVVVVVVVVVVVVVVVVVVVVVVVVVVVVVVVVLQQLLLVLCLLLVHDQCLLQQLLLQLLVLCVVVPHDNLVSVLLSSLSSCLQVLVVPPDSVLSNDACVPDDPVSNVVSLCSLVSSLVVCVVPPSNNVSSLLSNCLQAFQCQPGDDPSDHHPRRPPSSLSSNLSNQLSCCCRCSPHRHDDNVRSLVVVCVCDNTGHPNVSSVVSVVCVVPVVVSLPPFPKDWDWLVLDDFQWFFSAFWADPSSRGLDGGRDGDHPVSSVVQVVVCVVVVHITGTITRPVVSPPPPPDDPPPPDDDDD

Nearest PDB structures (foldseek):
  3hv2-assembly1_B  TM=9.772E-01  e=4.615E-11  Pseudomonas protegens Pf-5
  3hv2-assembly1_A  TM=9.677E-01  e=1.427E-10  Pseudomonas protegens Pf-5
  2rjn-assembly1_A  TM=9.529E-01  e=3.811E-09  Neptuniibacter caesariensis
  6ifh-assembly1_A  TM=9.722E-01  e=1.375E-08  Paenisporosarcina sp. TG-14
  2vuh-assembly1_B-2  TM=9.417E-01  e=5.746E-09  Rhodobacter capsulatus

Solvent-accessible surface area (backbone atoms only — not comparable to full-atom values): 50164 Å² total; per-residue (Å²): 136,82,73,80,79,76,75,73,81,74,74,71,63,79,66,69,72,64,65,64,63,63,64,69,73,57,84,60,67,55,27,36,37,39,31,36,63,47,66,68,57,50,52,51,50,48,62,71,44,55,82,76,59,54,42,79,43,77,22,60,33,39,68,51,36,53,54,50,58,73,77,39,88,54,49,31,36,39,27,31,37,81,39,78,90,46,28,26,41,58,36,36,29,51,41,34,74,77,40,65,74,38,37,33,31,37,36,33,55,97,58,63,67,67,59,51,53,50,27,33,67,61,16,59,37,64,43,74,45,52,57,83,66,55,70,67,59,54,51,44,52,49,52,50,48,51,47,48,45,49,51,51,51,50,39,53,49,52,53,50,51,45,53,50,51,50,51,51,51,50,52,49,49,53,52,50,51,51,50,49,50,52,51,51,49,52,49,51,48,49,42,53,51,49,51,51,52,38,51,53,49,52,50,24,44,54,33,48,50,50,41,51,24,44,52,41,27,61,70,54,66,48,62,72,61,47,35,58,52,22,8,50,49,19,23,51,52,31,43,73,72,68,43,51,72,71,58,16,48,36,31,21,50,21,28,29,46,54,56,52,16,51,64,76,50,58,67,74,59,56,71,47,56,72,89,74,47,49,73,67,52,44,53,58,58,68,43,21,25,56,46,27,29,45,47,35,53,47,18,65,86,35,48,70,23,27,54,28,30,37,40,34,56,35,16,29,63,26,82,25,38,84,79,36,38,39,53,84,68,39,54,68,54,11,52,43,37,34,49,26,46,48,42,51,26,18,41,72,31,71,52,61,68,61,32,53,74,66,54,28,51,48,56,51,56,74,34,39,60,42,53,34,53,48,70,57,52,51,48,51,56,58,51,63,74,44,48,55,73,74,59,71,55,61,64,58,36,80,41,50,74,87,69,64,50,70,68,41,31,25,51,35,61,32,40,47,99,86,46,45,51,37,38,54,54,63,40,62,37,43,66,66,55,51,51,49,53,48,50,49,27,64,72,67,71,45,83,58,73,35,35,28,40,41,87,63,70,67,67,64,73,77,72,74,72,73,79,76,70,76,75,74,131,133,87,74,77,77,74,72,71,79,72,73,72,63,78,66,71,72,67,68,65,64,64,65,71,73,56,85,59,67,54,28,36,37,38,31,36,64,47,65,67,58,51,53,51,51,48,60,72,43,55,81,76,59,53,44,78,42,78,22,59,32,40,70,52,37,53,52,48,57,73,77,38,87,54,50,30,38,40,27,31,39,82,38,79,91,46,29,27,41,59,36,36,28,50,41,34,74,78,41,65,74,37,37,31,33,37,36,32,54,97,57,63,65,66,61,52,52,51,26,34,67,63,16,58,36,63,43,75,44,52,54,81,66,56,69,66,58,53,52,43,52,49,52,50,48,52,48,50,45,49,52,52,51,49,38,52,47,53,52,51,51,47,53,52,52,51,50,51,49,50,53,51,48,52,50,48,50,51,51,50,51,52,50,50,48,51,49,50,48,50,41,51,51,48,51,52,51,39,50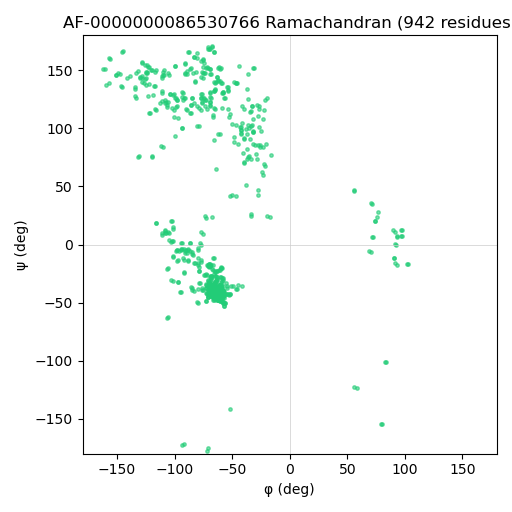,54,51,52,51,23,44,53,33,48,50,49,42,51,25,44,52,42,27,59,68,53,66,48,62,73,62,48,35,55,50,20,8,50,48,17,22,52,51,31,44,73,71,68,43,51,72,70,58,14,48,36,32,20,48,22,29,28,47,51,56,52,16,49,65,78,50,58,66,75,60,56,73,47,55,73,90,74,46,48,73,69,54,45,55,58,58,68,43,21,26,57,46,28,29,44,46,33,53,47,18,66,88,36,49,69,22,25,52,27,32,35,39,34,56,36,16,28,62,27,82,25,35,82,82,34,40,39,52,84,69,39,54,68,52,10,53,42,38,34,50,26,47,48,42,51,26,19,41,72,31,70,52,63,69,63,32,53,74,67,54,27,51,50,56,50,56,73,35,40,60,42,55,33,52,49,70,57,53,52,49,50,54,57,52,62,75,45,49,56,72,74,60,69,57,60,65,58,36,81,42,51,73,88,70,64,52,70,66,39,31,26,52,36,61,30,42,47,98,86,46,45,52,37,38,54,54,62,41,61,36,43,66,66,56,51,52,50,52,47,50,49,27,62,73,68,72,45,85,58,75,35,35,27,40,42,88,63,71,67,67,63,73,77,75,75,73,74,80,77,73,78,73,76,134

pLDDT: mean 80.62, std 19.55, range [20.02, 98.62]